Protein 5LD5 (pdb70)

Foldseek 3Di:
DDAAEEEEEACDLLNLLLCVVQVPDPSHDDAEYEEQDFQVVSQVCSQDDPQQDGNCVPWPWAGDGQWIAINNRIHGYYRDPQLLPDQCQVSVHAEYEYERVPQQEPVSQCSNVNSHYQAYEYAEHRDLPAQADQPPQALVVDDLPHRYYYPYALVLLAPRLLVVLLCVVFNFQAKEKEKAFEDDPQADCAQADRPVRDNQSNHHQQPDFTKFADCNQQVNCSRVVSCHPRYGYTYTYYRDNWKMKMKMWTKTFDPDDDDLVVSLVSLCVSADDAAEAEDADPDDGSVQRQPQHSKYWYSPDKDWDDPDPRIITIMTMIMHGSRRNSSSRSSVSVVVSVVSD/DAAEEEEEACDLLNLLLCVVQVPDPNHDHAEYEDADFQVVSQVCSQDDPQQDGNVVPWDWAGDRAWIAINNRTHGYYHDPQLLPDQCQVSVHAEYEYERVPQQEPVSQCSNVNSPYQAYEYAEHRDLPAAADQPPQALVVDDLPGRYYYPHALVLNACQLLVVLLCVVFNFQAKEKEKAFEDDDQADCAQDQRPVRDNQSNHHQQPDFTKFADCSFQVNCSRVVVCHPRYGYTYTHYRDNWKMKMKMWTKTFDPDDDDLVVSLVSLCVSADDAEEAEDADPDDGSVCRQPRHSKYWHSPPKDWDDPDDRIITIMTMIMHGSRRNSSSRSSVSVVVNVVSD/DDAAEEEEEDCDLLNLLLCVVQVPDPNHDHAEYEDADAQVVSQVCSQDDPFQDGNVVPWPWAGDRQWIAINNRIHGYYRDPQLLPDQCQVSVHAEYEYERVPQQAPVSQCSPVNSHYQAYEYAEHRDLPFQADQPPQALVVDDLPHRYHYPYALVLLAVQLLVVLLCVVFNFQAKEKEKEFEDDDQADCAQAQRPVRDNQSNHHQQPDFTKFADCSFQSNCSRPVVCHPRYGYTYIYYRDNWKMKMKMWTKTFAPDDDDLVVSLVSLCVSADDAAEAEDADPDDRSVQRQPQHSKYWYSPPWDWDDPDPRIIIIMTMIMHGSRRNSSSRSSVSVVVNCVSPD/DAAEEEEEACDLQVLLLCVVVVPDPRHDDAEYEDADAQVVSQVCNQDDPQQDGNVVPWDWAGDRQWIAINNRTHGYYHDPQLLPDQCQVSVHAEYEYEHVPQQAPVSQCSNVNSPYQAYEYAEHRDLPAQADQPPQALVVDDLPHRYYYPYALVLLACRLLVVLLCVVFNFQAKEKEKAFEDDPQADCAQDQRPVRDNQSSHRQQPDFTKFADCNFQSNCSRVVVCHPRYGYTYIYYHDNWKMKMKMWTKTFDPDDDDLVVSLVSLCVSADDAAEAEDADPDDGSVCRQPQHSKYWYSPPWDWDDPPPRIIIIMTMIMHGSRRNSSSRSSVSVVVNVVSD

Secondary structure (DSSP, 8-state):
-PPEEEEEE--SHHHHHHHHHHTT-TTEEEEEEE-SS-HHHHHHHHH--TTT--GGGTS-EEE-SSEEEETTEEEEEE--SSGGGS-TTTTT--EEEE-SSS--SHHHHHHHHHTT-SEEEESS---SSS-B--TTTTGGG--TT--EEE---HHHHHHHHHHHHHHHHS-EEEEEEEEEEE--TTSBSSS---TT--TTTTSBGGG--EEEE--TTTTGGGT-GGGTTTEEEEEEEES-SS-EEEEEEEEEE-SS---HHHHHHHHHHT--SSSEEEE-S---GGGGTT---SEEEEGGG-EEEEEETTEEEEEEEEEE-TTHHHHHHHHHHHHHHGGG-/-PEEEEEE--SHHHHHHHHHHTT-TTEEEEEEE-SS-HHHHHHHHH--TTT--GGGT--EEE-SSEEEETTEEEEEE--SSGGGS-TTTTT--EEEE-SSS--SHHHHHHHHHTT-SEEEESS---SSS-B--TTTTGGG--TT--EEE---HHHHHHHHHHHHHHHHS-EEEEEEEEEEE--TTSBSSS---TT--TTTTSBSTT--EEEE--TTTTGGGT-GGGTTSEEEEEEEES-SS-EEEEEEEEEE-SS---HHHHHHHHHHH--SSSEEEE-S---GGGGTT---SEEEEGGG-EEEEEETTEEEEEEEEEE-TTHHHHHHHHHHHHHHGGG-/-PPEEEEEE--SHHHHHHHHHHTT-TTEEEEEEE-SS-HHHHHHHHH--TTT--GGGTS-EEE-SSEEEETTEEEEEE--SSGGGS-TTTTT--EEEE-SSS--SHHHHHHHHHHT-SEEEESS---SSS-B--TTTTGGG--TT--EEE---HHHHHHHHHHHHHHHHS-EEEEEEEEEEE--TTSBSSS---TT--TTTTSBGGG--EEEE--TTTTGGGT-GGGTTTEEEEEEEES-SS-EEEEEEEEEE-SS---HHHHHHHHHHT--SSSEEEE-S---GGGGTT---SEEEEGGG-EEEEEETTEEEEEEEEEE-TTHHHHHHHHHHHHHHGGGT-/-PEEEEEE--SHHHHHHHHHHTT-TTEEEEEEE-SS-HHHHHHHHH--TTT--GGGT--EEE-SSEEEETTEEEEEE--SSGGGS-TTTTT--EEEE-SSS--SHHHHHHHHHTT-SEEEESS---SSS-B--TTTTGGG--TT--EEE---HHHHHHHHHHHHHHHHS-EEEEEEEEEEE--TTS-SSS---TT--TTTTS-GGG--EEEE--TTTTGGGT-GGGTT-EEEEEEEES-SS-EEEEEEEEEE-SS---HHHHHHHHHHT--SSSEEEE-S---GGGGTT---SEEEEGGG-EEEEEETTEEEEEEEEEE-TTHHHHHHHHHHHHHHGGG-

Radius of gyration: 32.05 Å; Cα contacts (8 Å, |Δi|>4): 3424; chains: 4; bounding box: 93×94×86 Å

Organism: NCBI:txid525256

InterPro domains:
  IPR006424 Glyceraldehyde-3-phosphate dehydrogenase, type I [TIGR01534] (19-346)
  IPR020828 Glyceraldehyde 3-phosphate dehydrogenase, NAD(P) binding domain [PF00044] (18-120)
  IPR020828 Glyceraldehyde 3-phosphate dehydrogenase, NAD(P) binding domain [SM00846] (18-168)
  IPR020829 Glyceraldehyde 3-phosphate dehydrogenase, catalytic domain [PF02800] (173-334)
  IPR020830 Glyceraldehyde 3-phosphate dehydrogenase, active site [PS00071] (166-173)
  IPR020831 Glyceraldehyde/Erythrose phosphate dehydrogenase family [PIRSF000149] (16-352)
  IPR020831 Glyceraldehyde/Erythrose phosphate dehydrogenase family [PR00078] (126-139)
  IPR020831 Glyceraldehyde/Erythrose phosphate dehydrogenase family [PR00078] (162-180)
  IPR020831 Glyceraldehyde/Erythrose phosphate dehydrogenase family [PR00078] (189-205)
  IPR020831 Glyceraldehyde/Erythrose phosphate dehydrogenase family [PR00078] (247-264)
  IPR020831 Glyceraldehyde/Erythrose phosphate dehydrogenase family [PR00078] (286-301)
  IPR020831 Glyceraldehyde/Erythrose phosphate dehydrogenase family [PTHR43148] (17-352)
  IPR036291 NAD(P)-binding domain superfamily [SSF51735] (18-182)

Sequence (1363 aa):
SMAVKVAINGFGRIGRLAFRQMFGHEGSEIVAINDLTDDPKMLANLLKYDSSQGNYARNHSVVAGEDSITVDGKTIKIYKEADAHNLPWGELNVDVVLECTGFYTSKAKAQAHIDAGAKKVVISAPAGKDLPTIVYNVNHEILTKDDNIISAASCTTNCLAPMAKALNDFAPIQSGIMSTIHAFTGDQMVLDGPHRKGDLRRARAAAINIVPNSTGAAKAIGLVIPELNGKLIGSAQRVPVPTGSTTLLFAVVKSDKEITVDSINAAMKAASDPETFGYNEDPIVSSDIIGMTYGSLFDATQTTMVQQDLGNGLYQVEVVSWYDNENSYTSQMVRTIKYFEKFVMAVKVAINGFGRIGRLAFRRQMFGHEGSEIVAINDLTDPKMLANLLKYDSSQGNYARNHSVVAGEDSITVDGKTIKIYKEADAHNLPWGELNVDVVLECTGFYTSKAKAQAHIDAGAKKVVISAPAGKDLPTIVYNVNHEILTKDDNIISAASCTTNCLAPMAKALNDFAPIQSGIMSTIHAFTGDQMVLDGPHRKGDLRRARAAAINIVPNSTGAAKAIGLVIPELNGKLIGSAQRVPVPTGSTTLLFAVVKSDKEITVDSINAAMKAASDPETFGYNEDPIVSSDIIGMTYGSLFDATQTMVQQDLGNGLYQVEVVSWYDNENSYTSQMVRTIKYFEKFVSMAVKVAINGFGRIGRLAFRQMFGHEGSEIVAINDLTDPKMLANLLKYDSSSQGNYARNHSVVAGEDSITVDGKTIKIYKEADAHNLPWGELNVDVVLECTGFYTSKAKAQAHIDAGAKKVVISAPAGKDLPTIVYNVNHEILTKDDNIISAASCTTNCLAPMAKALNDFAPIQSGIMSTIHAFTGDQMVLDGPHRKGDLRRARAAAINIVPNSTGAAKAIGLVIPELNGKLIGSAQRVPVPTGSTTLLFAVVKSDKEITVDSINAAMKAASDPETFGYNEDPIVSSDIIGMTYGSLFDATQTMVQDLGNGLYQVEVVSWYDNENSYTSQMVRTIKYFEKFVAMAVKVAINGFGRIGRLAFRQMFGHEGSEIVAINDLTDPKMLANLLKYDSSSQGNYARNHSVVAGEDSITVDGKTIKIYKEEADAHNLPWGELNVDVVLECTGFYTSKAKAQAHIDAGAKKVVISAPAGKDLPTIVYNVNHEILTKDDNIISAASCTTNCLAPMMAKALNDFAPIQSGIMSTIHAFTGDQMVLDGPHRKGDLRRARAAAINIVPNSTGAAKAIGLVIPELNGKLIGSAQRVPVPTGSTTLLFAVVKSDKEITVDSINAAMKAASDPETFGYNEDPIVSSDIIGMTYGSLFDATQTMVQDLGNGLYQVEVVSWYDNENSYTSQMMVRTIKYFEKFV

Nearest PDB structures (foldseek):
  5ld5-assembly1_B  TM=1.003E+00  e=9.774E-78  Fannyhessea vaginae DSM 15829
  6fzi-assembly1_B  TM=9.816E-01  e=2.618E-58  Clostridium perfringens SM101
  5vmt-assembly2_G  TM=9.841E-01  e=1.509E-55  Neisseria gonorrhoeae NCCP11945
  7d1g-assembly1_A  TM=9.721E-01  e=1.601E-55  Clostridium beijerinckii NCIMB 8052
  8hmn-assembly1_C  TM=9.639E-01  e=4.325E-52  Lactiplantibacillus plantarum

Structure (mmCIF, N/CA/C/O backbone):
data_5LD5
#
_entry.id   5LD5
#
_cell.length_a   71.390
_cell.length_b   132.110
_cell.length_c   85.320
_cell.angle_alpha   90.00
_cell.angle_beta   104.88
_cell.angle_gamma   90.00
#
_symmetry.space_group_name_H-M   'P 1 21 1'
#
loop_
_entity.id
_entity.type
_entity.pdbx_description
1 polymer 'Glyceraldehyde-3-phosphate dehydrogenase'
2 non-polymer NICOTINAMIDE-ADENINE-DINUCLEOTIDE
3 non-polymer GLYCEROL
4 water water
#
loop_
_atom_site.group_PDB
_atom_site.id
_atom_site.type_symbol
_atom_site.label_atom_id
_atom_site.label_alt_id
_atom_site.label_comp_id
_atom_site.label_asym_id
_atom_site.label_entity_id
_atom_site.label_seq_id
_atom_site.pdbx_PDB_ins_code
_atom_site.Cartn_x
_atom_site.Cartn_y
_atom_site.Cartn_z
_atom_site.occupancy
_atom_site.B_iso_or_equiv
_atom_site.auth_seq_id
_atom_site.auth_comp_id
_atom_site.auth_asym_id
_atom_site.auth_atom_id
_atom_site.pdbx_PDB_model_num
ATOM 1 N N . SER A 1 17 ? 40.356 -29.631 7.779 1.00 74.39 15 SER A N 1
ATOM 2 C CA . SER A 1 17 ? 40.185 -29.363 6.356 1.00 68.60 15 SER A CA 1
ATOM 3 C C . SER A 1 17 ? 39.026 -28.401 6.119 1.00 63.19 15 SER A C 1
ATOM 4 O O . SER A 1 17 ? 38.520 -27.772 7.053 1.00 54.34 15 SER A O 1
ATOM 7 N N . MET A 1 18 ? 38.585 -28.320 4.868 1.00 61.37 16 MET A N 1
ATOM 8 C CA . MET A 1 18 ? 37.506 -27.409 4.485 1.00 63.40 16 MET A CA 1
ATOM 9 C C . MET A 1 18 ? 36.160 -27.789 5.129 1.00 59.61 16 MET A C 1
ATOM 10 O O . MET A 1 18 ? 35.814 -28.967 5.219 1.00 62.83 16 MET A O 1
ATOM 15 N N . ALA A 1 19 ? 35.400 -26.790 5.566 1.00 61.80 17 ALA A N 1
ATOM 16 C CA . ALA A 1 19 ? 34.097 -27.037 6.185 1.00 59.26 17 ALA A CA 1
ATOM 17 C C . ALA A 1 19 ? 33.108 -27.508 5.122 1.00 58.30 17 ALA A C 1
ATOM 18 O O . ALA A 1 19 ? 33.197 -27.091 3.971 1.00 54.29 17 ALA A O 1
ATOM 20 N N . VAL A 1 20 ? 32.159 -28.362 5.494 1.00 57.36 18 VAL A N 1
ATOM 21 C CA . VAL A 1 20 ? 31.215 -28.861 4.503 1.00 54.63 18 VAL A CA 1
ATOM 22 C C . VAL A 1 20 ? 30.309 -27.710 4.079 1.00 50.38 18 VAL A C 1
ATOM 23 O O . VAL A 1 20 ? 29.749 -27.002 4.922 1.00 47.91 18 VAL A O 1
ATOM 27 N N . LYS A 1 21 ? 30.203 -27.498 2.768 1.00 46.17 19 LYS A N 1
ATOM 28 C CA . LYS A 1 21 ? 29.420 -26.382 2.248 1.00 48.05 19 LYS A CA 1
ATOM 29 C C . LYS A 1 21 ? 27.950 -26.762 2.124 1.00 49.16 19 LYS A C 1
ATOM 30 O O . LYS A 1 21 ? 27.593 -27.693 1.402 1.00 49.92 19 LYS A O 1
ATOM 36 N N . VAL A 1 22 ? 27.102 -25.994 2.802 1.00 47.19 20 VAL A N 1
ATOM 37 C CA . VAL A 1 22 ? 25.698 -26.332 2.974 1.00 41.24 20 VAL A CA 1
ATOM 38 C C . VAL A 1 22 ? 24.826 -25.241 2.391 1.00 44.27 20 VAL A C 1
ATOM 39 O O . VAL A 1 22 ? 25.049 -24.056 2.634 1.00 46.21 20 VAL A O 1
ATOM 43 N N . ALA A 1 23 ? 23.825 -25.645 1.623 1.00 40.13 21 ALA A N 1
ATOM 44 C CA . ALA A 1 23 ? 22.849 -24.704 1.100 1.00 40.35 21 ALA A CA 1
ATOM 45 C C . ALA A 1 23 ? 21.467 -25.055 1.646 1.00 40.91 21 ALA A C 1
ATOM 46 O O . ALA A 1 23 ? 21.153 -26.229 1.839 1.00 42.77 21 ALA A O 1
ATOM 48 N N . ILE A 1 24 ? 20.646 -24.047 1.915 1.00 39.71 22 ILE A N 1
ATOM 49 C CA . ILE A 1 24 ? 19.287 -24.285 2.381 1.00 34.26 22 ILE A CA 1
ATOM 50 C C . ILE A 1 24 ? 18.284 -23.876 1.329 1.00 36.05 22 ILE A C 1
ATOM 51 O O . ILE A 1 24 ? 18.221 -22.716 0.950 1.00 38.42 22 ILE A O 1
ATOM 56 N N . ASN A 1 25 ? 17.470 -24.818 0.873 1.00 35.24 23 ASN A N 1
ATOM 57 C CA . ASN A 1 25 ? 16.427 -24.488 -0.085 1.00 34.34 23 ASN A CA 1
ATOM 58 C C . ASN A 1 25 ? 15.071 -24.424 0.635 1.00 38.10 23 ASN A C 1
ATOM 59 O O . ASN A 1 25 ? 14.528 -25.446 1.073 1.00 36.75 23 ASN A O 1
ATOM 64 N N . GLY A 1 26 ? 14.529 -23.217 0.766 1.00 36.62 24 GLY A N 1
ATOM 65 C CA . GLY A 1 26 ? 13.311 -23.024 1.527 1.00 38.93 24 GLY A CA 1
ATOM 66 C C . GLY A 1 26 ? 13.625 -22.564 2.941 1.00 43.73 24 GLY A C 1
ATOM 67 O O . GLY A 1 26 ? 13.967 -23.358 3.820 1.00 41.23 24 GLY A O 1
ATOM 68 N N . PHE A 1 27 ? 13.492 -21.265 3.162 1.00 45.89 25 PHE A N 1
ATOM 69 C CA . PHE A 1 27 ? 13.826 -20.673 4.444 1.00 40.05 25 PHE A CA 1
ATOM 70 C C . PHE A 1 27 ? 12.569 -20.554 5.299 1.00 38.19 25 PHE A C 1
ATOM 71 O O . PHE A 1 27 ? 12.223 -19.453 5.752 1.00 37.82 25 PHE A O 1
ATOM 79 N N . GLY A 1 28 ? 11.894 -21.692 5.506 1.00 30.70 26 GLY A N 1
ATOM 80 C CA . GLY A 1 28 ? 10.645 -21.746 6.243 1.00 28.81 26 GLY A CA 1
ATOM 81 C C . GLY A 1 28 ? 10.850 -22.062 7.714 1.00 36.66 26 GLY A C 1
ATOM 82 O O . GLY A 1 28 ? 11.935 -21.839 8.254 1.00 34.75 26 GLY A O 1
ATOM 83 N N . ARG A 1 29 ? 9.813 -22.579 8.370 1.00 33.33 27 ARG A N 1
ATOM 84 C CA . ARG A 1 29 ? 9.938 -22.956 9.783 1.00 39.95 27 ARG A CA 1
ATOM 85 C C . ARG A 1 29 ? 11.139 -23.888 9.955 1.00 38.15 27 ARG A C 1
ATOM 86 O O . ARG A 1 29 ? 12.030 -23.618 10.768 1.00 35.36 27 ARG A O 1
ATOM 94 N N . ILE A 1 30 ? 11.183 -24.970 9.171 1.00 33.63 28 ILE A N 1
ATOM 95 C CA . ILE A 1 30 ? 12.259 -25.937 9.321 1.00 31.97 28 ILE A CA 1
ATOM 96 C C . ILE A 1 30 ? 13.610 -25.387 8.847 1.00 39.62 28 ILE A C 1
ATOM 97 O O . ILE A 1 30 ? 14.617 -25.555 9.538 1.00 42.85 28 ILE A O 1
ATOM 102 N N . GLY A 1 31 ? 13.651 -24.751 7.676 1.00 34.19 29 GLY A N 1
ATOM 103 C CA . GLY A 1 31 ? 14.890 -24.163 7.193 1.00 30.08 29 GLY A CA 1
ATOM 104 C C . GLY A 1 31 ? 15.516 -23.142 8.155 1.00 38.33 29 GLY A C 1
ATOM 105 O O . GLY A 1 31 ? 16.732 -23.111 8.358 1.00 42.36 29 GLY A O 1
ATOM 106 N N . ARG A 1 32 ? 14.696 -22.286 8.747 1.00 34.84 30 ARG A N 1
ATOM 107 C CA . ARG A 1 32 ? 15.235 -21.281 9.667 1.00 39.40 30 ARG A CA 1
ATOM 108 C C . ARG A 1 32 ? 15.678 -21.929 10.981 1.00 37.23 30 ARG A C 1
ATOM 109 O O . ARG A 1 32 ? 16.720 -21.570 11.526 1.00 36.80 30 ARG A O 1
ATOM 117 N N . LEU A 1 33 ? 14.916 -22.902 11.473 1.00 28.15 31 LEU A N 1
ATOM 118 C CA . LEU A 1 33 ? 15.321 -23.591 12.698 1.00 36.67 31 LEU A CA 1
ATOM 119 C C . LEU A 1 33 ? 16.590 -24.389 12.486 1.00 33.40 31 LEU A C 1
ATOM 120 O O . LEU A 1 33 ? 17.437 -24.447 13.377 1.00 35.22 31 LEU A O 1
ATOM 125 N N . ALA A 1 34 ? 16.726 -24.986 11.299 1.00 31.65 32 ALA A N 1
ATOM 126 C CA . ALA A 1 34 ? 17.927 -25.725 10.939 1.00 29.16 32 ALA A CA 1
ATOM 127 C C . ALA A 1 34 ? 19.125 -24.774 10.821 1.00 38.97 32 ALA A C 1
ATOM 128 O O . ALA A 1 34 ? 20.225 -25.101 11.274 1.00 41.41 32 ALA A O 1
ATOM 130 N N . PHE A 1 35 ? 18.910 -23.605 10.214 1.00 37.25 33 PHE A N 1
ATOM 131 C CA . PHE A 1 35 ? 19.953 -22.576 10.157 1.00 40.42 33 PHE A CA 1
ATOM 132 C C . PHE A 1 35 ? 20.518 -22.250 11.542 1.00 40.31 33 PHE A C 1
ATOM 133 O O . PHE A 1 35 ? 21.731 -22.178 11.715 1.00 45.13 33 PHE A O 1
ATOM 141 N N . ARG A 1 36 ? 19.655 -22.053 12.509 1.00 34.11 34 ARG A N 1
ATOM 142 C CA . ARG A 1 36 ? 20.088 -21.748 13.847 1.00 39.46 34 ARG A CA 1
ATOM 143 C C . ARG A 1 36 ? 21.034 -22.789 14.408 1.00 38.46 34 ARG A C 1
ATOM 144 O O . ARG A 1 36 ? 21.957 -22.468 15.093 1.00 39.97 34 ARG A O 1
ATOM 152 N N . GLN A 1 37 ? 20.780 -24.048 14.112 1.00 41.37 35 GLN A N 1
ATOM 153 C CA . GLN A 1 37 ? 21.616 -25.132 14.590 1.00 42.13 35 GLN A CA 1
ATOM 154 C C . GLN A 1 37 ? 22.865 -25.354 13.752 1.00 42.71 35 GLN A C 1
ATOM 155 O O . GLN A 1 37 ? 23.914 -25.602 14.285 1.00 49.13 35 GLN A O 1
ATOM 161 N N . MET A 1 38 ? 22.743 -25.250 12.447 1.00 36.87 36 MET A N 1
ATOM 162 C CA . MET A 1 38 ? 23.854 -25.439 11.557 1.00 43.65 36 MET A CA 1
ATOM 163 C C . MET A 1 38 ? 24.826 -24.283 11.627 1.00 46.25 36 MET A C 1
ATOM 164 O O . MET A 1 38 ? 26.009 -24.471 11.588 1.00 49.72 36 MET A O 1
ATOM 169 N N . PHE A 1 39 ? 24.310 -23.081 11.715 1.00 48.17 37 PHE A N 1
ATOM 170 C CA . PHE A 1 39 ? 25.144 -21.900 11.733 1.00 52.46 37 PHE A CA 1
ATOM 171 C C . PHE A 1 39 ? 26.224 -21.906 12.790 1.00 58.06 37 PHE A C 1
ATOM 172 O O . PHE A 1 39 ? 27.211 -21.247 12.666 1.00 58.99 37 PHE A O 1
ATOM 180 N N . GLY A 1 40 ? 26.027 -22.674 13.830 1.00 63.50 38 GLY A N 1
ATOM 181 C CA . GLY A 1 40 ? 27.005 -22.764 14.880 1.00 65.89 38 GLY A CA 1
ATOM 182 C C . GLY A 1 40 ? 27.902 -23.958 14.724 1.00 66.51 38 GLY A C 1
ATOM 183 O O . GLY A 1 40 ? 28.877 -24.079 15.418 1.00 69.32 38 GLY A O 1
ATOM 184 N N . HIS A 1 41 ? 27.584 -24.846 13.806 1.00 67.51 39 HIS A N 1
ATOM 185 C CA . HIS A 1 41 ? 28.426 -26.034 13.624 1.00 64.24 39 HIS A CA 1
ATOM 186 C C . HIS A 1 41 ? 29.705 -25.684 12.858 1.00 62.06 39 HIS A C 1
ATOM 187 O O . HIS A 1 41 ? 29.674 -25.441 11.650 1.00 58.41 39 HIS A O 1
ATOM 194 N N . GLU A 1 42 ? 30.829 -25.714 13.564 1.00 65.08 40 GLU A N 1
ATOM 195 C CA . GLU A 1 42 ? 32.141 -25.386 13.003 1.00 70.95 40 GLU A CA 1
ATOM 196 C C . GLU A 1 42 ? 32.499 -26.287 11.809 1.00 70.39 40 GLU A C 1
ATOM 197 O O . GLU A 1 42 ? 33.222 -25.876 10.898 1.00 70.85 40 GLU A O 1
ATOM 203 N N . GLY A 1 43 ? 31.998 -27.518 11.822 1.00 68.44 41 GLY A N 1
ATOM 204 C CA . GLY A 1 43 ? 32.307 -28.473 10.776 1.00 62.94 41 GLY A CA 1
ATOM 205 C C . GLY A 1 43 ? 31.481 -28.207 9.536 1.00 59.11 41 GLY A C 1
ATOM 206 O O . GLY A 1 43 ? 31.524 -28.976 8.583 1.00 59.39 41 GLY A O 1
ATOM 207 N N . SER A 1 44 ? 30.721 -27.114 9.557 1.00 55.81 42 SER A N 1
ATOM 208 C CA . SER A 1 44 ? 29.863 -26.734 8.436 1.00 57.70 42 SER A CA 1
ATOM 209 C C . SER A 1 44 ? 29.962 -25.242 8.119 1.00 57.38 42 SER A C 1
ATOM 210 O O . SER A 1 44 ? 30.370 -24.430 8.959 1.00 57.84 42 SER A O 1
ATOM 213 N N . GLU A 1 45 ? 29.555 -24.894 6.904 1.00 48.38 43 GLU A N 1
ATOM 214 C CA . GLU A 1 45 ? 29.509 -23.515 6.455 1.00 46.38 43 GLU A CA 1
ATOM 215 C C . GLU A 1 45 ? 28.257 -23.327 5.618 1.00 46.97 43 GLU A C 1
ATOM 216 O O . GLU A 1 45 ? 28.105 -23.965 4.571 1.00 46.08 43 GLU A O 1
ATOM 222 N N . ILE A 1 46 ? 27.352 -22.474 6.081 1.00 41.59 44 ILE A N 1
ATOM 223 C CA . ILE A 1 46 ? 26.156 -22.176 5.309 1.00 45.46 44 ILE A CA 1
ATOM 224 C C . ILE A 1 46 ? 26.494 -21.139 4.247 1.00 47.56 44 ILE A C 1
ATOM 225 O O . ILE A 1 46 ? 26.748 -19.986 4.557 1.00 51.66 44 ILE A O 1
ATOM 230 N N . VAL A 1 47 ? 26.505 -21.569 2.993 1.00 46.47 45 VAL A N 1
ATOM 231 C CA . VAL A 1 47 ? 26.982 -20.751 1.885 1.00 44.01 45 VAL A CA 1
ATOM 232 C C . VAL A 1 47 ? 25.875 -19.981 1.174 1.00 49.39 45 VAL A C 1
ATOM 233 O O . VAL A 1 47 ? 26.108 -18.891 0.646 1.00 57.66 45 VAL A O 1
ATOM 237 N N . ALA A 1 48 ? 24.693 -20.583 1.087 1.00 45.60 46 ALA A N 1
ATOM 238 C CA . ALA A 1 48 ? 23.593 -19.998 0.334 1.00 38.37 46 ALA A CA 1
ATOM 239 C C . ALA A 1 48 ? 22.247 -20.343 0.936 1.00 43.06 46 ALA A C 1
ATOM 240 O O . ALA A 1 48 ? 22.097 -21.383 1.577 1.00 41.51 46 ALA A O 1
ATOM 242 N N . ILE A 1 49 ? 21.271 -19.474 0.693 1.00 37.65 47 ILE A N 1
ATOM 243 C CA . ILE A 1 49 ? 19.885 -19.732 1.038 1.00 34.59 47 ILE A CA 1
ATOM 244 C C . ILE A 1 49 ? 19.039 -19.390 -0.175 1.00 37.78 47 ILE A C 1
ATOM 245 O O . ILE A 1 49 ? 19.249 -18.355 -0.786 1.00 43.51 47 ILE A O 1
ATOM 250 N N . ASN A 1 50 ? 18.099 -20.245 -0.546 1.00 37.39 48 ASN A N 1
ATOM 251 C CA . ASN A 1 50 ? 17.203 -19.927 -1.656 1.00 38.55 48 ASN A CA 1
ATOM 252 C C . ASN A 1 50 ? 15.758 -19.927 -1.188 1.00 41.54 48 ASN A C 1
ATOM 253 O O . ASN A 1 50 ? 15.336 -20.811 -0.442 1.00 46.11 48 ASN A O 1
ATOM 258 N N . ASP A 1 51 ? 14.999 -18.933 -1.615 1.00 35.56 49 ASP A N 1
ATOM 259 C CA . ASP A 1 51 ? 13.574 -18.884 -1.299 1.00 40.47 49 ASP A CA 1
ATOM 260 C C . ASP A 1 51 ? 12.819 -18.150 -2.405 1.00 43.50 49 ASP A C 1
ATOM 261 O O . ASP A 1 51 ? 13.293 -18.051 -3.538 1.00 44.68 49 ASP A O 1
ATOM 266 N N . LEU A 1 52 ? 11.647 -17.635 -2.078 1.00 38.83 50 LEU A N 1
ATOM 267 C CA . LEU A 1 52 ? 10.853 -16.945 -3.070 1.00 44.09 50 LEU A CA 1
ATOM 268 C C . LEU A 1 52 ? 10.693 -15.477 -2.689 1.00 43.86 50 LEU A C 1
ATOM 269 O O . LEU A 1 52 ? 9.765 -14.810 -3.151 1.00 43.94 50 LEU A O 1
ATOM 274 N N . THR A 1 53 ? 11.615 -14.968 -1.871 1.00 43.86 51 THR A N 1
ATOM 275 C CA . THR A 1 53 ? 11.502 -13.599 -1.367 1.00 47.56 51 THR A CA 1
ATOM 276 C C . THR A 1 53 ? 12.852 -12.859 -1.318 1.00 51.56 51 THR A C 1
ATOM 277 O O . THR A 1 53 ? 13.897 -13.429 -1.628 1.00 62.82 51 THR A O 1
ATOM 281 N N A ASP A 1 54 ? 12.795 -11.584 -0.935 0.50 50.87 52 ASP A N 1
ATOM 282 N N B ASP A 1 54 ? 12.810 -11.587 -0.940 0.50 50.87 52 ASP A N 1
ATOM 283 C CA A ASP A 1 54 ? 13.948 -10.675 -0.885 0.50 52.03 52 ASP A CA 1
ATOM 284 C CA B ASP A 1 54 ? 14.003 -10.745 -0.914 0.50 51.97 52 ASP A CA 1
ATOM 285 C C A ASP A 1 54 ? 14.717 -10.835 0.433 0.50 49.36 52 ASP A C 1
ATOM 286 C C B ASP A 1 54 ? 14.711 -10.811 0.435 0.50 49.39 52 ASP A C 1
ATOM 287 O O A ASP A 1 54 ? 14.172 -11.344 1.412 0.50 46.07 52 ASP A O 1
ATOM 288 O O B ASP A 1 54 ? 14.121 -11.235 1.428 0.50 45.87 52 ASP A O 1
ATOM 297 N N . PRO A 1 55 ? 15.981 -10.385 0.472 1.00 47.29 53 PRO A N 1
ATOM 298 C CA . PRO A 1 55 ? 16.773 -10.451 1.703 1.00 45.51 53 PRO A CA 1
ATOM 299 C C . PRO A 1 55 ? 16.102 -9.779 2.907 1.00 45.80 53 PRO A C 1
ATOM 300 O O . PRO A 1 55 ? 16.202 -10.313 4.010 1.00 50.53 53 PRO A O 1
ATOM 304 N N . LYS A 1 56 ? 15.400 -8.669 2.698 1.00 39.64 54 LYS A N 1
ATOM 305 C CA . LYS A 1 56 ? 14.790 -7.950 3.808 1.00 47.88 54 LYS A CA 1
ATOM 306 C C . LYS A 1 56 ? 13.735 -8.808 4.511 1.00 47.19 54 LYS A C 1
ATOM 307 O O . LYS A 1 56 ? 13.699 -8.858 5.740 1.00 38.89 54 LYS A O 1
ATOM 313 N N . MET A 1 57 ? 12.908 -9.510 3.739 1.00 46.36 55 MET A N 1
ATOM 314 C CA . MET A 1 57 ? 11.896 -10.390 4.312 1.00 42.94 55 MET A CA 1
ATOM 315 C C . MET A 1 57 ? 12.548 -11.561 5.074 1.00 43.37 55 MET A C 1
ATOM 316 O O . MET A 1 57 ? 12.085 -11.945 6.157 1.00 34.26 55 MET A O 1
ATOM 321 N N . LEU A 1 58 ? 13.599 -12.138 4.495 1.00 41.79 56 LEU A N 1
ATOM 322 C CA . LEU A 1 58 ? 14.268 -13.293 5.095 1.00 41.56 56 LEU A CA 1
ATOM 323 C C . LEU A 1 58 ? 14.980 -12.950 6.401 1.00 40.53 56 LEU A C 1
ATOM 324 O O . LEU A 1 58 ? 14.936 -13.720 7.381 1.00 36.86 56 LEU A O 1
ATOM 329 N N . ALA A 1 59 ? 15.633 -11.794 6.405 1.00 35.91 57 ALA A N 1
ATOM 330 C CA . ALA A 1 59 ? 16.365 -11.319 7.579 1.00 37.39 57 ALA A CA 1
ATOM 331 C C . ALA A 1 59 ? 15.446 -11.071 8.769 1.00 40.99 57 ALA A C 1
ATOM 332 O O . ALA A 1 59 ? 15.815 -11.364 9.902 1.00 40.55 57 ALA A O 1
ATOM 334 N N . ASN A 1 60 ? 14.266 -10.508 8.514 1.00 36.30 58 ASN A N 1
ATOM 335 C CA . ASN A 1 60 ? 13.313 -10.277 9.588 1.00 38.54 58 ASN A CA 1
ATOM 336 C C . ASN A 1 60 ? 12.758 -11.593 10.164 1.00 39.37 58 ASN A C 1
ATOM 337 O O . ASN A 1 60 ? 12.617 -11.724 11.377 1.00 40.59 58 ASN A O 1
ATOM 342 N N . LEU A 1 61 ? 12.460 -12.563 9.300 1.00 34.32 59 LEU A N 1
ATOM 343 C CA . LEU A 1 61 ? 11.950 -13.861 9.745 1.00 30.05 59 LEU A CA 1
ATOM 344 C C . LEU A 1 61 ? 12.993 -14.616 10.563 1.00 34.47 59 LEU A C 1
ATOM 345 O O . LEU A 1 61 ? 12.644 -15.320 11.497 1.00 42.50 59 LEU A O 1
ATOM 350 N N . LEU A 1 62 ? 14.271 -14.468 10.226 1.00 36.02 60 LEU A N 1
ATOM 351 C CA . LEU A 1 62 ? 15.336 -15.068 11.029 1.00 34.86 60 LEU A CA 1
ATOM 352 C C . LEU A 1 62 ? 15.499 -14.342 12.379 1.00 34.96 60 LEU A C 1
ATOM 353 O O . LEU A 1 62 ? 15.765 -14.968 13.401 1.00 35.76 60 LEU A O 1
ATOM 358 N N . LYS A 1 63 ? 15.356 -13.024 12.391 1.00 30.67 61 LYS A N 1
ATOM 359 C CA . LYS A 1 63 ? 15.506 -12.292 13.649 1.00 30.95 61 LYS A CA 1
ATOM 360 C C . LYS A 1 63 ? 14.427 -12.607 14.680 1.00 40.43 61 LYS A C 1
ATOM 361 O O . LYS A 1 63 ? 14.731 -12.800 15.859 1.00 30.92 61 LYS A O 1
ATOM 367 N N . TYR A 1 64 ? 13.170 -12.621 14.240 1.00 35.59 62 TYR A N 1
ATOM 368 C CA . TYR A 1 64 ? 12.040 -12.706 15.152 1.00 34.10 62 TYR A CA 1
ATOM 369 C C . TYR A 1 64 ? 11.176 -13.920 14.870 1.00 40.01 62 TYR A C 1
ATOM 370 O O . TYR A 1 64 ? 10.784 -14.155 13.729 1.00 45.62 62 TYR A O 1
ATOM 379 N N . ASP A 1 65 ? 10.859 -14.672 15.919 1.00 35.64 63 ASP A N 1
ATOM 380 C CA . ASP A 1 65 ? 10.048 -15.863 15.775 1.00 34.18 63 ASP A CA 1
ATOM 381 C C . ASP A 1 65 ? 8.944 -15.856 16.831 1.00 34.65 63 ASP A C 1
ATOM 382 O O . ASP A 1 65 ? 9.214 -15.688 18.025 1.00 35.04 63 ASP A O 1
ATOM 387 N N . SER A 1 66 ? 7.698 -15.996 16.394 1.00 35.41 64 SER A N 1
ATOM 388 C CA . SER A 1 66 ? 6.573 -15.959 17.321 1.00 39.91 64 SER A CA 1
ATOM 389 C C . SER A 1 66 ? 6.562 -17.130 18.320 1.00 39.88 64 SER A C 1
ATOM 390 O O . SER A 1 66 ? 6.038 -16.989 19.412 1.00 36.92 64 SER A O 1
ATOM 393 N N . SER A 1 67 ? 7.132 -18.285 17.981 1.00 37.41 65 SER A N 1
ATOM 394 C CA . SER A 1 67 ? 7.049 -19.392 18.947 1.00 37.54 65 SER A CA 1
ATOM 395 C C . SER A 1 67 ? 8.404 -19.918 19.440 1.00 37.09 65 SER A C 1
ATOM 396 O O . SER A 1 67 ? 8.480 -20.525 20.501 1.00 45.34 65 SER A O 1
ATOM 399 N N . GLN A 1 68 ? 9.475 -19.659 18.706 1.00 36.37 66 GLN A N 1
ATOM 400 C CA . GLN A 1 68 ? 10.772 -20.249 19.032 1.00 34.54 66 GLN A CA 1
ATOM 401 C C . GLN A 1 68 ? 11.797 -19.283 19.608 1.00 37.46 66 GLN A C 1
ATOM 402 O O . GLN A 1 68 ? 12.974 -19.618 19.719 1.00 48.02 66 GLN A O 1
ATOM 408 N N . GLY A 1 69 ? 11.372 -18.074 19.944 1.00 40.05 67 GLY A N 1
ATOM 409 C CA . GLY A 1 69 ? 12.249 -17.148 20.631 1.00 38.44 67 GLY A CA 1
ATOM 410 C C . GLY A 1 69 ? 12.831 -16.066 19.737 1.00 38.33 67 GLY A C 1
ATOM 411 O O . GLY A 1 69 ? 12.845 -16.179 18.512 1.00 34.06 67 GLY A O 1
ATOM 412 N N . ASN A 1 70 ? 13.302 -15.007 20.381 1.00 38.13 68 ASN A N 1
ATOM 413 C CA . ASN A 1 70 ? 13.854 -13.824 19.723 1.00 36.89 68 ASN A CA 1
ATOM 414 C C . ASN A 1 70 ? 15.341 -14.005 19.415 1.00 36.22 68 ASN A C 1
ATOM 415 O O . ASN A 1 70 ? 16.192 -13.835 20.276 1.00 41.91 68 ASN A O 1
ATOM 420 N N . TYR A 1 71 ? 15.642 -14.334 18.171 1.00 33.74 69 TYR A N 1
ATOM 421 C CA . TYR A 1 71 ? 16.995 -14.700 17.757 1.00 37.16 69 TYR A CA 1
ATOM 422 C C . TYR A 1 71 ? 17.919 -13.486 17.721 1.00 37.67 69 TYR A C 1
ATOM 423 O O . TYR A 1 71 ? 19.087 -13.584 18.064 1.00 41.86 69 TYR A O 1
ATOM 432 N N . ALA A 1 72 ? 17.377 -12.333 17.352 1.00 40.96 70 ALA A N 1
ATOM 433 C CA . ALA A 1 72 ? 18.163 -11.100 17.308 1.00 40.53 70 ALA A CA 1
ATOM 434 C C . ALA A 1 72 ? 18.677 -10.648 18.677 1.00 44.53 70 ALA A C 1
ATOM 435 O O . ALA A 1 72 ? 19.564 -9.810 18.747 1.00 43.68 70 ALA A O 1
ATOM 437 N N . ARG A 1 73 ? 18.162 -11.201 19.772 1.00 44.03 71 ARG A N 1
ATOM 438 C CA . ARG A 1 73 ? 18.651 -10.733 21.065 1.00 41.93 71 ARG A CA 1
ATOM 439 C C . ARG A 1 73 ? 20.084 -11.232 21.276 1.00 45.95 71 ARG A C 1
ATOM 440 O O . ARG A 1 73 ? 20.819 -10.668 22.071 1.00 49.19 71 ARG A O 1
ATOM 448 N N . ASN A 1 74 ? 20.481 -12.275 20.546 1.00 46.03 72 ASN A N 1
ATOM 449 C CA . ASN A 1 74 ? 21.807 -12.875 20.707 1.00 49.48 72 ASN A CA 1
ATOM 450 C C . ASN A 1 74 ? 22.682 -12.854 19.455 1.00 50.35 72 ASN A C 1
ATOM 451 O O . ASN A 1 74 ? 23.831 -13.287 19.508 1.00 52.40 72 ASN A O 1
ATOM 456 N N . HIS A 1 75 ? 22.139 -12.397 18.329 1.00 46.85 73 HIS A N 1
ATOM 457 C CA . HIS A 1 75 ? 22.888 -12.376 17.074 1.00 43.49 73 HIS A CA 1
ATOM 458 C C . HIS A 1 75 ? 22.583 -11.101 16.305 1.00 47.86 73 HIS A C 1
ATOM 459 O O . HIS A 1 75 ? 21.499 -10.536 16.440 1.00 51.90 73 HIS A O 1
ATOM 466 N N . SER A 1 76 ? 23.528 -10.654 15.487 1.00 46.54 74 SER A N 1
ATOM 467 C CA . SER A 1 76 ? 23.294 -9.496 14.639 1.00 41.00 74 SER A CA 1
ATOM 468 C C . SER A 1 76 ? 22.922 -9.997 13.261 1.00 47.40 74 SER A C 1
ATOM 469 O O . SER A 1 76 ? 23.666 -10.748 12.645 1.00 55.74 74 SER A O 1
ATOM 472 N N . VAL A 1 77 ? 21.758 -9.606 12.777 1.00 47.33 75 VAL A N 1
ATOM 473 C CA . VAL A 1 77 ? 21.323 -10.063 11.472 1.00 44.07 75 VAL A CA 1
ATOM 474 C C . VAL A 1 77 ? 21.084 -8.843 10.614 1.00 46.12 75 VAL A C 1
ATOM 475 O O . VAL A 1 77 ? 20.301 -7.986 10.985 1.00 50.90 75 VAL A O 1
ATOM 479 N N . VAL A 1 78 ? 21.754 -8.768 9.467 1.00 45.84 76 VAL A N 1
ATOM 480 C CA . VAL A 1 78 ? 21.656 -7.588 8.616 1.00 48.45 76 VAL A CA 1
ATOM 481 C C . VAL A 1 78 ? 21.473 -7.955 7.152 1.00 51.05 76 VAL A C 1
ATOM 482 O O . VAL A 1 78 ? 22.221 -8.762 6.600 1.00 52.70 76 VAL A O 1
ATOM 486 N N . ALA A 1 79 ? 20.482 -7.335 6.526 1.00 47.24 77 ALA A N 1
ATOM 487 C CA . ALA A 1 79 ? 20.159 -7.611 5.139 1.00 50.08 77 ALA A CA 1
ATOM 488 C C . ALA A 1 79 ? 20.879 -6.669 4.163 1.00 53.97 77 ALA A C 1
ATOM 489 O O . ALA A 1 79 ? 20.955 -5.454 4.382 1.00 53.10 77 ALA A O 1
ATOM 491 N N . GLY A 1 80 ? 21.405 -7.256 3.089 1.00 49.87 78 GLY A N 1
ATOM 492 C CA . GLY A 1 80 ? 22.013 -6.522 1.997 1.00 47.05 78 GLY A CA 1
ATOM 493 C C . GLY A 1 80 ? 21.116 -6.647 0.778 1.00 55.36 78 GLY A C 1
ATOM 494 O O . GLY A 1 80 ? 19.950 -7.026 0.900 1.00 57.43 78 GLY A O 1
ATOM 495 N N . GLU A 1 81 ? 21.648 -6.334 -0.399 1.00 56.84 79 GLU A N 1
ATOM 496 C CA . GLU A 1 81 ? 20.834 -6.352 -1.607 1.00 66.10 79 GLU A CA 1
ATOM 497 C C . GLU A 1 81 ? 20.597 -7.779 -2.112 1.00 65.95 79 GLU A C 1
ATOM 498 O O . GLU A 1 81 ? 19.548 -8.087 -2.686 1.00 65.10 79 GLU A O 1
ATOM 504 N N . ASP A 1 82 ? 21.586 -8.638 -1.909 1.00 60.23 80 ASP A N 1
ATOM 505 C CA . ASP A 1 82 ? 21.561 -10.006 -2.428 1.00 62.31 80 ASP A CA 1
ATOM 506 C C . ASP A 1 82 ? 22.077 -10.994 -1.397 1.00 46.25 80 ASP A C 1
ATOM 507 O O . ASP A 1 82 ? 22.462 -12.107 -1.737 1.00 48.59 80 ASP A O 1
ATOM 512 N N . SER A 1 83 ? 22.120 -10.561 -0.144 1.00 45.28 81 SER A N 1
ATOM 513 C CA . SER A 1 83 ? 22.715 -11.347 0.925 1.00 46.14 81 SER A CA 1
ATOM 514 C C . SER A 1 83 ? 22.174 -10.966 2.290 1.00 43.39 81 SER A C 1
ATOM 515 O O . SER A 1 83 ? 21.476 -9.962 2.445 1.00 42.48 81 SER A O 1
ATOM 518 N N . ILE A 1 84 ? 22.502 -11.790 3.275 1.00 43.48 82 ILE A N 1
ATOM 519 C CA . ILE A 1 84 ? 22.339 -11.426 4.671 1.00 43.96 82 ILE A CA 1
ATOM 520 C C . ILE A 1 84 ? 23.675 -11.619 5.351 1.00 43.86 82 ILE A C 1
ATOM 521 O O . ILE A 1 84 ? 24.523 -12.367 4.881 1.00 48.98 82 ILE A O 1
ATOM 526 N N . THR A 1 85 ? 23.868 -10.909 6.446 1.00 42.21 83 THR A N 1
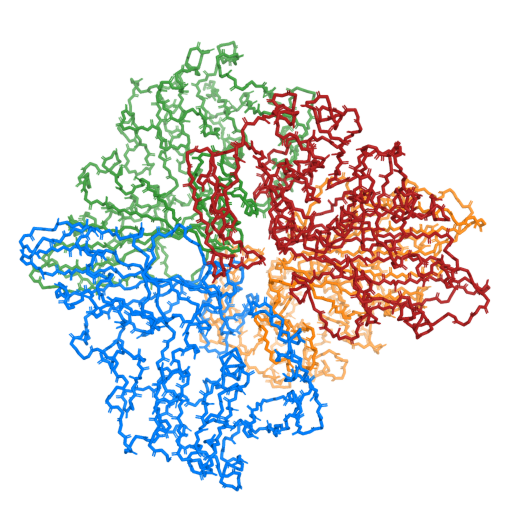ATOM 527 C CA . THR A 1 85 ? 25.070 -11.049 7.235 1.00 47.95 83 THR A CA 1
ATOM 528 C C . THR A 1 85 ? 24.660 -11.422 8.643 1.00 47.11 83 THR A C 1
ATOM 529 O O . THR A 1 85 ? 23.933 -10.666 9.293 1.00 51.62 83 THR A O 1
ATOM 533 N N . VAL A 1 86 ? 25.083 -12.597 9.103 1.00 46.08 84 VAL A N 1
ATOM 534 C CA . VAL A 1 86 ? 24.779 -13.023 10.470 1.00 45.27 84 VAL A CA 1
ATOM 535 C C . VAL A 1 86 ? 26.072 -13.136 11.275 1.00 48.67 84 VAL A C 1
ATOM 536 O O . VAL A 1 86 ? 26.936 -13.943 10.938 1.00 51.86 84 VAL A O 1
ATOM 540 N N . ASP A 1 87 ? 26.202 -12.320 12.322 1.00 46.92 85 ASP A N 1
ATOM 541 C CA . ASP A 1 87 ? 27.428 -12.249 13.135 1.00 52.21 85 ASP A CA 1
ATOM 542 C C . ASP A 1 87 ? 28.687 -12.024 12.290 1.00 54.52 85 ASP A C 1
ATOM 543 O O . ASP A 1 87 ? 29.729 -12.642 12.530 1.00 56.51 85 ASP A O 1
ATOM 548 N N . GLY A 1 88 ? 28.593 -11.140 11.304 1.00 52.92 86 GLY A N 1
ATOM 549 C CA . GLY A 1 88 ? 29.737 -10.853 10.458 1.00 55.94 86 GLY A CA 1
ATOM 550 C C . GLY A 1 88 ? 29.903 -11.727 9.217 1.00 55.49 86 GLY A C 1
ATOM 551 O O . GLY A 1 88 ? 30.587 -11.328 8.267 1.00 59.08 86 GLY A O 1
ATOM 552 N N . LYS A 1 89 ? 29.322 -12.926 9.229 1.00 48.90 87 LYS A N 1
ATOM 553 C CA . LYS A 1 89 ? 29.464 -13.854 8.105 1.00 51.59 87 LYS A CA 1
ATOM 554 C C . LYS A 1 89 ? 28.418 -13.602 7.023 1.00 53.20 87 LYS A C 1
ATOM 555 O O . LYS A 1 89 ? 27.220 -13.608 7.299 1.00 54.73 87 LYS A O 1
ATOM 561 N N . THR A 1 90 ? 28.862 -13.413 5.785 1.00 53.05 88 THR A N 1
ATOM 562 C CA . THR A 1 90 ? 27.932 -13.101 4.698 1.00 51.50 88 THR A CA 1
ATOM 563 C C . THR A 1 90 ? 27.419 -14.336 3.967 1.00 52.35 88 THR A C 1
ATOM 564 O O . THR A 1 90 ? 28.191 -15.201 3.562 1.00 60.21 88 THR A O 1
ATOM 568 N N . ILE A 1 91 ? 26.100 -14.407 3.800 1.00 47.61 89 ILE A N 1
ATOM 569 C CA . ILE A 1 91 ? 25.458 -15.542 3.152 1.00 52.06 89 ILE A CA 1
ATOM 570 C C . ILE A 1 91 ? 24.664 -15.078 1.931 1.00 51.71 89 ILE A C 1
ATOM 571 O O . ILE A 1 91 ? 23.850 -14.159 2.032 1.00 46.38 89 ILE A O 1
ATOM 576 N N . LYS A 1 92 ? 24.900 -15.711 0.785 1.00 47.42 90 LYS A N 1
ATOM 577 C CA . LYS A 1 92 ? 24.222 -15.321 -0.451 1.00 49.05 90 LYS A CA 1
ATOM 578 C C . LYS A 1 92 ? 22.776 -15.779 -0.489 1.00 50.55 90 LYS A C 1
ATOM 579 O O . LYS A 1 92 ? 22.437 -16.841 0.024 1.00 47.15 90 LYS A O 1
ATOM 585 N N . ILE A 1 93 ? 21.927 -14.958 -1.099 1.00 49.23 91 ILE A N 1
ATOM 586 C CA . ILE A 1 93 ? 20.509 -15.266 -1.178 1.00 49.07 91 ILE A CA 1
ATOM 587 C C . ILE A 1 93 ? 20.040 -15.356 -2.617 1.00 48.20 91 ILE A C 1
ATOM 588 O O . ILE A 1 93 ? 20.328 -14.475 -3.415 1.00 48.39 91 ILE A O 1
ATOM 593 N N . TYR A 1 94 ? 19.307 -16.421 -2.933 1.00 43.84 92 TYR A N 1
ATOM 594 C CA . TYR A 1 94 ? 18.766 -16.624 -4.269 1.00 43.30 92 TYR A CA 1
ATOM 595 C C . TYR A 1 94 ? 17.248 -16.641 -4.247 1.00 44.78 92 TYR A C 1
ATOM 596 O O . TYR A 1 94 ? 16.624 -16.944 -3.229 1.00 42.86 92 TYR A O 1
ATOM 605 N N . LYS A 1 95 ? 16.656 -16.335 -5.389 1.00 46.88 93 LYS A N 1
ATOM 606 C CA . LYS A 1 95 ? 15.213 -16.343 -5.527 1.00 42.94 93 LYS A CA 1
ATOM 607 C C . LYS A 1 95 ? 14.897 -17.140 -6.788 1.00 51.18 93 LYS A C 1
ATOM 608 O O . LYS A 1 95 ? 14.522 -16.568 -7.809 1.00 61.90 93 LYS A O 1
ATOM 614 N N . GLU A 1 96 ? 15.064 -18.461 -6.720 1.00 49.43 94 GLU A N 1
ATOM 615 C CA . GLU A 1 96 ? 14.870 -19.299 -7.898 1.00 49.97 94 GLU A CA 1
ATOM 616 C C . GLU A 1 96 ? 13.863 -20.400 -7.595 1.00 45.49 94 GLU A C 1
ATOM 617 O O . GLU A 1 96 ? 14.177 -21.343 -6.870 1.00 42.49 94 GLU A O 1
ATOM 623 N N . ALA A 1 97 ? 12.666 -20.294 -8.162 1.00 46.13 95 ALA A N 1
ATOM 624 C CA . ALA A 1 97 ? 11.613 -21.280 -7.910 1.00 48.37 95 ALA A CA 1
ATOM 625 C C . ALA A 1 97 ? 11.965 -22.658 -8.485 1.00 54.39 95 ALA A C 1
ATOM 626 O O . ALA A 1 97 ? 11.480 -23.684 -7.998 1.00 62.06 95 ALA A O 1
ATOM 628 N N . ASP A 1 98 ? 12.811 -22.684 -9.512 1.00 54.91 96 ASP A N 1
ATOM 629 C CA . ASP A 1 98 ? 13.265 -23.946 -10.114 1.00 53.44 96 ASP A CA 1
ATOM 630 C C . ASP A 1 98 ? 14.721 -24.222 -9.757 1.00 54.24 96 ASP A C 1
ATOM 631 O O . ASP A 1 98 ? 15.612 -23.454 -10.120 1.00 59.79 96 ASP A O 1
ATOM 636 N N . ALA A 1 99 ? 14.960 -25.344 -9.090 1.00 47.84 97 ALA A N 1
ATOM 637 C CA . ALA A 1 99 ? 16.283 -25.662 -8.565 1.00 47.56 97 ALA A CA 1
ATOM 638 C C . ALA A 1 99 ? 17.351 -25.773 -9.644 1.00 50.94 97 ALA A C 1
ATOM 639 O O . ALA A 1 99 ? 18.535 -25.608 -9.354 1.00 56.40 97 ALA A O 1
ATOM 641 N N . HIS A 1 100 ? 16.940 -26.039 -10.882 1.00 49.19 98 HIS A N 1
ATOM 642 C CA . HIS A 1 100 ? 17.890 -26.212 -11.979 1.00 51.71 98 HIS A CA 1
ATOM 643 C C . HIS A 1 100 ? 18.690 -24.952 -12.240 1.00 57.11 98 HIS A C 1
ATOM 644 O O . HIS A 1 100 ? 19.809 -25.016 -12.739 1.00 59.70 98 HIS A O 1
ATOM 651 N N . ASN A 1 101 ? 18.102 -23.809 -11.901 1.00 58.97 99 ASN A N 1
ATOM 652 C CA . ASN A 1 101 ? 18.741 -22.509 -12.107 1.00 61.08 99 ASN A CA 1
ATOM 653 C C . ASN A 1 101 ? 19.691 -22.062 -11.002 1.00 52.32 99 ASN A C 1
ATOM 654 O O . ASN A 1 101 ? 20.293 -21.004 -11.098 1.00 50.21 99 ASN A O 1
ATOM 659 N N . LEU A 1 102 ? 19.833 -22.862 -9.955 1.00 54.45 100 LEU A N 1
ATOM 660 C CA . LEU A 1 102 ? 20.700 -22.471 -8.849 1.00 54.51 100 LEU A CA 1
ATOM 661 C C . LEU A 1 102 ? 22.143 -22.838 -9.145 1.00 54.05 100 LEU A C 1
ATOM 662 O O . LEU A 1 102 ? 22.414 -23.911 -9.667 1.00 57.95 100 LEU A O 1
ATOM 667 N N . PRO A 1 103 ? 23.077 -21.953 -8.780 1.00 58.16 101 PRO A N 1
ATOM 668 C CA . PRO A 1 103 ? 24.505 -22.133 -9.048 1.00 59.11 101 PRO A CA 1
ATOM 669 C C . PRO A 1 103 ? 25.202 -22.978 -7.987 1.00 56.94 101 PRO A C 1
ATOM 670 O O . PRO A 1 103 ? 26.229 -22.552 -7.457 1.00 54.38 101 PRO A O 1
ATOM 674 N N . TRP A 1 104 ? 24.651 -24.151 -7.680 1.00 59.97 102 TRP A N 1
ATOM 675 C CA . TRP A 1 104 ? 25.200 -24.995 -6.624 1.00 52.89 102 TRP A CA 1
ATOM 676 C C . TRP A 1 104 ? 26.610 -25.430 -6.970 1.00 52.50 102 TRP A C 1
ATOM 677 O O . TRP A 1 104 ? 27.482 -25.486 -6.102 1.00 52.28 102 TRP A O 1
ATOM 688 N N . GLY A 1 105 ? 26.822 -25.735 -8.250 1.00 51.93 103 GLY A N 1
ATOM 689 C CA . GLY A 1 105 ? 28.101 -26.216 -8.738 1.00 51.66 103 GLY A CA 1
ATOM 690 C C . GLY A 1 105 ? 29.250 -25.239 -8.589 1.00 60.57 103 GLY A C 1
ATOM 691 O O . GLY A 1 105 ? 30.306 -25.612 -8.075 1.00 61.87 103 GLY A O 1
ATOM 692 N N . GLU A 1 106 ? 29.061 -23.990 -9.025 1.00 64.50 104 GLU A N 1
ATOM 693 C CA . GLU A 1 106 ? 30.148 -23.018 -8.936 1.00 65.29 104 GLU A CA 1
ATOM 694 C C . GLU A 1 106 ? 30.425 -22.610 -7.482 1.00 66.62 104 GLU A C 1
ATOM 695 O O . GLU A 1 106 ? 31.526 -22.148 -7.168 1.00 68.30 104 GLU A O 1
ATOM 701 N N . LEU A 1 107 ? 29.426 -22.742 -6.606 1.00 69.98 105 LEU A N 1
ATOM 702 C CA . LEU A 1 107 ? 29.618 -22.464 -5.174 1.00 60.65 105 LEU A CA 1
ATOM 703 C C . LEU A 1 107 ? 30.160 -23.677 -4.420 1.00 56.87 105 LEU A C 1
ATOM 704 O O . LEU A 1 107 ? 30.408 -23.608 -3.216 1.00 59.08 105 LEU A O 1
ATOM 709 N N . ASN A 1 108 ? 30.331 -24.783 -5.135 1.00 52.33 106 ASN A N 1
ATOM 710 C CA . ASN A 1 108 ? 30.816 -26.039 -4.560 1.00 56.49 106 ASN A CA 1
ATOM 711 C C . ASN A 1 108 ? 29.998 -26.536 -3.373 1.00 52.24 106 ASN A C 1
ATOM 712 O O . ASN A 1 108 ? 30.558 -26.939 -2.352 1.00 54.57 106 ASN A O 1
ATOM 717 N N . VAL A 1 109 ? 28.677 -26.535 -3.517 1.00 49.70 107 VAL A N 1
ATOM 718 C CA . VAL A 1 109 ? 27.807 -26.969 -2.438 1.00 50.80 107 VAL A CA 1
ATOM 719 C C . VAL A 1 109 ? 27.879 -28.488 -2.266 1.00 58.11 107 VAL A C 1
ATOM 720 O O . VAL A 1 109 ? 27.749 -29.254 -3.225 1.00 58.12 107 VAL A O 1
ATOM 724 N N . ASP A 1 110 ? 28.097 -28.914 -1.026 1.00 52.04 108 ASP A N 1
ATOM 725 C CA . ASP A 1 110 ? 28.183 -30.331 -0.713 1.00 53.32 108 ASP A CA 1
ATOM 726 C C . ASP A 1 110 ? 26.800 -30.906 -0.430 1.00 48.81 108 ASP A C 1
ATOM 727 O O . ASP A 1 110 ? 26.375 -31.865 -1.075 1.00 57.47 108 ASP A O 1
ATOM 732 N N . VAL A 1 111 ? 26.103 -30.312 0.530 1.00 47.04 109 VAL A N 1
ATOM 733 C CA . VAL A 1 111 ? 24.781 -30.779 0.922 1.00 40.40 109 VAL A CA 1
ATOM 734 C C . VAL A 1 111 ? 23.712 -29.713 0.744 1.00 41.18 109 VAL A C 1
ATOM 735 O O . VAL A 1 111 ? 23.895 -28.570 1.140 1.00 47.31 109 VAL A O 1
ATOM 739 N N . VAL A 1 112 ? 22.600 -30.081 0.129 1.00 39.34 110 VAL A N 1
ATOM 740 C CA . VAL A 1 112 ? 21.453 -29.192 0.077 1.00 34.83 110 VAL A CA 1
ATOM 741 C C . VAL A 1 112 ? 20.427 -29.689 1.084 1.00 39.98 110 VAL A C 1
ATOM 742 O O . VAL A 1 112 ? 20.077 -30.878 1.093 1.00 43.51 110 VAL A O 1
ATOM 746 N N . LEU A 1 113 ? 20.015 -28.797 1.979 1.00 35.97 111 LEU A N 1
ATOM 747 C CA . LEU A 1 113 ? 18.895 -29.039 2.868 1.00 36.64 111 LEU A CA 1
ATOM 748 C C . LEU A 1 113 ? 17.625 -28.627 2.151 1.00 35.64 111 LEU A C 1
ATOM 749 O O . LEU A 1 113 ? 17.356 -27.439 1.978 1.00 38.51 111 LEU A O 1
ATOM 754 N N . GLU A 1 114 ? 16.841 -29.602 1.724 1.00 34.17 112 GLU A N 1
ATOM 755 C CA . GLU A 1 114 ? 15.657 -29.316 0.916 1.00 40.55 112 GLU A CA 1
ATOM 756 C C . GLU A 1 114 ? 14.405 -29.176 1.801 1.00 34.31 112 GLU A C 1
ATOM 757 O O . GLU A 1 114 ? 13.821 -30.173 2.245 1.00 34.17 112 GLU A O 1
ATOM 763 N N . CYS A 1 115 ? 14.004 -27.937 2.067 1.00 30.60 113 CYS A N 1
ATOM 764 C CA . CYS A 1 115 ? 12.941 -27.675 3.033 1.00 37.07 113 CYS A CA 1
ATOM 765 C C . CYS A 1 115 ? 11.786 -26.842 2.471 1.00 45.03 113 CYS A C 1
ATOM 766 O O . CYS A 1 115 ? 11.130 -26.114 3.219 1.00 42.76 113 CYS A O 1
ATOM 769 N N . THR A 1 116 ? 11.539 -26.934 1.169 1.00 45.26 114 THR A N 1
ATOM 770 C CA . THR A 1 116 ? 10.462 -26.164 0.549 1.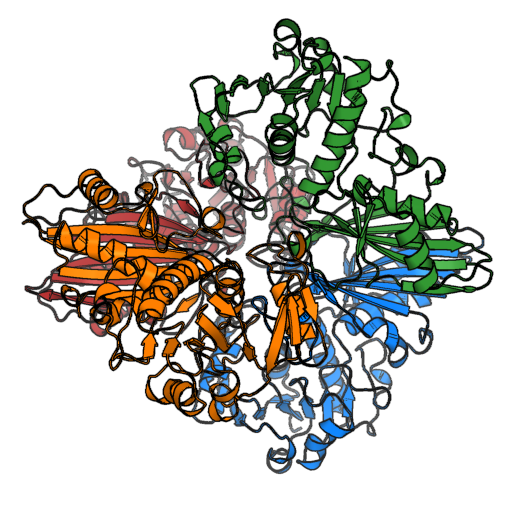00 37.55 114 THR A CA 1
ATOM 771 C C . THR A 1 116 ? 9.115 -26.861 0.616 1.00 38.84 114 THR A C 1
ATOM 772 O O . THR A 1 116 ? 8.072 -26.206 0.616 1.00 40.83 114 THR A O 1
ATOM 776 N N . GLY A 1 117 ? 9.152 -28.194 0.652 1.00 39.64 115 GLY A N 1
ATOM 777 C CA . GLY A 1 117 ? 7.961 -29.013 0.513 1.00 40.95 115 GLY A CA 1
ATOM 778 C C . GLY A 1 117 ? 7.553 -29.251 -0.940 1.00 45.59 115 GLY A C 1
ATOM 779 O O . GLY A 1 117 ? 6.491 -29.817 -1.202 1.00 42.26 115 GLY A O 1
ATOM 780 N N . PHE A 1 118 ? 8.392 -28.832 -1.888 1.00 42.12 116 PHE A N 1
ATOM 781 C CA . PHE A 1 118 ? 8.028 -28.919 -3.306 1.00 43.21 116 PHE A CA 1
ATOM 782 C C . PHE A 1 118 ? 8.951 -29.840 -4.086 1.00 39.45 116 PHE A C 1
ATOM 783 O O . PHE A 1 118 ? 8.806 -29.994 -5.289 1.00 43.74 116 PHE A O 1
ATOM 791 N N . TYR A 1 119 ? 9.889 -30.468 -3.391 1.00 41.07 117 TYR A N 1
ATOM 792 C CA . TYR A 1 119 ? 10.798 -31.401 -4.026 1.00 42.84 117 TYR A CA 1
ATOM 793 C C . TYR A 1 119 ? 10.784 -32.748 -3.315 1.00 44.55 117 TYR A C 1
ATOM 794 O O . TYR A 1 119 ? 11.823 -33.383 -3.182 1.00 46.76 117 TYR A O 1
ATOM 803 N N . THR A 1 120 ? 9.606 -33.192 -2.886 1.00 39.99 118 THR A N 1
ATOM 804 C CA . THR A 1 120 ? 9.513 -34.368 -2.030 1.00 40.72 118 THR A CA 1
ATOM 805 C C . THR A 1 120 ? 9.430 -35.663 -2.819 1.00 41.48 118 THR A C 1
ATOM 806 O O . THR A 1 120 ? 8.545 -36.489 -2.601 1.00 38.35 118 THR A O 1
ATOM 810 N N . SER A 1 121 ? 10.369 -35.839 -3.731 1.00 35.98 119 SER A N 1
ATOM 811 C CA . SER A 1 121 ? 10.544 -37.119 -4.377 1.00 43.43 119 SER A CA 1
ATOM 812 C C . SER A 1 121 ? 11.966 -37.170 -4.880 1.00 44.19 119 SER A C 1
ATOM 813 O O . SER A 1 121 ? 12.589 -36.135 -5.119 1.00 48.24 119 SER A O 1
ATOM 816 N N . LYS A 1 122 ? 12.470 -38.380 -5.031 1.00 37.06 120 LYS A N 1
ATOM 817 C CA . LYS A 1 122 ? 13.834 -38.600 -5.459 1.00 44.18 120 LYS A CA 1
ATOM 818 C C . LYS A 1 122 ? 14.056 -37.922 -6.789 1.00 45.70 120 LYS A C 1
ATOM 819 O O . LYS A 1 122 ? 15.119 -37.362 -7.035 1.00 51.82 120 LYS A O 1
ATOM 825 N N . ALA A 1 123 ? 13.033 -37.967 -7.636 1.00 48.80 121 ALA A N 1
ATOM 826 C CA . ALA A 1 123 ? 13.110 -37.395 -8.982 1.00 49.73 121 ALA A CA 1
ATOM 827 C C . ALA A 1 123 ? 13.115 -35.862 -8.967 1.00 46.42 121 ALA A C 1
ATOM 828 O O . ALA A 1 123 ? 13.849 -35.226 -9.716 1.00 49.22 121 ALA A O 1
ATOM 830 N N . LYS A 1 124 ? 12.287 -35.262 -8.125 1.00 50.45 122 LYS A N 1
ATOM 831 C CA . LYS A 1 124 ? 12.274 -33.804 -8.034 1.00 46.66 122 LYS A CA 1
ATOM 832 C C . LYS A 1 124 ? 13.568 -33.292 -7.397 1.00 49.20 122 LYS A C 1
ATOM 833 O O . LYS A 1 124 ? 14.133 -32.294 -7.847 1.00 56.98 122 LYS A O 1
ATOM 839 N N . ALA A 1 125 ? 14.040 -33.979 -6.359 1.00 47.51 123 ALA A N 1
ATOM 840 C CA . ALA A 1 125 ? 15.226 -33.540 -5.621 1.00 40.34 123 ALA A CA 1
ATOM 841 C C . ALA A 1 125 ? 16.496 -33.682 -6.444 1.00 41.97 123 ALA A C 1
ATOM 842 O O . ALA A 1 125 ? 17.493 -33.042 -6.155 1.00 43.63 123 ALA A O 1
ATOM 844 N N . GLN A 1 126 ? 16.452 -34.528 -7.467 1.00 38.33 124 GLN A N 1
ATOM 845 C CA . GLN A 1 126 ? 17.595 -34.753 -8.343 1.00 45.19 124 GLN A CA 1
ATOM 846 C C . GLN A 1 126 ? 18.027 -33.460 -9.038 1.00 49.02 124 GLN A C 1
ATOM 847 O O . GLN A 1 126 ? 19.184 -33.309 -9.437 1.00 53.71 124 GLN A O 1
ATOM 853 N N . ALA A 1 127 ? 17.098 -32.522 -9.165 1.00 49.95 125 ALA A N 1
ATOM 854 C CA . ALA A 1 127 ? 17.397 -31.229 -9.769 1.00 52.36 125 ALA A CA 1
ATOM 855 C C . ALA A 1 127 ? 18.577 -30.542 -9.067 1.00 52.96 125 ALA A C 1
ATOM 856 O O . ALA A 1 127 ? 19.416 -29.907 -9.719 1.00 48.14 125 ALA A O 1
ATOM 858 N N . HIS A 1 128 ? 18.649 -30.674 -7.742 1.00 49.29 126 HIS A N 1
ATOM 859 C CA . HIS A 1 128 ? 19.747 -30.072 -6.989 1.00 45.16 126 HIS A CA 1
ATOM 860 C C . HIS A 1 128 ? 21.079 -30.706 -7.365 1.00 47.35 126 HIS A C 1
ATOM 861 O O . HIS A 1 128 ? 22.100 -30.029 -7.441 1.00 46.38 126 HIS A O 1
ATOM 868 N N . ILE A 1 129 ? 21.064 -32.017 -7.593 1.00 52.55 127 ILE A N 1
ATOM 869 C CA . ILE A 1 129 ? 22.281 -32.734 -7.962 1.00 48.75 127 ILE A CA 1
ATOM 870 C C . ILE A 1 129 ? 22.750 -32.323 -9.345 1.00 51.08 127 ILE A C 1
ATOM 871 O O . ILE A 1 129 ? 23.936 -32.108 -9.565 1.00 56.61 127 ILE A O 1
ATOM 876 N N . ASP A 1 130 ? 21.797 -32.208 -10.263 1.00 53.07 128 ASP A N 1
ATOM 877 C CA . ASP A 1 130 ? 22.044 -31.731 -11.617 1.00 52.10 128 ASP A CA 1
ATOM 878 C C . ASP A 1 130 ? 22.644 -30.330 -11.589 1.00 61.70 128 ASP A C 1
ATOM 879 O O . ASP A 1 130 ? 23.448 -29.974 -12.454 1.00 63.58 128 ASP A O 1
ATOM 884 N N . ALA A 1 131 ? 22.230 -29.524 -10.608 1.00 58.52 129 ALA A N 1
ATOM 885 C CA . ALA A 1 131 ? 22.736 -28.159 -10.502 1.00 51.90 129 ALA A CA 1
ATOM 886 C C . ALA A 1 131 ? 24.168 -28.132 -9.972 1.00 53.40 129 ALA A C 1
ATOM 887 O O . ALA A 1 131 ? 24.828 -27.101 -10.032 1.00 62.90 129 ALA A O 1
ATOM 889 N N . GLY A 1 132 ? 24.650 -29.260 -9.459 1.00 54.91 130 GLY A N 1
ATOM 890 C CA . GLY A 1 132 ? 26.043 -29.374 -9.064 1.00 52.20 130 GLY A CA 1
ATOM 891 C C . GLY A 1 132 ? 26.277 -29.653 -7.595 1.00 49.72 130 GLY A C 1
ATOM 892 O O . GLY A 1 132 ? 27.416 -29.643 -7.132 1.00 53.07 130 GLY A O 1
ATOM 893 N N . ALA A 1 133 ? 25.201 -29.879 -6.852 1.00 51.95 131 ALA A N 1
ATOM 894 C CA . ALA A 1 133 ? 25.317 -30.233 -5.447 1.00 49.17 131 ALA A CA 1
ATOM 895 C C . ALA A 1 133 ? 25.662 -31.710 -5.365 1.00 50.66 131 ALA A C 1
ATOM 896 O O . ALA A 1 133 ? 25.343 -32.468 -6.277 1.00 55.44 131 ALA A O 1
ATOM 898 N N . LYS A 1 134 ? 26.296 -32.129 -4.278 1.00 48.77 132 LYS A N 1
ATOM 899 C CA . LYS A 1 134 ? 26.682 -33.535 -4.148 1.00 50.55 132 LYS A CA 1
ATOM 900 C C . LYS A 1 134 ? 25.645 -34.390 -3.404 1.00 48.80 132 LYS A C 1
ATOM 901 O O . LYS A 1 134 ? 25.432 -35.547 -3.747 1.00 56.77 132 LYS A O 1
ATOM 907 N N . LYS A 1 135 ? 24.988 -33.819 -2.397 1.00 48.90 133 LYS A N 1
ATOM 908 C CA . LYS A 1 135 ? 24.039 -34.579 -1.592 1.00 47.92 133 LYS A CA 1
ATOM 909 C C . LYS A 1 135 ? 22.820 -33.735 -1.243 1.00 49.65 133 LYS A C 1
ATOM 910 O O . LYS A 1 135 ? 22.916 -32.512 -1.134 1.00 45.87 133 LYS A O 1
ATOM 916 N N . VAL A 1 136 ? 21.679 -34.392 -1.054 1.00 46.04 134 VAL A N 1
ATOM 917 C CA . VAL A 1 136 ? 20.448 -33.710 -0.669 1.00 39.09 134 VAL A CA 1
ATOM 918 C C . VAL A 1 136 ? 19.743 -34.424 0.481 1.00 33.24 134 VAL A C 1
ATOM 919 O O . VAL A 1 136 ? 19.568 -35.645 0.448 1.00 32.42 134 VAL A O 1
ATOM 923 N N . VAL A 1 137 ? 19.322 -33.653 1.478 1.00 32.38 135 VAL A N 1
ATOM 924 C CA . VAL A 1 137 ? 18.529 -34.155 2.598 1.00 33.50 135 VAL A CA 1
ATOM 925 C C . VAL A 1 137 ? 17.151 -33.493 2.575 1.00 36.46 135 VAL A C 1
ATOM 926 O O . VAL A 1 137 ? 17.028 -32.291 2.827 1.00 40.12 135 VAL A O 1
ATOM 930 N N . ILE A 1 138 ? 16.114 -34.268 2.301 1.00 30.74 136 ILE A N 1
ATOM 931 C CA . ILE A 1 138 ? 14.762 -33.724 2.195 1.00 33.41 136 ILE A CA 1
ATOM 932 C C . ILE A 1 138 ? 14.061 -33.733 3.557 1.00 36.99 136 ILE A C 1
ATOM 933 O O . ILE A 1 138 ? 13.986 -34.772 4.211 1.00 42.66 136 ILE A O 1
ATOM 938 N N . SER A 1 139 ? 13.525 -32.585 3.965 1.00 34.43 137 SER A N 1
ATOM 939 C CA . SER A 1 139 ? 12.930 -32.442 5.293 1.00 37.79 137 SER A CA 1
ATOM 940 C C . SER A 1 139 ? 11.479 -32.931 5.332 1.00 40.48 137 SER A C 1
ATOM 941 O O . SER A 1 139 ? 10.621 -32.303 5.953 1.00 36.11 137 SER A O 1
ATOM 944 N N . ALA A 1 140 ? 11.219 -34.071 4.686 1.00 36.11 138 ALA A N 1
ATOM 945 C CA . ALA A 1 140 ? 9.882 -34.642 4.638 1.00 30.87 138 ALA A CA 1
ATOM 946 C C . ALA A 1 140 ? 9.939 -36.036 4.062 1.00 34.71 138 ALA A C 1
ATOM 947 O O . ALA A 1 140 ? 10.941 -36.416 3.481 1.00 40.00 138 ALA A O 1
ATOM 949 N N . PRO A 1 141 ? 8.846 -36.794 4.211 1.00 37.80 139 PRO A N 1
ATOM 950 C CA . PRO A 1 141 ? 8.734 -38.073 3.507 1.00 44.43 139 PRO A CA 1
ATOM 951 C C . PRO A 1 141 ? 8.821 -37.807 2.010 1.00 46.76 139 PRO A C 1
ATOM 952 O O . PRO A 1 141 ? 8.321 -36.780 1.540 1.00 44.18 139 PRO A O 1
ATOM 956 N N . ALA A 1 142 ? 9.473 -38.692 1.273 1.00 42.24 140 ALA A N 1
ATOM 957 C CA . ALA A 1 142 ? 9.684 -38.427 -0.136 1.00 40.48 140 ALA A CA 1
ATOM 958 C C . ALA A 1 142 ? 9.691 -39.705 -0.980 1.00 44.83 140 ALA A C 1
ATOM 959 O O . ALA A 1 142 ? 10.382 -39.778 -1.993 1.00 45.96 140 ALA A O 1
ATOM 961 N N . GLY A 1 143 ? 8.888 -40.690 -0.589 1.00 41.38 141 GLY A N 1
ATOM 962 C CA . GLY A 1 143 ? 8.755 -41.907 -1.385 1.00 45.47 141 GLY A CA 1
ATOM 963 C C . GLY A 1 143 ? 9.244 -43.170 -0.691 1.00 47.43 141 GLY A C 1
ATOM 964 O O . GLY A 1 143 ? 9.684 -43.105 0.463 1.00 40.12 141 GLY A O 1
ATOM 965 N N . LYS A 1 144 ? 9.170 -44.315 -1.385 1.00 40.30 142 LYS A N 1
ATOM 966 C CA . LYS A 1 144 ? 9.584 -45.598 -0.806 1.00 42.83 142 LYS A CA 1
ATOM 967 C C . LYS A 1 144 ? 10.933 -46.062 -1.328 1.00 53.12 142 LYS A C 1
ATOM 968 O O . LYS A 1 144 ? 11.460 -47.096 -0.889 1.00 55.13 142 LYS A O 1
ATOM 974 N N . ASP A 1 145 ? 11.471 -45.289 -2.269 1.00 51.61 143 ASP A N 1
ATOM 975 C CA . ASP A 1 145 ? 12.641 -45.654 -3.075 1.00 49.83 143 ASP A CA 1
ATOM 976 C C . ASP A 1 145 ? 13.941 -44.945 -2.681 1.00 44.44 143 ASP A C 1
ATOM 977 O O . ASP A 1 145 ? 14.938 -45.006 -3.413 1.00 37.77 143 ASP A O 1
ATOM 982 N N . LEU A 1 146 ? 13.912 -44.217 -1.568 1.00 41.78 144 LEU A N 1
ATOM 983 C CA . LEU A 1 146 ? 15.120 -43.583 -1.044 1.00 39.19 144 LEU A CA 1
ATOM 984 C C . LEU A 1 146 ? 15.208 -43.827 0.453 1.00 42.25 144 LEU A C 1
ATOM 985 O O . LEU A 1 146 ? 14.194 -44.064 1.102 1.00 52.58 144 LEU A O 1
ATOM 990 N N . PRO A 1 147 ? 16.422 -43.751 1.012 1.00 41.84 145 PRO A N 1
ATOM 991 C CA . PRO A 1 147 ? 16.637 -43.892 2.459 1.00 35.88 145 PRO A CA 1
ATOM 992 C C . PRO A 1 147 ? 15.848 -42.876 3.288 1.00 39.47 145 PRO A C 1
ATOM 993 O O . PRO A 1 147 ? 15.937 -41.670 3.057 1.00 39.12 145 PRO A O 1
ATOM 997 N N . THR A 1 148 ? 15.078 -43.377 4.246 1.00 30.67 146 THR A N 1
ATOM 998 C CA . THR A 1 148 ? 14.283 -42.551 5.134 1.00 34.15 146 THR A CA 1
ATOM 999 C C . THR A 1 148 ? 14.824 -42.722 6.539 1.00 38.88 146 THR A C 1
ATOM 1000 O O . THR A 1 148 ? 14.788 -43.819 7.098 1.00 45.48 146 THR A O 1
ATOM 1004 N N . ILE A 1 149 ? 15.356 -41.641 7.098 1.00 30.92 147 ILE A N 1
ATOM 1005 C CA . ILE A 1 149 ? 16.198 -41.731 8.283 1.00 28.33 147 ILE A CA 1
ATOM 1006 C C . ILE A 1 149 ? 15.613 -41.086 9.533 1.00 36.58 147 ILE A C 1
ATOM 1007 O O . ILE A 1 149 ? 15.235 -39.922 9.517 1.00 39.23 147 ILE A O 1
ATOM 1012 N N . VAL A 1 150 ? 15.528 -41.865 10.608 1.00 38.79 148 VAL A N 1
ATOM 1013 C CA . VAL A 1 150 ? 15.260 -41.325 11.928 1.00 38.82 148 VAL A CA 1
ATOM 1014 C C . VAL A 1 150 ? 16.517 -41.544 12.745 1.00 37.22 148 VAL A C 1
ATOM 1015 O O . VAL A 1 150 ? 16.896 -42.686 13.028 1.00 34.63 148 VAL A O 1
ATOM 1019 N N . TYR A 1 151 ? 17.171 -40.457 13.118 1.00 33.36 149 TYR A N 1
ATOM 1020 C CA . TYR A 1 151 ? 18.437 -40.562 13.822 1.00 34.21 149 TYR A CA 1
ATOM 1021 C C . TYR A 1 151 ? 18.321 -41.386 15.094 1.00 37.94 149 TYR A C 1
ATOM 1022 O O . TYR A 1 151 ? 17.353 -41.260 15.849 1.00 34.27 149 TYR A O 1
ATOM 1031 N N . ASN A 1 152 ? 19.331 -42.210 15.330 1.00 38.71 150 ASN A N 1
ATOM 1032 C CA . ASN A 1 152 ? 19.350 -43.137 16.457 1.00 39.72 150 ASN A CA 1
ATOM 1033 C C . ASN A 1 152 ? 18.235 -44.157 16.405 1.00 34.80 150 ASN A C 1
ATOM 1034 O O . ASN A 1 152 ? 17.834 -44.705 17.425 1.00 35.31 150 ASN A O 1
ATOM 1039 N N . VAL A 1 153 ? 17.732 -44.405 15.209 1.00 39.84 151 VAL A N 1
ATOM 1040 C CA . VAL A 1 153 ? 16.856 -45.544 15.003 1.00 40.45 151 VAL A CA 1
ATOM 1041 C C . VAL A 1 153 ? 17.358 -46.345 13.810 1.00 37.63 151 VAL A C 1
ATOM 1042 O O . VAL A 1 153 ? 17.437 -47.576 13.880 1.00 41.96 151 VAL A O 1
ATOM 1046 N N . ASN A 1 154 ? 17.706 -45.674 12.716 1.00 35.08 152 ASN A N 1
ATOM 1047 C CA . ASN A 1 154 ? 18.257 -46.402 11.566 1.00 39.28 152 ASN A CA 1
ATOM 1048 C C . ASN A 1 154 ? 19.258 -45.607 10.730 1.00 40.61 152 ASN A C 1
ATOM 1049 O O . ASN A 1 154 ? 19.461 -45.929 9.559 1.00 41.65 152 ASN A O 1
ATOM 1054 N N . HIS A 1 155 ? 19.881 -44.579 11.305 1.00 37.26 153 HIS A N 1
ATOM 1055 C CA . HIS A 1 155 ? 20.724 -43.702 10.496 1.00 37.34 153 HIS A CA 1
ATOM 1056 C C . HIS A 1 155 ? 21.979 -44.425 10.015 1.00 46.75 153 HIS A C 1
ATOM 1057 O O . HIS A 1 155 ? 22.642 -43.984 9.074 1.00 48.25 153 HIS A O 1
ATOM 1064 N N . GLU A 1 156 ? 22.286 -45.560 10.629 1.00 43.11 154 GLU A N 1
ATOM 1065 C CA . GLU A 1 156 ? 23.513 -46.255 10.283 1.00 50.47 154 GLU A CA 1
ATOM 1066 C C . GLU A 1 156 ? 23.423 -47.063 8.984 1.00 50.28 154 GLU A C 1
ATOM 1067 O O . GLU A 1 156 ? 24.422 -47.621 8.548 1.00 50.39 154 GLU A O 1
ATOM 1073 N N . ILE A 1 157 ? 22.242 -47.131 8.370 1.00 49.72 155 ILE A N 1
ATOM 1074 C CA . ILE A 1 157 ? 22.108 -47.770 7.057 1.00 48.32 155 ILE A CA 1
ATOM 1075 C C . ILE A 1 157 ? 22.636 -46.888 5.926 1.00 45.94 155 ILE A C 1
ATOM 1076 O O . ILE A 1 157 ? 22.768 -47.341 4.787 1.00 43.20 155 ILE A O 1
ATOM 1081 N N . LEU A 1 158 ? 22.924 -45.630 6.241 1.00 42.92 156 LEU A N 1
ATOM 1082 C CA . LEU A 1 158 ? 23.440 -44.687 5.249 1.00 49.69 156 LEU A CA 1
ATOM 1083 C C . LEU A 1 158 ? 24.798 -45.120 4.700 1.00 56.92 156 LEU A C 1
ATOM 1084 O O . LEU A 1 158 ? 25.682 -45.518 5.460 1.00 58.95 156 LEU A O 1
ATOM 1089 N N . THR A 1 159 ? 24.966 -45.018 3.384 1.00 58.51 157 THR A N 1
ATOM 1090 C CA . THR A 1 159 ? 26.244 -45.333 2.749 1.00 57.01 157 THR A CA 1
ATOM 1091 C C . THR A 1 159 ? 26.680 -44.199 1.826 1.00 61.63 157 THR A C 1
ATOM 1092 O O . THR A 1 159 ? 25.893 -43.294 1.530 1.00 55.92 157 THR A O 1
ATOM 1096 N N . LYS A 1 160 ? 27.928 -44.258 1.360 1.00 63.92 158 LYS A N 1
ATOM 1097 C CA . LYS A 1 160 ? 28.459 -43.238 0.465 1.00 58.56 158 LYS A CA 1
ATOM 1098 C C . LYS A 1 160 ? 27.684 -43.205 -0.842 1.00 62.82 158 LYS A C 1
ATOM 1099 O O . LYS A 1 160 ? 27.703 -42.204 -1.558 1.00 73.05 158 LYS A O 1
ATOM 1105 N N . ASP A 1 161 ? 27.016 -44.306 -1.160 1.00 53.42 159 ASP A N 1
ATOM 1106 C CA . ASP A 1 161 ? 26.270 -44.407 -2.407 1.00 61.11 159 ASP A CA 1
ATOM 1107 C C . ASP A 1 161 ? 24.881 -43.768 -2.334 1.00 63.17 159 ASP A C 1
ATOM 1108 O O . ASP A 1 161 ? 24.136 -43.783 -3.314 1.00 65.96 159 ASP A O 1
ATOM 1113 N N . ASP A 1 162 ? 24.550 -43.171 -1.190 1.00 60.31 160 ASP A N 1
ATOM 1114 C CA . ASP A 1 162 ? 23.259 -42.506 -1.017 1.00 51.19 160 ASP A CA 1
ATOM 1115 C C . ASP A 1 162 ? 23.433 -41.015 -1.245 1.00 49.64 160 ASP A C 1
ATOM 1116 O O . ASP A 1 162 ? 24.108 -40.341 -0.475 1.00 58.70 160 ASP A O 1
ATOM 1121 N N . ASN A 1 163 ? 22.849 -40.509 -2.325 1.00 55.14 161 ASN A N 1
ATOM 1122 C CA . ASN A 1 163 ? 22.995 -39.103 -2.693 1.00 54.80 161 ASN A CA 1
ATOM 1123 C C . ASN A 1 163 ? 21.800 -38.262 -2.277 1.00 46.96 161 ASN A C 1
ATOM 1124 O O . ASN A 1 163 ? 21.927 -37.064 -2.076 1.00 49.87 161 ASN A O 1
ATOM 1129 N N . ILE A 1 164 ? 20.637 -38.897 -2.187 1.00 40.84 162 ILE A N 1
ATOM 1130 C CA . ILE A 1 164 ? 19.414 -38.213 -1.819 1.00 37.08 162 ILE A CA 1
ATOM 1131 C C . ILE A 1 164 ? 18.697 -38.981 -0.725 1.00 39.41 162 ILE A C 1
ATOM 1132 O O . ILE A 1 164 ? 18.346 -40.148 -0.900 1.00 39.80 162 ILE A O 1
ATOM 1137 N N . ILE A 1 165 ? 18.492 -38.345 0.420 1.00 39.40 163 ILE A N 1
ATOM 1138 C CA . ILE A 1 165 ? 17.808 -39.029 1.507 1.00 39.09 163 ILE A CA 1
ATOM 1139 C C . ILE A 1 165 ? 16.675 -38.198 2.096 1.00 42.89 163 ILE A C 1
ATOM 1140 O O . ILE A 1 165 ? 16.631 -36.974 1.939 1.00 37.23 163 ILE A O 1
ATOM 1145 N N . SER A 1 166 ? 15.775 -38.890 2.784 1.00 37.57 164 SER A N 1
ATOM 1146 C CA . SER A 1 166 ? 14.666 -38.273 3.486 1.00 35.28 164 SER A CA 1
ATOM 1147 C C . SER A 1 166 ? 14.906 -38.349 4.994 1.00 34.94 164 SER A C 1
ATOM 1148 O O . SER A 1 166 ? 15.404 -39.354 5.490 1.00 36.76 164 SER A O 1
ATOM 1151 N N . ALA A 1 167 ? 14.585 -37.277 5.715 1.00 32.78 165 ALA A N 1
ATOM 1152 C CA . ALA A 1 167 ? 14.679 -37.272 7.173 1.00 26.74 165 ALA A CA 1
ATOM 1153 C C . ALA A 1 167 ? 13.313 -37.563 7.776 1.00 34.80 165 ALA A C 1
ATOM 1154 O O . ALA A 1 167 ? 13.068 -37.270 8.935 1.00 34.91 165 ALA A O 1
ATOM 1156 N N . ALA A 1 168 ? 12.421 -38.127 6.965 1.00 40.39 166 ALA A N 1
ATOM 1157 C CA . ALA A 1 168 ? 11.085 -38.553 7.397 1.00 40.25 166 ALA A CA 1
ATOM 1158 C C . ALA A 1 168 ? 10.236 -37.363 7.829 1.00 37.56 166 ALA A C 1
ATOM 1159 O O . ALA A 1 168 ? 10.461 -36.247 7.401 1.00 42.89 166 ALA A O 1
ATOM 1161 N N . SER A 1 169 ? 9.246 -37.616 8.667 1.00 30.66 167 SER A N 1
ATOM 1162 C CA . SER A 1 169 ? 8.361 -36.570 9.121 1.00 33.23 167 SER A CA 1
ATOM 1163 C C . SER A 1 169 ? 8.504 -36.401 10.631 1.00 41.69 167 SER A C 1
ATOM 1164 O O . SER A 1 169 ? 9.108 -37.251 11.293 1.00 42.49 167 SER A O 1
ATOM 1167 N N . CYS A 1 170 ? 7.972 -35.302 11.164 1.00 35.19 168 CYS A N 1
ATOM 1168 C CA . CYS A 1 170 ? 8.023 -35.053 12.596 1.00 31.61 168 CYS A CA 1
ATOM 1169 C C . CYS A 1 170 ? 7.336 -36.172 13.384 1.00 34.38 168 CYS A C 1
ATOM 1170 O O . CYS A 1 170 ? 7.851 -36.630 14.398 1.00 35.87 168 CYS A O 1
ATOM 1173 N N . THR A 1 171 ? 6.163 -36.594 12.929 1.00 31.58 169 THR A N 1
ATOM 1174 C CA . THR A 1 171 ? 5.432 -37.626 13.636 1.00 32.51 169 THR A CA 1
ATOM 1175 C C . THR A 1 171 ? 6.194 -38.956 13.619 1.00 37.74 169 THR A C 1
ATOM 1176 O O . THR A 1 171 ? 6.178 -39.691 14.599 1.00 38.58 169 THR A O 1
ATOM 1180 N N . THR A 1 172 ? 6.854 -39.260 12.509 1.00 36.01 170 THR A N 1
ATOM 1181 C CA . THR A 1 172 ? 7.679 -40.472 12.409 1.00 38.56 170 THR A CA 1
ATOM 1182 C C . THR A 1 172 ? 8.853 -40.479 13.384 1.00 39.00 170 THR A C 1
ATOM 1183 O O . THR A 1 172 ? 9.215 -41.523 13.928 1.00 39.63 170 THR A O 1
ATOM 1187 N N . ASN A 1 173 ? 9.450 -39.310 13.586 1.00 31.83 171 ASN A N 1
ATOM 1188 C CA . ASN A 1 173 ? 10.576 -39.170 14.495 1.00 39.75 171 ASN A CA 1
ATOM 1189 C C . ASN A 1 173 ? 10.134 -39.276 15.953 1.00 40.78 171 ASN A C 1
ATOM 1190 O O . ASN A 1 173 ? 10.951 -39.517 16.844 1.00 43.26 171 ASN A O 1
ATOM 1195 N N . CYS A 1 174 ? 8.842 -39.089 16.199 1.00 39.00 172 CYS A N 1
ATOM 1196 C CA . CYS A 1 174 ? 8.322 -39.255 17.551 1.00 43.16 172 CYS A CA 1
ATOM 1197 C C . CYS A 1 174 ? 7.874 -40.703 17.765 1.00 44.58 172 CYS A C 1
ATOM 1198 O O . CYS A 1 174 ? 8.176 -41.328 18.780 1.00 53.63 172 CYS A O 1
ATOM 1201 N N . LEU A 1 175 ? 7.177 -41.238 16.779 1.00 40.27 173 LEU A N 1
ATOM 1202 C CA . LEU A 1 175 ? 6.647 -42.587 16.850 1.00 37.62 173 LEU A CA 1
ATOM 1203 C C . LEU A 1 175 ? 7.716 -43.688 16.827 1.00 40.32 173 LEU A C 1
ATOM 1204 O O . LEU A 1 175 ? 7.645 -44.622 17.594 1.00 39.26 173 LEU A O 1
ATOM 1209 N N . ALA A 1 176 ? 8.706 -43.568 15.945 1.00 44.48 174 ALA A N 1
ATOM 1210 C CA . ALA A 1 176 ? 9.659 -44.643 15.697 1.00 41.48 174 ALA A CA 1
ATOM 1211 C C . ALA A 1 176 ? 10.413 -45.138 16.953 1.00 43.54 174 ALA A C 1
ATOM 1212 O O . ALA A 1 176 ? 10.470 -46.347 17.206 1.00 42.67 174 ALA A O 1
ATOM 1214 N N . PRO A 1 177 ? 11.033 -44.229 17.712 1.00 40.28 175 PRO A N 1
ATOM 1215 C CA . PRO A 1 177 ? 11.737 -44.681 18.923 1.00 41.38 175 PRO A CA 1
ATOM 1216 C C . PRO A 1 177 ? 10.811 -45.375 19.934 1.00 40.59 175 PRO A C 1
ATOM 1217 O O . PRO A 1 177 ? 11.176 -46.386 20.542 1.00 43.54 175 PRO A O 1
ATOM 1221 N N . MET A 1 178 ? 9.604 -44.846 20.086 1.00 36.24 176 MET A N 1
ATOM 1222 C CA . MET A 1 178 ? 8.666 -45.390 21.058 1.00 38.63 176 MET A CA 1
ATOM 1223 C C . MET A 1 178 ? 8.122 -46.765 20.631 1.00 41.83 176 MET A C 1
ATOM 1224 O O . MET A 1 178 ? 8.046 -47.685 21.441 1.00 45.28 176 MET A O 1
ATOM 1229 N N . ALA A 1 179 ? 7.745 -46.891 19.363 1.00 36.95 177 ALA A N 1
ATOM 1230 C CA . ALA A 1 179 ? 7.202 -48.138 18.822 1.00 45.87 177 ALA A CA 1
ATOM 1231 C C . ALA A 1 179 ? 8.250 -49.244 18.827 1.00 44.64 177 ALA A C 1
ATOM 1232 O O . ALA A 1 179 ? 7.953 -50.406 19.105 1.00 42.86 177 ALA A O 1
ATOM 1234 N N . LYS A 1 180 ? 9.481 -48.864 18.512 1.00 42.49 178 LYS A N 1
ATOM 1235 C CA . LYS A 1 180 ? 10.586 -49.795 18.502 1.00 37.76 178 LYS A CA 1
ATOM 1236 C C . LYS A 1 180 ? 10.838 -50.374 19.886 1.00 41.32 178 LYS A C 1
ATOM 1237 O O . LYS A 1 180 ? 10.996 -51.585 20.035 1.00 49.43 178 LYS A O 1
ATOM 1243 N N . ALA A 1 181 ? 10.871 -49.513 20.895 1.00 39.00 179 ALA A N 1
ATOM 1244 C CA . ALA A 1 181 ? 11.124 -49.954 22.262 1.00 37.13 179 ALA A CA 1
ATOM 1245 C C . ALA A 1 181 ? 9.987 -50.822 22.744 1.00 38.79 179 ALA A C 1
ATOM 1246 O O . ALA A 1 181 ? 10.207 -51.830 23.407 1.00 36.39 179 ALA A O 1
ATOM 1248 N N . LEU A 1 182 ? 8.762 -50.434 22.398 1.00 37.72 180 LEU A N 1
ATOM 1249 C CA . LEU A 1 182 ? 7.600 -51.227 22.769 1.00 37.40 180 LEU A CA 1
ATOM 1250 C C . LEU A 1 182 ? 7.672 -52.590 22.081 1.00 40.66 180 LEU A C 1
ATOM 1251 O O . LEU A 1 182 ? 7.493 -53.645 22.711 1.00 41.00 180 LEU A O 1
ATOM 1256 N N . ASN A 1 183 ? 7.941 -52.565 20.784 1.00 36.78 181 ASN A N 1
ATOM 1257 C CA . ASN A 1 183 ? 7.969 -53.799 20.034 1.00 40.08 181 ASN A CA 1
ATOM 1258 C C . ASN A 1 183 ? 9.106 -54.697 20.507 1.00 47.16 181 ASN A C 1
ATOM 1259 O O . ASN A 1 183 ? 8.930 -55.907 20.653 1.00 49.83 181 ASN A O 1
ATOM 1264 N N . ASP A 1 184 ? 10.267 -54.106 20.772 1.00 44.12 182 ASP A N 1
ATOM 1265 C CA . ASP A 1 184 ? 11.376 -54.896 21.295 1.00 45.49 182 ASP A CA 1
ATOM 1266 C C . ASP A 1 184 ? 11.031 -55.524 22.651 1.00 49.63 182 ASP A C 1
ATOM 1267 O O . ASP A 1 184 ? 11.487 -56.610 22.965 1.00 46.96 182 ASP A O 1
ATOM 1272 N N . PHE A 1 185 ? 10.200 -54.854 23.443 1.00 56.36 183 PHE A N 1
ATOM 1273 C CA . PHE A 1 185 ? 9.847 -55.367 24.763 1.00 49.38 183 PHE A CA 1
ATOM 1274 C C . PHE A 1 185 ? 8.725 -56.409 24.680 1.00 53.66 183 PHE A C 1
ATOM 1275 O O . PHE A 1 185 ? 8.810 -57.481 25.262 1.00 55.94 183 PHE A O 1
ATOM 1283 N N . ALA A 1 186 ? 7.676 -56.083 23.938 1.00 51.63 184 ALA A N 1
ATOM 1284 C CA . ALA A 1 186 ? 6.537 -56.969 23.763 1.00 51.34 184 ALA A CA 1
ATOM 1285 C C . ALA A 1 186 ? 5.995 -56.783 22.357 1.00 51.00 184 ALA A C 1
ATOM 1286 O O . ALA A 1 186 ? 5.353 -55.775 22.058 1.00 58.40 184 ALA A O 1
ATOM 1288 N N . PRO A 1 187 ? 6.267 -57.755 21.489 1.00 44.16 185 PRO A N 1
ATOM 1289 C CA . PRO A 1 187 ? 5.971 -57.697 20.057 1.00 43.89 185 PRO A CA 1
ATOM 1290 C C . PRO A 1 187 ? 4.574 -57.160 19.724 1.00 44.87 185 PRO A C 1
ATOM 1291 O O . PRO A 1 187 ? 3.587 -57.625 20.290 1.00 41.12 185 PRO A O 1
ATOM 1295 N N . ILE A 1 188 ? 4.514 -56.192 18.807 1.00 43.59 186 ILE A N 1
ATOM 1296 C CA . ILE A 1 188 ? 3.253 -55.604 18.360 1.00 39.26 186 ILE A CA 1
ATOM 1297 C C . ILE A 1 188 ? 2.517 -56.450 17.317 1.00 45.74 186 ILE A C 1
ATOM 1298 O O . ILE A 1 188 ? 3.082 -56.835 16.293 1.00 49.90 186 ILE A O 1
ATOM 1303 N N . GLN A 1 189 ? 1.244 -56.721 17.579 1.00 46.13 187 GLN A N 1
ATOM 1304 C CA . GLN A 1 189 ? 0.387 -57.436 16.629 1.00 48.60 187 GLN A CA 1
ATOM 1305 C C . GLN A 1 189 ? -0.227 -56.458 15.640 1.00 47.05 187 GLN A C 1
ATOM 1306 O O . GLN A 1 189 ? -0.261 -56.707 14.443 1.00 45.26 187 GLN A O 1
ATOM 1312 N N . SER A 1 190 ? -0.734 -55.348 16.173 1.00 46.56 188 SER A N 1
ATOM 1313 C CA . SER A 1 190 ? -1.211 -54.229 15.370 1.00 44.34 188 SER A CA 1
ATOM 1314 C C . SER A 1 190 ? -1.351 -53.000 16.251 1.00 38.88 188 SER A C 1
ATOM 1315 O O . SER A 1 190 ? -1.388 -53.097 17.477 1.00 41.63 188 SER A O 1
ATOM 1318 N N . GLY A 1 191 ? -1.457 -51.841 15.630 1.00 33.59 189 GLY A N 1
ATOM 1319 C CA . GLY A 1 191 ? -1.569 -50.626 16.400 1.00 36.12 189 GLY A CA 1
ATOM 1320 C C . GLY A 1 191 ? -2.270 -49.556 15.605 1.00 36.41 189 GLY A C 1
ATOM 1321 O O . GLY A 1 191 ? -2.220 -49.542 14.373 1.00 37.28 189 GLY A O 1
ATOM 1322 N N . ILE A 1 192 ? -2.958 -48.682 16.322 1.00 36.89 190 ILE A N 1
ATOM 1323 C CA . ILE A 1 192 ? -3.564 -47.509 15.724 1.00 35.12 190 ILE A CA 1
ATOM 1324 C C . ILE A 1 192 ? -3.039 -46.278 16.433 1.00 37.13 190 ILE A C 1
ATOM 1325 O O . ILE A 1 192 ? -3.058 -46.189 17.653 1.00 39.78 190 ILE A O 1
ATOM 1330 N N . MET A 1 193 ? -2.552 -45.333 15.645 1.00 34.66 191 MET A N 1
ATOM 1331 C CA . MET A 1 193 ? -1.924 -44.136 16.169 1.00 39.82 191 MET A CA 1
ATOM 1332 C C . MET A 1 193 ? -2.865 -42.940 16.028 1.00 39.00 191 MET A C 1
ATOM 1333 O O . MET A 1 193 ? -3.584 -42.826 15.038 1.00 39.35 191 MET A O 1
ATOM 1338 N N . SER A 1 194 ? -2.897 -42.083 17.042 1.00 32.34 192 SER A N 1
ATOM 1339 C CA . SER A 1 194 ? -3.566 -40.802 16.914 1.00 31.72 192 SER A CA 1
ATOM 1340 C C . SER A 1 194 ? -2.601 -39.728 17.359 1.00 32.88 192 SER A C 1
ATOM 1341 O O . SER A 1 194 ? -2.052 -39.809 18.455 1.00 41.84 192 SER A O 1
ATOM 1344 N N . THR A 1 195 ? -2.359 -38.733 16.517 1.00 32.15 193 THR A N 1
ATOM 1345 C CA . THR A 1 195 ? -1.503 -37.652 16.957 1.00 29.01 193 THR A CA 1
ATOM 1346 C C . THR A 1 195 ? -2.333 -36.371 17.112 1.00 31.20 193 THR A C 1
ATOM 1347 O O . THR A 1 195 ? -3.065 -35.979 16.207 1.00 38.27 193 THR A O 1
ATOM 1351 N N . ILE A 1 196 ? -2.242 -35.762 18.288 1.00 30.02 194 ILE A N 1
ATOM 1352 C CA . ILE A 1 196 ? -2.831 -34.459 18.550 1.00 29.79 194 ILE A CA 1
ATOM 1353 C C . ILE A 1 196 ? -1.755 -33.423 18.223 1.00 36.01 194 ILE A C 1
ATOM 1354 O O . ILE A 1 196 ? -0.721 -33.316 18.903 1.00 32.62 194 ILE A O 1
ATOM 1359 N N . HIS A 1 197 ? -1.993 -32.686 17.145 1.00 32.30 195 HIS A N 1
ATOM 1360 C CA . HIS A 1 197 ? -0.920 -32.012 16.434 1.00 32.83 195 HIS A CA 1
ATOM 1361 C C . HIS A 1 197 ? -1.159 -30.506 16.351 1.00 30.63 195 HIS A C 1
ATOM 1362 O O . HIS A 1 197 ? -2.291 -30.047 16.154 1.00 27.70 195 HIS A O 1
ATOM 1369 N N . ALA A 1 198 ? -0.088 -29.748 16.518 1.00 31.76 196 ALA A N 1
ATOM 1370 C CA . ALA A 1 198 ? -0.139 -28.299 16.365 1.00 38.08 196 ALA A CA 1
ATOM 1371 C C . ALA A 1 198 ? -0.557 -27.935 14.953 1.00 34.48 196 ALA A C 1
ATOM 1372 O O . ALA A 1 198 ? -0.191 -28.634 14.020 1.00 27.84 196 ALA A O 1
ATOM 1374 N N . PHE A 1 199 ? -1.248 -26.809 14.773 1.00 34.17 197 PHE A N 1
ATOM 1375 C CA . PHE A 1 199 ? -1.592 -26.408 13.410 1.00 32.23 197 PHE A CA 1
ATOM 1376 C C . PHE A 1 199 ? -0.313 -26.014 12.698 1.00 33.86 197 PHE A C 1
ATOM 1377 O O . PHE A 1 199 ? 0.677 -25.692 13.351 1.00 33.90 197 PHE A O 1
ATOM 1385 N N . THR A 1 200 ? -0.316 -26.104 11.368 1.00 34.27 198 THR A N 1
ATOM 1386 C CA . THR A 1 200 ? 0.863 -25.783 10.569 1.00 33.84 198 THR A CA 1
ATOM 1387 C C . THR A 1 200 ? 0.501 -24.896 9.371 1.00 37.42 198 THR A C 1
ATOM 1388 O O . THR A 1 200 ? -0.663 -24.531 9.176 1.00 37.88 198 THR A O 1
ATOM 1392 N N . GLY A 1 201 ? 1.501 -24.572 8.558 1.00 29.90 199 GLY A N 1
ATOM 1393 C CA . GLY A 1 201 ? 1.310 -23.613 7.488 1.00 35.44 199 GLY A CA 1
ATOM 1394 C C . GLY A 1 201 ? 0.437 -24.084 6.344 1.00 42.09 199 GLY A C 1
ATOM 1395 O O . GLY A 1 201 ? 0.030 -23.279 5.505 1.00 44.30 199 GLY A O 1
ATOM 1396 N N . ASP A 1 202 ? 0.137 -25.381 6.306 1.00 33.28 200 ASP A N 1
ATOM 1397 C CA . ASP A 1 202 ? -0.668 -25.934 5.220 1.00 38.32 200 ASP A CA 1
ATOM 1398 C C . ASP A 1 202 ? -2.168 -25.923 5.563 1.00 37.65 200 ASP A C 1
ATOM 1399 O O . ASP A 1 202 ? -2.984 -26.444 4.804 1.00 40.28 200 ASP A O 1
ATOM 1404 N N . GLN A 1 203 ? -2.524 -25.294 6.680 1.00 32.55 201 GLN A N 1
ATOM 1405 C CA . GLN A 1 203 ? -3.922 -24.988 6.992 1.00 36.82 201 GLN A CA 1
ATOM 1406 C C . GLN A 1 203 ? -4.151 -23.491 6.764 1.00 37.26 201 GLN A C 1
ATOM 1407 O O . GLN A 1 203 ? -3.199 -22.722 6.737 1.00 32.50 201 GLN A O 1
ATOM 1413 N N . MET A 1 204 ? -5.413 -23.095 6.617 1.00 40.71 202 MET A N 1
ATOM 1414 C CA . MET A 1 204 ? -5.800 -21.715 6.318 1.00 38.85 202 MET A CA 1
ATOM 1415 C C . MET A 1 204 ? -5.953 -20.897 7.592 1.00 34.83 202 MET A C 1
ATOM 1416 O O . MET A 1 204 ? -6.345 -21.425 8.612 1.00 32.35 202 MET A O 1
ATOM 1421 N N . VAL A 1 205 ? -5.684 -19.603 7.530 1.00 33.63 203 VAL A N 1
ATOM 1422 C CA . VAL A 1 205 ? -5.880 -18.762 8.702 1.00 34.07 203 VAL A CA 1
ATOM 1423 C C . VAL A 1 205 ? -7.384 -18.599 9.056 1.00 28.78 203 VAL A C 1
ATOM 1424 O O . VAL A 1 205 ? -7.759 -18.628 10.219 1.00 40.84 203 VAL A O 1
ATOM 1428 N N . LEU A 1 206 ? -8.233 -18.445 8.046 1.00 34.40 204 LEU A N 1
ATOM 1429 C CA . LEU A 1 206 ? -9.693 -18.417 8.202 1.00 31.87 204 LEU A CA 1
ATOM 1430 C C . LEU A 1 206 ? -10.294 -19.311 7.109 1.00 37.71 204 LEU A C 1
ATOM 1431 O O . LEU A 1 206 ? -9.626 -19.578 6.115 1.00 39.36 204 LEU A O 1
ATOM 1436 N N . ASP A 1 207 ? -11.543 -19.747 7.286 1.00 35.05 205 ASP A N 1
ATOM 1437 C CA . ASP A 1 207 ? -12.205 -20.641 6.330 1.00 30.36 205 ASP A CA 1
ATOM 1438 C C . ASP A 1 207 ? -12.029 -20.129 4.897 1.00 30.26 205 ASP A C 1
ATOM 1439 O O . ASP A 1 207 ? -12.421 -19.015 4.584 1.00 33.53 205 ASP A O 1
ATOM 1444 N N . GLY A 1 208 ? -11.440 -20.937 4.025 1.00 30.71 206 GLY A N 1
ATOM 1445 C CA . GLY A 1 208 ? -11.230 -20.506 2.650 1.00 36.99 206 GLY A CA 1
ATOM 1446 C C . GLY A 1 208 ? -10.761 -21.630 1.751 1.00 41.82 206 GLY A C 1
ATOM 1447 O O . GLY A 1 208 ? -10.440 -22.710 2.236 1.00 38.55 206 GLY A O 1
ATOM 1448 N N . PRO A 1 209 ? -10.741 -21.397 0.427 1.00 40.47 207 PRO A N 1
ATOM 1449 C CA . PRO A 1 209 ? -10.414 -22.505 -0.484 1.00 36.32 207 PRO A CA 1
ATOM 1450 C C . PRO A 1 209 ? -8.976 -22.989 -0.323 1.00 39.38 207 PRO A C 1
ATOM 1451 O O . PRO A 1 209 ? -8.047 -22.212 -0.480 1.00 50.28 207 PRO A O 1
ATOM 1455 N N . HIS A 1 210 ? -8.801 -24.265 -0.010 1.00 40.41 208 HIS A N 1
ATOM 1456 C CA . HIS A 1 210 ? -7.473 -24.847 0.141 1.00 41.15 208 HIS A CA 1
ATOM 1457 C C . HIS A 1 210 ? -6.971 -25.266 -1.242 1.00 42.71 208 HIS A C 1
ATOM 1458 O O . HIS A 1 210 ? -7.712 -25.893 -1.991 1.00 51.17 208 HIS A O 1
ATOM 1465 N N . ARG A 1 211 ? -5.728 -24.925 -1.580 1.00 46.72 209 ARG A N 1
ATOM 1466 C CA . ARG A 1 211 ? -5.202 -25.145 -2.940 1.00 52.53 209 ARG A CA 1
ATOM 1467 C C . ARG A 1 211 ? -5.168 -26.604 -3.370 1.00 52.50 209 ARG A C 1
ATOM 1468 O O . ARG A 1 211 ? -5.188 -26.928 -4.557 1.00 55.79 209 ARG A O 1
ATOM 1476 N N . LYS A 1 212 ? -5.076 -27.490 -2.395 1.00 57.38 210 LYS A N 1
ATOM 1477 C CA . LYS A 1 212 ? -4.975 -28.902 -2.679 1.00 50.28 210 LYS A CA 1
ATOM 1478 C C . LYS A 1 212 ? -6.314 -29.625 -2.548 1.00 51.14 210 LYS A C 1
ATOM 1479 O O . LYS A 1 212 ? -6.356 -30.843 -2.592 1.00 52.90 210 LYS A O 1
ATOM 1485 N N . GLY A 1 213 ? -7.403 -28.889 -2.340 1.00 46.61 211 GLY A N 1
ATOM 1486 C CA . GLY A 1 213 ? -8.718 -29.512 -2.276 1.00 47.01 211 GLY A CA 1
ATOM 1487 C C . GLY A 1 213 ? -9.076 -30.252 -0.986 1.00 45.26 211 GLY A C 1
ATOM 1488 O O . GLY A 1 213 ? -10.070 -30.966 -0.932 1.00 49.26 211 GLY A O 1
ATOM 1489 N N . ASP A 1 214 ? -8.266 -30.095 0.053 1.00 42.22 212 ASP A N 1
ATOM 1490 C CA . ASP A 1 214 ? -8.544 -30.707 1.345 1.00 40.46 212 ASP A CA 1
ATOM 1491 C C . ASP A 1 214 ? -9.605 -29.876 2.098 1.00 44.46 212 ASP A C 1
ATOM 1492 O O . ASP A 1 214 ? -9.345 -28.744 2.541 1.00 41.19 212 ASP A O 1
ATOM 1497 N N . LEU A 1 215 ? -10.800 -30.443 2.246 1.00 42.11 213 LEU A N 1
ATOM 1498 C CA . LEU A 1 215 ? -11.930 -29.686 2.769 1.00 39.52 213 LEU A CA 1
ATOM 1499 C C . LEU A 1 215 ? -11.764 -29.365 4.257 1.00 40.40 213 LEU A C 1
ATOM 1500 O O . LEU A 1 215 ? -12.442 -28.490 4.782 1.00 37.37 213 LEU A O 1
ATOM 1505 N N . ARG A 1 216 ? -10.856 -30.061 4.930 1.00 36.38 214 ARG A N 1
ATOM 1506 C CA . ARG A 1 216 ? -10.644 -29.826 6.350 1.00 39.46 214 ARG A CA 1
ATOM 1507 C C . ARG A 1 216 ? -9.475 -28.880 6.629 1.00 31.14 214 ARG A C 1
ATOM 1508 O O . ARG A 1 216 ? -9.552 -28.051 7.529 1.00 33.03 214 ARG A O 1
ATOM 1516 N N . ARG A 1 217 ? -8.417 -28.964 5.836 1.00 35.62 215 ARG A N 1
ATOM 1517 C CA . ARG A 1 217 ? -7.296 -28.028 5.973 1.00 39.08 215 ARG A CA 1
ATOM 1518 C C . ARG A 1 217 ? -7.712 -26.645 5.443 1.00 38.78 215 ARG A C 1
ATOM 1519 O O . ARG A 1 217 ? -6.970 -25.671 5.556 1.00 37.49 215 ARG A O 1
ATOM 1527 N N . ALA A 1 218 ? -8.904 -26.586 4.849 1.00 35.32 216 ALA A N 1
ATOM 1528 C CA . ALA A 1 218 ? -9.488 -25.341 4.357 1.00 35.95 216 ALA A CA 1
ATOM 1529 C C . ALA A 1 218 ? -10.103 -24.499 5.480 1.00 38.88 216 ALA A C 1
ATOM 1530 O O . ALA A 1 218 ? -10.416 -23.339 5.283 1.00 38.86 216 ALA A O 1
ATOM 1532 N N . ARG A 1 219 ? -10.266 -25.098 6.654 1.00 34.24 217 ARG A N 1
ATOM 1533 C CA . ARG A 1 219 ? -10.921 -24.447 7.778 1.00 32.50 217 ARG A CA 1
ATOM 1534 C C . ARG A 1 219 ? -9.932 -23.673 8.666 1.00 37.45 217 ARG A C 1
ATOM 1535 O O . ARG A 1 219 ? -8.737 -23.993 8.734 1.00 36.09 217 ARG A O 1
ATOM 1543 N N . ALA A 1 220 ? -10.438 -22.661 9.358 1.00 33.69 218 ALA A N 1
ATOM 1544 C CA . ALA A 1 220 ? -9.593 -21.800 10.172 1.00 29.56 218 ALA A CA 1
ATOM 1545 C C . ALA A 1 220 ? -8.800 -22.640 11.184 1.00 35.17 218 ALA A C 1
ATOM 1546 O O . ALA A 1 220 ? -9.371 -23.448 11.909 1.00 37.05 218 ALA A O 1
ATOM 1548 N N . ALA A 1 221 ? -7.479 -22.469 11.210 1.00 34.48 219 ALA A N 1
ATOM 1549 C CA . ALA A 1 221 ? -6.624 -23.351 11.998 1.00 32.93 219 ALA A CA 1
ATOM 1550 C C . ALA A 1 221 ? -6.726 -23.099 13.495 1.00 36.78 219 ALA A C 1
ATOM 1551 O O . ALA A 1 221 ? -6.754 -24.041 14.289 1.00 36.22 219 ALA A O 1
ATOM 1553 N N . ALA A 1 222 ? -6.812 -21.828 13.881 1.00 32.43 220 ALA A N 1
ATOM 1554 C CA . ALA A 1 222 ? -6.645 -21.451 15.280 1.00 33.66 220 ALA A CA 1
ATOM 1555 C C . ALA A 1 222 ? -7.917 -21.513 16.117 1.00 33.67 220 ALA A C 1
ATOM 1556 O O . ALA A 1 222 ? -7.867 -21.184 17.302 1.00 31.20 220 ALA A O 1
ATOM 1558 N N . ILE A 1 223 ? -9.052 -21.896 15.526 1.00 25.61 221 ILE A N 1
ATOM 1559 C CA . ILE A 1 223 ? -10.274 -21.993 16.311 1.00 25.91 221 ILE A CA 1
ATOM 1560 C C . ILE A 1 223 ? -11.015 -23.324 16.118 1.00 32.63 221 ILE A C 1
ATOM 1561 O O . ILE A 1 223 ? -12.211 -23.414 16.398 1.00 36.53 221 ILE A O 1
ATOM 1566 N N . ASN A 1 224 ? -10.298 -24.349 15.654 1.00 30.05 222 ASN A N 1
ATOM 1567 C CA . ASN A 1 224 ? -10.888 -25.665 15.367 1.00 30.29 222 ASN A CA 1
ATOM 1568 C C . ASN A 1 224 ? -10.024 -26.836 15.813 1.00 27.01 222 ASN A C 1
ATOM 1569 O O . ASN A 1 224 ? -8.799 -26.792 15.709 1.00 32.01 222 ASN A O 1
ATOM 1574 N N . ILE A 1 225 ? -10.680 -27.880 16.310 1.00 25.10 223 ILE A N 1
ATOM 1575 C CA . ILE A 1 225 ? -10.121 -29.227 16.282 1.00 21.35 223 ILE A CA 1
ATOM 1576 C C . ILE A 1 225 ? -10.380 -29.800 14.883 1.00 27.65 223 ILE A C 1
ATOM 1577 O O . ILE A 1 225 ? -11.536 -29.932 14.473 1.00 31.57 223 ILE A O 1
ATOM 1582 N N . VAL A 1 226 ? -9.316 -30.121 14.152 1.00 26.40 224 VAL A N 1
ATOM 1583 C CA . VAL A 1 226 ? -9.421 -30.512 12.743 1.00 23.91 224 VAL A CA 1
ATOM 1584 C C . VAL A 1 226 ? -8.835 -31.918 12.420 1.00 27.09 224 VAL A C 1
ATOM 1585 O O . VAL A 1 226 ? -7.612 -32.105 12.397 1.00 31.16 224 VAL A O 1
ATOM 1589 N N . PRO A 1 227 ? -9.699 -32.900 12.158 1.00 28.50 225 PRO A N 1
ATOM 1590 C CA . PRO A 1 227 ? -9.185 -34.225 11.766 1.00 31.75 225 PRO A CA 1
ATOM 1591 C C . PRO A 1 227 ? -8.373 -34.118 10.480 1.00 38.05 225 PRO A C 1
ATOM 1592 O O . PRO A 1 227 ? -8.727 -33.333 9.609 1.00 35.09 225 PRO A O 1
ATOM 1596 N N . ASN A 1 228 ? -7.283 -34.865 10.382 1.00 37.16 226 ASN A N 1
ATOM 1597 C CA . ASN A 1 228 ? -6.479 -34.890 9.160 1.00 36.27 226 ASN A CA 1
ATOM 1598 C C . ASN A 1 228 ? -5.807 -36.244 9.013 1.00 40.22 226 ASN A C 1
ATOM 1599 O O . ASN A 1 228 ? -5.588 -36.955 10.000 1.00 34.09 226 ASN A O 1
ATOM 1604 N N . SER A 1 229 ? -5.482 -36.613 7.785 1.00 42.22 227 SER A N 1
ATOM 1605 C CA . SER A 1 229 ? -4.817 -37.884 7.559 1.00 45.24 227 SER A CA 1
ATOM 1606 C C . SER A 1 229 ? -3.319 -37.684 7.773 1.00 49.27 227 SER A C 1
ATOM 1607 O O . SER A 1 229 ? -2.825 -36.555 7.742 1.00 43.60 227 SER A O 1
ATOM 1610 N N . THR A 1 230 ? -2.622 -38.779 8.056 1.00 50.20 228 THR A N 1
ATOM 1611 C CA . THR A 1 230 ? -1.166 -38.805 8.144 1.00 50.30 228 THR A CA 1
ATOM 1612 C C . THR A 1 230 ? -0.674 -40.175 7.681 1.00 56.97 228 THR A C 1
ATOM 1613 O O . THR A 1 230 ? -1.329 -41.194 7.925 1.00 56.13 228 THR A O 1
ATOM 1617 N N . GLY A 1 231 ? 0.472 -40.206 7.012 1.00 58.51 229 GLY A N 1
ATOM 1618 C CA . GLY A 1 231 ? 0.999 -41.460 6.512 1.00 54.82 229 GLY A CA 1
ATOM 1619 C C . GLY A 1 231 ? 2.092 -42.007 7.411 1.00 52.24 229 GLY A C 1
ATOM 1620 O O . GLY A 1 231 ? 2.692 -43.030 7.112 1.00 51.85 229 GLY A O 1
ATOM 1621 N N . ALA A 1 232 ? 2.342 -41.336 8.529 1.00 48.31 230 ALA A N 1
ATOM 1622 C CA . ALA A 1 232 ? 3.439 -41.741 9.401 1.00 49.71 230 ALA A CA 1
ATOM 1623 C C . ALA A 1 232 ? 3.338 -43.196 9.868 1.00 46.11 230 ALA A C 1
ATOM 1624 O O . ALA A 1 232 ? 4.310 -43.939 9.796 1.00 50.11 230 ALA A O 1
ATOM 1626 N N . ALA A 1 233 ? 2.158 -43.617 10.309 1.00 46.40 231 ALA A N 1
ATOM 1627 C CA . ALA A 1 233 ? 2.016 -44.958 10.886 1.00 40.42 231 ALA A CA 1
ATOM 1628 C C . ALA A 1 233 ? 2.088 -45.970 9.756 1.00 48.28 231 ALA A C 1
ATOM 1629 O O . ALA A 1 233 ? 2.789 -46.972 9.846 1.00 49.64 231 ALA A O 1
ATOM 1631 N N . LYS A 1 234 ? 1.395 -45.636 8.673 1.00 49.19 232 LYS A N 1
ATOM 1632 C CA . LYS A 1 234 ? 1.266 -46.450 7.474 1.00 52.73 232 LYS A CA 1
ATOM 1633 C C . LYS A 1 234 ? 2.621 -46.786 6.838 1.00 53.34 232 LYS A C 1
ATOM 1634 O O . LYS A 1 234 ? 2.789 -47.868 6.302 1.00 58.91 232 LYS A O 1
ATOM 1640 N N . ALA A 1 235 ? 3.581 -45.866 6.906 1.00 50.78 233 ALA A N 1
ATOM 1641 C CA . ALA A 1 235 ? 4.888 -46.048 6.257 1.00 49.00 233 ALA A CA 1
ATOM 1642 C C . ALA A 1 235 ? 6.055 -46.256 7.233 1.00 44.57 233 ALA A C 1
ATOM 1643 O O . ALA A 1 235 ? 7.213 -46.035 6.881 1.00 47.03 233 ALA A O 1
ATOM 1645 N N . ILE A 1 236 ? 5.760 -46.666 8.456 1.00 43.73 234 ILE A N 1
ATOM 1646 C CA . ILE A 1 236 ? 6.802 -46.829 9.463 1.00 46.11 234 ILE A CA 1
ATOM 1647 C C . ILE A 1 236 ? 7.792 -47.927 9.044 1.00 44.58 234 ILE A C 1
ATOM 1648 O O . ILE A 1 236 ? 8.920 -47.996 9.547 1.00 36.98 234 ILE A O 1
ATOM 1653 N N . GLY A 1 237 ? 7.354 -48.783 8.123 1.00 43.49 235 GLY A N 1
ATOM 1654 C CA . GLY A 1 237 ? 8.154 -49.891 7.631 1.00 40.66 235 GLY A CA 1
ATOM 1655 C C . GLY A 1 237 ? 9.470 -49.475 7.002 1.00 47.10 235 GLY A C 1
ATOM 1656 O O . GLY A 1 237 ? 10.416 -50.255 6.951 1.00 51.45 235 GLY A O 1
ATOM 1657 N N . LEU A 1 238 ? 9.522 -48.249 6.495 1.00 47.74 236 LEU A N 1
ATOM 1658 C CA . LEU A 1 238 ? 10.739 -47.717 5.889 1.00 46.63 236 LEU A CA 1
ATOM 1659 C C . LEU A 1 238 ? 11.850 -47.507 6.924 1.00 44.17 236 LEU A C 1
ATOM 1660 O O . LEU A 1 238 ? 13.033 -47.542 6.593 1.00 45.52 236 LEU A O 1
ATOM 1665 N N . VAL A 1 239 ? 11.450 -47.290 8.173 1.00 44.14 237 VAL A N 1
ATOM 1666 C CA . VAL A 1 239 ? 12.363 -46.975 9.263 1.00 39.57 237 VAL A CA 1
ATOM 1667 C C . VAL A 1 239 ? 12.549 -48.185 10.192 1.00 47.25 237 VAL A C 1
ATOM 1668 O O . VAL A 1 239 ? 13.657 -48.489 10.633 1.00 46.51 237 VAL A O 1
ATOM 1672 N N . ILE A 1 240 ? 11.447 -48.866 10.481 1.00 46.57 238 ILE A N 1
ATOM 1673 C CA . ILE A 1 240 ? 11.455 -50.058 11.309 1.00 46.65 238 ILE A CA 1
ATOM 1674 C C . ILE A 1 240 ? 10.860 -51.220 10.514 1.00 46.20 238 ILE A C 1
ATOM 1675 O O . ILE A 1 240 ? 9.678 -51.516 10.623 1.00 46.53 238 ILE A O 1
ATOM 1680 N N . PRO A 1 241 ? 11.683 -51.891 9.710 1.00 53.95 239 PRO A N 1
ATOM 1681 C CA . PRO A 1 241 ? 11.139 -52.913 8.803 1.00 54.23 239 PRO A CA 1
ATOM 1682 C C . PRO A 1 241 ? 10.282 -53.992 9.495 1.00 53.29 239 PRO A C 1
ATOM 1683 O O . PRO A 1 241 ? 9.295 -54.435 8.909 1.00 50.23 239 PRO A O 1
ATOM 1687 N N . GLU A 1 242 ? 10.603 -54.369 10.726 1.00 52.65 240 GLU A N 1
ATOM 1688 C CA . GLU A 1 242 ? 9.777 -55.350 11.430 1.00 53.40 240 GLU A CA 1
ATOM 1689 C C . GLU A 1 242 ? 8.349 -54.861 11.776 1.00 55.44 240 GLU A C 1
ATOM 1690 O O . GLU A 1 242 ? 7.491 -55.695 12.093 1.00 53.77 240 GLU A O 1
ATOM 1696 N N . LEU A 1 243 ? 8.077 -53.547 11.736 1.00 45.77 241 LEU A N 1
ATOM 1697 C CA . LEU A 1 243 ? 6.702 -53.073 11.982 1.00 38.87 241 LEU A CA 1
ATOM 1698 C C . LEU A 1 243 ? 5.903 -52.786 10.715 1.00 47.12 241 LEU A C 1
ATOM 1699 O O . LEU A 1 243 ? 4.751 -52.356 10.780 1.00 50.02 241 LEU A O 1
ATOM 1704 N N . ASN A 1 244 ? 6.520 -53.030 9.569 1.00 47.41 242 ASN A N 1
ATOM 1705 C CA . ASN A 1 244 ? 5.882 -52.826 8.280 1.00 50.71 242 ASN A CA 1
ATOM 1706 C C . ASN A 1 244 ? 4.484 -53.433 8.188 1.00 51.17 242 ASN A C 1
ATOM 1707 O O . ASN A 1 244 ? 4.301 -54.628 8.418 1.00 48.77 242 ASN A O 1
ATOM 1712 N N . GLY A 1 245 ? 3.493 -52.596 7.902 1.00 49.20 243 GLY A N 1
ATOM 1713 C CA . GLY A 1 245 ? 2.136 -53.070 7.694 1.00 48.51 243 GLY A CA 1
ATOM 1714 C C . GLY A 1 245 ? 1.328 -53.321 8.959 1.00 52.36 243 GLY A C 1
ATOM 1715 O O . GLY A 1 245 ? 0.189 -53.770 8.888 1.00 58.14 243 GLY A O 1
ATOM 1716 N N . LYS A 1 246 ? 1.895 -53.015 10.119 1.00 45.89 244 LYS A N 1
ATOM 1717 C CA . LYS A 1 246 ? 1.218 -53.317 11.366 1.00 43.14 244 LYS A CA 1
ATOM 1718 C C . LYS A 1 246 ? 0.494 -52.111 11.968 1.00 45.94 244 LYS A C 1
ATOM 1719 O O . LYS A 1 246 ? -0.377 -52.288 12.823 1.00 44.06 244 LYS A O 1
ATOM 1725 N N . LEU A 1 247 ? 0.839 -50.899 11.518 1.00 44.39 245 LEU A N 1
ATOM 1726 C CA . LEU A 1 247 ? 0.271 -49.676 12.086 1.00 37.53 245 LEU A CA 1
ATOM 1727 C C . LEU A 1 247 ? -0.538 -48.828 11.103 1.00 41.31 245 LEU A C 1
ATOM 1728 O O . LEU A 1 247 ? -0.153 -48.636 9.947 1.00 38.00 245 LEU A O 1
ATOM 1733 N N . ILE A 1 248 ? -1.655 -48.298 11.583 1.00 35.70 246 ILE A N 1
ATOM 1734 C CA . ILE A 1 248 ? -2.382 -47.273 10.857 1.00 37.25 246 ILE A CA 1
ATOM 1735 C C . ILE A 1 248 ? -2.652 -46.098 11.806 1.00 37.52 246 ILE A C 1
ATOM 1736 O O . ILE A 1 248 ? -2.414 -46.190 13.028 1.00 37.05 246 ILE A O 1
ATOM 1741 N N . GLY A 1 249 ? -3.138 -44.992 11.267 1.00 33.59 247 GLY A N 1
ATOM 1742 C CA . GLY A 1 249 ? -3.350 -43.830 12.118 1.00 36.73 247 GLY A CA 1
ATOM 1743 C C . GLY A 1 249 ? -3.816 -42.576 11.412 1.00 37.46 247 GLY A C 1
ATOM 1744 O O . GLY A 1 249 ? -3.973 -42.559 10.194 1.00 37.90 247 GLY A O 1
ATOM 1745 N N . SER A 1 250 ? -4.071 -41.537 12.200 1.00 32.73 248 SER A N 1
ATOM 1746 C CA . SER A 1 250 ? -4.506 -40.247 11.686 1.00 37.92 248 SER A CA 1
ATOM 1747 C C . SER A 1 250 ? -4.227 -39.184 12.735 1.00 37.33 248 SER A C 1
ATOM 1748 O O . SER A 1 250 ? -3.680 -39.479 13.794 1.00 38.53 248 SER A O 1
ATOM 1751 N N . ALA A 1 251 ? -4.611 -37.950 12.441 1.00 34.12 249 ALA A N 1
ATOM 1752 C CA . ALA A 1 251 ? -4.244 -36.823 13.295 1.00 34.01 249 ALA A CA 1
ATOM 1753 C C . ALA A 1 251 ? -5.438 -35.933 13.658 1.00 36.40 249 ALA A C 1
ATOM 1754 O O . ALA A 1 251 ? -6.481 -35.945 13.003 1.00 35.36 249 ALA A O 1
ATOM 1756 N N . GLN A 1 252 ? -5.286 -35.189 14.739 1.00 31.96 250 GLN A N 1
ATOM 1757 C CA . GLN A 1 252 ? -6.203 -34.095 15.015 1.00 33.16 250 GLN A CA 1
ATOM 1758 C C . GLN A 1 252 ? -5.342 -32.854 15.161 1.00 31.50 250 GLN A C 1
ATOM 1759 O O . GLN A 1 252 ? -4.503 -32.790 16.070 1.00 32.68 250 GLN A O 1
ATOM 1765 N N . ARG A 1 253 ? -5.524 -31.888 14.259 1.00 25.72 251 ARG A N 1
ATOM 1766 C CA . ARG A 1 253 ? -4.862 -30.590 14.364 1.00 28.37 251 ARG A CA 1
ATOM 1767 C C . ARG A 1 253 ? -5.628 -29.699 15.362 1.00 30.09 251 ARG A C 1
ATOM 1768 O O . ARG A 1 253 ? -6.856 -29.534 15.246 1.00 26.76 251 ARG A O 1
ATOM 1776 N N . VAL A 1 254 ? -4.920 -29.122 16.329 1.00 24.80 252 VAL A N 1
ATOM 1777 C CA . VAL A 1 254 ? -5.575 -28.273 17.335 1.00 24.67 252 VAL A CA 1
ATOM 1778 C C . VAL A 1 254 ? -4.876 -26.890 17.419 1.00 29.57 252 VAL A C 1
ATOM 1779 O O . VAL A 1 254 ? -3.763 -26.742 16.959 1.00 29.57 252 VAL A O 1
ATOM 1783 N N . PRO A 1 255 ? -5.526 -25.879 18.027 1.00 31.14 253 PRO A N 1
ATOM 1784 C CA . PRO A 1 255 ? -4.971 -24.514 18.018 1.00 31.94 253 PRO A CA 1
ATOM 1785 C C . PRO A 1 255 ? -3.814 -24.202 18.991 1.00 37.34 253 PRO A C 1
ATOM 1786 O O . PRO A 1 255 ? -3.985 -23.316 19.827 1.00 34.28 253 PRO A O 1
ATOM 1790 N N . VAL A 1 256 ? -2.685 -24.900 18.892 1.00 34.84 254 VAL A N 1
ATOM 1791 C CA . VAL A 1 256 ? -1.443 -24.443 19.517 1.00 27.67 254 VAL A CA 1
ATOM 1792 C C . VAL A 1 256 ? -0.474 -24.279 18.356 1.00 26.47 254 VAL A C 1
ATOM 1793 O O . VAL A 1 256 ? -0.544 -25.051 17.412 1.00 27.99 254 VAL A O 1
ATOM 1797 N N . PRO A 1 257 ? 0.384 -23.241 18.386 1.00 30.14 255 PRO A N 1
ATOM 1798 C CA . PRO A 1 257 ? 1.253 -22.941 17.231 1.00 33.50 255 PRO A CA 1
ATOM 1799 C C . PRO A 1 257 ? 2.388 -23.943 17.027 1.00 34.61 255 PRO A C 1
ATOM 1800 O O . PRO A 1 257 ? 2.951 -24.043 15.940 1.00 31.89 255 PRO A O 1
ATOM 1804 N N . THR A 1 258 ? 2.747 -24.654 18.079 1.00 29.86 256 THR A N 1
ATOM 1805 C CA . THR A 1 258 ? 3.780 -25.661 17.962 1.00 32.40 256 THR A CA 1
ATOM 1806 C C . THR A 1 258 ? 3.687 -26.526 19.204 1.00 28.86 256 THR A C 1
ATOM 1807 O O . THR A 1 258 ? 3.182 -26.076 20.229 1.00 31.74 256 THR A O 1
ATOM 1811 N N . GLY A 1 259 ? 4.122 -27.779 19.103 1.00 29.28 257 GLY A N 1
ATOM 1812 C CA . GLY A 1 259 ? 4.037 -28.713 20.220 1.00 28.60 257 GLY A CA 1
ATOM 1813 C C . GLY A 1 259 ? 2.956 -29.720 19.958 1.00 31.53 257 GLY A C 1
ATOM 1814 O O . GLY A 1 259 ? 1.800 -29.361 19.735 1.00 35.99 257 GLY A O 1
ATOM 1815 N N . SER A 1 260 ? 3.340 -30.991 19.964 1.00 32.25 258 SER A N 1
ATOM 1816 C CA . SER A 1 260 ? 2.450 -32.057 19.580 1.00 29.93 258 SER A CA 1
ATOM 1817 C C . SER A 1 260 ? 2.643 -33.321 20.426 1.00 30.55 258 SER A C 1
ATOM 1818 O O . SER A 1 260 ? 3.652 -33.492 21.090 1.00 25.05 258 SER A O 1
ATOM 1821 N N . THR A 1 261 ? 1.671 -34.218 20.373 1.00 29.16 259 THR A N 1
ATOM 1822 C CA . THR A 1 261 ? 1.775 -35.452 21.123 1.00 30.55 259 THR A CA 1
ATOM 1823 C C . THR A 1 261 ? 1.249 -36.638 20.304 1.00 30.94 259 THR A C 1
ATOM 1824 O O . THR A 1 261 ? 0.259 -36.513 19.578 1.00 32.96 259 THR A O 1
ATOM 1828 N N . THR A 1 262 ? 1.886 -37.777 20.424 1.00 28.20 260 THR A N 1
ATOM 1829 C CA . THR A 1 262 ? 1.481 -38.959 19.699 1.00 35.37 260 THR A CA 1
ATOM 1830 C C . THR A 1 262 ? 0.972 -40.061 20.603 1.00 34.77 260 THR A C 1
ATOM 1831 O O . THR A 1 262 ? 1.645 -40.472 21.478 1.00 34.71 260 THR A O 1
ATOM 1835 N N . LEU A 1 263 ? -0.217 -40.549 20.352 1.00 32.04 261 LEU A N 1
ATOM 1836 C CA . LEU A 1 263 ? -0.775 -41.610 21.127 1.00 30.01 261 LEU A CA 1
ATOM 1837 C C . LEU A 1 263 ? -0.839 -42.894 20.316 1.00 34.03 261 LEU A C 1
ATOM 1838 O O . LEU A 1 263 ? -1.457 -42.932 19.294 1.00 34.18 261 LEU A O 1
ATOM 1843 N N . LEU A 1 264 ? -0.190 -43.940 20.793 1.00 37.34 262 LEU A N 1
ATOM 1844 C CA . LEU A 1 264 ? -0.194 -45.234 20.109 1.00 37.18 262 LEU A CA 1
ATOM 1845 C C . LEU A 1 264 ? -1.010 -46.253 20.893 1.00 39.45 262 LEU A C 1
ATOM 1846 O O . LEU A 1 264 ? -0.695 -46.567 22.041 1.00 36.92 262 LEU A O 1
ATOM 1851 N N . PHE A 1 265 ? -2.055 -46.771 20.261 1.00 38.50 263 PHE A N 1
ATOM 1852 C CA . PHE A 1 265 ? -2.878 -47.808 20.852 1.00 30.73 263 PHE A CA 1
ATOM 1853 C C . PHE A 1 265 ? -2.536 -49.144 20.195 1.00 36.35 263 PHE A C 1
ATOM 1854 O O . PHE A 1 265 ? -2.946 -49.431 19.069 1.00 37.63 263 PHE A O 1
ATOM 1862 N N . ALA A 1 266 ? -1.744 -49.944 20.896 1.00 33.16 264 ALA A N 1
ATOM 1863 C CA . ALA A 1 266 ? -1.207 -51.146 20.306 1.00 38.35 264 ALA A CA 1
ATOM 1864 C C . ALA A 1 266 ? -1.721 -52.378 21.036 1.00 44.35 264 ALA A C 1
ATOM 1865 O O . ALA A 1 266 ? -1.908 -52.366 22.264 1.00 42.84 264 ALA A O 1
ATOM 1867 N N . VAL A 1 267 ? -1.970 -53.428 20.264 1.00 39.22 265 VAL A N 1
ATOM 1868 C CA . VAL A 1 267 ? -2.197 -54.751 20.817 1.00 36.32 265 VAL A CA 1
ATOM 1869 C C . VAL A 1 267 ? -0.872 -55.506 20.744 1.00 38.35 265 VAL A C 1
ATOM 1870 O O . VAL A 1 267 ? -0.300 -55.672 19.665 1.00 37.81 265 VAL A O 1
ATOM 1874 N N . VAL A 1 268 ? -0.368 -55.910 21.900 1.00 39.36 266 VAL A N 1
ATOM 1875 C CA . VAL A 1 268 ? 0.902 -56.616 21.986 1.00 38.62 266 VAL A CA 1
ATOM 1876 C C . VAL A 1 268 ? 0.670 -57.997 22.570 1.00 43.11 266 VAL A C 1
ATOM 1877 O O . VAL A 1 268 ? -0.276 -58.206 23.331 1.00 42.28 266 VAL A O 1
ATOM 1881 N N . LYS A 1 269 ? 1.546 -58.929 22.212 1.00 47.76 267 LYS A N 1
ATOM 1882 C CA . LYS A 1 269 ? 1.465 -60.315 22.657 1.00 42.98 267 LYS A CA 1
ATOM 1883 C C . LYS A 1 269 ? 2.730 -60.635 23.441 1.00 45.60 267 LYS A C 1
ATOM 1884 O O . LYS A 1 269 ? 3.831 -60.366 22.961 1.00 46.61 267 LYS A O 1
ATOM 1890 N N . SER A 1 270 ? 2.592 -61.157 24.660 1.00 50.64 268 SER A N 1
ATOM 1891 C CA . SER A 1 270 ? 3.776 -61.486 25.457 1.00 53.93 268 SER A CA 1
ATOM 1892 C C . SER A 1 270 ? 3.482 -62.457 26.594 1.00 56.87 268 SER A C 1
ATOM 1893 O O . SER A 1 270 ? 2.373 -62.514 27.110 1.00 62.02 268 SER A O 1
ATOM 1896 N N . ASP A 1 271 ? 4.490 -63.235 26.966 1.00 58.78 269 ASP A N 1
ATOM 1897 C CA . ASP A 1 271 ? 4.378 -64.159 28.092 1.00 65.62 269 ASP A CA 1
ATOM 1898 C C . ASP A 1 271 ? 4.882 -63.473 29.360 1.00 59.49 269 ASP A C 1
ATOM 1899 O O . ASP A 1 271 ? 4.682 -63.960 30.464 1.00 55.70 269 ASP A O 1
ATOM 1904 N N . LYS A 1 272 ? 5.544 -62.336 29.185 1.00 60.14 270 LYS A N 1
ATOM 1905 C CA . LYS A 1 272 ? 6.083 -61.589 30.310 1.00 63.66 270 LYS A CA 1
ATOM 1906 C C . LYS A 1 272 ? 4.984 -60.898 31.104 1.00 61.43 270 LYS A C 1
ATOM 1907 O O . LYS A 1 272 ? 3.811 -60.927 30.723 1.00 63.47 270 LYS A O 1
ATOM 1913 N N . GLU A 1 273 ? 5.371 -60.303 32.226 1.00 60.29 271 GLU A N 1
ATOM 1914 C CA . GLU A 1 273 ? 4.472 -59.447 32.983 1.00 61.45 271 GLU A CA 1
ATOM 1915 C C . GLU A 1 273 ? 4.359 -58.097 32.284 1.00 55.63 271 GLU A C 1
ATOM 1916 O O . GLU A 1 273 ? 5.317 -57.325 32.263 1.00 54.27 271 GLU A O 1
ATOM 1922 N N . ILE A 1 274 ? 3.210 -57.851 31.660 1.00 54.50 272 ILE A N 1
ATOM 1923 C CA . ILE A 1 274 ? 2.928 -56.574 31.010 1.00 53.88 272 ILE A CA 1
ATOM 1924 C C . ILE A 1 274 ? 2.044 -55.710 31.917 1.00 57.14 272 ILE A C 1
ATOM 1925 O O . ILE A 1 274 ? 0.850 -56.004 32.109 1.00 56.07 272 ILE A O 1
ATOM 1930 N N . THR A 1 275 ? 2.647 -54.677 32.498 1.00 42.69 273 THR A N 1
ATOM 1931 C CA . THR A 1 275 ? 1.955 -53.752 33.388 1.00 40.39 273 THR A CA 1
ATOM 1932 C C . THR A 1 275 ? 2.370 -52.311 33.043 1.00 40.79 273 THR A C 1
ATOM 1933 O O . THR A 1 275 ? 3.323 -52.102 32.291 1.00 42.04 273 THR A O 1
ATOM 1937 N N . VAL A 1 276 ? 1.659 -51.320 33.573 1.00 38.65 274 VAL A N 1
ATOM 1938 C CA . VAL A 1 276 ? 2.051 -49.929 33.347 1.00 42.52 274 VAL A CA 1
ATOM 1939 C C . VAL A 1 276 ? 3.503 -49.692 33.782 1.00 46.03 274 VAL A C 1
ATOM 1940 O O . VAL A 1 276 ? 4.252 -48.997 33.111 1.00 41.22 274 VAL A O 1
ATOM 1944 N N . ASP A 1 277 ? 3.895 -50.292 34.903 1.00 48.84 275 ASP A N 1
ATOM 1945 C CA . ASP A 1 277 ? 5.251 -50.145 35.429 1.00 44.53 275 ASP A CA 1
ATOM 1946 C C . ASP A 1 277 ? 6.306 -50.889 34.602 1.00 44.39 275 ASP A C 1
ATOM 1947 O O . ASP A 1 277 ? 7.410 -50.383 34.422 1.00 45.49 275 ASP A O 1
ATOM 1952 N N . SER A 1 278 ? 6.000 -52.104 34.142 1.00 44.98 276 SER A N 1
ATOM 1953 C CA . SER A 1 278 ? 6.980 -52.846 33.359 1.00 47.16 276 SER A CA 1
ATOM 1954 C C . SER A 1 278 ? 7.121 -52.190 32.004 1.00 37.74 276 SER A C 1
ATOM 1955 O O . SER A 1 278 ? 8.217 -52.108 31.494 1.00 43.11 276 SER A O 1
ATOM 1958 N N . ILE A 1 279 ? 6.025 -51.707 31.421 1.00 42.15 277 ILE A N 1
ATOM 1959 C CA . ILE A 1 279 ? 6.121 -50.895 30.196 1.00 39.83 277 ILE A CA 1
ATOM 1960 C C . ILE A 1 279 ? 6.963 -49.626 30.380 1.00 43.65 277 ILE A C 1
ATOM 1961 O O . ILE A 1 279 ? 7.815 -49.315 29.542 1.00 47.56 277 ILE A O 1
ATOM 1966 N N . ASN A 1 280 ? 6.707 -48.872 31.447 1.00 43.04 278 ASN A N 1
ATOM 1967 C CA . ASN A 1 280 ? 7.434 -47.624 31.640 1.00 43.18 278 ASN A CA 1
ATOM 1968 C C . ASN A 1 280 ? 8.915 -47.911 31.855 1.00 42.21 278 ASN A C 1
ATOM 1969 O O . ASN A 1 280 ? 9.766 -47.192 31.351 1.00 41.63 278 ASN A O 1
ATOM 1974 N N . ALA A 1 281 ? 9.218 -48.968 32.601 1.00 35.79 279 ALA A N 1
ATOM 1975 C CA . ALA A 1 281 ? 10.609 -49.318 32.892 1.00 42.57 279 ALA A CA 1
ATOM 1976 C C . ALA A 1 281 ? 11.366 -49.726 31.619 1.00 45.49 279 ALA A C 1
ATOM 1977 O O . ALA A 1 281 ? 12.561 -49.452 31.476 1.00 48.74 279 ALA A O 1
ATOM 1979 N N . ALA A 1 282 ? 10.681 -50.425 30.723 1.00 41.45 280 ALA A N 1
ATOM 1980 C CA . ALA A 1 282 ? 11.228 -50.745 29.406 1.00 40.90 280 ALA A CA 1
ATOM 1981 C C . ALA A 1 282 ? 11.508 -49.483 28.586 1.00 46.56 280 ALA A C 1
ATOM 1982 O O . ALA A 1 282 ? 12.537 -49.383 27.918 1.00 46.32 280 ALA A O 1
ATOM 1984 N N . MET A 1 283 ? 10.578 -48.530 28.617 1.00 45.87 281 MET A N 1
ATOM 1985 C CA . MET A 1 283 ? 10.770 -47.278 27.879 1.00 40.87 281 MET A CA 1
ATOM 1986 C C . MET A 1 283 ? 11.975 -46.517 28.405 1.00 34.18 281 MET A C 1
ATOM 1987 O O . MET A 1 283 ? 12.781 -46.018 27.627 1.00 37.21 281 MET A O 1
ATOM 1992 N N . LYS A 1 284 ? 12.112 -46.465 29.725 1.00 34.17 282 LYS A N 1
ATOM 1993 C CA . LYS A 1 284 ? 13.248 -45.805 30.364 1.00 40.14 282 LYS A CA 1
ATOM 1994 C C . LYS A 1 284 ? 14.576 -46.443 30.012 1.00 43.92 282 LYS A C 1
ATOM 1995 O O . LYS A 1 284 ? 15.570 -45.749 29.816 1.00 47.12 282 LYS A O 1
ATOM 2001 N N . ALA A 1 285 ? 14.590 -47.771 29.945 1.00 40.91 283 ALA A N 1
ATOM 2002 C CA . ALA A 1 285 ? 15.802 -48.507 29.580 1.00 46.98 283 ALA A CA 1
ATOM 2003 C C . ALA A 1 285 ? 16.226 -48.161 28.152 1.00 40.53 283 ALA A C 1
ATOM 2004 O O . ALA A 1 285 ? 17.414 -48.135 27.842 1.00 44.66 283 ALA A O 1
ATOM 2006 N N . ALA A 1 286 ? 15.256 -47.848 27.299 1.00 43.02 284 ALA A N 1
ATOM 2007 C CA . ALA A 1 286 ? 15.552 -47.518 25.907 1.00 41.26 284 ALA A CA 1
ATOM 2008 C C . ALA A 1 286 ? 15.874 -46.042 25.684 1.00 40.00 284 ALA A C 1
ATOM 2009 O O . ALA A 1 286 ? 16.195 -45.642 24.565 1.00 44.36 284 ALA A O 1
ATOM 2011 N N . SER A 1 287 ? 15.795 -45.221 26.722 1.00 39.22 285 SER A N 1
ATOM 2012 C CA . SER A 1 287 ? 15.997 -43.792 26.498 1.00 38.12 285 SER A CA 1
ATOM 2013 C C . SER A 1 287 ? 17.476 -43.495 26.266 1.00 45.75 285 SER A C 1
ATOM 2014 O O . SER A 1 287 ? 18.339 -44.303 26.569 1.00 49.22 285 SER A O 1
ATOM 2017 N N . ASP A 1 288 ? 17.763 -42.338 25.689 1.00 48.82 286 ASP A N 1
ATOM 2018 C CA . ASP A 1 288 ? 19.144 -41.941 25.481 1.00 51.44 286 ASP A CA 1
ATOM 2019 C C . ASP A 1 288 ? 19.228 -40.421 25.602 1.00 53.10 286 ASP A C 1
ATOM 2020 O O . ASP A 1 288 ? 18.213 -39.732 25.596 1.00 53.43 286 ASP A O 1
ATOM 2025 N N . PRO A 1 289 ? 20.439 -39.896 25.766 1.00 54.83 287 PRO A N 1
ATOM 2026 C CA . PRO A 1 289 ? 20.562 -38.465 26.051 1.00 53.70 287 PRO A CA 1
ATOM 2027 C C . PRO A 1 289 ? 20.199 -37.542 24.870 1.00 50.35 287 PRO A C 1
ATOM 2028 O O . PRO A 1 289 ? 19.937 -36.369 25.114 1.00 46.75 287 PRO A O 1
ATOM 2032 N N . GLU A 1 290 ? 20.140 -38.051 23.637 1.00 48.56 288 GLU A N 1
ATOM 2033 C CA . GLU A 1 290 ? 19.925 -37.184 22.475 1.00 42.96 288 GLU A CA 1
ATOM 2034 C C . GLU A 1 290 ? 18.523 -37.258 21.873 1.00 45.16 288 GLU A C 1
ATOM 2035 O O . GLU A 1 290 ? 17.880 -36.226 21.655 1.00 37.38 288 GLU A O 1
ATOM 2041 N N . THR A 1 291 ? 18.052 -38.474 21.604 1.00 38.96 289 THR A N 1
ATOM 2042 C CA . THR A 1 291 ? 16.863 -38.661 20.774 1.00 38.32 289 THR A CA 1
ATOM 2043 C C . THR A 1 291 ? 15.584 -38.984 21.544 1.00 36.69 289 THR A C 1
ATOM 2044 O O . THR A 1 291 ? 14.541 -38.367 21.330 1.00 36.54 289 THR A O 1
ATOM 2048 N N . PHE A 1 292 ? 15.673 -39.962 22.431 1.00 36.88 290 PHE A N 1
ATOM 2049 C CA . PHE A 1 292 ? 14.500 -40.520 23.082 1.00 35.34 290 PHE A CA 1
ATOM 2050 C C . PHE A 1 292 ? 14.599 -40.282 24.582 1.00 38.36 290 PHE A C 1
ATOM 2051 O O . PHE A 1 292 ? 15.375 -40.940 25.263 1.00 38.53 290 PHE A O 1
ATOM 2059 N N . GLY A 1 293 ? 13.848 -39.307 25.085 1.00 40.92 291 GLY A N 1
ATOM 2060 C CA . GLY A 1 293 ? 13.888 -38.982 26.501 1.00 34.41 291 GLY A CA 1
ATOM 2061 C C . GLY A 1 293 ? 12.718 -39.598 27.238 1.00 31.00 291 GLY A C 1
ATOM 2062 O O . GLY A 1 293 ? 11.725 -39.999 26.634 1.00 35.50 291 GLY A O 1
ATOM 2063 N N . TYR A 1 294 ? 12.831 -39.625 28.556 1.00 35.15 292 TYR A N 1
ATOM 2064 C CA . TYR A 1 294 ? 11.847 -40.235 29.436 1.00 37.11 292 TYR A CA 1
ATOM 2065 C C . TYR A 1 294 ? 11.345 -39.182 30.428 1.00 38.87 292 TYR A C 1
ATOM 2066 O O . TYR A 1 294 ? 12.163 -38.576 31.121 1.00 34.35 292 TYR A O 1
ATOM 2075 N N . ASN A 1 295 ? 10.023 -38.992 30.519 1.00 33.61 293 ASN A N 1
ATOM 2076 C CA . ASN A 1 295 ? 9.435 -37.998 31.430 1.00 33.43 293 ASN A CA 1
ATOM 2077 C C . ASN A 1 295 ? 8.469 -38.570 32.468 1.00 37.11 293 ASN A C 1
ATOM 2078 O O . ASN A 1 295 ? 7.658 -39.446 32.161 1.00 36.16 293 ASN A O 1
ATOM 2083 N N . GLU A 1 296 ? 8.543 -38.050 33.690 1.00 36.04 294 GLU A N 1
ATOM 2084 C CA . GLU A 1 296 ? 7.573 -38.390 34.723 1.00 36.24 294 GLU A CA 1
ATOM 2085 C C . GLU A 1 296 ? 6.965 -37.160 35.411 1.00 38.88 294 GLU A C 1
ATOM 2086 O O . GLU A 1 296 ? 6.278 -37.291 36.418 1.00 38.03 294 GLU A O 1
ATOM 2092 N N . ASP A 1 297 ? 7.224 -35.962 34.899 1.00 42.11 295 ASP A N 1
ATOM 2093 C CA . ASP A 1 297 ? 6.572 -34.769 35.453 1.00 40.43 295 ASP A CA 1
ATOM 2094 C C . ASP A 1 297 ? 5.253 -34.463 34.720 1.00 30.87 295 ASP A C 1
ATOM 2095 O O . ASP A 1 297 ? 5.053 -34.878 33.595 1.00 28.57 295 ASP A O 1
ATOM 2100 N N . PRO A 1 298 ? 4.342 -33.725 35.365 1.00 38.31 296 PRO A N 1
ATOM 2101 C CA . PRO A 1 298 ? 3.056 -33.401 34.726 1.00 32.17 296 PRO A CA 1
ATOM 2102 C C . PRO A 1 298 ? 3.151 -32.239 33.733 1.00 32.57 296 PRO A C 1
ATOM 2103 O O . PRO A 1 298 ? 2.536 -31.202 33.945 1.00 38.52 296 PRO A O 1
ATOM 2107 N N . ILE A 1 299 ? 3.903 -32.421 32.650 1.00 35.48 297 ILE A N 1
ATOM 2108 C CA . ILE A 1 299 ? 4.102 -31.356 31.688 1.00 37.76 297 ILE A CA 1
ATOM 2109 C C . ILE A 1 299 ? 2.901 -31.234 30.749 1.00 36.82 297 ILE A C 1
ATOM 2110 O O . ILE A 1 299 ? 2.046 -32.130 30.678 1.00 36.82 297 ILE A O 1
ATOM 2115 N N . VAL A 1 300 ? 2.849 -30.114 30.041 1.00 33.98 298 VAL A N 1
ATOM 2116 C CA . VAL A 1 300 ? 1.825 -29.862 29.041 1.00 29.66 298 VAL A CA 1
ATOM 2117 C C . VAL A 1 300 ? 2.590 -29.385 27.810 1.00 32.40 298 VAL A C 1
ATOM 2118 O O . VAL A 1 300 ? 3.821 -29.293 27.870 1.00 24.07 298 VAL A O 1
ATOM 2122 N N . SER A 1 301 ? 1.914 -29.098 26.699 1.00 22.59 299 SER A N 1
ATOM 2123 C CA . SER A 1 301 ? 2.642 -28.913 25.448 1.00 32.74 299 SER A CA 1
ATOM 2124 C C . SER A 1 301 ? 3.666 -27.760 25.447 1.00 32.54 299 SER A C 1
ATOM 2125 O O . SER A 1 301 ? 4.721 -27.900 24.835 1.00 29.83 299 SER A O 1
ATOM 2128 N N . SER A 1 302 ? 3.395 -26.642 26.131 1.00 30.61 300 SER A N 1
ATOM 2129 C CA . SER A 1 302 ? 4.318 -25.495 26.057 1.00 27.92 300 SER A CA 1
ATOM 2130 C C . SER A 1 302 ? 5.680 -25.792 26.687 1.00 29.28 300 SER A C 1
ATOM 2131 O O . SER A 1 302 ? 6.681 -25.164 26.361 1.00 30.36 300 SER A O 1
ATOM 2134 N N . ASP A 1 303 ? 5.723 -26.769 27.582 1.00 30.78 301 ASP A N 1
ATOM 2135 C CA . ASP A 1 303 ? 6.971 -27.155 28.233 1.00 30.66 301 ASP A CA 1
ATOM 2136 C C . ASP A 1 303 ? 7.985 -27.816 27.275 1.00 33.22 301 ASP A C 1
ATOM 2137 O O . ASP A 1 303 ? 9.187 -27.860 27.567 1.00 33.39 301 ASP A O 1
ATOM 2142 N N . ILE A 1 304 ? 7.524 -28.314 26.130 1.00 26.19 302 ILE A N 1
ATOM 2143 C CA . ILE A 1 304 ? 8.450 -29.026 25.254 1.00 31.11 302 ILE A CA 1
ATOM 2144 C C . ILE A 1 304 ? 8.828 -28.182 24.032 1.00 30.69 302 ILE A C 1
ATOM 2145 O O . ILE A 1 304 ? 9.575 -28.616 23.156 1.00 31.21 302 ILE A O 1
ATOM 2150 N N . ILE A 1 305 ? 8.351 -26.947 24.005 1.00 33.32 303 ILE A N 1
ATOM 2151 C CA . ILE A 1 305 ? 8.705 -26.045 22.926 1.00 31.70 303 ILE A CA 1
ATOM 2152 C C . ILE A 1 305 ? 10.209 -25.764 22.966 1.00 32.43 303 ILE A C 1
ATOM 2153 O O . ILE A 1 305 ? 10.771 -25.433 24.013 1.00 28.27 303 ILE A O 1
ATOM 2158 N N . GLY A 1 306 ? 10.873 -25.964 21.832 1.00 29.95 304 GLY A N 1
ATOM 2159 C CA . GLY A 1 306 ? 12.301 -25.698 21.752 1.00 33.22 304 GLY A CA 1
ATOM 2160 C C . GLY A 1 306 ? 13.209 -26.815 22.267 1.00 35.50 304 GLY A C 1
ATOM 2161 O O . GLY A 1 306 ? 14.433 -26.665 22.241 1.00 38.53 304 GLY A O 1
ATOM 2162 N N . MET A 1 307 ? 12.637 -27.933 22.719 1.00 28.06 305 MET A N 1
ATOM 2163 C CA . MET A 1 307 ? 13.462 -29.042 23.210 1.00 35.54 305 MET A CA 1
ATOM 2164 C C . MET A 1 307 ? 14.157 -29.737 22.029 1.00 37.66 305 MET A C 1
ATOM 2165 O O . MET A 1 307 ? 13.756 -29.555 20.872 1.00 33.89 305 MET A O 1
ATOM 2170 N N . THR A 1 308 ? 15.190 -30.528 22.318 1.00 32.27 306 THR A N 1
ATOM 2171 C CA . THR A 1 308 ? 16.002 -31.107 21.257 1.00 34.84 306 THR A CA 1
ATOM 2172 C C . THR A 1 308 ? 15.863 -32.630 21.147 1.00 37.73 306 THR A C 1
ATOM 2173 O O . THR A 1 308 ? 16.399 -33.226 20.222 1.00 37.46 306 THR A O 1
ATOM 2177 N N . TYR A 1 309 ? 15.162 -33.259 22.087 1.00 35.50 307 TYR A N 1
ATOM 2178 C CA . TYR A 1 309 ? 14.778 -34.657 21.919 1.00 34.71 307 TYR A CA 1
ATOM 2179 C C . TYR A 1 309 ? 13.910 -34.814 20.673 1.00 32.71 307 TYR A C 1
ATOM 2180 O O . TYR A 1 309 ? 13.087 -33.962 20.386 1.00 37.21 307 TYR A O 1
ATOM 2189 N N . GLY A 1 310 ? 14.041 -35.912 19.953 1.00 34.68 308 GLY A N 1
ATOM 2190 C CA . GLY A 1 310 ? 13.141 -36.139 18.848 1.00 26.80 308 GLY A CA 1
ATOM 2191 C C . GLY A 1 310 ? 11.816 -36.634 19.383 1.00 36.17 308 GLY A C 1
ATOM 2192 O O . GLY A 1 310 ? 10.780 -36.457 18.752 1.00 39.64 308 GLY A O 1
ATOM 2193 N N . SER A 1 311 ? 11.856 -37.230 20.575 1.00 38.01 309 SER A N 1
ATOM 2194 C CA . SER A 1 311 ? 10.713 -37.900 21.167 1.00 31.21 309 SER A CA 1
ATOM 2195 C C . SER A 1 311 ? 10.875 -37.930 22.695 1.00 34.11 309 SER A C 1
ATOM 2196 O O . SER A 1 311 ? 11.948 -38.229 23.200 1.00 36.86 309 SER A O 1
ATOM 2199 N N . LEU A 1 312 ? 9.810 -37.601 23.418 1.00 31.54 310 LEU A N 1
ATOM 2200 C CA . LEU A 1 312 ? 9.838 -37.523 24.876 1.00 27.77 310 LEU A CA 1
ATOM 2201 C C . LEU A 1 312 ? 8.694 -38.360 25.422 1.00 29.90 310 LEU A C 1
ATOM 2202 O O . LEU A 1 312 ? 7.537 -37.943 25.388 1.00 28.76 310 LEU A O 1
ATOM 2207 N N . PHE A 1 313 ? 9.013 -39.553 25.901 1.00 26.18 311 PHE A N 1
ATOM 2208 C CA . PHE A 1 313 ? 8.007 -40.470 26.399 1.00 25.23 311 PHE A CA 1
ATOM 2209 C C . PHE A 1 313 ? 7.357 -39.948 27.668 1.00 31.03 311 PHE A C 1
ATOM 2210 O O . PHE A 1 313 ? 8.046 -39.474 28.570 1.00 28.37 311 PHE A O 1
ATOM 2218 N N . ASP A 1 314 ? 6.030 -40.013 27.731 1.00 30.20 312 ASP A N 1
ATOM 2219 C CA . ASP A 1 314 ? 5.328 -39.543 28.928 1.00 31.44 312 ASP A CA 1
ATOM 2220 C C . ASP A 1 314 ? 4.806 -40.708 29.753 1.00 34.09 312 ASP A C 1
ATOM 2221 O O . ASP A 1 314 ? 3.699 -41.204 29.515 1.00 30.52 312 ASP A O 1
ATOM 2226 N N . ALA A 1 315 ? 5.589 -41.109 30.750 1.00 33.17 313 ALA A N 1
ATOM 2227 C CA . ALA A 1 315 ? 5.258 -42.258 31.590 1.00 39.30 313 ALA A CA 1
ATOM 2228 C C . ALA A 1 315 ? 3.982 -42.048 32.392 1.00 43.54 313 ALA A C 1
ATOM 2229 O O . ALA A 1 315 ? 3.358 -43.027 32.835 1.00 47.08 313 ALA A O 1
ATOM 2231 N N . THR A 1 316 ? 3.591 -40.785 32.582 1.00 35.29 314 THR A N 1
ATOM 2232 C CA . THR A 1 316 ? 2.396 -40.494 33.371 1.00 29.39 314 THR A CA 1
ATOM 2233 C C . THR A 1 316 ? 1.121 -40.891 32.635 1.00 33.29 314 THR A C 1
ATOM 2234 O O . THR A 1 316 ? 0.053 -40.909 33.240 1.00 38.61 314 THR A O 1
ATOM 2238 N N . GLN A 1 317 ? 1.210 -41.190 31.338 1.00 28.30 315 GLN A N 1
ATOM 2239 C CA . GLN A 1 317 ? 0.004 -41.488 30.567 1.00 32.18 315 GLN A CA 1
ATOM 2240 C C . GLN A 1 317 ? -0.155 -42.943 30.090 1.00 36.67 315 GLN A C 1
ATOM 2241 O O . GLN A 1 317 ? -1.107 -43.256 29.378 1.00 43.49 315 GLN A O 1
ATOM 2247 N N A THR A 1 318 ? 0.768 -43.812 30.479 0.50 35.32 316 THR A N 1
ATOM 2248 N N B THR A 1 318 ? 0.767 -43.822 30.465 0.50 35.35 316 THR A N 1
ATOM 2249 C CA A THR A 1 318 ? 0.741 -45.221 30.071 0.50 34.46 316 THR A CA 1
ATOM 2250 C CA B THR A 1 318 ? 0.702 -45.197 29.971 0.50 35.00 316 THR A CA 1
ATOM 2251 C C A THR A 1 318 ? -0.487 -45.978 30.588 0.50 37.32 316 THR A C 1
ATOM 2252 C C B THR A 1 318 ? -0.477 -45.963 30.563 0.50 37.20 316 THR A C 1
ATOM 2253 O O A THR A 1 318 ? -0.832 -45.881 31.766 0.50 37.48 316 THR A O 1
ATOM 2254 O O B THR A 1 318 ? -0.775 -45.863 31.753 0.50 37.42 316 THR A O 1
ATOM 2261 N N . MET A 1 319 ? -1.149 -46.723 29.703 1.00 39.05 317 MET A N 1
ATOM 2262 C CA . MET A 1 319 ? -2.297 -47.540 30.092 1.00 37.37 317 MET A CA 1
ATOM 2263 C C . MET A 1 319 ? -2.170 -48.954 29.522 1.00 43.16 317 MET A C 1
ATOM 2264 O O . MET A 1 319 ? -1.633 -49.148 28.438 1.00 42.06 317 MET A O 1
ATOM 2269 N N . VAL A 1 320 ? -2.675 -49.930 30.263 1.00 43.63 318 VAL A N 1
ATOM 2270 C CA . VAL A 1 320 ? -2.576 -51.321 29.890 1.00 45.91 318 VAL A CA 1
ATOM 2271 C C . VAL A 1 320 ? -3.869 -52.042 30.236 1.00 49.36 318 VAL A C 1
ATOM 2272 O O . VAL A 1 320 ? -4.385 -51.888 31.339 1.00 43.70 318 VAL A O 1
ATOM 2276 N N . GLN A 1 321 ? -4.390 -52.827 29.302 1.00 47.22 319 GLN A N 1
ATOM 2277 C CA A GLN A 1 321 ? -5.534 -53.699 29.556 0.50 46.03 319 GLN A CA 1
ATOM 2278 C CA B GLN A 1 321 ? -5.476 -53.725 29.660 0.50 45.33 319 GLN A CA 1
ATOM 2279 C C . GLN A 1 321 ? -5.185 -55.135 29.178 1.00 43.09 319 GLN A C 1
ATOM 2280 O O . GLN A 1 321 ? -4.702 -55.367 28.072 1.00 41.76 319 GLN A O 1
ATOM 2291 N N . ASP A 1 322 ? -5.431 -56.071 30.081 1.00 48.95 320 ASP A N 1
ATOM 2292 C CA . ASP A 1 322 ? -5.169 -57.500 29.874 1.00 48.60 320 ASP A CA 1
ATOM 2293 C C . ASP A 1 322 ? -6.332 -58.136 29.109 1.00 54.01 320 ASP A C 1
ATOM 2294 O O . ASP A 1 322 ? -7.472 -58.076 29.569 1.00 63.25 320 ASP A O 1
ATOM 2299 N N . LEU A 1 323 ? -6.053 -58.741 27.954 1.00 49.18 321 LEU A N 1
ATOM 2300 C CA . LEU A 1 323 ? -7.092 -59.379 27.139 1.00 48.32 321 LEU A CA 1
ATOM 2301 C C . LEU A 1 323 ? -7.136 -60.899 27.316 1.00 58.99 321 LEU A C 1
ATOM 2302 O O . LEU A 1 323 ? -8.037 -61.568 26.801 1.00 59.42 321 LEU A O 1
ATOM 2307 N N . GLY A 1 324 ? -6.172 -61.440 28.056 1.00 60.81 322 GLY A N 1
ATOM 2308 C CA . GLY A 1 324 ? -6.081 -62.876 28.269 1.00 60.67 322 GLY A CA 1
ATOM 2309 C C . GLY A 1 324 ? -5.303 -63.566 27.162 1.00 63.62 322 GLY A C 1
ATOM 2310 O O . GLY A 1 324 ? -5.268 -63.101 26.012 1.00 61.08 322 GLY A O 1
ATOM 2311 N N . ASN A 1 325 ? -4.646 -64.662 27.524 1.00 66.21 323 ASN A N 1
ATOM 2312 C CA . ASN A 1 325 ? -3.914 -65.490 26.567 1.00 64.41 323 ASN A CA 1
ATOM 2313 C C . ASN A 1 325 ? -2.696 -64.784 25.988 1.00 58.74 323 ASN A C 1
ATOM 2314 O O . ASN A 1 325 ? -2.349 -65.001 24.825 1.00 56.71 323 ASN A O 1
ATOM 2319 N N . GLY A 1 326 ? -2.049 -63.950 26.804 1.00 52.75 324 GLY A N 1
ATOM 2320 C CA . GLY A 1 326 ? -0.855 -63.234 26.387 1.00 53.41 324 GLY A CA 1
ATOM 2321 C C . GLY A 1 326 ? -1.100 -61.966 25.572 1.00 54.88 324 GLY A C 1
ATOM 2322 O O . GLY A 1 326 ? -0.155 -61.328 25.079 1.00 44.54 324 GLY A O 1
ATOM 2323 N N . LEU A 1 327 ? -2.367 -61.608 25.391 1.00 53.16 325 LEU A N 1
ATOM 2324 C CA . LEU A 1 327 ? -2.692 -60.395 24.652 1.00 50.85 325 LEU A CA 1
ATOM 2325 C C . LEU A 1 327 ? -3.000 -59.241 25.585 1.00 46.42 325 LEU A C 1
ATOM 2326 O O . LEU A 1 327 ? -3.650 -59.428 26.610 1.00 49.30 325 LEU A O 1
ATOM 2331 N N . TYR A 1 328 ? -2.509 -58.061 25.224 1.00 43.53 326 TYR A N 1
ATOM 2332 C CA . TYR A 1 328 ? -2.750 -56.820 25.962 1.00 43.83 326 TYR A CA 1
ATOM 2333 C C . TYR A 1 328 ? -3.008 -55.678 24.986 1.00 48.98 326 TYR A C 1
ATOM 2334 O O . TYR A 1 328 ? -2.354 -55.605 23.934 1.00 48.03 326 TYR A O 1
ATOM 2343 N N . GLN A 1 329 ? -3.944 -54.789 25.325 1.00 39.93 327 GLN A N 1
ATOM 2344 C CA . GLN A 1 329 ? -4.062 -53.527 24.601 1.00 36.84 327 GLN A CA 1
ATOM 2345 C C . GLN A 1 329 ? -3.433 -52.436 25.452 1.00 37.23 327 GLN A C 1
ATOM 2346 O O . GLN A 1 329 ? -3.756 -52.281 26.628 1.00 42.49 327 GLN A O 1
ATOM 2352 N N . VAL A 1 330 ? -2.537 -51.681 24.843 1.00 37.85 328 VAL A N 1
ATOM 2353 C CA . VAL A 1 330 ? -1.665 -50.775 25.559 1.00 32.33 328 VAL A CA 1
ATOM 2354 C C . VAL A 1 330 ? -1.728 -49.376 24.947 1.00 34.71 328 VAL A C 1
ATOM 2355 O O . VAL A 1 330 ? -1.872 -49.241 23.735 1.00 35.65 328 VAL A O 1
ATOM 2359 N N . GLU A 1 331 ? -1.679 -48.338 25.783 1.00 30.70 329 GLU A N 1
ATOM 2360 C CA . GLU A 1 331 ? -1.536 -46.973 25.287 1.00 36.40 329 GLU A CA 1
ATOM 2361 C C . GLU A 1 331 ? -0.209 -46.364 25.745 1.00 34.70 329 GLU A C 1
ATOM 2362 O O . GLU A 1 331 ? 0.079 -46.298 26.942 1.00 31.44 329 GLU A O 1
ATOM 2368 N N . VAL A 1 332 ? 0.609 -45.941 24.791 1.00 32.39 330 VAL A N 1
ATOM 2369 C CA . VAL A 1 332 ? 1.833 -45.221 25.131 1.00 32.17 330 VAL A CA 1
ATOM 2370 C C . VAL A 1 332 ? 1.858 -43.869 24.424 1.00 32.44 330 VAL A C 1
ATOM 2371 O O . VAL A 1 332 ? 1.423 -43.726 23.281 1.00 35.65 330 VAL A O 1
ATOM 2375 N N . VAL A 1 333 ? 2.388 -42.878 25.115 1.00 31.90 331 VAL A N 1
ATOM 2376 C CA . VAL A 1 333 ? 2.275 -41.518 24.657 1.00 32.49 331 VAL A CA 1
ATOM 2377 C C . VAL A 1 333 ? 3.639 -40.842 24.642 1.00 32.18 331 VAL A C 1
ATOM 2378 O O . VAL A 1 333 ? 4.420 -40.971 25.584 1.00 32.25 331 VAL A O 1
ATOM 2382 N N . SER A 1 334 ? 3.909 -40.092 23.584 1.00 27.18 332 SER A N 1
ATOM 2383 C CA . SER A 1 334 ? 5.111 -39.269 23.556 1.00 35.14 332 SER A CA 1
ATOM 2384 C C . SER A 1 334 ? 4.851 -37.861 23.041 1.00 33.93 332 SER A C 1
ATOM 2385 O O . SER A 1 334 ? 3.993 -37.643 22.183 1.00 33.81 332 SER A O 1
ATOM 2388 N N . TRP A 1 335 ? 5.629 -36.929 23.576 1.00 29.74 333 TRP A N 1
ATOM 2389 C CA . TRP A 1 335 ? 5.592 -35.519 23.195 1.00 29.76 333 TRP A CA 1
ATOM 2390 C C . TRP A 1 335 ? 6.684 -35.181 22.182 1.00 33.56 333 TRP A C 1
ATOM 2391 O O . TRP A 1 335 ? 7.754 -35.795 22.172 1.00 35.04 333 TRP A O 1
ATOM 2402 N N . TYR A 1 336 ? 6.441 -34.171 21.361 1.00 28.54 334 TYR A N 1
ATOM 2403 C CA . TYR A 1 336 ? 7.487 -33.701 20.475 1.00 28.44 334 TYR A CA 1
ATOM 2404 C C . TYR A 1 336 ? 7.177 -32.306 20.007 1.00 26.89 334 TYR A C 1
ATOM 2405 O O . TYR A 1 336 ? 6.024 -31.989 19.731 1.00 32.18 334 TYR A O 1
ATOM 2414 N N . ASP A 1 337 ? 8.199 -31.463 19.947 1.00 28.16 335 ASP A N 1
ATOM 2415 C CA . ASP A 1 337 ? 8.048 -30.159 19.298 1.00 28.81 335 ASP A CA 1
ATOM 2416 C C . ASP A 1 337 ? 8.136 -30.412 17.800 1.00 31.85 335 ASP A C 1
ATOM 2417 O O . ASP A 1 337 ? 9.237 -30.588 17.260 1.00 33.73 335 ASP A O 1
ATOM 2422 N N . ASN A 1 338 ? 6.992 -30.439 17.120 1.00 30.35 336 ASN A N 1
ATOM 2423 C CA . ASN A 1 338 ? 6.995 -30.822 15.702 1.00 31.88 336 ASN A CA 1
ATOM 2424 C C . ASN A 1 338 ? 7.969 -29.984 14.873 1.00 35.74 336 ASN A C 1
ATOM 2425 O O . ASN A 1 338 ? 8.444 -30.439 13.841 1.00 31.58 336 ASN A O 1
ATOM 2430 N N . GLU A 1 339 ? 8.271 -28.768 15.330 1.00 30.71 337 GLU A N 1
ATOM 2431 C CA . GLU A 1 339 ? 9.262 -27.937 14.656 1.00 29.68 337 GLU A CA 1
ATOM 2432 C C . GLU A 1 339 ? 10.679 -28.258 15.126 1.00 32.17 337 GLU A C 1
ATOM 2433 O O . GLU A 1 339 ? 11.494 -28.732 14.342 1.00 35.28 337 GLU A O 1
ATOM 2439 N N . ASN A 1 340 ? 10.989 -28.004 16.397 1.00 30.35 338 ASN A N 1
ATOM 2440 C CA . ASN A 1 340 ? 12.384 -28.111 16.833 1.00 29.20 338 ASN A CA 1
ATOM 2441 C C . ASN A 1 340 ? 12.846 -29.536 17.184 1.00 33.75 338 ASN A C 1
ATOM 2442 O O . ASN A 1 340 ? 14.051 -29.822 17.137 1.00 33.86 338 ASN A O 1
ATOM 2447 N N . SER A 1 341 ? 11.929 -30.414 17.582 1.00 24.70 339 SER A N 1
ATOM 2448 C CA . SER A 1 341 ? 12.316 -31.837 17.750 1.00 29.39 339 SER A CA 1
ATOM 2449 C C . SER A 1 341 ? 12.747 -32.441 16.415 1.00 28.33 339 SER A C 1
ATOM 2450 O O . SER A 1 341 ? 13.775 -33.099 16.325 1.00 32.05 339 SER A O 1
ATOM 2453 N N . TYR A 1 342 ? 11.937 -32.237 15.383 1.00 28.85 340 TYR A N 1
ATOM 2454 C CA . TYR A 1 342 ? 12.265 -32.731 14.042 1.00 30.94 340 TYR A CA 1
ATOM 2455 C C . TYR A 1 342 ? 13.557 -32.134 13.513 1.00 31.40 340 TYR A C 1
ATOM 2456 O O . TYR A 1 342 ? 14.353 -32.834 12.918 1.00 32.02 340 TYR A O 1
ATOM 2465 N N . THR A 1 343 ? 13.739 -30.825 13.703 1.00 27.71 341 THR A N 1
ATOM 2466 C CA . THR A 1 343 ? 14.918 -30.122 13.208 1.00 30.61 341 THR A CA 1
ATOM 2467 C C . THR A 1 343 ? 16.173 -30.676 13.867 1.00 35.42 341 THR A C 1
ATOM 2468 O O . THR A 1 343 ? 17.185 -30.893 13.208 1.00 42.96 341 THR A O 1
ATOM 2472 N N . SER A 1 344 ? 16.084 -30.921 15.170 1.00 33.14 342 SER A N 1
ATOM 2473 C CA . SER A 1 344 ? 17.211 -31.431 15.922 1.00 32.54 342 SER A CA 1
ATOM 2474 C C . SER A 1 344 ? 17.606 -32.819 15.429 1.00 33.04 342 SER A C 1
ATOM 2475 O O . SER A 1 344 ? 18.788 -33.116 15.312 1.00 34.13 342 SER A O 1
ATOM 2478 N N . GLN A 1 345 ? 16.614 -33.648 15.122 1.00 31.21 343 GLN A N 1
ATOM 2479 C CA . GLN A 1 345 ? 16.868 -34.971 14.555 1.00 32.18 343 GLN A CA 1
ATOM 2480 C C . GLN A 1 345 ? 17.465 -34.830 13.150 1.00 30.85 343 GLN A C 1
ATOM 2481 O O . GLN A 1 345 ? 18.479 -35.435 12.842 1.00 37.48 343 GLN A O 1
ATOM 2487 N N . MET A 1 346 ? 16.885 -33.965 12.326 1.00 30.32 344 MET A N 1
ATOM 2488 C CA . MET A 1 346 ? 17.372 -33.809 10.961 1.00 31.85 344 MET A CA 1
ATOM 2489 C C . MET A 1 346 ? 18.812 -33.280 10.950 1.00 33.38 344 MET A C 1
ATOM 2490 O O . MET A 1 346 ? 19.629 -33.704 10.140 1.00 37.64 344 MET A O 1
ATOM 2495 N N . VAL A 1 347 ? 19.138 -32.401 11.891 1.00 29.31 345 VAL A N 1
ATOM 2496 C CA . VAL A 1 347 ? 20.490 -31.851 11.964 1.00 29.48 345 VAL A CA 1
ATOM 2497 C C . VAL A 1 347 ? 21.519 -32.897 12.413 1.00 34.25 345 VAL A C 1
ATOM 2498 O O . VAL A 1 347 ? 22.642 -32.945 11.909 1.00 37.78 345 VAL A O 1
ATOM 2502 N N . ARG A 1 348 ? 21.146 -33.739 13.365 1.00 35.08 346 ARG A N 1
ATOM 2503 C CA . ARG A 1 348 ? 22.021 -34.838 13.737 1.00 34.69 346 ARG A CA 1
ATOM 2504 C C . ARG A 1 348 ? 22.266 -35.757 12.531 1.00 34.83 346 ARG A C 1
ATOM 2505 O O . ARG A 1 348 ? 23.371 -36.255 12.336 1.00 40.69 346 ARG A O 1
ATOM 2513 N N . THR A 1 349 ? 21.232 -35.994 11.731 1.00 39.45 347 THR A N 1
ATOM 2514 C CA . THR A 1 349 ? 21.370 -36.844 10.545 1.00 40.03 347 THR A CA 1
ATOM 2515 C C . THR A 1 349 ? 22.293 -36.196 9.517 1.00 38.50 347 THR A C 1
ATOM 2516 O O . THR A 1 349 ? 23.125 -36.877 8.917 1.00 44.70 347 THR A O 1
ATOM 2520 N N . ILE A 1 350 ? 22.133 -34.885 9.314 1.00 39.23 348 ILE A N 1
ATOM 2521 C CA . ILE A 1 350 ? 22.979 -34.131 8.381 1.00 36.80 348 ILE A CA 1
ATOM 2522 C C . ILE A 1 350 ? 24.451 -34.176 8.801 1.00 41.29 348 ILE A C 1
ATOM 2523 O O . ILE A 1 350 ? 25.331 -34.387 7.962 1.00 42.64 348 ILE A O 1
ATOM 2528 N N . LYS A 1 351 ? 24.709 -33.997 10.098 1.00 39.35 349 LYS A N 1
ATOM 2529 C CA . LYS A 1 351 ? 26.070 -34.033 10.631 1.00 38.75 349 LYS A CA 1
ATOM 2530 C C . LYS A 1 351 ? 26.686 -35.419 10.450 1.00 47.91 349 LYS A C 1
ATOM 2531 O O . LYS A 1 351 ? 27.876 -35.548 10.180 1.00 51.66 349 LYS A O 1
ATOM 2537 N N . TYR A 1 352 ? 25.873 -36.461 10.583 1.00 47.12 350 TYR A N 1
ATOM 2538 C CA . TYR A 1 352 ? 26.383 -37.813 10.379 1.00 49.18 350 TYR A CA 1
ATOM 2539 C C . TYR A 1 352 ? 26.644 -38.075 8.895 1.00 45.58 350 TYR A C 1
ATOM 2540 O O . TYR A 1 352 ? 27.666 -38.634 8.530 1.00 47.00 350 TYR A O 1
ATOM 2549 N N . PHE A 1 353 ? 25.731 -37.611 8.049 1.00 50.79 351 PHE A N 1
ATOM 2550 C CA . PHE A 1 353 ? 25.793 -37.807 6.594 1.00 45.84 351 PHE A CA 1
ATOM 2551 C C . PHE A 1 353 ? 27.054 -37.196 5.991 1.00 48.78 351 PHE A C 1
ATOM 2552 O O . PHE A 1 353 ? 27.514 -37.617 4.932 1.00 47.85 351 PHE A O 1
ATOM 2560 N N . GLU A 1 354 ? 27.588 -36.186 6.674 1.00 52.42 352 GLU A N 1
ATOM 2561 C CA . GLU A 1 354 ? 28.738 -35.419 6.203 1.00 52.54 352 GLU A CA 1
ATOM 2562 C C . GLU A 1 354 ? 30.021 -36.236 6.124 1.00 52.71 352 GLU A C 1
ATOM 2563 O O . GLU A 1 354 ? 30.947 -35.866 5.406 1.00 52.66 352 GLU A O 1
ATOM 2569 N N . LYS A 1 355 ? 30.082 -37.348 6.847 1.00 53.48 353 LYS A N 1
ATOM 2570 C CA . LYS A 1 355 ? 31.259 -38.208 6.783 1.00 61.07 353 LYS A CA 1
ATOM 2571 C C . LYS A 1 355 ? 31.527 -38.718 5.360 1.00 59.30 353 LYS A C 1
ATOM 2572 O O . LYS A 1 355 ? 32.667 -39.020 5.009 1.00 59.98 353 LYS A O 1
ATOM 2578 N N . PHE A 1 356 ? 30.469 -38.814 4.556 1.00 60.77 354 PHE A N 1
ATOM 2579 C CA . PHE A 1 356 ? 30.544 -39.362 3.195 1.00 65.19 354 PHE A CA 1
ATOM 2580 C C . PHE A 1 356 ? 30.911 -38.343 2.105 1.00 69.03 354 PHE A C 1
ATOM 2581 O O . PHE A 1 356 ? 30.948 -38.690 0.924 1.00 71.82 354 PHE A O 1
ATOM 2589 N N . VAL A 1 357 ? 31.165 -37.094 2.492 1.00 69.34 355 VAL A N 1
ATOM 2590 C CA . VAL A 1 357 ? 31.584 -36.065 1.534 1.00 71.24 355 VAL A CA 1
ATOM 2591 C C . VAL A 1 357 ? 33.085 -35.822 1.625 1.00 76.90 355 VAL A C 1
ATOM 2592 O O . VAL A 1 357 ? 33.563 -35.236 2.598 1.00 81.34 355 VAL A O 1
ATOM 2596 N N . MET B 1 18 ? -39.765 -7.985 -12.946 1.00 89.22 16 MET B N 1
ATOM 2597 C CA . MET B 1 18 ? -38.841 -9.116 -13.010 1.00 90.51 16 MET B CA 1
ATOM 2598 C C . MET B 1 18 ? -37.666 -8.958 -12.039 1.00 88.28 16 MET B C 1
ATOM 2599 O O . MET B 1 18 ? -37.165 -7.850 -11.824 1.00 85.40 16 MET B O 1
ATOM 2604 N N . ALA B 1 19 ? -37.236 -10.074 -11.453 1.00 87.26 17 ALA B N 1
ATOM 2605 C CA . ALA B 1 19 ? -36.151 -10.065 -10.471 1.00 85.88 17 ALA B CA 1
ATOM 2606 C C . ALA B 1 19 ? -34.787 -9.761 -11.094 1.00 87.13 17 ALA B C 1
ATOM 2607 O O . ALA B 1 19 ? -34.510 -10.129 -12.240 1.00 88.91 17 ALA B O 1
ATOM 2609 N N . VAL B 1 20 ? -33.954 -9.063 -10.326 1.00 80.99 18 VAL B N 1
ATOM 2610 C CA . VAL B 1 20 ? -32.612 -8.689 -10.752 1.00 76.27 18 VAL B CA 1
ATOM 2611 C C . VAL B 1 20 ? -31.641 -9.867 -10.734 1.00 73.72 18 VAL B C 1
ATOM 2612 O O . VAL B 1 20 ? -31.508 -10.545 -9.713 1.00 74.90 18 VAL B O 1
ATOM 2616 N N . LYS B 1 21 ? -30.943 -10.082 -11.849 1.00 70.69 19 LYS B N 1
ATOM 2617 C CA . LYS B 1 21 ? -29.991 -11.190 -11.970 1.00 71.23 19 LYS B CA 1
ATOM 2618 C C . LYS B 1 21 ? -28.627 -10.798 -11.389 1.00 63.36 19 LYS B C 1
ATOM 2619 O O . LYS B 1 21 ? -28.039 -9.793 -11.783 1.00 59.12 19 LYS B O 1
ATOM 2625 N N . VAL B 1 22 ? -28.139 -11.584 -10.435 1.00 58.03 20 VAL B N 1
ATOM 2626 C CA . VAL B 1 22 ? -26.933 -11.224 -9.696 1.00 58.07 20 VAL B CA 1
ATOM 2627 C C . VAL B 1 22 ? -25.853 -12.305 -9.785 1.00 59.89 20 VAL B C 1
ATOM 2628 O O . VAL B 1 22 ? -26.147 -13.503 -9.659 1.00 59.88 20 VAL B O 1
ATOM 2632 N N . ALA B 1 23 ? -24.611 -11.887 -10.030 1.00 56.38 21 ALA B N 1
ATOM 2633 C CA . ALA B 1 23 ? -23.477 -12.819 -9.999 1.00 54.90 21 ALA B CA 1
ATOM 2634 C C . ALA B 1 23 ? -22.460 -12.423 -8.921 1.00 51.70 21 ALA B C 1
ATOM 2635 O O . ALA B 1 23 ? -22.267 -11.236 -8.649 1.00 50.58 21 ALA B O 1
ATOM 2637 N N . ILE B 1 24 ? -21.822 -13.415 -8.305 1.00 49.03 22 ILE B N 1
ATOM 2638 C CA . ILE B 1 24 ? -20.774 -13.163 -7.321 1.00 47.62 22 ILE B CA 1
ATOM 2639 C C . ILE B 1 24 ? -19.394 -13.609 -7.813 1.00 47.38 22 ILE B C 1
ATOM 2640 O O . ILE B 1 24 ? -19.187 -14.777 -8.143 1.00 48.38 22 ILE B O 1
ATOM 2645 N N . ASN B 1 25 ? -18.449 -12.682 -7.862 1.00 47.48 23 ASN B N 1
ATOM 2646 C CA . ASN B 1 25 ? -17.069 -13.012 -8.187 1.00 47.33 23 ASN B CA 1
ATOM 2647 C C . ASN B 1 25 ? -16.204 -13.027 -6.923 1.00 50.69 23 ASN B C 1
ATOM 2648 O O . ASN B 1 25 ? -15.941 -11.982 -6.331 1.00 58.84 23 ASN B O 1
ATOM 2653 N N . GLY B 1 26 ? -15.753 -14.206 -6.519 1.00 45.01 24 GLY B N 1
ATOM 2654 C CA . GLY B 1 26 ? -14.993 -14.370 -5.295 1.00 43.74 24 GLY B CA 1
ATOM 2655 C C . GLY B 1 26 ? -15.892 -14.860 -4.183 1.00 48.91 24 GLY B C 1
ATOM 2656 O O . GLY B 1 26 ? -16.610 -14.085 -3.555 1.00 55.31 24 GLY B O 1
ATOM 2657 N N . PHE B 1 27 ? -15.848 -16.160 -3.928 1.00 46.24 25 PHE B N 1
ATOM 2658 C CA . PHE B 1 27 ? -16.730 -16.751 -2.937 1.00 43.26 25 PHE B CA 1
ATOM 2659 C C . PHE B 1 27 ? -16.037 -16.892 -1.579 1.00 43.71 25 PHE B C 1
ATOM 2660 O O . PHE B 1 27 ? -16.023 -17.972 -0.983 1.00 42.68 25 PHE B O 1
ATOM 2668 N N . GLY B 1 28 ? -15.487 -15.783 -1.092 1.00 39.87 26 GLY B N 1
ATOM 2669 C CA . GLY B 1 28 ? -14.723 -15.752 0.142 1.00 38.97 26 GLY B CA 1
ATOM 2670 C C . GLY B 1 28 ? -15.575 -15.399 1.345 1.00 38.37 26 GLY B C 1
ATOM 2671 O O . GLY B 1 28 ? -16.790 -15.607 1.324 1.00 40.08 26 GLY B O 1
ATOM 2672 N N . ARG B 1 29 ? -14.950 -14.869 2.392 1.00 37.90 27 ARG B N 1
ATOM 2673 C CA . ARG B 1 29 ? -15.704 -14.500 3.587 1.00 48.02 27 ARG B CA 1
ATOM 2674 C C . ARG B 1 29 ? -16.878 -13.591 3.221 1.00 48.15 27 ARG B C 1
ATOM 2675 O O . ARG B 1 29 ? -18.028 -13.881 3.576 1.00 38.10 27 ARG B O 1
ATOM 2683 N N . ILE B 1 30 ? -16.590 -12.504 2.500 1.00 44.40 28 ILE B N 1
ATOM 2684 C CA . ILE B 1 30 ? -17.622 -11.533 2.133 1.00 40.97 28 ILE B CA 1
ATOM 2685 C C . ILE B 1 30 ? -18.601 -12.105 1.094 1.00 42.20 28 ILE B C 1
ATOM 2686 O O . ILE B 1 30 ? -19.822 -11.984 1.251 1.00 40.86 28 ILE B O 1
ATOM 2691 N N . GLY B 1 31 ? -18.071 -12.738 0.047 1.00 40.71 29 GLY B N 1
ATOM 2692 C CA . GLY B 1 31 ? -18.909 -13.322 -0.991 1.00 41.41 29 GLY B CA 1
ATOM 2693 C C . GLY B 1 31 ? -19.937 -14.321 -0.465 1.00 44.61 29 GLY B C 1
ATOM 2694 O O . GLY B 1 31 ? -21.103 -14.306 -0.870 1.00 43.42 29 GLY B O 1
ATOM 2695 N N . ARG B 1 32 ? -19.515 -15.185 0.451 1.00 39.85 30 ARG B N 1
ATOM 2696 C CA . ARG B 1 32 ? -20.421 -16.166 1.017 1.00 39.45 30 ARG B CA 1
ATOM 2697 C C . ARG B 1 32 ? -21.414 -15.535 1.980 1.00 42.33 30 ARG B C 1
ATOM 2698 O O . ARG B 1 32 ? -22.598 -15.879 1.953 1.00 42.68 30 ARG B O 1
ATOM 2706 N N . LEU B 1 33 ? -20.958 -14.585 2.797 1.00 39.19 31 LEU B N 1
ATOM 2707 C CA . LEU B 1 33 ? -21.875 -13.892 3.695 1.00 39.43 31 LEU B CA 1
ATOM 2708 C C . LEU B 1 33 ? -22.896 -13.075 2.909 1.00 40.77 31 LEU B C 1
ATOM 2709 O O . LEU B 1 33 ? -24.043 -12.947 3.338 1.00 42.25 31 LEU B O 1
ATOM 2714 N N . ALA B 1 34 ? -22.495 -12.519 1.768 1.00 41.48 32 ALA B N 1
ATOM 2715 C CA . ALA B 1 34 ? -23.447 -11.774 0.937 1.00 46.61 32 ALA B CA 1
ATOM 2716 C C . ALA B 1 34 ? -24.475 -12.716 0.318 1.00 45.93 32 ALA B C 1
ATOM 2717 O O . ALA B 1 34 ? -25.670 -12.397 0.236 1.00 44.86 32 ALA B O 1
ATOM 2719 N N . PHE B 1 35 ? -23.997 -13.872 -0.129 1.00 45.61 33 PHE B N 1
ATOM 2720 C CA . PHE B 1 35 ? -24.880 -14.899 -0.652 1.00 43.78 33 PHE B CA 1
ATOM 2721 C C . PHE B 1 35 ? -25.991 -15.189 0.364 1.00 44.32 33 PHE B C 1
ATOM 2722 O O . PHE B 1 35 ? -27.170 -15.257 0.012 1.00 47.97 33 PHE B O 1
ATOM 2730 N N A ARG B 1 36 ? -25.598 -15.322 1.623 0.50 43.08 34 ARG B N 1
ATOM 2731 N N B ARG B 1 36 ? -25.612 -15.346 1.628 0.50 43.17 34 ARG B N 1
ATOM 2732 C CA A ARG B 1 36 ? -26.521 -15.649 2.701 0.50 46.39 34 ARG B CA 1
ATOM 2733 C CA B ARG B 1 36 ? -26.585 -15.651 2.672 0.50 46.35 34 ARG B CA 1
ATOM 2734 C C A ARG B 1 36 ? -27.664 -14.629 2.797 0.50 49.69 34 ARG B C 1
ATOM 2735 C C B ARG B 1 36 ? -27.714 -14.629 2.685 0.50 50.01 34 ARG B C 1
ATOM 2736 O O A ARG B 1 36 ? -28.805 -14.999 3.062 0.50 52.16 34 ARG B O 1
ATOM 2737 O O B ARG B 1 36 ? -28.886 -14.988 2.784 0.50 51.08 34 ARG B O 1
ATOM 2752 N N . GLN B 1 37 ? -27.363 -13.355 2.556 1.00 48.67 35 GLN B N 1
ATOM 2753 C CA . GLN B 1 37 ? -28.374 -12.297 2.605 1.00 46.61 35 GLN B CA 1
ATOM 2754 C C . GLN B 1 37 ? -29.119 -12.077 1.278 1.00 53.71 35 GLN B C 1
ATOM 2755 O O . GLN B 1 37 ? -30.301 -11.724 1.286 1.00 62.22 35 GLN B O 1
ATOM 2761 N N . MET B 1 38 ? -28.434 -12.238 0.147 1.00 52.13 36 MET B N 1
ATOM 2762 C CA . MET B 1 38 ? -29.075 -12.060 -1.164 1.00 52.95 36 MET B CA 1
ATOM 2763 C C . MET B 1 38 ? -29.995 -13.234 -1.545 1.00 49.21 36 MET B C 1
ATOM 2764 O O . MET B 1 38 ? -31.023 -13.037 -2.188 1.00 50.89 36 MET B O 1
ATOM 2769 N N . PHE B 1 39 ? -29.637 -14.450 -1.143 1.00 49.93 37 PHE B N 1
ATOM 2770 C CA . PHE B 1 39 ? -30.373 -15.629 -1.597 1.00 56.44 37 PHE B CA 1
ATOM 2771 C C . PHE B 1 39 ? -31.853 -15.625 -1.197 1.00 65.95 37 PHE B C 1
ATOM 2772 O O . PHE B 1 39 ? -32.687 -16.201 -1.896 1.00 62.44 37 PHE B O 1
ATOM 2780 N N . GLY B 1 40 ? -32.184 -14.960 -0.094 1.00 72.07 38 GLY B N 1
ATOM 2781 C CA . GLY B 1 40 ? -33.571 -14.861 0.342 1.00 76.95 38 GLY B CA 1
ATOM 2782 C C . GLY B 1 40 ? -34.348 -13.669 -0.201 1.00 78.09 38 GLY B C 1
ATOM 2783 O O . GLY B 1 40 ? -35.566 -13.580 -0.038 1.00 80.71 38 GLY B O 1
ATOM 2784 N N . HIS B 1 41 ? -33.649 -12.758 -0.866 1.00 76.93 39 HIS B N 1
ATOM 2785 C CA . HIS B 1 41 ? -34.271 -11.541 -1.378 1.00 77.96 39 HIS B CA 1
ATOM 2786 C C . HIS B 1 41 ? -35.138 -11.800 -2.604 1.00 80.56 39 HIS B C 1
ATOM 2787 O O . HIS B 1 41 ? -34.633 -12.179 -3.660 1.00 83.57 39 HIS B O 1
ATOM 2794 N N . GLU B 1 42 ? -36.444 -11.600 -2.446 1.00 81.69 40 GLU B N 1
ATOM 2795 C CA . GLU B 1 42 ? -37.413 -11.801 -3.524 1.00 87.84 40 GLU B CA 1
ATOM 2796 C C . GLU B 1 42 ? -37.119 -10.945 -4.759 1.00 86.69 40 GLU B C 1
ATOM 2797 O O . GLU B 1 42 ? -37.426 -11.337 -5.888 1.00 87.09 40 GLU B O 1
ATOM 2803 N N . GLY B 1 43 ? -36.548 -9.766 -4.544 1.00 84.72 41 GLY B N 1
ATOM 2804 C CA . GLY B 1 43 ? -36.260 -8.866 -5.644 1.00 81.37 41 GLY B CA 1
ATOM 2805 C C . GLY B 1 43 ? -34.971 -9.219 -6.362 1.00 80.93 41 GLY B C 1
ATOM 2806 O O . GLY B 1 43 ? -34.553 -8.503 -7.273 1.00 78.93 41 GLY B O 1
ATOM 2807 N N . SER B 1 44 ? -34.342 -10.324 -5.957 1.00 78.99 42 SER B N 1
ATOM 2808 C CA . SER B 1 44 ? -33.071 -10.744 -6.546 1.00 77.89 42 SER B CA 1
ATOM 2809 C C . SER B 1 44 ? -33.013 -12.230 -6.864 1.00 74.55 42 SER B C 1
ATOM 2810 O O . SER B 1 44 ? -33.750 -13.042 -6.307 1.00 78.05 42 SER B O 1
ATOM 2813 N N . GLU B 1 45 ? -32.107 -12.571 -7.767 1.00 68.66 43 GLU B N 1
ATOM 2814 C CA . GLU B 1 45 ? -31.854 -13.950 -8.118 1.00 67.03 43 GLU B CA 1
ATOM 2815 C C . GLU B 1 45 ? -30.367 -14.141 -8.366 1.00 61.03 43 GLU B C 1
ATOM 2816 O O . GLU B 1 45 ? -29.801 -13.560 -9.291 1.00 60.82 43 GLU B O 1
ATOM 2822 N N . ILE B 1 46 ? -29.734 -14.960 -7.542 1.00 55.17 44 ILE B N 1
ATOM 2823 C CA . ILE B 1 46 ? -28.328 -15.257 -7.734 1.00 56.55 44 ILE B CA 1
ATOM 2824 C C . ILE B 1 46 ? -28.155 -16.314 -8.829 1.00 62.08 44 ILE B C 1
ATOM 2825 O O . ILE B 1 46 ? -28.540 -17.474 -8.663 1.00 57.59 44 ILE B O 1
ATOM 2830 N N . VAL B 1 47 ? -27.592 -15.881 -9.956 1.00 60.44 45 VAL B N 1
ATOM 2831 C CA . VAL B 1 47 ? -27.485 -16.697 -11.159 1.00 55.86 45 VAL B CA 1
ATOM 2832 C C . VAL B 1 47 ? -26.168 -17.462 -11.267 1.00 58.08 45 VAL B C 1
ATOM 2833 O O . VAL B 1 47 ? -26.150 -18.595 -11.727 1.00 56.86 45 VAL B O 1
ATOM 2837 N N . ALA B 1 48 ? -25.064 -16.850 -10.848 1.00 59.12 46 ALA B N 1
ATOM 2838 C CA . ALA B 1 48 ? -23.757 -17.483 -11.015 1.00 54.95 46 ALA B CA 1
ATOM 2839 C C . ALA B 1 48 ? -22.792 -17.136 -9.894 1.00 52.28 46 ALA B C 1
ATOM 2840 O O . ALA B 1 48 ? -22.925 -16.093 -9.242 1.00 50.26 46 ALA B O 1
ATOM 2842 N N . ILE B 1 49 ? -21.823 -18.028 -9.688 1.00 49.21 47 ILE B N 1
ATOM 2843 C CA . ILE B 1 49 ? -20.705 -17.826 -8.775 1.00 47.71 47 ILE B CA 1
ATOM 2844 C C . ILE B 1 49 ? -19.396 -18.188 -9.473 1.00 47.92 47 ILE B C 1
ATOM 2845 O O . ILE B 1 49 ? -19.317 -19.230 -10.114 1.00 53.48 47 ILE B O 1
ATOM 2850 N N . ASN B 1 50 ? -18.381 -17.332 -9.366 1.00 53.07 48 ASN B N 1
ATOM 2851 C CA . ASN B 1 50 ? -17.059 -17.626 -9.919 1.00 48.67 48 ASN B CA 1
ATOM 2852 C C . ASN B 1 50 ? -15.965 -17.570 -8.859 1.00 49.73 48 ASN B C 1
ATOM 2853 O O . ASN B 1 50 ? -15.908 -16.615 -8.091 1.00 52.69 48 ASN B O 1
ATOM 2858 N N . ASP B 1 51 ? -15.068 -18.552 -8.836 1.00 47.45 49 ASP B N 1
ATOM 2859 C CA . ASP B 1 51 ? -13.927 -18.515 -7.907 1.00 47.40 49 ASP B CA 1
ATOM 2860 C C . ASP B 1 51 ? -12.750 -19.276 -8.529 1.00 54.78 49 ASP B C 1
ATOM 2861 O O . ASP B 1 51 ? -12.671 -19.390 -9.751 1.00 62.15 49 ASP B O 1
ATOM 2866 N N . LEU B 1 52 ? -11.832 -19.773 -7.704 1.00 51.04 50 LEU B N 1
ATOM 2867 C CA . LEU B 1 52 ? -10.662 -20.507 -8.195 1.00 53.56 50 LEU B CA 1
ATOM 2868 C C . LEU B 1 52 ? -10.641 -21.971 -7.753 1.00 55.75 50 LEU B C 1
ATOM 2869 O O . LEU B 1 52 ? -9.580 -22.594 -7.718 1.00 57.23 50 LEU B O 1
ATOM 2874 N N . THR B 1 53 ? -11.807 -22.523 -7.425 1.00 50.32 51 THR B N 1
ATOM 2875 C CA . THR B 1 53 ? -11.876 -23.880 -6.895 1.00 54.44 51 THR B CA 1
ATOM 2876 C C . THR B 1 53 ? -13.081 -24.634 -7.441 1.00 51.87 51 THR B C 1
ATOM 2877 O O . THR B 1 53 ? -13.886 -24.065 -8.175 1.00 59.97 51 THR B O 1
ATOM 2881 N N . ASP B 1 54 ? -13.203 -25.913 -7.090 1.00 49.33 52 ASP B N 1
ATOM 2882 C CA . ASP B 1 54 ? -14.283 -26.743 -7.624 1.00 48.42 52 ASP B CA 1
ATOM 2883 C C . ASP B 1 54 ? -15.569 -26.590 -6.815 1.00 47.26 52 ASP B C 1
ATOM 2884 O O . ASP B 1 54 ? -15.550 -26.093 -5.682 1.00 49.81 52 ASP B O 1
ATOM 2889 N N . PRO B 1 55 ? -16.692 -27.019 -7.393 1.00 45.00 53 PRO B N 1
ATOM 2890 C CA . PRO B 1 55 ? -17.993 -26.934 -6.727 1.00 47.87 53 PRO B CA 1
ATOM 2891 C C . PRO B 1 55 ? -18.050 -27.602 -5.337 1.00 51.67 53 PRO B C 1
ATOM 2892 O O . PRO B 1 55 ? -18.708 -27.055 -4.440 1.00 48.36 53 PRO B O 1
ATOM 2896 N N . LYS B 1 56 ? -17.380 -28.736 -5.142 1.00 49.36 54 LYS B N 1
ATOM 2897 C CA . LYS B 1 56 ? -17.449 -29.399 -3.840 1.00 45.31 54 LYS B CA 1
ATOM 2898 C C . LYS B 1 56 ? -16.793 -28.544 -2.758 1.00 48.92 54 LYS B C 1
ATOM 2899 O O . LYS B 1 56 ? -17.293 -28.460 -1.630 1.00 44.58 54 LYS B O 1
ATOM 2905 N N . MET B 1 57 ? -15.669 -27.923 -3.097 1.00 44.44 55 MET B N 1
ATOM 2906 C CA . MET B 1 57 ? -15.016 -27.032 -2.155 1.00 45.49 55 MET B CA 1
ATOM 2907 C C . MET B 1 57 ? -15.969 -25.873 -1.834 1.00 43.05 55 MET B C 1
ATOM 2908 O O . MET B 1 57 ? -16.168 -25.536 -0.670 1.00 46.76 55 MET B O 1
ATOM 2913 N N . LEU B 1 58 ? -16.599 -25.301 -2.854 1.00 42.71 56 LEU B N 1
ATOM 2914 C CA . LEU B 1 58 ? -17.459 -24.137 -2.637 1.00 40.40 56 LEU B CA 1
ATOM 2915 C C . LEU B 1 58 ? -18.678 -24.488 -1.789 1.00 45.10 56 LEU B C 1
ATOM 2916 O O . LEU B 1 58 ? -19.084 -23.705 -0.915 1.00 44.67 56 LEU B O 1
ATOM 2921 N N . ALA B 1 59 ? -19.255 -25.659 -2.052 1.00 40.13 57 ALA B N 1
ATOM 2922 C CA . ALA B 1 59 ? -20.416 -26.143 -1.312 1.00 44.12 57 ALA B CA 1
ATOM 2923 C C . ALA B 1 59 ? -20.099 -26.392 0.165 1.00 45.09 57 ALA B C 1
ATOM 2924 O O . ALA B 1 59 ? -20.914 -26.081 1.048 1.00 47.59 57 ALA B O 1
ATOM 2926 N N . ASN B 1 60 ? -18.925 -26.944 0.445 1.00 40.51 58 ASN B N 1
ATOM 2927 C CA . ASN B 1 60 ? -18.578 -27.204 1.832 1.00 41.43 58 ASN B CA 1
ATOM 2928 C C . ASN B 1 60 ? -18.399 -25.894 2.613 1.00 40.68 58 ASN B C 1
ATOM 2929 O O . ASN B 1 60 ? -18.862 -25.779 3.751 1.00 44.73 58 ASN B O 1
ATOM 2934 N N . LEU B 1 61 ? -17.776 -24.900 1.983 1.00 36.67 59 LEU B N 1
ATOM 2935 C CA . LEU B 1 61 ? -17.549 -23.600 2.622 1.00 36.22 59 LEU B CA 1
ATOM 2936 C C . LEU B 1 61 ? -18.859 -22.883 2.899 1.00 38.33 59 LEU B C 1
ATOM 2937 O O . LEU B 1 61 ? -18.996 -22.221 3.925 1.00 38.19 59 LEU B O 1
ATOM 2942 N N . LEU B 1 62 ? -19.838 -23.038 2.015 1.00 37.20 60 LEU B N 1
ATOM 2943 C CA . LEU B 1 62 ? -21.132 -22.403 2.236 1.00 37.58 60 LEU B CA 1
ATOM 2944 C C . LEU B 1 62 ? -21.873 -23.078 3.388 1.00 41.17 60 LEU B C 1
ATOM 2945 O O . LEU B 1 62 ? -22.550 -22.422 4.172 1.00 37.03 60 LEU B O 1
ATOM 2950 N N . LYS B 1 63 ? -21.741 -24.398 3.465 1.00 36.93 61 LYS B N 1
ATOM 2951 C CA . LYS B 1 63 ? -22.405 -25.196 4.468 1.00 36.62 61 LYS B CA 1
ATOM 2952 C C . LYS B 1 63 ? -21.903 -24.885 5.877 1.00 44.94 61 LYS B C 1
ATOM 2953 O O . LYS B 1 63 ? -22.710 -24.684 6.789 1.00 35.56 61 LYS B O 1
ATOM 2959 N N . TYR B 1 64 ? -20.578 -24.849 6.045 1.00 35.04 62 TYR B N 1
ATOM 2960 C CA . TYR B 1 64 ? -19.977 -24.734 7.367 1.00 34.23 62 TYR B CA 1
ATOM 2961 C C . TYR B 1 64 ? -19.055 -23.530 7.498 1.00 39.80 62 TYR B C 1
ATOM 2962 O O . TYR B 1 64 ? -18.152 -23.324 6.693 1.00 42.05 62 TYR B O 1
ATOM 2971 N N . ASP B 1 65 ? -19.276 -22.752 8.547 1.00 43.39 63 ASP B N 1
ATOM 2972 C CA . ASP B 1 65 ? -18.496 -21.553 8.795 1.00 39.33 63 ASP B CA 1
ATOM 2973 C C . ASP B 1 65 ? -18.028 -21.497 10.243 1.00 39.87 63 ASP B C 1
ATOM 2974 O O . ASP B 1 65 ? -18.833 -21.619 11.174 1.00 45.33 63 ASP B O 1
ATOM 2979 N N . SER B 1 66 ? -16.725 -21.325 10.436 1.00 36.59 64 SER B N 1
ATOM 2980 C CA . SER B 1 66 ? -16.141 -21.378 11.772 1.00 36.56 64 SER B CA 1
ATOM 2981 C C . SER B 1 66 ? -16.599 -20.275 12.724 1.00 43.76 64 SER B C 1
ATOM 2982 O O . SER B 1 66 ? -16.587 -20.459 13.942 1.00 44.50 64 SER B O 1
ATOM 2985 N N . SER B 1 67 ? -16.981 -19.120 12.192 1.00 38.51 65 SER B N 1
ATOM 2986 C CA . SER B 1 67 ? -17.338 -18.012 13.072 1.00 40.60 65 SER B CA 1
ATOM 2987 C C . SER B 1 67 ? -18.764 -17.487 12.864 1.00 40.36 65 SER B C 1
ATOM 2988 O O . SER B 1 67 ? -19.326 -16.848 13.752 1.00 42.70 65 SER B O 1
ATOM 2991 N N . GLN B 1 68 ? -19.352 -17.749 11.701 1.00 40.72 66 GLN B N 1
ATOM 2992 C CA . GLN B 1 68 ? -20.654 -17.161 11.368 1.00 41.70 66 GLN B CA 1
ATOM 2993 C C . GLN B 1 68 ? -21.802 -18.163 11.393 1.00 43.78 66 GLN B C 1
ATOM 2994 O O . GLN B 1 68 ? -22.913 -17.840 10.997 1.00 56.56 66 GLN B O 1
ATOM 3000 N N . GLY B 1 69 ? -21.541 -19.377 11.860 1.00 40.69 67 GLY B N 1
ATOM 3001 C CA . GLY B 1 69 ? -22.604 -20.340 12.065 1.00 41.94 67 GLY B CA 1
ATOM 3002 C C . GLY B 1 69 ? -22.751 -21.441 11.032 1.00 41.59 67 GLY B C 1
ATOM 3003 O O . GLY B 1 69 ? -22.284 -21.316 9.899 1.00 39.71 67 GLY B O 1
ATOM 3004 N N . ASN B 1 70 ? -23.443 -22.506 11.445 1.00 38.53 68 ASN B N 1
ATOM 3005 C CA . ASN B 1 70 ? -23.672 -23.702 10.637 1.00 38.72 68 ASN B CA 1
ATOM 3006 C C . ASN B 1 70 ? -24.876 -23.500 9.721 1.00 43.80 68 ASN B C 1
ATOM 3007 O O . ASN B 1 70 ? -26.032 -23.639 10.139 1.00 42.51 68 ASN B O 1
ATOM 3012 N N . TYR B 1 71 ? -24.580 -23.188 8.469 1.00 35.98 69 TYR B N 1
ATOM 3013 C CA . TYR B 1 71 ? -25.584 -22.832 7.486 1.00 37.69 69 TYR B CA 1
ATOM 3014 C C . TYR B 1 71 ? -26.354 -24.082 7.080 1.00 37.64 69 TYR B C 1
ATOM 3015 O O . TYR B 1 71 ? -27.552 -24.028 6.819 1.00 39.10 69 TYR B O 1
ATOM 3024 N N . ALA B 1 72 ? -25.678 -25.222 7.075 1.00 42.31 70 ALA B N 1
ATOM 3025 C CA . ALA B 1 72 ? -26.327 -26.482 6.716 1.00 41.16 70 ALA B CA 1
ATOM 3026 C C . ALA B 1 72 ? -27.446 -26.890 7.681 1.00 44.45 70 ALA B C 1
ATOM 3027 O O . ALA B 1 72 ? -28.218 -27.796 7.379 1.00 43.74 70 ALA B O 1
ATOM 3029 N N . ARG B 1 73 ? -27.542 -26.255 8.844 1.00 37.64 71 ARG B N 1
ATOM 3030 C CA . ARG B 1 73 ? -28.601 -26.652 9.779 1.00 46.67 71 ARG B CA 1
ATOM 3031 C C . ARG B 1 73 ? -29.985 -26.216 9.305 1.00 46.89 71 ARG B C 1
ATOM 3032 O O . ARG B 1 73 ? -30.987 -26.804 9.701 1.00 47.55 71 ARG B O 1
ATOM 3040 N N . ASN B 1 74 ? -30.030 -25.197 8.451 1.00 46.50 72 ASN B N 1
ATOM 3041 C CA . ASN B 1 74 ? -31.296 -24.641 7.981 1.00 48.24 72 ASN B CA 1
ATOM 3042 C C . ASN B 1 74 ? -31.438 -24.673 6.462 1.00 44.62 72 ASN B C 1
ATOM 3043 O O . ASN B 1 74 ? -32.463 -24.264 5.926 1.00 44.61 72 ASN B O 1
ATOM 3048 N N . HIS B 1 75 ? -30.411 -25.149 5.768 1.00 46.16 73 HIS B N 1
ATOM 3049 C CA . HIS B 1 75 ? -30.438 -25.175 4.309 1.00 44.96 73 HIS B CA 1
ATOM 3050 C C . HIS B 1 75 ? -29.856 -26.452 3.706 1.00 43.70 73 HIS B C 1
ATOM 3051 O O . HIS B 1 75 ? -29.038 -27.136 4.316 1.00 42.61 73 HIS B O 1
ATOM 3058 N N . SER B 1 76 ? -30.322 -26.773 2.508 1.00 43.55 74 SER B N 1
ATOM 3059 C CA . SER B 1 76 ? -29.791 -27.885 1.733 1.00 52.35 74 SER B CA 1
ATOM 3060 C C . SER B 1 76 ? -28.851 -27.383 0.645 1.00 55.73 74 SER B C 1
ATOM 3061 O O . SER B 1 76 ? -29.238 -26.596 -0.218 1.00 61.95 74 SER B O 1
ATOM 3064 N N . VAL B 1 77 ? -27.607 -27.825 0.710 1.00 54.34 75 VAL B N 1
ATOM 3065 C CA . VAL B 1 77 ? -26.599 -27.446 -0.264 1.00 48.73 75 VAL B CA 1
ATOM 3066 C C . VAL B 1 77 ? -25.996 -28.698 -0.887 1.00 47.58 75 VAL B C 1
ATOM 3067 O O . VAL B 1 77 ? -25.556 -29.599 -0.177 1.00 46.76 75 VAL B O 1
ATOM 3071 N N . VAL B 1 78 ? -26.007 -28.777 -2.208 1.00 47.16 76 VAL B N 1
ATOM 3072 C CA . VAL B 1 78 ? -25.471 -29.947 -2.897 1.00 50.64 76 VAL B CA 1
ATOM 3073 C C . VAL B 1 78 ? -24.597 -29.507 -4.064 1.00 51.19 76 VAL B C 1
ATOM 3074 O O . VAL B 1 78 ? -24.962 -28.599 -4.807 1.00 57.10 76 VAL B O 1
ATOM 3078 N N . ALA B 1 79 ? -23.417 -30.105 -4.181 1.00 45.34 77 ALA B N 1
ATOM 3079 C CA . ALA B 1 79 ? -22.500 -29.776 -5.260 1.00 45.09 77 ALA B CA 1
ATOM 3080 C C . ALA B 1 79 ? -22.725 -30.710 -6.434 1.00 52.55 77 ALA B C 1
ATOM 3081 O O . ALA B 1 79 ? -22.877 -31.924 -6.254 1.00 51.41 77 ALA B O 1
ATOM 3083 N N . GLY B 1 80 ? -22.760 -30.138 -7.633 1.00 55.20 78 GLY B N 1
ATOM 3084 C CA . GLY B 1 80 ? -22.821 -30.914 -8.861 1.00 54.26 78 GLY B CA 1
ATOM 3085 C C . GLY B 1 80 ? -21.494 -30.750 -9.574 1.00 60.10 78 GLY B C 1
ATOM 3086 O O . GLY B 1 80 ? -20.525 -30.253 -8.985 1.00 58.82 78 GLY B O 1
ATOM 3087 N N . GLU B 1 81 ? -21.461 -31.113 -10.851 1.00 62.26 79 GLU B N 1
ATOM 3088 C CA . GLU B 1 81 ? -20.234 -31.065 -11.641 1.00 70.02 79 GLU B CA 1
ATOM 3089 C C . GLU B 1 81 ? -19.824 -29.643 -12.000 1.00 70.15 79 GLU B C 1
ATOM 3090 O O . GLU B 1 81 ? -18.639 -29.332 -12.092 1.00 73.35 79 GLU B O 1
ATOM 3096 N N . ASP B 1 82 ? -20.812 -28.789 -12.220 1.00 69.13 80 ASP B N 1
ATOM 3097 C CA . ASP B 1 82 ? -20.567 -27.434 -12.690 1.00 66.91 80 ASP B CA 1
ATOM 3098 C C . ASP B 1 82 ? -21.457 -26.430 -11.971 1.00 59.77 80 ASP B C 1
ATOM 3099 O O . ASP B 1 82 ? -21.654 -25.316 -12.445 1.00 52.32 80 ASP B O 1
ATOM 3104 N N . SER B 1 83 ? -22.037 -26.846 -10.854 1.00 56.20 81 SER B N 1
ATOM 3105 C CA . SER B 1 83 ? -23.021 -26.025 -10.165 1.00 54.35 81 SER B CA 1
ATOM 3106 C C . SER B 1 83 ? -23.164 -26.420 -8.707 1.00 55.72 81 SER B C 1
ATOM 3107 O O . SER B 1 83 ? -22.640 -27.444 -8.280 1.00 58.64 81 SER B O 1
ATOM 3110 N N . ILE B 1 84 ? -23.887 -25.612 -7.946 1.00 48.73 82 ILE B N 1
ATOM 3111 C CA . ILE B 1 84 ? -24.346 -26.048 -6.641 1.00 48.13 82 ILE B CA 1
ATOM 3112 C C . ILE B 1 84 ? -25.855 -25.861 -6.629 1.00 50.57 82 ILE B C 1
ATOM 3113 O O . ILE B 1 84 ? -26.393 -25.061 -7.387 1.00 49.02 82 ILE B O 1
ATOM 3118 N N . THR B 1 85 ? -26.544 -26.616 -5.790 1.00 47.55 83 THR B N 1
ATOM 3119 C CA . THR B 1 85 ? -27.980 -26.456 -5.664 1.00 50.46 83 THR B CA 1
ATOM 3120 C C . THR B 1 85 ? -28.309 -26.096 -4.216 1.00 50.63 83 THR B C 1
ATOM 3121 O O . THR B 1 85 ? -27.989 -26.838 -3.285 1.00 48.55 83 THR B O 1
ATOM 3125 N N . VAL B 1 86 ? -28.900 -24.924 -4.022 1.00 49.11 84 VAL B N 1
ATOM 3126 C CA . VAL B 1 86 ? -29.265 -24.486 -2.681 1.00 48.40 84 VAL B CA 1
ATOM 3127 C C . VAL B 1 86 ? -30.780 -24.394 -2.543 1.00 52.42 84 VAL B C 1
ATOM 3128 O O . VAL B 1 86 ? -31.436 -23.642 -3.266 1.00 53.54 84 VAL B O 1
ATOM 3132 N N . ASP B 1 87 ? -31.331 -25.196 -1.633 1.00 54.21 85 ASP B N 1
ATOM 3133 C CA . ASP B 1 87 ? -32.778 -25.257 -1.412 1.00 57.07 85 ASP B CA 1
ATOM 3134 C C . ASP B 1 87 ? -33.552 -25.487 -2.722 1.00 57.31 85 ASP B C 1
ATOM 3135 O O . ASP B 1 87 ? -34.566 -24.822 -2.971 1.00 55.54 85 ASP B O 1
ATOM 3140 N N . GLY B 1 88 ? -33.065 -26.395 -3.571 1.00 53.37 86 GLY B N 1
ATOM 3141 C CA . GLY B 1 88 ? -33.738 -26.675 -4.827 1.00 53.56 86 GLY B CA 1
ATOM 3142 C C . GLY B 1 88 ? -33.311 -25.797 -5.999 1.00 57.82 86 GLY B C 1
ATOM 3143 O O . GLY B 1 88 ? -33.508 -26.175 -7.156 1.00 57.79 86 GLY B O 1
ATOM 3144 N N . LYS B 1 89 ? -32.770 -24.611 -5.712 1.00 53.48 87 LYS B N 1
ATOM 3145 C CA . LYS B 1 89 ? -32.324 -23.686 -6.761 1.00 53.99 87 LYS B CA 1
ATOM 3146 C C . LYS B 1 89 ? -30.899 -23.972 -7.266 1.00 52.89 87 LYS B C 1
ATOM 3147 O O . LYS B 1 89 ? -29.944 -24.031 -6.490 1.00 51.08 87 LYS B O 1
ATOM 3153 N N . THR B 1 90 ? -30.762 -24.115 -8.583 1.00 54.26 88 THR B N 1
ATOM 3154 C CA . THR B 1 90 ? -29.470 -24.430 -9.186 1.00 53.68 88 THR B CA 1
ATOM 3155 C C . THR B 1 90 ? -28.698 -23.188 -9.573 1.00 54.26 88 THR B C 1
ATOM 3156 O O . THR B 1 90 ? -29.223 -22.289 -10.228 1.00 60.50 88 THR B O 1
ATOM 3160 N N . ILE B 1 91 ? -27.444 -23.151 -9.148 1.00 51.82 89 ILE B N 1
ATOM 3161 C CA . ILE B 1 91 ? -26.565 -22.023 -9.408 1.00 55.76 89 ILE B CA 1
ATOM 3162 C C . ILE B 1 91 ? -25.323 -22.486 -10.152 1.00 56.23 89 ILE B C 1
ATOM 3163 O O . ILE B 1 91 ? -24.642 -23.419 -9.713 1.00 50.41 89 ILE B O 1
ATOM 3168 N N . LYS B 1 92 ? -25.023 -21.820 -11.264 1.00 52.57 90 LYS B N 1
ATOM 3169 C CA . LYS B 1 92 ? -23.896 -22.196 -12.108 1.00 52.90 90 LYS B CA 1
ATOM 3170 C C . LYS B 1 92 ? -22.584 -21.778 -11.446 1.00 51.31 90 LYS B C 1
ATOM 3171 O O . LYS B 1 92 ? -22.527 -20.732 -10.803 1.00 50.54 90 LYS B O 1
ATOM 3177 N N . ILE B 1 93 ? -21.538 -22.589 -11.596 1.00 53.08 91 ILE B N 1
ATOM 3178 C CA . ILE B 1 93 ? -20.228 -22.269 -11.020 1.00 54.82 91 ILE B CA 1
ATOM 3179 C C . ILE B 1 93 ? -19.120 -22.216 -12.081 1.00 52.23 91 ILE B C 1
ATOM 3180 O O . ILE B 1 93 ? -19.000 -23.103 -12.916 1.00 52.10 91 ILE B O 1
ATOM 3185 N N . TYR B 1 94 ? -18.322 -21.158 -12.043 1.00 50.36 92 TYR B N 1
ATOM 3186 C CA . TYR B 1 94 ? -17.217 -20.974 -12.982 1.00 51.96 92 TYR B CA 1
ATOM 3187 C C . TYR B 1 94 ? -15.879 -20.900 -12.274 1.00 50.63 92 TYR B C 1
ATOM 3188 O O . TYR B 1 94 ? -15.811 -20.533 -11.095 1.00 49.61 92 TYR B O 1
ATOM 3197 N N . LYS B 1 95 ? -14.814 -21.207 -13.004 1.00 51.02 93 LYS B N 1
ATOM 3198 C CA . LYS B 1 95 ? -13.466 -21.157 -12.453 1.00 51.71 93 LYS B CA 1
ATOM 3199 C C . LYS B 1 95 ? -12.569 -20.385 -13.404 1.00 58.05 93 LYS B C 1
ATOM 3200 O O . LYS B 1 95 ? -11.771 -20.972 -14.131 1.00 64.98 93 LYS B O 1
ATOM 3206 N N . GLU B 1 96 ? -12.726 -19.067 -13.424 1.00 58.12 94 GLU B N 1
ATOM 3207 C CA . GLU B 1 96 ? -11.982 -18.235 -14.359 1.00 62.90 94 GLU B CA 1
ATOM 3208 C C . GLU B 1 96 ? -11.228 -17.126 -13.642 1.00 58.66 94 GLU B C 1
ATOM 3209 O O . GLU B 1 96 ? -11.836 -16.211 -13.079 1.00 55.00 94 GLU B O 1
ATOM 3215 N N . ALA B 1 97 ? -9.903 -17.218 -13.653 1.00 57.41 95 ALA B N 1
ATOM 3216 C CA . ALA B 1 97 ? -9.072 -16.224 -12.988 1.00 57.78 95 ALA B CA 1
ATOM 3217 C C . ALA B 1 97 ? -9.199 -14.839 -13.641 1.00 59.98 95 ALA B C 1
ATOM 3218 O O . ALA B 1 97 ? -8.983 -13.816 -12.980 1.00 60.30 95 ALA B O 1
ATOM 3220 N N . ASP B 1 98 ? -9.556 -14.814 -14.927 1.00 59.61 96 ASP B N 1
ATOM 3221 C CA . ASP B 1 98 ? -9.744 -13.558 -15.676 1.00 64.82 96 ASP B CA 1
ATOM 3222 C C . ASP B 1 98 ? -11.223 -13.268 -15.982 1.00 65.30 96 ASP B C 1
ATOM 3223 O O . ASP B 1 98 ? -11.907 -14.072 -16.630 1.00 56.89 96 ASP B O 1
ATOM 3228 N N . ALA B 1 99 ? -11.701 -12.110 -15.526 1.00 61.88 97 ALA B N 1
ATOM 3229 C CA . ALA B 1 99 ? -13.118 -11.753 -15.630 1.00 61.01 97 ALA B CA 1
ATOM 3230 C C . ALA B 1 99 ? -13.624 -11.667 -17.070 1.00 64.44 97 ALA B C 1
ATOM 3231 O O . ALA B 1 99 ? -14.829 -11.754 -17.305 1.00 63.73 97 ALA B O 1
ATOM 3233 N N . HIS B 1 100 ? -12.721 -11.463 -18.026 1.00 66.64 98 HIS B N 1
ATOM 3234 C CA . HIS B 1 100 ? -13.112 -11.368 -19.435 1.00 69.80 98 HIS B CA 1
ATOM 3235 C C . HIS B 1 100 ? -13.666 -12.680 -19.976 1.00 67.77 98 HIS B C 1
ATOM 3236 O O . HIS B 1 100 ? -14.465 -12.685 -20.914 1.00 66.62 98 HIS B O 1
ATOM 3243 N N . ASN B 1 101 ? -13.233 -13.788 -19.384 1.00 65.64 99 ASN B N 1
ATOM 3244 C CA . ASN B 1 101 ? -13.648 -15.113 -19.833 1.00 67.75 99 ASN B CA 1
ATOM 3245 C C . ASN B 1 101 ? -14.992 -15.583 -19.274 1.00 68.36 99 ASN B C 1
ATOM 3246 O O . ASN B 1 101 ? -15.435 -16.697 -19.564 1.00 69.15 99 ASN B O 1
ATOM 3251 N N . LEU B 1 102 ? -15.632 -14.747 -18.464 1.00 64.88 100 LEU B N 1
ATOM 3252 C CA . LEU B 1 102 ? -16.926 -15.094 -17.876 1.00 67.46 100 LEU B CA 1
ATOM 3253 C C . LEU B 1 102 ? -18.076 -14.780 -18.846 1.00 72.12 100 LEU B C 1
ATOM 3254 O O . LEU B 1 102 ? -18.020 -13.791 -19.584 1.00 72.82 100 LEU B O 1
ATOM 3259 N N . PRO B 1 103 ? -19.105 -15.650 -18.877 1.00 74.48 101 PRO B N 1
ATOM 3260 C CA . PRO B 1 103 ? -20.258 -15.492 -19.776 1.00 72.40 101 PRO B CA 1
ATOM 3261 C C . PRO B 1 103 ? -21.347 -14.607 -19.174 1.00 71.40 101 PRO B C 1
ATOM 3262 O O . PRO B 1 103 ? -22.518 -15.002 -19.193 1.00 69.00 101 PRO B O 1
ATOM 3266 N N . TRP B 1 104 ? -20.974 -13.431 -18.667 1.00 67.66 102 TRP B N 1
ATOM 3267 C CA . TRP B 1 104 ? -21.917 -12.557 -17.977 1.00 66.87 102 TRP B CA 1
ATOM 3268 C C . TRP B 1 104 ? -23.042 -12.081 -18.890 1.00 72.26 102 TRP B C 1
ATOM 3269 O O . TRP B 1 104 ? -24.203 -12.002 -18.477 1.00 70.11 102 TRP B O 1
ATOM 3280 N N . GLY B 1 105 ? -22.690 -11.770 -20.134 1.00 75.91 103 GLY B N 1
ATOM 3281 C CA . GLY B 1 105 ? -23.647 -11.239 -21.081 1.00 76.10 103 GLY B CA 1
ATOM 3282 C C . GLY B 1 105 ? -24.769 -12.198 -21.405 1.00 77.99 103 GLY B C 1
ATOM 3283 O O . GLY B 1 105 ? -25.944 -11.834 -21.350 1.00 78.31 103 GLY B O 1
ATOM 3284 N N . GLU B 1 106 ? -24.408 -13.431 -21.743 1.00 77.93 104 GLU B N 1
ATOM 3285 C CA . GLU B 1 106 ? -25.399 -14.432 -22.115 1.00 83.44 104 GLU B CA 1
ATOM 3286 C C . GLU B 1 106 ? -26.267 -14.923 -20.948 1.00 82.60 104 GLU B C 1
ATOM 3287 O O . GLU B 1 106 ? -27.403 -15.346 -21.163 1.00 84.22 104 GLU B O 1
ATOM 3293 N N . LEU B 1 107 ? -25.753 -14.851 -19.720 1.00 79.78 105 LEU B N 1
ATOM 3294 C CA . LEU B 1 107 ? -26.554 -15.216 -18.550 1.00 76.22 105 LEU B CA 1
ATOM 3295 C C . LEU B 1 107 ? -27.405 -14.018 -18.136 1.00 71.22 105 LEU B C 1
ATOM 3296 O O . LEU B 1 107 ? -28.184 -14.082 -17.184 1.00 64.59 105 LEU B O 1
ATOM 3301 N N . ASN B 1 108 ? -27.238 -12.923 -18.872 1.00 74.84 106 ASN B N 1
ATOM 3302 C CA . ASN B 1 108 ? -27.982 -11.688 -18.645 1.00 77.81 106 ASN B CA 1
ATOM 3303 C C . ASN B 1 108 ? -27.862 -11.197 -17.207 1.00 78.39 106 ASN B C 1
ATOM 3304 O O . ASN B 1 108 ? -28.844 -10.790 -16.582 1.00 76.89 106 ASN B O 1
ATOM 3309 N N . VAL B 1 109 ? -26.638 -11.213 -16.700 1.00 74.80 107 VAL B N 1
ATOM 3310 C CA . VAL B 1 109 ? -26.388 -10.769 -15.350 1.00 70.87 107 VAL B CA 1
ATOM 3311 C C . VAL B 1 109 ? -26.517 -9.265 -15.305 1.00 73.35 107 VAL B C 1
ATOM 3312 O O . VAL B 1 109 ? -25.939 -8.556 -16.132 1.00 77.68 107 VAL B O 1
ATOM 3316 N N . ASP B 1 110 ? -27.292 -8.781 -14.344 1.00 67.84 108 ASP B N 1
ATOM 3317 C CA . ASP B 1 110 ? -27.481 -7.349 -14.189 1.00 70.93 108 ASP B CA 1
ATOM 3318 C C . ASP B 1 110 ? -26.384 -6.744 -13.312 1.00 69.80 108 ASP B C 1
ATOM 3319 O O . ASP B 1 110 ? -25.656 -5.857 -13.755 1.00 70.75 108 ASP B O 1
ATOM 3324 N N . VAL B 1 111 ? -26.239 -7.251 -12.091 1.00 66.03 109 VAL B N 1
ATOM 3325 C CA . VAL B 1 111 ? -25.245 -6.720 -11.163 1.00 62.55 109 VAL B CA 1
ATOM 3326 C C . VAL B 1 111 ? -24.212 -7.755 -10.737 1.00 58.61 109 VAL B C 1
ATOM 3327 O O . VAL B 1 111 ? -24.555 -8.863 -10.324 1.00 60.67 109 VAL B O 1
ATOM 3331 N N . VAL B 1 112 ? -22.942 -7.370 -10.814 1.00 59.33 110 VAL B N 1
ATOM 3332 C CA . VAL B 1 112 ? -21.862 -8.213 -10.332 1.00 55.98 110 VAL B CA 1
ATOM 3333 C C . VAL B 1 112 ? -21.329 -7.725 -8.977 1.00 59.12 110 VAL B C 1
ATOM 3334 O O . VAL B 1 112 ? -20.916 -6.561 -8.815 1.00 55.84 110 VAL B O 1
ATOM 3338 N N . LEU B 1 113 ? -21.368 -8.636 -8.009 1.00 50.83 111 LEU B N 1
ATOM 3339 C CA . LEU B 1 113 ? -20.759 -8.454 -6.701 1.00 49.37 111 LEU B CA 1
ATOM 3340 C C . LEU B 1 113 ? -19.299 -8.870 -6.765 1.00 48.57 111 LEU B C 1
ATOM 3341 O O . LEU B 1 113 ? -18.988 -10.050 -6.824 1.00 47.87 111 LEU B O 1
ATOM 3346 N N . GLU B 1 114 ? -18.402 -7.896 -6.765 1.00 48.84 112 GLU B N 1
ATOM 3347 C CA . GLU B 1 114 ? -16.980 -8.165 -6.930 1.00 48.45 112 GLU B CA 1
ATOM 3348 C C . GLU B 1 114 ? -16.276 -8.290 -5.571 1.00 47.00 112 GLU B C 1
ATOM 3349 O O . GLU B 1 114 ? -15.977 -7.292 -4.909 1.00 47.12 112 GLU B O 1
ATOM 3355 N N . CYS B 1 115 ? -16.017 -9.519 -5.142 1.00 46.13 113 CYS B N 1
ATOM 3356 C CA . CYS B 1 115 ? -15.502 -9.743 -3.794 1.00 44.56 113 CYS B CA 1
ATOM 3357 C C . CYS B 1 115 ? -14.206 -10.533 -3.757 1.00 45.74 113 CYS B C 1
ATOM 3358 O O . CYS B 1 115 ? -13.940 -11.230 -2.782 1.00 49.71 113 CYS B O 1
ATOM 3361 N N . THR B 1 116 ? -13.402 -10.445 -4.807 1.00 46.87 114 THR B N 1
ATOM 3362 C CA . THR B 1 116 ? -12.174 -11.237 -4.858 1.00 48.05 114 THR B CA 1
ATOM 3363 C C . THR B 1 116 ? -11.005 -10.540 -4.197 1.00 52.45 114 THR B C 1
ATOM 3364 O O . THR B 1 116 ? -10.081 -11.198 -3.724 1.00 52.27 114 THR B O 1
ATOM 3368 N N . GLY B 1 117 ? -11.041 -9.206 -4.194 1.00 49.42 115 GLY B N 1
ATOM 3369 C CA . GLY B 1 117 ? -9.910 -8.403 -3.757 1.00 53.36 115 GLY B CA 1
ATOM 3370 C C . GLY B 1 117 ? -8.850 -8.172 -4.832 1.00 58.79 115 GLY B C 1
ATOM 3371 O O . GLY B 1 117 ? -7.779 -7.641 -4.549 1.00 54.57 115 GLY B O 1
ATOM 3372 N N . PHE B 1 118 ? -9.135 -8.580 -6.068 1.00 60.13 116 PHE B N 1
ATOM 3373 C CA . PHE B 1 118 ? -8.143 -8.482 -7.140 1.00 61.63 116 PHE B CA 1
ATOM 3374 C C . PHE B 1 118 ? -8.608 -7.592 -8.287 1.00 57.95 116 PHE B C 1
ATOM 3375 O O . PHE B 1 118 ? -7.931 -7.464 -9.311 1.00 53.83 116 PHE B O 1
ATOM 3383 N N . TYR B 1 119 ? -9.770 -6.978 -8.097 1.00 59.79 117 TYR B N 1
ATOM 3384 C CA . TYR B 1 119 ? -10.351 -6.057 -9.070 1.00 54.84 117 TYR B CA 1
ATOM 3385 C C . TYR B 1 119 ? -10.628 -4.725 -8.404 1.00 54.11 117 TYR B C 1
ATOM 3386 O O . TYR B 1 119 ? -11.655 -4.093 -8.656 1.00 58.40 117 TYR B O 1
ATOM 3395 N N . THR B 1 120 ? -9.701 -4.293 -7.558 1.00 52.95 118 THR B N 1
ATOM 3396 C CA . THR B 1 120 ? -9.940 -3.122 -6.728 1.00 56.26 118 THR B CA 1
ATOM 3397 C C . THR B 1 120 ? -9.575 -1.804 -7.437 1.00 59.76 118 THR B C 1
ATOM 3398 O O . THR B 1 120 ? -8.856 -0.968 -6.886 1.00 61.35 118 THR B O 1
ATOM 3402 N N . SER B 1 121 ? -10.082 -1.632 -8.657 1.00 57.60 119 SER B N 1
ATOM 3403 C CA . SER B 1 121 ? -10.031 -0.346 -9.360 1.00 63.39 119 SER B CA 1
ATOM 3404 C C . SER B 1 121 ? -11.092 -0.316 -10.467 1.00 66.18 119 SER B C 1
ATOM 3405 O O . SER B 1 121 ? -11.554 -1.362 -10.918 1.00 65.19 119 SER B O 1
ATOM 3408 N N . LYS B 1 122 ? -11.496 0.879 -10.882 1.00 67.03 120 LYS B N 1
ATOM 3409 C CA . LYS B 1 122 ? -12.502 1.010 -11.932 1.00 71.43 120 LYS B CA 1
ATOM 3410 C C . LYS B 1 122 ? -12.035 0.350 -13.216 1.00 71.17 120 LYS B C 1
ATOM 3411 O O . LYS B 1 122 ? -12.836 -0.230 -13.945 1.00 70.05 120 LYS B O 1
ATOM 3417 N N . ALA B 1 123 ? -10.736 0.444 -13.481 1.00 71.53 121 ALA B N 1
ATOM 3418 C CA . ALA B 1 123 ? -10.165 -0.088 -14.708 1.00 73.97 121 ALA B CA 1
ATOM 3419 C C . ALA B 1 123 ? -10.193 -1.615 -14.719 1.00 72.38 121 ALA B C 1
ATOM 3420 O O . ALA B 1 123 ? -10.530 -2.231 -15.731 1.00 67.05 121 ALA B O 1
ATOM 3422 N N . LYS B 1 124 ? -9.851 -2.224 -13.588 1.00 74.09 122 LYS B N 1
ATOM 3423 C CA . LYS B 1 124 ? -9.890 -3.675 -13.486 1.00 66.52 122 LYS B CA 1
ATOM 3424 C C . LYS B 1 124 ? -11.326 -4.189 -13.469 1.00 65.50 122 LYS B C 1
ATOM 3425 O O . LYS B 1 124 ? -11.644 -5.181 -14.127 1.00 63.79 122 LYS B O 1
ATOM 3431 N N . ALA B 1 125 ? -12.193 -3.499 -12.729 1.00 62.63 123 ALA B N 1
ATOM 3432 C CA . ALA B 1 125 ? -13.582 -3.934 -12.558 1.00 66.97 123 ALA B CA 1
ATOM 3433 C C . ALA B 1 125 ? -14.377 -3.783 -13.849 1.00 69.11 123 ALA B C 1
ATOM 3434 O O . ALA B 1 125 ? -15.452 -4.365 -13.994 1.00 66.41 123 ALA B O 1
ATOM 3436 N N . GLN B 1 126 ? -13.860 -2.964 -14.760 1.00 68.45 124 GLN B N 1
ATOM 3437 C CA . GLN B 1 126 ? -14.470 -2.748 -16.070 1.00 70.12 124 GLN B CA 1
ATOM 3438 C C . GLN B 1 126 ? -14.558 -4.041 -16.884 1.00 64.87 124 GLN B C 1
ATOM 3439 O O . GLN B 1 126 ? -15.397 -4.172 -17.774 1.00 63.20 124 GLN B O 1
ATOM 3445 N N . ALA B 1 127 ? -13.685 -4.992 -16.579 1.00 64.73 125 ALA B N 1
ATOM 3446 C CA . ALA B 1 127 ? -13.696 -6.265 -17.285 1.00 63.78 125 ALA B CA 1
ATOM 3447 C C . ALA B 1 127 ? -15.069 -6.929 -17.201 1.00 66.00 125 ALA B C 1
ATOM 3448 O O . ALA B 1 127 ? -15.547 -7.481 -18.190 1.00 68.92 125 ALA B O 1
ATOM 3450 N N . HIS B 1 128 ? -15.720 -6.824 -16.039 1.00 61.75 126 HIS B N 1
ATOM 3451 C CA . HIS B 1 128 ? -17.030 -7.439 -15.833 1.00 60.03 126 HIS B CA 1
ATOM 3452 C C . HIS B 1 128 ? -18.086 -6.844 -16.752 1.00 61.95 126 HIS B C 1
ATOM 3453 O O . HIS B 1 128 ? -18.985 -7.546 -17.213 1.00 61.38 126 HIS B O 1
ATOM 3460 N N . ILE B 1 129 ? -17.998 -5.542 -16.990 1.00 68.31 127 ILE B N 1
ATOM 3461 C CA . ILE B 1 129 ? -18.923 -4.874 -17.896 1.00 67.39 127 ILE B CA 1
ATOM 3462 C C . ILE B 1 129 ? -18.647 -5.349 -19.316 1.00 69.14 127 ILE B C 1
ATOM 3463 O O . ILE B 1 129 ? -19.576 -5.571 -20.088 1.00 73.97 127 ILE B O 1
ATOM 3468 N N . ASP B 1 130 ? -17.366 -5.484 -19.662 1.00 71.42 128 ASP B N 1
ATOM 3469 C CA . ASP B 1 130 ? -16.968 -5.996 -20.981 1.00 73.66 128 ASP B CA 1
ATOM 3470 C C . ASP B 1 130 ? -17.510 -7.392 -21.223 1.00 73.13 128 ASP B C 1
ATOM 3471 O O . ASP B 1 130 ? -17.929 -7.719 -22.331 1.00 76.39 128 ASP B O 1
ATOM 3476 N N . ALA B 1 131 ? -17.523 -8.202 -20.172 1.00 64.84 129 ALA B N 1
ATOM 3477 C CA . ALA B 1 131 ? -18.001 -9.574 -20.278 1.00 65.24 129 ALA B CA 1
ATOM 3478 C C . ALA B 1 131 ? -19.518 -9.577 -20.385 1.00 67.85 129 ALA B C 1
ATOM 3479 O O . ALA B 1 131 ? -20.130 -10.629 -20.602 1.00 65.41 129 ALA B O 1
ATOM 3481 N N . GLY B 1 132 ? -20.118 -8.405 -20.161 1.00 65.72 130 GLY B N 1
ATOM 3482 C CA . GLY B 1 132 ? -21.541 -8.210 -20.386 1.00 66.89 130 GLY B CA 1
ATOM 3483 C C . GLY B 1 132 ? -22.461 -7.867 -19.218 1.00 67.99 130 GLY B C 1
ATOM 3484 O O . GLY B 1 132 ? -23.670 -7.775 -19.419 1.00 68.79 130 GLY B O 1
ATOM 3485 N N . ALA B 1 133 ? -21.930 -7.669 -18.012 1.00 67.77 131 ALA B N 1
ATOM 3486 C CA . ALA B 1 133 ? -22.784 -7.271 -16.888 1.00 66.71 131 ALA B CA 1
ATOM 3487 C C . ALA B 1 133 ? -23.088 -5.771 -16.972 1.00 69.81 131 ALA B C 1
ATOM 3488 O O . ALA B 1 133 ? -22.331 -5.013 -17.578 1.00 67.83 131 ALA B O 1
ATOM 3490 N N . LYS B 1 134 ? -24.185 -5.344 -16.359 1.00 69.86 132 LYS B N 1
ATOM 3491 C CA . LYS B 1 134 ? -24.595 -3.940 -16.424 1.00 73.09 132 LYS B CA 1
ATOM 3492 C C . LYS B 1 134 ? -24.044 -3.102 -15.269 1.00 73.29 132 LYS B C 1
ATOM 3493 O O . LYS B 1 134 ? -23.783 -1.913 -15.428 1.00 69.75 132 LYS B O 1
ATOM 3499 N N . LYS B 1 135 ? -23.883 -3.712 -14.101 1.00 74.69 133 LYS B N 1
ATOM 3500 C CA . LYS B 1 135 ? -23.408 -2.967 -12.940 1.00 73.80 133 LYS B CA 1
ATOM 3501 C C . LYS B 1 135 ? -22.419 -3.804 -12.104 1.00 67.68 133 LYS B C 1
ATOM 3502 O O . LYS B 1 135 ? -22.512 -5.047 -12.040 1.00 58.91 133 LYS B O 1
ATOM 3508 N N . VAL B 1 136 ? -21.487 -3.109 -11.452 1.00 61.32 134 VAL B N 1
ATOM 3509 C CA . VAL B 1 136 ? -20.499 -3.754 -10.597 1.00 56.37 134 VAL B CA 1
ATOM 3510 C C . VAL B 1 136 ? -20.402 -3.035 -9.248 1.00 55.48 134 VAL B C 1
ATOM 3511 O O . VAL B 1 136 ? -20.346 -1.801 -9.186 1.00 56.41 134 VAL B O 1
ATOM 3515 N N . VAL B 1 137 ? -20.440 -3.820 -8.176 1.00 53.82 135 VAL B N 1
ATOM 3516 C CA . VAL B 1 137 ? -20.234 -3.334 -6.817 1.00 52.84 135 VAL B CA 1
ATOM 3517 C C . VAL B 1 137 ? -19.000 -4.005 -6.229 1.00 51.27 135 VAL B C 1
ATOM 3518 O O . VAL B 1 137 ? -18.987 -5.231 -6.052 1.00 50.19 135 VAL B O 1
ATOM 3522 N N . ILE B 1 138 ? -17.959 -3.223 -5.951 1.00 51.30 136 ILE B N 1
ATOM 3523 C CA . ILE B 1 138 ? -16.715 -3.784 -5.419 1.00 50.77 136 ILE B CA 1
ATOM 3524 C C . ILE B 1 138 ? -16.701 -3.803 -3.880 1.00 52.77 136 ILE B C 1
ATOM 3525 O O . ILE B 1 138 ? -17.034 -2.800 -3.240 1.00 52.41 136 ILE B O 1
ATOM 3530 N N . SER B 1 139 ? -16.345 -4.946 -3.288 1.00 47.54 137 SER B N 1
ATOM 3531 C CA . SER B 1 139 ? -16.396 -5.092 -1.840 1.00 45.63 137 SER B CA 1
ATOM 3532 C C . SER B 1 139 ? -15.135 -4.581 -1.130 1.00 51.16 137 SER B C 1
ATOM 3533 O O . SER B 1 139 ? -14.654 -5.200 -0.167 1.00 42.17 137 SER B O 1
ATOM 3536 N N . ALA B 1 140 ? -14.629 -3.433 -1.580 1.00 46.97 138 ALA B N 1
ATOM 3537 C CA . ALA B 1 140 ? -13.428 -2.827 -1.009 1.00 42.59 138 ALA B CA 1
ATOM 3538 C C . ALA B 1 140 ? -13.255 -1.417 -1.545 1.00 48.72 138 ALA B C 1
ATOM 3539 O O . ALA B 1 140 ? -13.887 -1.054 -2.535 1.00 47.76 138 ALA B O 1
ATOM 3541 N N . PRO B 1 141 ? -12.371 -0.632 -0.908 1.00 50.76 139 PRO B N 1
ATOM 3542 C CA . PRO B 1 141 ? -11.969 0.656 -1.504 1.00 53.21 139 PRO B CA 1
ATOM 3543 C C . PRO B 1 141 ? -11.365 0.359 -2.863 1.00 55.28 139 PRO B C 1
ATOM 3544 O O . PRO B 1 141 ? -10.707 -0.686 -3.011 1.00 57.89 139 PRO B O 1
ATOM 3548 N N . ALA B 1 142 ? -11.642 1.189 -3.855 1.00 45.55 140 ALA B N 1
ATOM 3549 C CA . ALA B 1 142 ? -11.189 0.884 -5.207 1.00 52.99 140 ALA B CA 1
ATOM 3550 C C . ALA B 1 142 ? -10.900 2.127 -6.042 1.00 61.39 140 ALA B C 1
ATOM 3551 O O . ALA B 1 142 ? -11.115 2.130 -7.252 1.00 66.91 140 ALA B O 1
ATOM 3553 N N . GLY B 1 143 ? -10.413 3.178 -5.402 1.00 60.90 141 GLY B N 1
ATOM 3554 C CA . GLY B 1 143 ? -10.008 4.360 -6.130 1.00 65.28 141 GLY B CA 1
ATOM 3555 C C . GLY B 1 143 ? -10.814 5.614 -5.844 1.00 70.45 141 GLY B C 1
ATOM 3556 O O . GLY B 1 143 ? -11.756 5.621 -5.057 1.00 71.90 141 GLY B O 1
ATOM 3557 N N . LYS B 1 144 ? -10.436 6.694 -6.511 1.00 76.36 142 LYS B N 1
ATOM 3558 C CA . LYS B 1 144 ? -11.089 7.981 -6.320 1.00 75.20 142 LYS B CA 1
ATOM 3559 C C . LYS B 1 144 ? -11.968 8.311 -7.512 1.00 78.58 142 LYS B C 1
ATOM 3560 O O . LYS B 1 144 ? -12.661 9.330 -7.535 1.00 80.26 142 LYS B O 1
ATOM 3566 N N . ASP B 1 145 ? -11.965 7.421 -8.495 1.00 78.03 143 ASP B N 1
ATOM 3567 C CA . ASP B 1 145 ? -12.601 7.727 -9.770 1.00 82.77 143 ASP B CA 1
ATOM 3568 C C . ASP B 1 145 ? -13.988 7.091 -9.870 1.00 82.32 143 ASP B C 1
ATOM 3569 O O . ASP B 1 145 ? -14.630 7.140 -10.923 1.00 88.69 143 ASP B O 1
ATOM 3574 N N . LEU B 1 146 ? -14.438 6.468 -8.785 1.00 76.32 144 LEU B N 1
ATOM 3575 C CA . LEU B 1 146 ? -15.803 5.963 -8.708 1.00 73.66 144 LEU B CA 1
ATOM 3576 C C . LEU B 1 146 ? -16.359 6.264 -7.316 1.00 64.58 144 LEU B C 1
ATOM 3577 O O . LEU B 1 146 ? -15.600 6.528 -6.389 1.00 61.99 144 LEU B O 1
ATOM 3582 N N . PRO B 1 147 ? -17.695 6.284 -7.192 1.00 62.65 145 PRO B N 1
ATOM 3583 C CA . PRO B 1 147 ? -18.464 6.469 -5.948 1.00 64.28 145 PRO B CA 1
ATOM 3584 C C . PRO B 1 147 ? -18.144 5.451 -4.842 1.00 58.79 145 PRO B C 1
ATOM 3585 O O . PRO B 1 147 ? -18.181 4.260 -5.087 1.00 52.71 145 PRO B O 1
ATOM 3589 N N . THR B 1 148 ? -17.849 5.937 -3.642 1.00 51.32 146 THR B N 1
ATOM 3590 C CA . THR B 1 148 ? -17.537 5.084 -2.512 1.00 49.45 146 THR B CA 1
ATOM 3591 C C . THR B 1 148 ? -18.668 5.237 -1.498 1.00 58.06 146 THR B C 1
ATOM 3592 O O . THR B 1 148 ? -18.893 6.322 -0.957 1.00 62.31 146 THR B O 1
ATOM 3596 N N . ILE B 1 149 ? -19.396 4.149 -1.259 1.00 50.88 147 ILE B N 1
ATOM 3597 C CA . ILE B 1 149 ? -20.689 4.249 -0.592 1.00 51.86 147 ILE B CA 1
ATOM 3598 C C . ILE B 1 149 ? -20.753 3.598 0.788 1.00 52.52 147 ILE B C 1
ATOM 3599 O O . ILE B 1 149 ? -20.427 2.430 0.940 1.00 52.10 147 ILE B O 1
ATOM 3604 N N . VAL B 1 150 ? -21.175 4.370 1.787 1.00 47.78 148 VAL B N 1
ATOM 3605 C CA . VAL B 1 150 ? -21.529 3.819 3.085 1.00 49.54 148 VAL B CA 1
ATOM 3606 C C . VAL B 1 150 ? -23.027 3.998 3.247 1.00 48.72 148 VAL B C 1
ATOM 3607 O O . VAL B 1 150 ? -23.503 5.131 3.367 1.00 48.75 148 VAL B O 1
ATOM 3611 N N . TYR B 1 151 ? -23.777 2.900 3.249 1.00 48.46 149 TYR B N 1
ATOM 3612 C CA . TYR B 1 151 ? -25.234 3.013 3.259 1.00 50.03 149 TYR B CA 1
ATOM 3613 C C . TYR B 1 151 ? -25.712 3.837 4.455 1.00 49.65 149 TYR B C 1
ATOM 3614 O O . TYR B 1 151 ? -25.203 3.686 5.568 1.00 51.20 149 TYR B O 1
ATOM 3623 N N . ASN B 1 152 ? -26.698 4.696 4.211 1.00 52.60 150 ASN B N 1
ATOM 3624 C CA . ASN B 1 152 ? -27.170 5.663 5.197 1.00 52.49 150 ASN B CA 1
ATOM 3625 C C . ASN B 1 152 ? -26.132 6.704 5.625 1.00 54.96 150 ASN B C 1
ATOM 3626 O O . ASN B 1 152 ? -26.236 7.283 6.706 1.00 53.06 150 ASN B O 1
ATOM 3631 N N . VAL B 1 153 ? -25.151 6.965 4.768 1.00 55.20 151 VAL B N 1
ATOM 3632 C CA . VAL B 1 153 ? -24.276 8.110 4.979 1.00 55.39 151 VAL B CA 1
ATOM 3633 C C . VAL B 1 153 ? -24.192 8.923 3.695 1.00 62.06 151 VAL B C 1
ATOM 3634 O O . VAL B 1 153 ? -24.348 10.150 3.718 1.00 68.75 151 VAL B O 1
ATOM 3638 N N . ASN B 1 154 ? -23.985 8.249 2.568 1.00 65.96 152 ASN B N 1
ATOM 3639 C CA . ASN B 1 154 ? -23.949 8.956 1.283 1.00 65.06 152 ASN B CA 1
ATOM 3640 C C . ASN B 1 154 ? -24.463 8.130 0.100 1.00 66.68 152 ASN B C 1
ATOM 3641 O O . ASN B 1 154 ? -24.112 8.414 -1.045 1.00 67.99 152 ASN B O 1
ATOM 3646 N N . HIS B 1 155 ? -25.283 7.114 0.356 1.00 63.47 153 HIS B N 1
ATOM 3647 C CA . HIS B 1 155 ? -25.684 6.226 -0.735 1.00 64.26 153 HIS B CA 1
ATOM 3648 C C . HIS B 1 155 ? -26.605 6.933 -1.726 1.00 69.67 153 HIS B C 1
ATOM 3649 O O . HIS B 1 155 ? -26.794 6.470 -2.848 1.00 72.16 153 HIS B O 1
ATOM 3656 N N . GLU B 1 156 ? -27.161 8.068 -1.320 1.00 72.10 154 GLU B N 1
ATOM 3657 C CA . GLU B 1 156 ? -28.116 8.784 -2.162 1.00 72.57 154 GLU B CA 1
ATOM 3658 C C . GLU B 1 156 ? -27.475 9.617 -3.280 1.00 69.06 154 GLU B C 1
ATOM 3659 O O . GLU B 1 156 ? -28.187 10.203 -4.092 1.00 71.18 154 GLU B O 1
ATOM 3665 N N . ILE B 1 157 ? -26.146 9.673 -3.329 1.00 69.39 155 ILE B N 1
ATOM 3666 C CA . ILE B 1 157 ? -25.459 10.351 -4.431 1.00 71.47 155 ILE B CA 1
ATOM 3667 C C . ILE B 1 157 ? -25.504 9.505 -5.702 1.00 77.18 155 ILE B C 1
ATOM 3668 O O . ILE B 1 157 ? -25.133 9.963 -6.781 1.00 79.78 155 ILE B O 1
ATOM 3673 N N . LEU B 1 158 ? -25.958 8.264 -5.559 1.00 80.84 156 LEU B N 1
ATOM 3674 C CA . LEU B 1 158 ? -26.024 7.317 -6.669 1.00 78.13 156 LEU B CA 1
ATOM 3675 C C . LEU B 1 158 ? -26.946 7.766 -7.799 1.00 79.97 156 LEU B C 1
ATOM 3676 O O . LEU B 1 158 ? -28.035 8.281 -7.551 1.00 81.45 156 LEU B O 1
ATOM 3681 N N . THR B 1 159 ? -26.499 7.574 -9.038 1.00 83.58 157 THR B N 1
ATOM 3682 C CA . THR B 1 159 ? -27.326 7.856 -10.212 1.00 87.36 157 THR B CA 1
ATOM 3683 C C . THR B 1 159 ? -27.313 6.654 -11.155 1.00 85.30 157 THR B C 1
ATOM 3684 O O . THR B 1 159 ? -26.509 5.741 -10.979 1.00 78.92 157 THR B O 1
ATOM 3688 N N . LYS B 1 160 ? -28.209 6.644 -12.141 1.00 87.36 158 LYS B N 1
ATOM 3689 C CA . LYS B 1 160 ? -28.249 5.562 -13.128 1.00 90.73 158 LYS B CA 1
ATOM 3690 C C . LYS B 1 160 ? -27.009 5.514 -14.029 1.00 93.11 158 LYS B C 1
ATOM 3691 O O . LYS B 1 160 ? -26.708 4.473 -14.618 1.00 96.56 158 LYS B O 1
ATOM 3697 N N . ASP B 1 161 ? -26.320 6.644 -14.176 1.00 91.94 159 ASP B N 1
ATOM 3698 C CA . ASP B 1 161 ? -25.143 6.707 -15.045 1.00 92.38 159 ASP B CA 1
ATOM 3699 C C . ASP B 1 161 ? -23.833 6.249 -14.380 1.00 88.99 159 ASP B C 1
ATOM 3700 O O . ASP B 1 161 ? -22.763 6.345 -14.981 1.00 85.65 159 ASP B O 1
ATOM 3705 N N . ASP B 1 162 ? -23.931 5.748 -13.147 1.00 87.07 160 ASP B N 1
ATOM 3706 C CA . ASP B 1 162 ? -22.794 5.159 -12.430 1.00 87.28 160 ASP B CA 1
ATOM 3707 C C . ASP B 1 162 ? -22.832 3.632 -12.585 1.00 80.09 160 ASP B C 1
ATOM 3708 O O . ASP B 1 162 ? -23.753 2.979 -12.096 1.00 75.66 160 ASP B O 1
ATOM 3713 N N . ASN B 1 163 ? -21.840 3.072 -13.273 1.00 77.55 161 ASN B N 1
ATOM 3714 C CA . ASN B 1 163 ? -21.819 1.638 -13.558 1.00 77.13 161 ASN B CA 1
ATOM 3715 C C . ASN B 1 163 ? -20.970 0.831 -12.592 1.00 73.00 161 ASN B C 1
ATOM 3716 O O . ASN B 1 163 ? -21.176 -0.368 -12.443 1.00 70.50 161 ASN B O 1
ATOM 3721 N N . ILE B 1 164 ? -19.990 1.487 -11.980 1.00 69.24 162 ILE B N 1
ATOM 3722 C CA . ILE B 1 164 ? -19.091 0.827 -11.054 1.00 65.54 162 ILE B CA 1
ATOM 3723 C C . ILE B 1 164 ? -18.979 1.612 -9.755 1.00 68.91 162 ILE B C 1
ATOM 3724 O O . ILE B 1 164 ? -18.605 2.784 -9.756 1.00 71.08 162 ILE B O 1
ATOM 3729 N N . ILE B 1 165 ? -19.321 0.977 -8.644 1.00 58.94 163 ILE B N 1
ATOM 3730 C CA . ILE B 1 165 ? -19.230 1.665 -7.372 1.00 55.68 163 ILE B CA 1
ATOM 3731 C C . ILE B 1 165 ? -18.473 0.819 -6.370 1.00 59.11 163 ILE B C 1
ATOM 3732 O O . ILE B 1 165 ? -18.373 -0.404 -6.514 1.00 61.69 163 ILE B O 1
ATOM 3737 N N . SER B 1 166 ? -17.952 1.473 -5.341 1.00 58.50 164 SER B N 1
ATOM 3738 C CA . SER B 1 166 ? -17.259 0.782 -4.271 1.00 55.21 164 SER B CA 1
ATOM 3739 C C . SER B 1 166 ? -18.089 0.843 -2.990 1.00 56.37 164 SER B C 1
ATOM 3740 O O . SER B 1 166 ? -18.720 1.866 -2.705 1.00 50.66 164 SER B O 1
ATOM 3743 N N . ALA B 1 167 ? -18.098 -0.243 -2.221 1.00 47.98 165 ALA B N 1
ATOM 3744 C CA . ALA B 1 167 ? -18.805 -0.240 -0.944 1.00 47.19 165 ALA B CA 1
ATOM 3745 C C . ALA B 1 167 ? -17.865 0.084 0.219 1.00 50.55 165 ALA B C 1
ATOM 3746 O O . ALA B 1 167 ? -18.198 -0.170 1.376 1.00 52.15 165 ALA B O 1
ATOM 3748 N N . ALA B 1 168 ? -16.707 0.662 -0.100 1.00 48.82 166 ALA B N 1
ATOM 3749 C CA . ALA B 1 168 ? -15.726 1.106 0.892 1.00 48.11 166 ALA B CA 1
ATOM 3750 C C . ALA B 1 168 ? -15.135 -0.068 1.671 1.00 49.70 166 ALA B C 1
ATOM 3751 O O . ALA B 1 168 ? -15.101 -1.189 1.168 1.00 52.00 166 ALA B O 1
ATOM 3753 N N . SER B 1 169 ? -14.648 0.190 2.883 1.00 40.27 167 SER B N 1
ATOM 3754 C CA . SER B 1 169 ? -14.051 -0.858 3.691 1.00 39.91 167 SER B CA 1
ATOM 3755 C C . SER B 1 169 ? -14.854 -1.097 4.966 1.00 43.45 167 SER B C 1
ATOM 3756 O O . SER B 1 169 ? -15.732 -0.296 5.330 1.00 41.67 167 SER B O 1
ATOM 3759 N N . CYS B 1 170 ? -14.558 -2.207 5.639 1.00 37.29 168 CYS B N 1
ATOM 3760 C CA . CYS B 1 170 ? -15.221 -2.523 6.895 1.00 38.78 168 CYS B CA 1
ATOM 3761 C C . CYS B 1 170 ? -14.991 -1.385 7.887 1.00 43.33 168 CYS B C 1
ATOM 3762 O O . CYS B 1 170 ? -15.913 -0.957 8.579 1.00 47.58 168 CYS B O 1
ATOM 3765 N N . THR B 1 171 ? -13.753 -0.908 7.964 1.00 38.37 169 THR B N 1
ATOM 3766 C CA . THR B 1 171 ? -13.423 0.165 8.891 1.00 38.77 169 THR B CA 1
ATOM 3767 C C . THR B 1 171 ? -14.125 1.488 8.555 1.00 41.95 169 THR B C 1
ATOM 3768 O O . THR B 1 171 ? -14.607 2.176 9.445 1.00 42.59 169 THR B O 1
ATOM 3772 N N . THR B 1 172 ? -14.213 1.814 7.271 1.00 44.81 170 THR B N 1
ATOM 3773 C CA . THR B 1 172 ? -14.893 3.025 6.822 1.00 43.01 170 THR B CA 1
ATOM 3774 C C . THR B 1 172 ? -16.376 3.005 7.172 1.00 47.63 170 THR B C 1
ATOM 3775 O O . THR B 1 172 ? -16.956 4.033 7.549 1.00 46.95 170 THR B O 1
ATOM 3779 N N . ASN B 1 173 ? -16.981 1.829 7.060 1.00 39.72 171 ASN B N 1
ATOM 3780 C CA . ASN B 1 173 ? -18.390 1.663 7.388 1.00 44.56 171 ASN B CA 1
ATOM 3781 C C . ASN B 1 173 ? -18.625 1.747 8.888 1.00 45.96 171 ASN B C 1
ATOM 3782 O O . ASN B 1 173 ? -19.747 1.973 9.334 1.00 53.85 171 ASN B O 1
ATOM 3787 N N . CYS B 1 174 ? -17.572 1.574 9.674 1.00 38.52 172 CYS B N 1
ATOM 3788 C CA . CYS B 1 174 ? -17.722 1.764 11.107 1.00 45.25 172 CYS B CA 1
ATOM 3789 C C . CYS B 1 174 ? -17.442 3.225 11.488 1.00 50.23 172 CYS B C 1
ATOM 3790 O O . CYS B 1 174 ? -18.187 3.836 12.255 1.00 54.85 172 CYS B O 1
ATOM 3793 N N . LEU B 1 175 ? -16.382 3.778 10.914 1.00 44.20 173 LEU B N 1
ATOM 3794 C CA . LEU B 1 175 ? -15.931 5.124 11.224 1.00 51.47 173 LEU B CA 1
ATOM 3795 C C . LEU B 1 175 ? -16.895 6.227 10.758 1.00 51.19 173 LEU B C 1
ATOM 3796 O O . LEU B 1 175 ? -17.207 7.142 11.521 1.00 50.33 173 LEU B O 1
ATOM 3801 N N . ALA B 1 176 ? -17.392 6.114 9.527 1.00 46.51 174 ALA B N 1
ATOM 3802 C CA . ALA B 1 176 ? -18.137 7.200 8.880 1.00 45.94 174 ALA B CA 1
ATOM 3803 C C . ALA B 1 176 ? -19.355 7.704 9.657 1.00 51.59 174 ALA B C 1
ATOM 3804 O O . ALA B 1 176 ? -19.470 8.904 9.921 1.00 47.87 174 ALA B O 1
ATOM 3806 N N . PRO B 1 177 ? -20.272 6.797 10.023 1.00 50.07 175 PRO B N 1
ATOM 3807 C CA . PRO B 1 177 ? -21.474 7.233 10.747 1.00 47.55 175 PRO B CA 1
ATOM 3808 C C . PRO B 1 177 ? -21.122 7.925 12.056 1.00 48.37 175 PRO B C 1
ATOM 3809 O O . PRO B 1 177 ? -21.757 8.906 12.457 1.00 43.44 175 PRO B O 1
ATOM 3813 N N . MET B 1 178 ? -20.104 7.400 12.722 1.00 50.56 176 MET B N 1
ATOM 3814 C CA . MET B 1 178 ? -19.688 7.932 14.003 1.00 48.86 176 MET B CA 1
ATOM 3815 C C . MET B 1 178 ? -18.998 9.287 13.816 1.00 44.25 176 MET B C 1
ATOM 3816 O O . MET B 1 178 ? -19.274 10.235 14.549 1.00 45.93 176 MET B O 1
ATOM 3821 N N . ALA B 1 179 ? -18.103 9.376 12.840 1.00 44.37 177 ALA B N 1
ATOM 3822 C CA . ALA B 1 179 ? -17.384 10.628 12.594 1.00 46.01 177 ALA B CA 1
ATOM 3823 C C . ALA B 1 179 ? -18.339 11.723 12.126 1.00 48.16 177 ALA B C 1
ATOM 3824 O O . ALA B 1 179 ? -18.225 12.882 12.527 1.00 51.35 177 ALA B O 1
ATOM 3826 N N . LYS B 1 180 ? -19.295 11.341 11.292 1.00 49.01 178 LYS B N 1
ATOM 3827 C CA . LYS B 1 180 ? -20.280 12.279 10.786 1.00 50.01 178 LYS B CA 1
ATOM 3828 C C . LYS B 1 180 ? -21.122 12.833 11.940 1.00 55.92 178 LYS B C 1
ATOM 3829 O O . LYS B 1 180 ? -21.362 14.045 12.023 1.00 53.24 178 LYS B O 1
ATOM 3835 N N . ALA B 1 181 ? -21.564 11.949 12.831 1.00 51.46 179 ALA B N 1
ATOM 3836 C CA . ALA B 1 181 ? -22.385 12.361 13.964 1.00 49.46 179 ALA B CA 1
ATOM 3837 C C . ALA B 1 181 ? -21.611 13.263 14.922 1.00 48.24 179 ALA B C 1
ATOM 3838 O O . ALA B 1 181 ? -22.168 14.225 15.454 1.00 46.83 179 ALA B O 1
ATOM 3840 N N . LEU B 1 182 ? -20.337 12.947 15.153 1.00 46.86 180 LEU B N 1
ATOM 3841 C CA . LEU B 1 182 ? -19.501 13.780 16.014 1.00 43.17 180 LEU B CA 1
ATOM 3842 C C . LEU B 1 182 ? -19.302 15.145 15.378 1.00 50.47 180 LEU B C 1
ATOM 3843 O O . LEU B 1 182 ? -19.484 16.197 16.003 1.00 50.85 180 LEU B O 1
ATOM 3848 N N . ASN B 1 183 ? -18.957 15.123 14.104 1.00 50.49 181 ASN B N 1
ATOM 3849 C CA . ASN B 1 183 ? -18.658 16.348 13.424 1.00 49.15 181 ASN B CA 1
ATOM 3850 C C . ASN B 1 183 ? -19.869 17.270 13.333 1.00 50.06 181 ASN B C 1
ATOM 3851 O O . ASN B 1 183 ? -19.744 18.479 13.521 1.00 51.71 181 ASN B O 1
ATOM 3856 N N . ASP B 1 184 ? -21.036 16.701 13.062 1.00 45.74 182 ASP B N 1
ATOM 3857 C CA . ASP B 1 184 ? -22.263 17.488 13.009 1.00 51.01 182 ASP B CA 1
ATOM 3858 C C . ASP B 1 184 ? -22.565 18.121 14.358 1.00 57.40 182 ASP B C 1
ATOM 3859 O O . ASP B 1 184 ? -23.201 19.168 14.438 1.00 53.87 182 ASP B O 1
ATOM 3864 N N . PHE B 1 185 ? -22.138 17.463 15.426 1.00 61.42 183 PHE B N 1
ATOM 3865 C CA . PHE B 1 185 ? -22.408 17.965 16.761 1.00 58.59 183 PHE B CA 1
ATOM 3866 C C . PHE B 1 185 ? -21.370 19.007 17.183 1.00 57.99 183 PHE B C 1
ATOM 3867 O O . PHE B 1 185 ? -21.711 20.078 17.672 1.00 60.18 183 PHE B O 1
ATOM 3875 N N . ALA B 1 186 ? -20.098 18.685 16.991 1.00 59.68 184 ALA B N 1
ATOM 3876 C CA . ALA B 1 186 ? -19.016 19.604 17.312 1.00 55.81 184 ALA B CA 1
ATOM 3877 C C . ALA B 1 186 ? -17.881 19.384 16.323 1.00 53.74 184 ALA B C 1
ATOM 3878 O O . ALA B 1 186 ? -17.167 18.396 16.414 1.00 51.63 184 ALA B O 1
ATOM 3880 N N . PRO B 1 187 ? -17.717 20.312 15.373 1.00 53.59 185 PRO B N 1
ATOM 3881 C CA . PRO B 1 187 ? -16.773 20.197 14.255 1.00 49.02 185 PRO B CA 1
ATOM 3882 C C . PRO B 1 187 ? -15.392 19.677 14.640 1.00 46.17 185 PRO B C 1
ATOM 3883 O O . PRO B 1 187 ? -14.797 20.133 15.614 1.00 48.86 185 PRO B O 1
ATOM 3887 N N . ILE B 1 188 ? -14.906 18.707 13.873 1.00 43.75 186 ILE B N 1
ATOM 3888 C CA . ILE B 1 188 ? -13.590 18.122 14.092 1.00 41.19 186 ILE B CA 1
ATOM 3889 C C . ILE B 1 188 ? -12.475 19.001 13.520 1.00 45.29 186 ILE B C 1
ATOM 3890 O O . ILE B 1 188 ? -12.532 19.421 12.370 1.00 46.15 186 ILE B O 1
ATOM 3895 N N . GLN B 1 189 ? -11.471 19.298 14.339 1.00 46.42 187 GLN B N 1
ATOM 3896 C CA . GLN B 1 189 ? -10.289 20.006 13.864 1.00 44.65 187 GLN B CA 1
ATOM 3897 C C . GLN B 1 189 ? -9.309 19.025 13.269 1.00 47.93 187 GLN B C 1
ATOM 3898 O O . GLN B 1 189 ? -8.781 19.241 12.177 1.00 49.46 187 GLN B O 1
ATOM 3904 N N . SER B 1 190 ? -9.080 17.939 14.007 1.00 45.22 188 SER B N 1
ATOM 3905 C CA . SER B 1 190 ? -8.255 16.840 13.548 1.00 47.97 188 SER B CA 1
ATOM 3906 C C . SER B 1 190 ? -8.503 15.598 14.415 1.00 42.48 188 SER B C 1
ATOM 3907 O O . SER B 1 190 ? -9.050 15.678 15.509 1.00 43.03 188 SER B O 1
ATOM 3910 N N . GLY B 1 191 ? -8.097 14.445 13.918 1.00 38.85 189 GLY B N 1
ATOM 3911 C CA . GLY B 1 191 ? -8.347 13.226 14.647 1.00 35.78 189 GLY B CA 1
ATOM 3912 C C . GLY B 1 191 ? -7.366 12.158 14.265 1.00 41.38 189 GLY B C 1
ATOM 3913 O O . GLY B 1 191 ? -6.842 12.151 13.141 1.00 40.27 189 GLY B O 1
ATOM 3914 N N . ILE B 1 192 ? -7.099 11.276 15.221 1.00 41.89 190 ILE B N 1
ATOM 3915 C CA . ILE B 1 192 ? -6.310 10.095 14.971 1.00 38.72 190 ILE B CA 1
ATOM 3916 C C . ILE B 1 192 ? -7.132 8.880 15.390 1.00 41.76 190 ILE B C 1
ATOM 3917 O O . ILE B 1 192 ? -7.665 8.812 16.499 1.00 39.63 190 ILE B O 1
ATOM 3922 N N . MET B 1 193 ? -7.230 7.934 14.469 1.00 39.41 191 MET B N 1
ATOM 3923 C CA . MET B 1 193 ? -8.035 6.752 14.616 1.00 38.85 191 MET B CA 1
ATOM 3924 C C . MET B 1 193 ? -7.134 5.543 14.879 1.00 34.71 191 MET B C 1
ATOM 3925 O O . MET B 1 193 ? -6.069 5.409 14.274 1.00 33.61 191 MET B O 1
ATOM 3930 N N . SER B 1 194 ? -7.552 4.684 15.799 1.00 32.70 192 SER B N 1
ATOM 3931 C CA . SER B 1 194 ? -6.907 3.384 15.982 1.00 38.72 192 SER B CA 1
ATOM 3932 C C . SER B 1 194 ? -7.979 2.306 15.948 1.00 34.82 192 SER B C 1
ATOM 3933 O O . SER B 1 194 ? -8.981 2.398 16.652 1.00 38.36 192 SER B O 1
ATOM 3936 N N . THR B 1 195 ? -7.791 1.303 15.104 1.00 35.64 193 THR B N 1
ATOM 3937 C CA . THR B 1 195 ? -8.754 0.224 15.053 1.00 37.36 193 THR B CA 1
ATOM 3938 C C . THR B 1 195 ? -8.121 -1.056 15.595 1.00 35.88 193 THR B C 1
ATOM 3939 O O . THR B 1 195 ? -7.022 -1.438 15.191 1.00 37.60 193 THR B O 1
ATOM 3943 N N . ILE B 1 196 ? -8.788 -1.662 16.575 1.00 31.67 194 ILE B N 1
ATOM 3944 C CA . ILE B 1 196 ? -8.402 -2.973 17.081 1.00 33.44 194 ILE B CA 1
ATOM 3945 C C . ILE B 1 196 ? -9.198 -4.017 16.305 1.00 33.64 194 ILE B C 1
ATOM 3946 O O . ILE B 1 196 ? -10.414 -4.136 16.454 1.00 35.83 194 ILE B O 1
ATOM 3951 N N . HIS B 1 197 ? -8.497 -4.756 15.460 1.00 34.70 195 HIS B N 1
ATOM 3952 C CA . HIS B 1 197 ? -9.121 -5.469 14.363 1.00 35.61 195 HIS B CA 1
ATOM 3953 C C . HIS B 1 197 ? -8.825 -6.964 14.439 1.00 31.40 195 HIS B C 1
ATOM 3954 O O . HIS B 1 197 ? -7.707 -7.367 14.758 1.00 30.82 195 HIS B O 1
ATOM 3961 N N . ALA B 1 198 ? -9.830 -7.772 14.140 1.00 28.36 196 ALA B N 1
ATOM 3962 C CA . ALA B 1 198 ? -9.667 -9.222 14.040 1.00 36.05 196 ALA B CA 1
ATOM 3963 C C . ALA B 1 198 ? -8.640 -9.574 12.962 1.00 34.02 196 ALA B C 1
ATOM 3964 O O . ALA B 1 198 ? -8.482 -8.827 12.002 1.00 31.22 196 ALA B O 1
ATOM 3966 N N . PHE B 1 199 ? -7.944 -10.703 13.102 1.00 31.87 197 PHE B N 1
ATOM 3967 C CA . PHE B 1 199 ? -7.009 -11.105 12.042 1.00 29.73 197 PHE B CA 1
ATOM 3968 C C . PHE B 1 199 ? -7.809 -11.504 10.816 1.00 37.69 197 PHE B C 1
ATOM 3969 O O . PHE B 1 199 ? -8.993 -11.828 10.927 1.00 37.73 197 PHE B O 1
ATOM 3977 N N . THR B 1 200 ? -7.195 -11.396 9.638 1.00 35.41 198 THR B N 1
ATOM 3978 C CA . THR B 1 200 ? -7.890 -11.754 8.411 1.00 37.96 198 THR B CA 1
ATOM 3979 C C . THR B 1 200 ? -6.993 -12.575 7.489 1.00 42.50 198 THR B C 1
ATOM 3980 O O . THR B 1 200 ? -5.835 -12.846 7.803 1.00 38.95 198 THR B O 1
ATOM 3984 N N . GLY B 1 201 ? -7.527 -12.916 6.322 1.00 41.67 199 GLY B N 1
ATOM 3985 C CA . GLY B 1 201 ? -6.869 -13.834 5.411 1.00 42.39 199 GLY B CA 1
ATOM 3986 C C . GLY B 1 201 ? -5.585 -13.324 4.789 1.00 40.62 199 GLY B C 1
ATOM 3987 O O . GLY B 1 201 ? -4.869 -14.072 4.133 1.00 41.72 199 GLY B O 1
ATOM 3988 N N . ASP B 1 202 ? -5.291 -12.045 4.965 1.00 34.37 200 ASP B N 1
ATOM 3989 C CA . ASP B 1 202 ? -4.059 -11.501 4.404 1.00 39.78 200 ASP B CA 1
ATOM 3990 C C . ASP B 1 202 ? -2.901 -11.573 5.405 1.00 36.83 200 ASP B C 1
ATOM 3991 O O . ASP B 1 202 ? -1.819 -11.056 5.145 1.00 42.61 200 ASP B O 1
ATOM 3996 N N . GLN B 1 203 ? -3.122 -12.228 6.538 1.00 36.52 201 GLN B N 1
ATOM 3997 C CA . GLN B 1 203 ? -2.034 -12.539 7.456 1.00 29.56 201 GLN B CA 1
ATOM 3998 C C . GLN B 1 203 ? -1.685 -14.009 7.333 1.00 36.41 201 GLN B C 1
ATOM 3999 O O . GLN B 1 203 ? -2.455 -14.793 6.799 1.00 40.52 201 GLN B O 1
ATOM 4005 N N . MET B 1 204 ? -0.503 -14.370 7.806 1.00 39.84 202 MET B N 1
ATOM 4006 C CA . MET B 1 204 ? -0.026 -15.731 7.714 1.00 35.58 202 MET B CA 1
ATOM 4007 C C . MET B 1 204 ? -0.507 -16.550 8.907 1.00 37.41 202 MET B C 1
ATOM 4008 O O . MET B 1 204 ? -0.721 -16.025 10.000 1.00 34.04 202 MET B O 1
ATOM 4013 N N . VAL B 1 205 ? -0.709 -17.840 8.701 1.00 34.70 203 VAL B N 1
ATOM 4014 C CA . VAL B 1 205 ? -1.110 -18.697 9.816 1.00 29.38 203 VAL B CA 1
ATOM 4015 C C . VAL B 1 205 ? 0.054 -18.874 10.829 1.00 32.94 203 VAL B C 1
ATOM 4016 O O . VAL B 1 205 ? -0.156 -18.861 12.042 1.00 33.91 203 VAL B O 1
ATOM 4020 N N . LEU B 1 206 ? 1.273 -19.024 10.323 1.00 27.94 204 LEU B N 1
ATOM 4021 C CA . LEU B 1 206 ? 2.492 -19.056 11.137 1.00 29.31 204 LEU B CA 1
ATOM 4022 C C . LEU B 1 206 ? 3.512 -18.176 10.426 1.00 32.74 204 LEU B C 1
ATOM 4023 O O . LEU B 1 206 ? 3.386 -17.997 9.224 1.00 32.99 204 LEU B O 1
ATOM 4028 N N . ASP B 1 207 ? 4.536 -17.685 11.136 1.00 33.75 205 ASP B N 1
ATOM 4029 C CA . ASP B 1 207 ? 5.557 -16.801 10.546 1.00 33.38 205 ASP B CA 1
ATOM 4030 C C . ASP B 1 207 ? 6.060 -17.340 9.209 1.00 28.41 205 ASP B C 1
ATOM 4031 O O . ASP B 1 207 ? 6.528 -18.461 9.147 1.00 30.83 205 ASP B O 1
ATOM 4036 N N . GLY B 1 208 ? 5.959 -16.550 8.143 1.00 29.52 206 GLY B N 1
ATOM 4037 C CA . GLY B 1 208 ? 6.393 -16.987 6.816 1.00 29.84 206 GLY B CA 1
ATOM 4038 C C . GLY B 1 208 ? 6.422 -15.840 5.824 1.00 44.29 206 GLY B C 1
ATOM 4039 O O . GLY B 1 208 ? 5.920 -14.750 6.119 1.00 42.67 206 GLY B O 1
ATOM 4040 N N . PRO B 1 209 ? 7.033 -16.054 4.645 1.00 41.70 207 PRO B N 1
ATOM 4041 C CA . PRO B 1 209 ? 7.193 -14.929 3.715 1.00 35.90 207 PRO B CA 1
ATOM 4042 C C . PRO B 1 209 ? 5.858 -14.436 3.200 1.00 44.06 207 PRO B C 1
ATOM 4043 O O . PRO B 1 209 ? 5.098 -15.201 2.615 1.00 51.72 207 PRO B O 1
ATOM 4047 N N . HIS B 1 210 ? 5.573 -13.165 3.425 1.00 40.32 208 HIS B N 1
ATOM 4048 C CA . HIS B 1 210 ? 4.332 -12.578 2.950 1.00 43.87 208 HIS B CA 1
ATOM 4049 C C . HIS B 1 210 ? 4.540 -12.142 1.502 1.00 45.63 208 HIS B C 1
ATOM 4050 O O . HIS B 1 210 ? 5.484 -11.423 1.197 1.00 53.56 208 HIS B O 1
ATOM 4057 N N . ARG B 1 211 ? 3.652 -12.564 0.615 1.00 46.49 209 ARG B N 1
ATOM 4058 C CA . ARG B 1 211 ? 3.854 -12.351 -0.813 1.00 54.21 209 ARG B CA 1
ATOM 4059 C C . ARG B 1 211 ? 3.849 -10.870 -1.221 1.00 58.13 209 ARG B C 1
ATOM 4060 O O . ARG B 1 211 ? 4.410 -10.500 -2.240 1.00 63.45 209 ARG B O 1
ATOM 4068 N N . LYS B 1 212 ? 3.217 -10.027 -0.422 1.00 60.37 210 LYS B N 1
ATOM 4069 C CA . LYS B 1 212 ? 3.134 -8.616 -0.735 1.00 53.24 210 LYS B CA 1
ATOM 4070 C C . LYS B 1 212 ? 4.234 -7.838 -0.012 1.00 46.63 210 LYS B C 1
ATOM 4071 O O . LYS B 1 212 ? 4.283 -6.622 -0.094 1.00 48.87 210 LYS B O 1
ATOM 4077 N N . GLY B 1 213 ? 5.123 -8.548 0.680 1.00 46.45 211 GLY B N 1
ATOM 4078 C CA . GLY B 1 213 ? 6.262 -7.931 1.344 1.00 45.42 211 GLY B CA 1
ATOM 4079 C C . GLY B 1 213 ? 6.020 -7.206 2.663 1.00 50.66 211 GLY B C 1
ATOM 4080 O O . GLY B 1 213 ? 6.901 -6.486 3.136 1.00 49.41 211 GLY B O 1
ATOM 4081 N N . ASP B 1 214 ? 4.835 -7.366 3.250 1.00 43.98 212 ASP B N 1
ATOM 4082 C CA . ASP B 1 214 ? 4.523 -6.744 4.541 1.00 42.94 212 ASP B CA 1
ATOM 4083 C C . ASP B 1 214 ? 5.131 -7.547 5.695 1.00 41.42 212 ASP B C 1
ATOM 4084 O O . ASP B 1 214 ? 4.707 -8.675 5.968 1.00 41.50 212 ASP B O 1
ATOM 4089 N N . LEU B 1 215 ? 6.113 -6.960 6.376 1.00 38.42 213 LEU B N 1
ATOM 4090 C CA . LEU B 1 215 ? 6.908 -7.689 7.368 1.00 35.36 213 LEU B CA 1
ATOM 4091 C C . LEU B 1 215 ? 6.118 -8.028 8.626 1.00 38.10 213 LEU B C 1
ATOM 4092 O O . LEU B 1 215 ? 6.498 -8.902 9.410 1.00 41.40 213 LEU B O 1
ATOM 4097 N N . ARG B 1 216 ? 5.006 -7.343 8.815 1.00 39.44 214 ARG B N 1
ATOM 4098 C CA . ARG B 1 216 ? 4.197 -7.571 9.991 1.00 37.05 214 ARG B CA 1
ATOM 4099 C C . ARG B 1 216 ? 3.067 -8.540 9.670 1.00 33.53 214 ARG B C 1
ATOM 4100 O O . ARG B 1 216 ? 2.706 -9.370 10.506 1.00 35.26 214 ARG B O 1
ATOM 4108 N N . ARG B 1 217 ? 2.528 -8.462 8.455 1.00 29.15 215 ARG B N 1
ATOM 4109 C CA . ARG B 1 217 ? 1.488 -9.409 8.049 1.00 33.04 215 ARG B CA 1
ATOM 4110 C C . ARG B 1 217 ? 2.108 -10.781 7.763 1.00 35.40 215 ARG B C 1
ATOM 4111 O O . ARG B 1 217 ? 1.391 -11.749 7.538 1.00 35.98 215 ARG B O 1
ATOM 4119 N N . ALA B 1 218 ? 3.439 -10.847 7.774 1.00 31.28 216 ALA B N 1
ATOM 4120 C CA . ALA B 1 218 ? 4.155 -12.103 7.607 1.00 29.04 216 ALA B CA 1
ATOM 4121 C C . ALA B 1 218 ? 4.154 -12.953 8.893 1.00 33.52 216 ALA B C 1
ATOM 4122 O O . ALA B 1 218 ? 4.456 -14.140 8.855 1.00 36.10 216 ALA B O 1
ATOM 4124 N N . ARG B 1 219 ? 3.774 -12.346 10.010 1.00 36.20 217 ARG B N 1
ATOM 4125 C CA . ARG B 1 219 ? 3.828 -12.995 11.337 1.00 35.40 217 ARG B CA 1
ATOM 4126 C C . ARG B 1 219 ? 2.547 -13.754 11.692 1.00 30.99 217 ARG B C 1
ATOM 4127 O O . ARG B 1 219 ? 1.463 -13.418 11.207 1.00 26.94 217 ARG B O 1
ATOM 4135 N N . ALA B 1 220 ? 2.668 -14.753 12.566 1.00 28.46 218 ALA B N 1
ATOM 4136 C CA . ALA B 1 220 ? 1.536 -15.584 12.937 1.00 28.32 218 ALA B CA 1
ATOM 4137 C C . ALA B 1 220 ? 0.369 -14.739 13.438 1.00 30.31 218 ALA B C 1
ATOM 4138 O O . ALA B 1 220 ? 0.522 -13.914 14.341 1.00 33.92 218 ALA B O 1
ATOM 4140 N N . ALA B 1 221 ? -0.800 -14.955 12.846 1.00 31.35 219 ALA B N 1
ATOM 4141 C CA . ALA B 1 221 ? -1.955 -14.101 13.101 1.00 36.56 219 ALA B CA 1
ATOM 4142 C C . ALA B 1 221 ? -2.556 -14.348 14.474 1.00 40.04 219 ALA B C 1
ATOM 4143 O O . ALA B 1 221 ? -2.933 -13.400 15.158 1.00 35.73 219 ALA B O 1
ATOM 4145 N N . ALA B 1 222 ? -2.610 -15.614 14.888 1.00 34.64 220 ALA B N 1
ATOM 4146 C CA . ALA B 1 222 ? -3.384 -15.992 16.067 1.00 33.65 220 ALA B CA 1
ATOM 4147 C C . ALA B 1 222 ? -2.654 -15.885 17.405 1.00 33.53 220 ALA B C 1
ATOM 4148 O O . ALA B 1 222 ? -3.264 -16.118 18.448 1.00 35.55 220 ALA B O 1
ATOM 4150 N N . ILE B 1 223 ? -1.380 -15.505 17.402 1.00 28.59 221 ILE B N 1
ATOM 4151 C CA . ILE B 1 223 ? -0.664 -15.356 18.664 1.00 31.06 221 ILE B CA 1
ATOM 4152 C C . ILE B 1 223 ? 0.040 -14.005 18.812 1.00 34.87 221 ILE B C 1
ATOM 4153 O O . ILE B 1 223 ? 0.912 -13.852 19.662 1.00 36.12 221 ILE B O 1
ATOM 4158 N N . ASN B 1 224 ? -0.373 -13.014 18.027 1.00 29.22 222 ASN B N 1
ATOM 4159 C CA . ASN B 1 224 ? 0.287 -11.714 18.061 1.00 26.53 222 ASN B CA 1
ATOM 4160 C C . ASN B 1 224 ? -0.679 -10.544 18.000 1.00 27.71 222 ASN B C 1
ATOM 4161 O O . ASN B 1 224 ? -1.718 -10.601 17.340 1.00 28.77 222 ASN B O 1
ATOM 4166 N N . ILE B 1 225 ? -0.323 -9.482 18.704 1.00 28.32 223 ILE B N 1
ATOM 4167 C CA . ILE B 1 225 ? -0.814 -8.154 18.387 1.00 24.30 223 ILE B CA 1
ATOM 4168 C C . ILE B 1 225 ? 0.067 -7.601 17.276 1.00 29.22 223 ILE B C 1
ATOM 4169 O O . ILE B 1 225 ? 1.275 -7.498 17.449 1.00 24.58 223 ILE B O 1
ATOM 4174 N N . VAL B 1 226 ? -0.535 -7.281 16.136 1.00 26.98 224 VAL B N 1
ATOM 4175 C CA . VAL B 1 226 ? 0.198 -6.907 14.931 1.00 27.21 224 VAL B CA 1
ATOM 4176 C C . VAL B 1 226 ? -0.198 -5.524 14.433 1.00 32.84 224 VAL B C 1
ATOM 4177 O O . VAL B 1 226 ? -1.325 -5.351 13.946 1.00 27.54 224 VAL B O 1
ATOM 4181 N N . PRO B 1 227 ? 0.695 -4.525 14.596 1.00 34.98 225 PRO B N 1
ATOM 4182 C CA . PRO B 1 227 ? 0.402 -3.204 14.030 1.00 34.35 225 PRO B CA 1
ATOM 4183 C C . PRO B 1 227 ? 0.317 -3.301 12.528 1.00 34.93 225 PRO B C 1
ATOM 4184 O O . PRO B 1 227 ? 1.100 -4.007 11.901 1.00 35.20 225 PRO B O 1
ATOM 4188 N N . ASN B 1 228 ? -0.632 -2.601 11.942 1.00 41.23 226 ASN B N 1
ATOM 4189 C CA . ASN B 1 228 ? -0.716 -2.577 10.494 1.00 44.57 226 ASN B CA 1
ATOM 4190 C C . ASN B 1 228 ? -1.310 -1.259 10.024 1.00 42.81 226 ASN B C 1
ATOM 4191 O O . ASN B 1 228 ? -1.995 -0.570 10.774 1.00 40.44 226 ASN B O 1
ATOM 4196 N N . SER B 1 229 ? -1.035 -0.905 8.782 1.00 44.31 227 SER B N 1
ATOM 4197 C CA . SER B 1 229 ? -1.521 0.355 8.265 1.00 50.29 227 SER B CA 1
ATOM 4198 C C . SER B 1 229 ? -2.963 0.195 7.810 1.00 54.59 227 SER B C 1
ATOM 4199 O O . SER B 1 229 ? -3.408 -0.916 7.514 1.00 56.73 227 SER B O 1
ATOM 4202 N N . THR B 1 230 ? -3.694 1.308 7.788 1.00 50.02 228 THR B N 1
ATOM 4203 C CA . THR B 1 230 ? -5.054 1.332 7.267 1.00 52.16 228 THR B CA 1
ATOM 4204 C C . THR B 1 230 ? -5.334 2.667 6.604 1.00 53.07 228 THR B C 1
ATOM 4205 O O . THR B 1 230 ? -4.858 3.702 7.064 1.00 49.62 228 THR B O 1
ATOM 4209 N N . GLY B 1 231 ? -6.104 2.637 5.522 1.00 51.99 229 GLY B N 1
ATOM 4210 C CA . GLY B 1 231 ? -6.403 3.844 4.782 1.00 48.76 229 GLY B CA 1
ATOM 4211 C C . GLY B 1 231 ? -7.778 4.407 5.081 1.00 51.09 229 GLY B C 1
ATOM 4212 O O . GLY B 1 231 ? -8.178 5.405 4.495 1.00 59.24 229 GLY B O 1
ATOM 4213 N N . ALA B 1 232 ? -8.499 3.793 6.011 1.00 46.48 230 ALA B N 1
ATOM 4214 C CA . ALA B 1 232 ? -9.851 4.247 6.303 1.00 45.68 230 ALA B CA 1
ATOM 4215 C C . ALA B 1 232 ? -9.878 5.732 6.692 1.00 47.83 230 ALA B C 1
ATOM 4216 O O . ALA B 1 232 ? -10.703 6.491 6.191 1.00 53.26 230 ALA B O 1
ATOM 4218 N N . ALA B 1 233 ? -8.960 6.162 7.549 1.00 42.97 231 ALA B N 1
ATOM 4219 C CA . ALA B 1 233 ? -9.009 7.544 8.028 1.00 41.07 231 ALA B CA 1
ATOM 4220 C C . ALA B 1 233 ? -8.576 8.505 6.925 1.00 46.99 231 ALA B C 1
ATOM 4221 O O . ALA B 1 233 ? -9.219 9.520 6.703 1.00 51.97 231 ALA B O 1
ATOM 4223 N N . LYS B 1 234 ? -7.503 8.153 6.222 1.00 52.48 232 LYS B N 1
ATOM 4224 C CA . LYS B 1 234 ? -6.924 8.993 5.179 1.00 57.89 232 LYS B CA 1
ATOM 4225 C C . LYS B 1 234 ? -7.906 9.292 4.056 1.00 55.53 232 LYS B C 1
ATOM 4226 O O . LYS B 1 234 ? -7.880 10.370 3.473 1.00 61.50 232 LYS B O 1
ATOM 4232 N N . ALA B 1 235 ? -8.773 8.331 3.767 1.00 53.27 233 ALA B N 1
ATOM 4233 C CA . ALA B 1 235 ? -9.688 8.434 2.639 1.00 52.67 233 ALA B CA 1
ATOM 4234 C C . ALA B 1 235 ? -11.131 8.719 3.058 1.00 53.52 233 ALA B C 1
ATOM 4235 O O . ALA B 1 235 ? -12.056 8.472 2.287 1.00 56.21 233 ALA B O 1
ATOM 4237 N N . ILE B 1 236 ? -11.336 9.225 4.270 1.00 48.40 234 ILE B N 1
ATOM 4238 C CA . ILE B 1 236 ? -12.691 9.481 4.741 1.00 49.03 234 ILE B CA 1
ATOM 4239 C C . ILE B 1 236 ? -13.319 10.576 3.880 1.00 50.13 234 ILE B C 1
ATOM 4240 O O . ILE B 1 236 ? -14.538 10.741 3.841 1.00 47.32 234 ILE B O 1
ATOM 4245 N N . GLY B 1 237 ? -12.468 11.332 3.200 1.00 52.81 235 GLY B N 1
ATOM 4246 C CA . GLY B 1 237 ? -12.935 12.405 2.350 1.00 55.20 235 GLY B CA 1
ATOM 4247 C C . GLY B 1 237 ? -13.850 11.923 1.246 1.00 54.31 235 GLY B C 1
ATOM 4248 O O . GLY B 1 237 ? -14.710 12.670 0.789 1.00 49.74 235 GLY B O 1
ATOM 4249 N N . LEU B 1 238 ? -13.684 10.672 0.817 1.00 49.70 236 LEU B N 1
ATOM 4250 C CA . LEU B 1 238 ? -14.519 10.150 -0.259 1.00 50.62 236 LEU B CA 1
ATOM 4251 C C . LEU B 1 238 ? -15.976 9.966 0.166 1.00 52.82 236 LEU B C 1
ATOM 4252 O O . LEU B 1 238 ? -16.879 10.006 -0.665 1.00 48.95 236 LEU B O 1
ATOM 4257 N N . VAL B 1 239 ? -16.203 9.765 1.461 1.00 46.13 237 VAL B N 1
ATOM 4258 C CA . VAL B 1 239 ? -17.548 9.504 1.959 1.00 46.52 237 VAL B CA 1
ATOM 4259 C C . VAL B 1 239 ? -18.124 10.745 2.633 1.00 54.93 237 VAL B C 1
ATOM 4260 O O . VAL B 1 239 ? -19.301 11.078 2.457 1.00 52.38 237 VAL B O 1
ATOM 4264 N N . ILE B 1 240 ? -17.273 11.431 3.390 1.00 55.58 238 ILE B N 1
ATOM 4265 C CA . ILE B 1 240 ? -17.629 12.662 4.075 1.00 52.78 238 ILE B CA 1
ATOM 4266 C C . ILE B 1 240 ? -16.708 13.791 3.621 1.00 47.29 238 ILE B C 1
ATOM 4267 O O . ILE B 1 240 ? -15.695 14.058 4.262 1.00 51.71 238 ILE B O 1
ATOM 4272 N N . PRO B 1 241 ? -17.045 14.454 2.509 1.00 48.52 239 PRO B N 1
ATOM 4273 C CA . PRO B 1 241 ? -16.106 15.454 1.989 1.00 56.89 239 PRO B CA 1
ATOM 4274 C C . PRO B 1 241 ? -15.693 16.537 3.010 1.00 56.24 239 PRO B C 1
ATOM 4275 O O . PRO B 1 241 ? -14.544 16.980 2.962 1.00 53.38 239 PRO B O 1
ATOM 4279 N N . GLU B 1 242 ? -16.573 16.926 3.931 1.00 49.46 240 GLU B N 1
ATOM 4280 C CA . GLU B 1 242 ? -16.201 17.956 4.911 1.00 53.21 240 GLU B CA 1
ATOM 4281 C C . GLU B 1 242 ? -15.092 17.507 5.886 1.00 52.45 240 GLU B C 1
ATOM 4282 O O . GLU B 1 242 ? -14.506 18.351 6.565 1.00 53.77 240 GLU B O 1
ATOM 4288 N N . LEU B 1 243 ? -14.812 16.204 5.982 1.00 45.72 241 LEU B N 1
ATOM 4289 C CA . LEU B 1 243 ? -13.728 15.734 6.853 1.00 42.81 241 LEU B CA 1
ATOM 4290 C C . LEU B 1 243 ? -12.444 15.431 6.087 1.00 51.61 241 LEU B C 1
ATOM 4291 O O . LEU B 1 243 ? -11.445 15.008 6.677 1.00 46.31 241 LEU B O 1
ATOM 4296 N N . ASN B 1 244 ? -12.473 15.647 4.779 1.00 51.01 242 ASN B N 1
ATOM 4297 C CA . ASN B 1 244 ? -11.321 15.373 3.922 1.00 52.39 242 ASN B CA 1
ATOM 4298 C C . ASN B 1 244 ? -10.025 15.957 4.462 1.00 53.10 242 ASN B C 1
ATOM 4299 O O . ASN B 1 244 ? -9.901 17.177 4.617 1.00 45.52 242 ASN B O 1
ATOM 4304 N N . GLY B 1 245 ? -9.057 15.089 4.726 1.00 41.94 243 GLY B N 1
ATOM 4305 C CA . GLY B 1 245 ? -7.736 15.533 5.137 1.00 47.64 243 GLY B CA 1
ATOM 4306 C C . GLY B 1 245 ? -7.569 15.818 6.614 1.00 48.16 243 GLY B C 1
ATOM 4307 O O . GLY B 1 245 ? -6.512 16.275 7.036 1.00 54.38 243 GLY B O 1
ATOM 4308 N N . LYS B 1 246 ? -8.600 15.542 7.403 1.00 43.67 244 LYS B N 1
ATOM 4309 C CA . LYS B 1 246 ? -8.562 15.861 8.822 1.00 46.40 244 LYS B CA 1
ATOM 4310 C C . LYS B 1 246 ? -8.222 14.671 9.714 1.00 47.76 244 LYS B C 1
ATOM 4311 O O . LYS B 1 246 ? -7.866 14.858 10.881 1.00 48.16 244 LYS B O 1
ATOM 4317 N N . LEU B 1 247 ? -8.342 13.454 9.180 1.00 41.48 245 LEU B N 1
ATOM 4318 C CA . LEU B 1 247 ? -8.108 12.251 9.980 1.00 37.92 245 LEU B CA 1
ATOM 4319 C C . LEU B 1 247 ? -6.961 11.390 9.475 1.00 41.29 245 LEU B C 1
ATOM 4320 O O . LEU B 1 247 ? -6.791 11.179 8.277 1.00 40.97 245 LEU B O 1
ATOM 4325 N N . ILE B 1 248 ? -6.190 10.858 10.410 1.00 44.13 246 ILE B N 1
ATOM 4326 C CA . ILE B 1 248 ? -5.226 9.829 10.079 1.00 38.28 246 ILE B CA 1
ATOM 4327 C C . ILE B 1 248 ? -5.472 8.662 11.022 1.00 39.62 246 ILE B C 1
ATOM 4328 O O . ILE B 1 248 ? -6.247 8.785 11.977 1.00 40.09 246 ILE B O 1
ATOM 4333 N N . GLY B 1 249 ? -4.823 7.533 10.773 1.00 37.92 247 GLY B N 1
ATOM 4334 C CA . GLY B 1 249 ? -5.057 6.365 11.601 1.00 40.91 247 GLY B CA 1
ATOM 4335 C C . GLY B 1 249 ? -4.267 5.132 11.214 1.00 44.13 247 GLY B C 1
ATOM 4336 O O . GLY B 1 249 ? -3.555 5.121 10.213 1.00 44.12 247 GLY B O 1
ATOM 4337 N N . SER B 1 250 ? -4.388 4.094 12.037 1.00 38.51 248 SER B N 1
ATOM 4338 C CA . SER B 1 250 ? -3.683 2.848 11.831 1.00 43.37 248 SER B CA 1
ATOM 4339 C C . SER B 1 250 ? -4.408 1.768 12.603 1.00 45.42 248 SER B C 1
ATOM 4340 O O . SER B 1 250 ? -5.417 2.030 13.267 1.00 48.84 248 SER B O 1
ATOM 4343 N N . ALA B 1 251 ? -3.885 0.554 12.530 1.00 35.62 249 ALA B N 1
ATOM 4344 C CA . ALA B 1 251 ? -4.613 -0.565 13.066 1.00 31.43 249 ALA B CA 1
ATOM 4345 C C . ALA B 1 251 ? -3.743 -1.471 13.936 1.00 35.04 249 ALA B C 1
ATOM 4346 O O . ALA B 1 251 ? -2.527 -1.527 13.794 1.00 38.26 249 ALA B O 1
ATOM 4348 N N . GLN B 1 252 ? -4.388 -2.200 14.828 1.00 35.85 250 GLN B N 1
ATOM 4349 C CA . GLN B 1 252 ? -3.729 -3.283 15.535 1.00 35.14 250 GLN B CA 1
ATOM 4350 C C . GLN B 1 252 ? -4.534 -4.550 15.294 1.00 30.58 250 GLN B C 1
ATOM 4351 O O . GLN B 1 252 ? -5.699 -4.630 15.686 1.00 32.71 250 GLN B O 1
ATOM 4357 N N . ARG B 1 253 ? -3.931 -5.523 14.620 1.00 27.50 251 ARG B N 1
ATOM 4358 C CA . ARG B 1 253 ? -4.595 -6.804 14.378 1.00 32.32 251 ARG B CA 1
ATOM 4359 C C . ARG B 1 253 ? -4.392 -7.682 15.606 1.00 34.10 251 ARG B C 1
ATOM 4360 O O . ARG B 1 253 ? -3.244 -7.864 16.037 1.00 27.85 251 ARG B O 1
ATOM 4368 N N . VAL B 1 254 ? -5.469 -8.242 16.157 1.00 25.86 252 VAL B N 1
ATOM 4369 C CA . VAL B 1 254 ? -5.354 -9.071 17.368 1.00 29.75 252 VAL B CA 1
ATOM 4370 C C . VAL B 1 254 ? -5.973 -10.454 17.116 1.00 32.76 252 VAL B C 1
ATOM 4371 O O . VAL B 1 254 ? -6.684 -10.625 16.137 1.00 31.67 252 VAL B O 1
ATOM 4375 N N . PRO B 1 255 ? -5.684 -11.449 17.989 1.00 32.15 253 PRO B N 1
ATOM 4376 C CA . PRO B 1 255 ? -6.109 -12.843 17.750 1.00 29.86 253 PRO B CA 1
ATOM 4377 C C . PRO B 1 255 ? -7.577 -13.163 18.033 1.00 33.14 253 PRO B C 1
ATOM 4378 O O . PRO B 1 255 ? -7.840 -14.017 18.871 1.00 37.85 253 PRO B O 1
ATOM 4382 N N . VAL B 1 256 ? -8.510 -12.487 17.377 1.00 34.99 254 VAL B N 1
ATOM 4383 C CA . VAL B 1 256 ? -9.900 -12.944 17.325 1.00 28.27 254 VAL B CA 1
ATOM 4384 C C . VAL B 1 256 ? -10.239 -13.132 15.857 1.00 30.40 254 VAL B C 1
ATOM 4385 O O . VAL B 1 256 ? -9.783 -12.363 15.022 1.00 32.34 254 VAL B O 1
ATOM 4389 N N . PRO B 1 257 ? -10.995 -14.188 15.525 1.00 35.16 255 PRO B N 1
ATOM 4390 C CA . PRO B 1 257 ? -11.264 -14.483 14.112 1.00 37.67 255 PRO B CA 1
ATOM 4391 C C . PRO B 1 257 ? -12.213 -13.494 13.458 1.00 36.79 255 PRO B C 1
ATOM 4392 O O . PRO B 1 257 ? -12.274 -13.408 12.247 1.00 32.87 255 PRO B O 1
ATOM 4396 N N . THR B 1 258 ? -12.997 -12.792 14.257 1.00 43.45 256 THR B N 1
ATOM 4397 C CA . THR B 1 258 ? -13.912 -11.806 13.702 1.00 36.37 256 THR B CA 1
ATOM 4398 C C . THR B 1 258 ? -14.427 -10.907 14.823 1.00 34.34 256 THR B C 1
ATOM 4399 O O . THR B 1 258 ? -14.462 -11.315 15.986 1.00 35.40 256 THR B O 1
ATOM 4403 N N . GLY B 1 259 ? -14.778 -9.665 14.485 1.00 39.14 257 GLY B N 1
ATOM 4404 C CA . GLY B 1 259 ? -15.218 -8.702 15.477 1.00 30.69 257 GLY B CA 1
ATOM 4405 C C . GLY B 1 259 ? -14.130 -7.688 15.741 1.00 38.64 257 GLY B C 1
ATOM 4406 O O . GLY B 1 259 ? -13.007 -8.061 16.084 1.00 36.74 257 GLY B O 1
ATOM 4407 N N . SER B 1 260 ? -14.458 -6.404 15.565 1.00 34.36 258 SER B N 1
ATOM 4408 C CA . SER B 1 260 ? -13.477 -5.336 15.643 1.00 32.48 258 SER B CA 1
ATOM 4409 C C . SER B 1 260 ? -14.027 -4.069 16.301 1.00 30.52 258 SER B C 1
ATOM 4410 O O . SER B 1 260 ? -15.222 -3.880 16.408 1.00 37.00 258 SER B O 1
ATOM 4413 N N . THR B 1 261 ? -13.139 -3.180 16.702 1.00 29.62 259 THR B N 1
ATOM 4414 C CA . THR B 1 261 ? -13.559 -1.939 17.337 1.00 32.79 259 THR B CA 1
ATOM 4415 C C . THR B 1 261 ? -12.720 -0.749 16.840 1.00 31.83 259 THR B C 1
ATOM 4416 O O . THR B 1 261 ? -11.514 -0.864 16.616 1.00 34.70 259 THR B O 1
ATOM 4420 N N . THR B 1 262 ? -13.375 0.387 16.650 1.00 30.17 260 THR B N 1
ATOM 4421 C CA . THR B 1 262 ? -12.705 1.604 16.169 1.00 35.01 260 THR B CA 1
ATOM 4422 C C . THR B 1 262 ? -12.643 2.664 17.259 1.00 35.28 260 THR B C 1
ATOM 4423 O O . THR B 1 262 ? -13.675 3.031 17.796 1.00 37.48 260 THR B O 1
ATOM 4427 N N . LEU B 1 263 ? -11.445 3.137 17.600 1.00 34.83 261 LEU B N 1
ATOM 4428 C CA . LEU B 1 263 ? -11.310 4.220 18.583 1.00 33.84 261 LEU B CA 1
ATOM 4429 C C . LEU B 1 263 ? -10.902 5.517 17.862 1.00 36.03 261 LEU B C 1
ATOM 4430 O O . LEU B 1 263 ? -9.889 5.545 17.163 1.00 32.07 261 LEU B O 1
ATOM 4435 N N . LEU B 1 264 ? -11.695 6.576 18.017 1.00 36.30 262 LEU B N 1
ATOM 4436 C CA . LEU B 1 264 ? -11.373 7.859 17.397 1.00 35.48 262 LEU B CA 1
ATOM 4437 C C . LEU B 1 264 ? -10.995 8.904 18.444 1.00 35.29 262 LEU B C 1
ATOM 4438 O O . LEU B 1 264 ? -11.773 9.233 19.337 1.00 33.25 262 LEU B O 1
ATOM 4443 N N . PHE B 1 265 ? -9.782 9.410 18.324 1.00 37.57 263 PHE B N 1
ATOM 4444 C CA . PHE B 1 265 ? -9.291 10.447 19.202 1.00 42.07 263 PHE B CA 1
ATOM 4445 C C . PHE B 1 265 ? -9.285 11.762 18.439 1.00 44.11 263 PHE B C 1
ATOM 4446 O O . PHE B 1 265 ? -8.384 12.030 17.652 1.00 43.93 263 PHE B O 1
ATOM 4454 N N . ALA B 1 266 ? -10.310 12.569 18.670 1.00 39.72 264 ALA B N 1
ATOM 4455 C CA . ALA B 1 266 ? -10.520 13.765 17.865 1.00 44.06 264 ALA B CA 1
ATOM 4456 C C . ALA B 1 266 ? -10.387 15.015 18.725 1.00 44.45 264 ALA B C 1
ATOM 4457 O O . ALA B 1 266 ? -10.747 15.004 19.906 1.00 45.44 264 ALA B O 1
ATOM 4459 N N . VAL B 1 267 ? -9.830 16.068 18.137 1.00 43.34 265 VAL B N 1
ATOM 4460 C CA . VAL B 1 267 ? -9.865 17.391 18.735 1.00 41.89 265 VAL B CA 1
ATOM 4461 C C . VAL B 1 267 ? -11.042 18.110 18.106 1.00 44.34 265 VAL B C 1
ATOM 4462 O O . VAL B 1 267 ? -11.107 18.222 16.883 1.00 43.99 265 VAL B O 1
ATOM 4466 N N . VAL B 1 268 ? -11.991 18.542 18.935 1.00 43.26 266 VAL B N 1
ATOM 4467 C CA . VAL B 1 268 ? -13.188 19.219 18.456 1.00 42.61 266 VAL B CA 1
ATOM 4468 C C . VAL B 1 268 ? -13.260 20.644 18.991 1.00 46.88 266 VAL B C 1
ATOM 4469 O O . VAL B 1 268 ? -12.717 20.955 20.054 1.00 46.89 266 VAL B O 1
ATOM 4473 N N . LYS B 1 269 ? -13.932 21.508 18.246 1.00 45.19 267 LYS B N 1
ATOM 4474 C CA . LYS B 1 269 ? -14.066 22.907 18.627 1.00 46.70 267 LYS B CA 1
ATOM 4475 C C . LYS B 1 269 ? -15.539 23.228 18.825 1.00 49.10 267 LYS B C 1
ATOM 4476 O O . LYS B 1 269 ? -16.353 22.983 17.943 1.00 54.94 267 LYS B O 1
ATOM 4482 N N . SER B 1 270 ? -15.898 23.760 19.984 1.00 47.68 268 SER B N 1
ATOM 4483 C CA . SER B 1 270 ? -17.305 24.062 20.224 1.00 55.21 268 SER B CA 1
ATOM 4484 C C . SER B 1 270 ? -17.564 25.076 21.339 1.00 57.86 268 SER B C 1
ATOM 4485 O O . SER B 1 270 ? -16.807 25.185 22.313 1.00 51.67 268 SER B O 1
ATOM 4488 N N . ASP B 1 271 ? -18.660 25.809 21.173 1.00 56.17 269 ASP B N 1
ATOM 4489 C CA . ASP B 1 271 ? -19.122 26.753 22.178 1.00 59.94 269 ASP B CA 1
ATOM 4490 C C . ASP B 1 271 ? -20.144 26.076 23.097 1.00 61.10 269 ASP B C 1
ATOM 4491 O O . ASP B 1 271 ? -20.468 26.592 24.167 1.00 61.27 269 ASP B O 1
ATOM 4496 N N . LYS B 1 272 ? -20.655 24.923 22.667 1.00 65.12 270 LYS B N 1
ATOM 4497 C CA . LYS B 1 272 ? -21.616 24.170 23.465 1.00 64.50 270 LYS B CA 1
ATOM 4498 C C . LYS B 1 272 ? -20.956 23.454 24.636 1.00 60.35 270 LYS B C 1
ATOM 4499 O O . LYS B 1 272 ? -19.726 23.440 24.770 1.00 61.16 270 LYS B O 1
ATOM 4505 N N . GLU B 1 273 ? -21.795 22.869 25.482 1.00 52.35 271 GLU B N 1
ATOM 4506 C CA . GLU B 1 273 ? -21.333 21.999 26.554 1.00 58.49 271 GLU B CA 1
ATOM 4507 C C . GLU B 1 273 ? -20.959 20.621 26.015 1.00 54.95 271 GLU B C 1
ATOM 4508 O O . GLU B 1 273 ? -21.829 19.824 25.664 1.00 54.41 271 GLU B O 1
ATOM 4514 N N . ILE B 1 274 ? -19.654 20.367 25.940 1.00 52.79 272 ILE B N 1
ATOM 4515 C CA . ILE B 1 274 ? -19.115 19.094 25.489 1.00 50.89 272 ILE B CA 1
ATOM 4516 C C . ILE B 1 274 ? -18.729 18.248 26.693 1.00 53.91 272 ILE B C 1
ATOM 4517 O O . ILE B 1 274 ? -17.731 18.535 27.366 1.00 53.36 272 ILE B O 1
ATOM 4522 N N . THR B 1 275 ? -19.535 17.221 26.958 1.00 49.28 273 THR B N 1
ATOM 4523 C CA . THR B 1 275 ? -19.324 16.285 28.060 1.00 41.45 273 THR B CA 1
ATOM 4524 C C . THR B 1 275 ? -19.540 14.878 27.536 1.00 42.27 273 THR B C 1
ATOM 4525 O O . THR B 1 275 ? -20.080 14.710 26.444 1.00 42.50 273 THR B O 1
ATOM 4529 N N . VAL B 1 276 ? -19.150 13.871 28.317 1.00 43.65 274 VAL B N 1
ATOM 4530 C CA . VAL B 1 276 ? -19.384 12.478 27.941 1.00 42.79 274 VAL B CA 1
ATOM 4531 C C . VAL B 1 276 ? -20.865 12.303 27.662 1.00 46.62 274 VAL B C 1
ATOM 4532 O O . VAL B 1 276 ? -21.250 11.683 26.678 1.00 50.73 274 VAL B O 1
ATOM 4536 N N . ASP B 1 277 ? -21.690 12.920 28.504 1.00 46.13 275 ASP B N 1
ATOM 4537 C CA . ASP B 1 277 ? -23.141 12.812 28.378 1.00 45.56 275 ASP B CA 1
ATOM 4538 C C . ASP B 1 277 ? -23.710 13.537 27.179 1.00 48.38 275 ASP B C 1
ATOM 4539 O O . ASP B 1 277 ? -24.613 13.005 26.539 1.00 53.36 275 ASP B O 1
ATOM 4544 N N . SER B 1 278 ? -23.237 14.755 26.889 1.00 44.29 276 SER B N 1
ATOM 4545 C CA . SER B 1 278 ? -23.773 15.460 25.734 1.00 44.22 276 SER B CA 1
ATOM 4546 C C . SER B 1 278 ? -23.292 14.762 24.462 1.00 43.87 276 SER B C 1
ATOM 4547 O O . SER B 1 278 ? -24.063 14.616 23.525 1.00 45.00 276 SER B O 1
ATOM 4550 N N . ILE B 1 279 ? -22.045 14.291 24.439 1.00 44.07 277 ILE B N 1
ATOM 4551 C CA . ILE B 1 279 ? -21.572 13.490 23.299 1.00 45.98 277 ILE B CA 1
ATOM 4552 C C . ILE B 1 279 ? -22.437 12.251 23.088 1.00 43.90 277 ILE B C 1
ATOM 4553 O O . ILE B 1 279 ? -22.870 11.976 21.970 1.00 46.93 277 ILE B O 1
ATOM 4558 N N . ASN B 1 280 ? -22.692 11.508 24.163 1.00 39.87 278 ASN B N 1
ATOM 4559 C CA . ASN B 1 280 ? -23.432 10.253 24.043 1.00 46.15 278 ASN B CA 1
ATOM 4560 C C . ASN B 1 280 ? -24.850 10.522 23.562 1.00 46.65 278 ASN B C 1
ATOM 4561 O O . ASN B 1 280 ? -25.396 9.793 22.731 1.00 45.53 278 ASN B O 1
ATOM 4566 N N . ALA B 1 281 ? -25.437 11.589 24.084 1.00 41.57 279 ALA B N 1
ATOM 4567 C CA . ALA B 1 281 ? -26.801 11.947 23.742 1.00 46.80 279 ALA B CA 1
ATOM 4568 C C . ALA B 1 281 ? -26.913 12.312 22.263 1.00 53.04 279 ALA B C 1
ATOM 4569 O O . ALA B 1 281 ? -27.894 11.965 21.601 1.00 60.81 279 ALA B O 1
ATOM 4571 N N . ALA B 1 282 ? -25.897 13.001 21.749 1.00 47.57 280 ALA B N 1
ATOM 4572 C CA . ALA B 1 282 ? -25.817 13.311 20.324 1.00 48.63 280 ALA B CA 1
ATOM 4573 C C . ALA B 1 282 ? -25.766 12.045 19.466 1.00 52.57 280 ALA B C 1
ATOM 4574 O O . ALA B 1 282 ? -26.459 11.955 18.452 1.00 55.38 280 ALA B O 1
ATOM 4576 N N . MET B 1 283 ? -24.953 11.071 19.886 1.00 49.95 281 MET B N 1
ATOM 4577 C CA . MET B 1 283 ? -24.803 9.805 19.152 1.00 44.55 281 MET B CA 1
ATOM 4578 C C . MET B 1 283 ? -26.122 9.069 19.110 1.00 44.05 281 MET B C 1
ATOM 4579 O O . MET B 1 283 ? -26.518 8.555 18.071 1.00 46.04 281 MET B O 1
ATOM 4584 N N . LYS B 1 284 ? -26.814 9.044 20.246 1.00 46.85 282 LYS B N 1
ATOM 4585 C CA . LYS B 1 284 ? -28.110 8.385 20.317 1.00 53.20 282 LYS B CA 1
ATOM 4586 C C . LYS B 1 284 ? -29.121 9.044 19.391 1.00 54.09 282 LYS B C 1
ATOM 4587 O O . LYS B 1 284 ? -29.941 8.355 18.774 1.00 54.27 282 LYS B O 1
ATOM 4593 N N . ALA B 1 285 ? -29.075 10.372 19.309 1.00 49.58 283 ALA B N 1
ATOM 4594 C CA . ALA B 1 285 ? -29.980 11.105 18.425 1.00 54.16 283 ALA B CA 1
ATOM 4595 C C . ALA B 1 285 ? -29.737 10.769 16.947 1.00 49.72 283 ALA B C 1
ATOM 4596 O O . ALA B 1 285 ? -30.675 10.768 16.150 1.00 49.33 283 ALA B O 1
ATOM 4598 N N . ALA B 1 286 ? -28.491 10.474 16.586 1.00 49.38 284 ALA B N 1
ATOM 4599 C CA . ALA B 1 286 ? -28.160 10.130 15.197 1.00 49.55 284 ALA B CA 1
ATOM 4600 C C . ALA B 1 286 ? -28.300 8.627 14.890 1.00 52.03 284 ALA B C 1
ATOM 4601 O O . ALA B 1 286 ? -28.121 8.190 13.745 1.00 53.86 284 ALA B O 1
ATOM 4603 N N . SER B 1 287 ? -28.629 7.825 15.896 1.00 47.59 285 SER B N 1
ATOM 4604 C CA . SER B 1 287 ? -28.696 6.391 15.670 1.00 47.35 285 SER B CA 1
ATOM 4605 C C . SER B 1 287 ? -29.952 6.086 14.877 1.00 52.60 285 SER B C 1
ATOM 4606 O O . SER B 1 287 ? -30.857 6.909 14.798 1.00 55.81 285 SER B O 1
ATOM 4609 N N . ASP B 1 288 ? -29.988 4.910 14.263 1.00 49.83 286 ASP B N 1
ATOM 4610 C CA . ASP B 1 288 ? -31.137 4.493 13.470 1.00 57.86 286 ASP B CA 1
ATOM 4611 C C . ASP B 1 288 ? -31.281 2.964 13.516 1.00 53.96 286 ASP B C 1
ATOM 4612 O O . ASP B 1 288 ? -30.350 2.265 13.894 1.00 56.31 286 ASP B O 1
ATOM 4617 N N . PRO B 1 289 ? -32.447 2.443 13.126 1.00 53.49 287 PRO B N 1
ATOM 4618 C CA . PRO B 1 289 ? -32.674 1.006 13.321 1.00 59.19 287 PRO B CA 1
ATOM 4619 C C . PRO B 1 289 ? -31.821 0.068 12.451 1.00 61.36 287 PRO B C 1
ATOM 4620 O O . PRO B 1 289 ? -31.695 -1.101 12.815 1.00 63.74 287 PRO B O 1
ATOM 4624 N N . GLU B 1 290 ? -31.236 0.533 11.350 1.00 58.61 288 GLU B N 1
ATOM 4625 C CA . GLU B 1 290 ? -30.515 -0.417 10.501 1.00 57.05 288 GLU B CA 1
ATOM 4626 C C . GLU B 1 290 ? -28.990 -0.277 10.529 1.00 50.72 288 GLU B C 1
ATOM 4627 O O . GLU B 1 290 ? -28.300 -1.279 10.684 1.00 47.19 288 GLU B O 1
ATOM 4633 N N . THR B 1 291 ? -28.464 0.939 10.393 1.00 47.45 289 THR B N 1
ATOM 4634 C CA . THR B 1 291 ? -27.024 1.139 10.169 1.00 48.50 289 THR B CA 1
ATOM 4635 C C . THR B 1 291 ? -26.209 1.551 11.415 1.00 51.69 289 THR B C 1
ATOM 4636 O O . THR B 1 291 ? -25.171 0.965 11.706 1.00 54.85 289 THR B O 1
ATOM 4640 N N . PHE B 1 292 ? -26.672 2.556 12.147 1.00 53.33 290 PHE B N 1
ATOM 4641 C CA . PHE B 1 292 ? -25.880 3.106 13.243 1.00 50.64 290 PHE B CA 1
ATOM 4642 C C . PHE B 1 292 ? -26.626 2.904 14.560 1.00 49.33 290 PHE B C 1
ATOM 4643 O O . PHE B 1 292 ? -27.598 3.608 14.850 1.00 49.17 290 PHE B O 1
ATOM 4651 N N . GLY B 1 293 ? -26.183 1.920 15.339 1.00 44.18 291 GLY B N 1
ATOM 4652 C CA . GLY B 1 293 ? -26.835 1.594 16.593 1.00 41.50 291 GLY B CA 1
ATOM 4653 C C . GLY B 1 293 ? -26.139 2.176 17.806 1.00 42.89 291 GLY B C 1
ATOM 4654 O O . GLY B 1 293 ? -24.972 2.559 17.753 1.00 39.20 291 GLY B O 1
ATOM 4655 N N . TYR B 1 294 ? -26.852 2.180 18.922 1.00 46.82 292 TYR B N 1
ATOM 4656 C CA . TYR B 1 294 ? -26.381 2.789 20.157 1.00 46.65 292 TYR B CA 1
ATOM 4657 C C . TYR B 1 294 ? -26.386 1.752 21.297 1.00 48.68 292 TYR B C 1
ATOM 4658 O O . TYR B 1 294 ? -27.402 1.109 21.548 1.00 40.61 292 TYR B O 1
ATOM 4667 N N . ASN B 1 295 ? -25.251 1.596 21.980 1.00 45.39 293 ASN B N 1
ATOM 4668 C CA . ASN B 1 295 ? -25.133 0.615 23.052 1.00 41.78 293 ASN B CA 1
ATOM 4669 C C . ASN B 1 295 ? -24.742 1.192 24.403 1.00 46.61 293 ASN B C 1
ATOM 4670 O O . ASN B 1 295 ? -23.876 2.072 24.489 1.00 42.15 293 ASN B O 1
ATOM 4675 N N . GLU B 1 296 ? -25.372 0.675 25.458 1.00 42.44 294 GLU B N 1
ATOM 4676 C CA . GLU B 1 296 ? -24.992 1.036 26.821 1.00 49.79 294 GLU B CA 1
ATOM 4677 C C . GLU B 1 296 ? -24.796 -0.178 27.729 1.00 49.52 294 GLU B C 1
ATOM 4678 O O . GLU B 1 296 ? -24.718 -0.036 28.951 1.00 56.94 294 GLU B O 1
ATOM 4684 N N . ASP B 1 297 ? -24.766 -1.371 27.147 1.00 46.89 295 ASP B N 1
ATOM 4685 C CA . ASP B 1 297 ? -24.452 -2.577 27.917 1.00 37.38 295 ASP B CA 1
ATOM 4686 C C . ASP B 1 297 ? -22.953 -2.854 27.881 1.00 34.44 295 ASP B C 1
ATOM 4687 O O . ASP B 1 297 ? -22.259 -2.382 26.995 1.00 36.81 295 ASP B O 1
ATOM 4692 N N . PRO B 1 298 ? -22.445 -3.615 28.861 1.00 39.89 296 PRO B N 1
ATOM 4693 C CA . PRO B 1 298 ? -21.014 -3.942 28.907 1.00 33.98 296 PRO B CA 1
ATOM 4694 C C . PRO B 1 298 ? -20.623 -5.080 27.955 1.00 38.95 296 PRO B C 1
ATOM 4695 O O . PRO B 1 298 ? -20.208 -6.135 28.441 1.00 45.91 296 PRO B O 1
ATOM 4699 N N . ILE B 1 299 ? -20.747 -4.884 26.641 1.00 41.17 297 ILE B N 1
ATOM 4700 C CA . ILE B 1 299 ? -20.429 -5.948 25.683 1.00 38.32 297 ILE B CA 1
ATOM 4701 C C . ILE B 1 299 ? -18.933 -6.089 25.418 1.00 37.87 297 ILE B C 1
ATOM 4702 O O . ILE B 1 299 ? -18.133 -5.234 25.806 1.00 35.25 297 ILE B O 1
ATOM 4707 N N . VAL B 1 300 ? -18.582 -7.210 24.789 1.00 36.33 298 VAL B N 1
ATOM 4708 C CA . VAL B 1 300 ? -17.227 -7.547 24.356 1.00 34.16 298 VAL B CA 1
ATOM 4709 C C . VAL B 1 300 ? -17.345 -8.014 22.907 1.00 34.63 298 VAL B C 1
ATOM 4710 O O . VAL B 1 300 ? -18.460 -8.094 22.391 1.00 31.96 298 VAL B O 1
ATOM 4714 N N . SER B 1 301 ? -16.238 -8.332 22.234 1.00 32.81 299 SER B N 1
ATOM 4715 C CA . SER B 1 301 ? -16.320 -8.512 20.777 1.00 29.41 299 SER B CA 1
ATOM 4716 C C . SER B 1 301 ? -17.215 -9.668 20.312 1.00 36.56 299 SER B C 1
ATOM 4717 O O . SER B 1 301 ? -17.855 -9.543 19.271 1.00 33.81 299 SER B O 1
ATOM 4720 N N . SER B 1 302 ? -17.275 -10.787 21.051 1.00 30.04 300 SER B N 1
ATOM 4721 C CA . SER B 1 302 ? -18.060 -11.916 20.559 1.00 30.95 300 SER B CA 1
ATOM 4722 C C . SER B 1 302 ? -19.560 -11.597 20.514 1.00 38.62 300 SER B C 1
ATOM 4723 O O . SER B 1 302 ? -20.327 -12.262 19.801 1.00 38.04 300 SER B O 1
ATOM 4726 N N . ASP B 1 303 ? -19.985 -10.592 21.277 1.00 37.12 301 ASP B N 1
ATOM 4727 C CA . ASP B 1 303 ? -21.396 -10.216 21.292 1.00 36.81 301 ASP B CA 1
ATOM 4728 C C . ASP B 1 303 ? -21.889 -9.567 20.003 1.00 36.75 301 ASP B C 1
ATOM 4729 O O . ASP B 1 303 ? -23.091 -9.552 19.741 1.00 37.82 301 ASP B O 1
ATOM 4734 N N . ILE B 1 304 ? -20.978 -9.051 19.188 1.00 34.52 302 ILE B N 1
ATOM 4735 C CA . ILE B 1 304 ? -21.398 -8.322 17.994 1.00 35.49 302 ILE B CA 1
ATOM 4736 C C . ILE B 1 304 ? -21.208 -9.178 16.732 1.00 43.40 302 ILE B C 1
ATOM 4737 O O . ILE B 1 304 ? -21.443 -8.716 15.620 1.00 38.75 302 ILE B O 1
ATOM 4742 N N . ILE B 1 305 ? -20.806 -10.436 16.913 1.00 41.42 303 ILE B N 1
ATOM 4743 C CA . ILE B 1 305 ? -20.664 -11.349 15.788 1.00 35.80 303 ILE B CA 1
ATOM 4744 C C . ILE B 1 305 ? -22.020 -11.610 15.169 1.00 40.39 303 ILE B C 1
ATOM 4745 O O . ILE B 1 305 ? -22.967 -11.979 15.865 1.00 40.60 303 ILE B O 1
ATOM 4750 N N . GLY B 1 306 ? -22.126 -11.419 13.859 1.00 37.18 304 GLY B N 1
ATOM 4751 C CA . GLY B 1 306 ? -23.379 -11.692 13.185 1.00 38.82 304 GLY B CA 1
ATOM 4752 C C . GLY B 1 306 ? -24.387 -10.555 13.246 1.00 40.48 304 GLY B C 1
ATOM 4753 O O . GLY B 1 306 ? -25.521 -10.711 12.780 1.00 43.88 304 GLY B O 1
ATOM 4754 N N . MET B 1 307 ? -24.013 -9.425 13.839 1.00 39.01 305 MET B N 1
ATOM 4755 C CA . MET B 1 307 ? -24.947 -8.293 13.897 1.00 44.29 305 MET B CA 1
ATOM 4756 C C . MET B 1 307 ? -25.080 -7.622 12.534 1.00 45.84 305 MET B C 1
ATOM 4757 O O . MET B 1 307 ? -24.218 -7.781 11.672 1.00 46.98 305 MET B O 1
ATOM 4762 N N . THR B 1 308 ? -26.143 -6.846 12.350 1.00 44.57 306 THR B N 1
ATOM 4763 C CA . THR B 1 308 ? -26.436 -6.289 11.039 1.00 44.21 306 THR B CA 1
ATOM 4764 C C . THR B 1 308 ? -26.244 -4.767 10.985 1.00 49.33 306 THR B C 1
ATOM 4765 O O . THR B 1 308 ? -26.348 -4.162 9.921 1.00 51.59 306 THR B O 1
ATOM 4769 N N . TYR B 1 309 ? -25.989 -4.141 12.130 1.00 50.18 307 TYR B N 1
ATOM 4770 C CA . TYR B 1 309 ? -25.546 -2.738 12.142 1.00 43.94 307 TYR B CA 1
ATOM 4771 C C . TYR B 1 309 ? -24.220 -2.599 11.399 1.00 45.02 307 TYR B C 1
ATOM 4772 O O . TYR B 1 309 ? -23.388 -3.505 11.443 1.00 40.13 307 TYR B O 1
ATOM 4781 N N . GLY B 1 310 ? -24.001 -1.472 10.729 1.00 43.76 308 GLY B N 1
ATOM 4782 C CA . GLY B 1 310 ? -22.690 -1.216 10.164 1.00 41.25 308 GLY B CA 1
ATOM 4783 C C . GLY B 1 310 ? -21.755 -0.722 11.254 1.00 45.15 308 GLY B C 1
ATOM 4784 O O . GLY B 1 310 ? -20.534 -0.863 11.172 1.00 39.03 308 GLY B O 1
ATOM 4785 N N . SER B 1 311 ? -22.350 -0.155 12.301 1.00 47.40 309 SER B N 1
ATOM 4786 C CA . SER B 1 311 ? -21.602 0.510 13.365 1.00 41.93 309 SER B CA 1
ATOM 4787 C C . SER B 1 311 ? -22.424 0.509 14.651 1.00 46.90 309 SER B C 1
ATOM 4788 O O . SER B 1 311 ? -23.617 0.790 14.628 1.00 57.63 309 SER B O 1
ATOM 4791 N N . LEU B 1 312 ? -21.800 0.171 15.772 1.00 44.88 310 LEU B N 1
ATOM 4792 C CA . LEU B 1 312 ? -22.508 0.108 17.044 1.00 36.65 310 LEU B CA 1
ATOM 4793 C C . LEU B 1 312 ? -21.738 0.941 18.064 1.00 39.02 310 LEU B C 1
ATOM 4794 O O . LEU B 1 312 ? -20.721 0.492 18.615 1.00 36.69 310 LEU B O 1
ATOM 4799 N N . PHE B 1 313 ? -22.223 2.149 18.314 1.00 36.24 311 PHE B N 1
ATOM 4800 C CA . PHE B 1 313 ? -21.531 3.084 19.188 1.00 35.49 311 PHE B CA 1
ATOM 4801 C C . PHE B 1 313 ? -21.526 2.588 20.623 1.00 34.83 311 PHE B C 1
ATOM 4802 O O . PHE B 1 313 ? -22.561 2.214 21.151 1.00 35.45 311 PHE B O 1
ATOM 4810 N N . ASP B 1 314 ? -20.373 2.624 21.272 1.00 33.66 312 ASP B N 1
ATOM 4811 C CA . ASP B 1 314 ? -20.303 2.132 22.643 1.00 40.40 312 ASP B CA 1
ATOM 4812 C C . ASP B 1 314 ? -20.238 3.305 23.620 1.00 38.33 312 ASP B C 1
ATOM 4813 O O . ASP B 1 314 ? -19.161 3.810 23.920 1.00 37.67 312 ASP B O 1
ATOM 4818 N N . ALA B 1 315 ? -21.396 3.692 24.147 1.00 37.61 313 ALA B N 1
ATOM 4819 C CA . ALA B 1 315 ? -21.496 4.850 25.031 1.00 35.77 313 ALA B CA 1
ATOM 4820 C C . ALA B 1 315 ? -20.698 4.662 26.323 1.00 42.26 313 ALA B C 1
ATOM 4821 O O . ALA B 1 315 ? -20.298 5.655 26.940 1.00 45.31 313 ALA B O 1
ATOM 4823 N N . THR B 1 316 ? -20.412 3.408 26.693 1.00 32.61 314 THR B N 1
ATOM 4824 C CA . THR B 1 316 ? -19.691 3.119 27.932 1.00 31.85 314 THR B CA 1
ATOM 4825 C C . THR B 1 316 ? -18.215 3.501 27.870 1.00 39.50 314 THR B C 1
ATOM 4826 O O . THR B 1 316 ? -17.566 3.557 28.910 1.00 38.52 314 THR B O 1
ATOM 4830 N N . GLN B 1 317 ? -17.687 3.777 26.675 1.00 31.75 315 GLN B N 1
ATOM 4831 C CA . GLN B 1 317 ? -16.254 4.090 26.533 1.00 35.24 315 GLN B CA 1
ATOM 4832 C C . GLN B 1 317 ? -15.923 5.545 26.159 1.00 36.87 315 GLN B C 1
ATOM 4833 O O . GLN B 1 317 ? -14.762 5.874 25.958 1.00 43.78 315 GLN B O 1
ATOM 4839 N N . THR B 1 318 ? -16.930 6.398 26.055 1.00 33.24 316 THR B N 1
ATOM 4840 C CA . THR B 1 318 ? -16.708 7.807 25.674 1.00 39.66 316 THR B CA 1
ATOM 4841 C C . THR B 1 318 ? -15.858 8.555 26.696 1.00 35.33 316 THR B C 1
ATOM 4842 O O . THR B 1 318 ? -16.136 8.506 27.886 1.00 38.15 316 THR B O 1
ATOM 4846 N N . MET B 1 319 ? -14.826 9.251 26.227 1.00 35.94 317 MET B N 1
ATOM 4847 C CA . MET B 1 319 ? -14.014 10.095 27.109 1.00 40.32 317 MET B CA 1
ATOM 4848 C C . MET B 1 319 ? -13.804 11.500 26.541 1.00 44.98 317 MET B C 1
ATOM 4849 O O . MET B 1 319 ? -13.695 11.683 25.325 1.00 40.34 317 MET B O 1
ATOM 4854 N N . VAL B 1 320 ? -13.724 12.483 27.435 1.00 37.95 318 VAL B N 1
ATOM 4855 C CA . VAL B 1 320 ? -13.624 13.875 27.022 1.00 39.44 318 VAL B CA 1
ATOM 4856 C C . VAL B 1 320 ? -12.660 14.649 27.899 1.00 46.39 318 VAL B C 1
ATOM 4857 O O . VAL B 1 320 ? -12.703 14.526 29.121 1.00 49.91 318 VAL B O 1
ATOM 4861 N N . GLN B 1 321 ? -11.736 15.329 27.285 1.00 44.76 319 GLN B N 1
ATOM 4862 C CA A GLN B 1 321 ? -10.878 16.332 27.978 0.50 46.59 319 GLN B CA 1
ATOM 4863 C CA B GLN B 1 321 ? -11.135 16.401 28.073 0.50 46.61 319 GLN B CA 1
ATOM 4864 C C . GLN B 1 321 ? -10.855 17.858 27.449 1.00 47.28 319 GLN B C 1
ATOM 4865 O O . GLN B 1 321 ? -10.586 18.236 26.274 1.00 46.52 319 GLN B O 1
ATOM 4876 N N . ASP B 1 322 ? -11.169 18.738 28.401 1.00 46.27 320 ASP B N 1
ATOM 4877 C CA . ASP B 1 322 ? -11.242 20.154 28.039 1.00 42.79 320 ASP B CA 1
ATOM 4878 C C . ASP B 1 322 ? -9.851 20.745 27.911 1.00 46.95 320 ASP B C 1
ATOM 4879 O O . ASP B 1 322 ? -9.051 20.665 28.842 1.00 56.21 320 ASP B O 1
ATOM 4884 N N . LEU B 1 323 ? -9.566 21.332 26.753 1.00 42.17 321 LEU B N 1
ATOM 4885 C CA . LEU B 1 323 ? -8.270 21.940 26.493 1.00 43.82 321 LEU B CA 1
ATOM 4886 C C . LEU B 1 323 ? -8.344 23.447 26.722 1.00 51.28 321 LEU B C 1
ATOM 4887 O O . LEU B 1 323 ? -7.331 24.137 26.663 1.00 51.54 321 LEU B O 1
ATOM 4892 N N . GLY B 1 324 ? -9.554 23.939 26.978 1.00 52.19 322 GLY B N 1
ATOM 4893 C CA . GLY B 1 324 ? -9.799 25.356 27.168 1.00 53.44 322 GLY B CA 1
ATOM 4894 C C . GLY B 1 324 ? -10.020 26.069 25.848 1.00 56.84 322 GLY B C 1
ATOM 4895 O O . GLY B 1 324 ? -9.469 25.681 24.817 1.00 50.90 322 GLY B O 1
ATOM 4896 N N . ASN B 1 325 ? -10.823 27.127 25.889 1.00 64.93 323 ASN B N 1
ATOM 4897 C CA . ASN B 1 325 ? -11.070 27.959 24.714 1.00 67.88 323 ASN B CA 1
ATOM 4898 C C . ASN B 1 325 ? -11.891 27.258 23.630 1.00 63.27 323 ASN B C 1
ATOM 4899 O O . ASN B 1 325 ? -11.677 27.487 22.436 1.00 59.97 323 ASN B O 1
ATOM 4904 N N . GLY B 1 326 ? -12.825 26.409 24.052 1.00 63.35 324 GLY B N 1
ATOM 4905 C CA . GLY B 1 326 ? -13.719 25.736 23.123 1.00 59.34 324 GLY B CA 1
ATOM 4906 C C . GLY B 1 326 ? -13.102 24.530 22.451 1.00 49.78 324 GLY B C 1
ATOM 4907 O O . GLY B 1 326 ? -13.692 23.953 21.539 1.00 48.37 324 GLY B O 1
ATOM 4908 N N . LEU B 1 327 ? -11.886 24.187 22.858 1.00 47.40 325 LEU B N 1
ATOM 4909 C CA . LEU B 1 327 ? -11.208 23.014 22.335 1.00 48.05 325 LEU B CA 1
ATOM 4910 C C . LEU B 1 327 ? -11.359 21.837 23.300 1.00 46.87 325 LEU B C 1
ATOM 4911 O O . LEU B 1 327 ? -11.224 21.994 24.510 1.00 44.62 325 LEU B O 1
ATOM 4916 N N . TYR B 1 328 ? -11.629 20.662 22.749 1.00 41.03 326 TYR B N 1
ATOM 4917 C CA . TYR B 1 328 ? -11.740 19.433 23.527 1.00 42.05 326 TYR B CA 1
ATOM 4918 C C . TYR B 1 328 ? -11.053 18.283 22.795 1.00 42.90 326 TYR B C 1
ATOM 4919 O O . TYR B 1 328 ? -11.093 18.209 21.565 1.00 41.14 326 TYR B O 1
ATOM 4928 N N . GLN B 1 329 ? -10.401 17.405 23.552 1.00 39.51 327 GLN B N 1
ATOM 4929 C CA . GLN B 1 329 ? -9.941 16.140 23.004 1.00 41.63 327 GLN B CA 1
ATOM 4930 C C . GLN B 1 329 ? -10.921 15.073 23.447 1.00 44.20 327 GLN B C 1
ATOM 4931 O O . GLN B 1 329 ? -11.220 14.942 24.626 1.00 45.28 327 GLN B O 1
ATOM 4937 N N . VAL B 1 330 ? -11.417 14.315 22.486 1.00 41.76 328 VAL B N 1
ATOM 4938 C CA . VAL B 1 330 ? -12.532 13.429 22.711 1.00 32.41 328 VAL B CA 1
ATOM 4939 C C . VAL B 1 330 ? -12.215 12.027 22.224 1.00 34.32 328 VAL B C 1
ATOM 4940 O O . VAL B 1 330 ? -11.579 11.867 21.183 1.00 39.52 328 VAL B O 1
ATOM 4944 N N . GLU B 1 331 ? -12.643 11.011 22.967 1.00 32.75 329 GLU B N 1
ATOM 4945 C CA . GLU B 1 331 ? -12.525 9.643 22.478 1.00 39.99 329 GLU B CA 1
ATOM 4946 C C . GLU B 1 331 ? -13.895 9.035 22.301 1.00 37.37 329 GLU B C 1
ATOM 4947 O O . GLU B 1 331 ? -14.651 8.957 23.260 1.00 36.26 329 GLU B O 1
ATOM 4953 N N . VAL B 1 332 ? -14.206 8.590 21.088 1.00 32.84 330 VAL B N 1
ATOM 4954 C CA . VAL B 1 332 ? -15.445 7.874 20.844 1.00 32.00 330 VAL B CA 1
ATOM 4955 C C . VAL B 1 332 ? -15.137 6.511 20.229 1.00 38.49 330 VAL B C 1
ATOM 4956 O O . VAL B 1 332 ? -14.200 6.353 19.437 1.00 38.56 330 VAL B O 1
ATOM 4960 N N . VAL B 1 333 ? -15.922 5.515 20.611 1.00 39.49 331 VAL B N 1
ATOM 4961 C CA . VAL B 1 333 ? -15.605 4.155 20.252 1.00 31.09 331 VAL B CA 1
ATOM 4962 C C . VAL B 1 333 ? -16.827 3.505 19.660 1.00 36.38 331 VAL B C 1
ATOM 4963 O O . VAL B 1 333 ? -17.930 3.747 20.126 1.00 35.64 331 VAL B O 1
ATOM 4967 N N . SER B 1 334 ? -16.647 2.715 18.608 1.00 31.91 332 SER B N 1
ATOM 4968 C CA . SER B 1 334 ? -17.748 1.896 18.111 1.00 38.34 332 SER B CA 1
ATOM 4969 C C . SER B 1 334 ? -17.285 0.499 17.681 1.00 38.98 332 SER B C 1
ATOM 4970 O O . SER B 1 334 ? -16.121 0.294 17.305 1.00 35.29 332 SER B O 1
ATOM 4973 N N . TRP B 1 335 ? -18.207 -0.454 17.767 1.00 34.47 333 TRP B N 1
ATOM 4974 C CA . TRP B 1 335 ? -17.961 -1.843 17.381 1.00 35.95 333 TRP B CA 1
ATOM 4975 C C . TRP B 1 335 ? -18.453 -2.172 15.984 1.00 39.86 333 TRP B C 1
ATOM 4976 O O . TRP B 1 335 ? -19.414 -1.570 15.503 1.00 37.44 333 TRP B O 1
ATOM 4987 N N . TYR B 1 336 ? -17.837 -3.173 15.362 1.00 41.00 334 TYR B N 1
ATOM 4988 C CA . TYR B 1 336 ? -18.330 -3.698 14.093 1.00 38.19 334 TYR B CA 1
ATOM 4989 C C . TYR B 1 336 ? -17.818 -5.106 13.833 1.00 42.88 334 TYR B C 1
ATOM 4990 O O . TYR B 1 336 ? -16.640 -5.413 14.070 1.00 32.57 334 TYR B O 1
ATOM 4999 N N . ASP B 1 337 ? -18.713 -5.956 13.339 1.00 34.57 335 ASP B N 1
ATOM 5000 C CA . ASP B 1 337 ? -18.304 -7.263 12.837 1.00 38.88 335 ASP B CA 1
ATOM 5001 C C . ASP B 1 337 ? -17.735 -6.998 11.460 1.00 40.07 335 ASP B C 1
ATOM 5002 O O . ASP B 1 337 ? -18.497 -6.787 10.517 1.00 36.68 335 ASP B O 1
ATOM 5007 N N . ASN B 1 338 ? -16.410 -6.983 11.343 1.00 33.86 336 ASN B N 1
ATOM 5008 C CA . ASN B 1 338 ? -15.793 -6.614 10.069 1.00 35.50 336 ASN B CA 1
ATOM 5009 C C . ASN B 1 338 ? -16.294 -7.446 8.916 1.00 35.35 336 ASN B C 1
ATOM 5010 O O . ASN B 1 338 ? -16.298 -6.976 7.796 1.00 47.69 336 ASN B O 1
ATOM 5015 N N . GLU B 1 339 ? -16.759 -8.664 9.179 1.00 37.02 337 GLU B N 1
ATOM 5016 C CA . GLU B 1 339 ? -17.316 -9.497 8.113 1.00 36.64 337 GLU B CA 1
ATOM 5017 C C . GLU B 1 339 ? -18.792 -9.181 7.854 1.00 43.63 337 GLU B C 1
ATOM 5018 O O . GLU B 1 339 ? -19.162 -8.707 6.766 1.00 45.46 337 GLU B O 1
ATOM 5024 N N . ASN B 1 340 ? -19.642 -9.447 8.843 1.00 42.00 338 ASN B N 1
ATOM 5025 C CA . ASN B 1 340 ? -21.080 -9.350 8.618 1.00 39.52 338 ASN B CA 1
ATOM 5026 C C . ASN B 1 340 ? -21.667 -7.936 8.736 1.00 40.34 338 ASN B C 1
ATOM 5027 O O . ASN B 1 340 ? -22.647 -7.623 8.059 1.00 42.14 338 ASN B O 1
ATOM 5032 N N . SER B 1 341 ? -21.069 -7.083 9.565 1.00 38.89 339 SER B N 1
ATOM 5033 C CA . SER B 1 341 ? -21.490 -5.682 9.609 1.00 39.34 339 SER B CA 1
ATOM 5034 C C . SER B 1 341 ? -21.269 -5.055 8.258 1.00 40.18 339 SER B C 1
ATOM 5035 O O . SER B 1 341 ? -22.151 -4.401 7.725 1.00 41.50 339 SER B O 1
ATOM 5038 N N . TYR B 1 342 ? -20.084 -5.261 7.704 1.00 39.51 340 TYR B N 1
ATOM 5039 C CA . TYR B 1 342 ? -19.775 -4.747 6.384 1.00 41.05 340 TYR B CA 1
ATOM 5040 C C . TYR B 1 342 ? -20.740 -5.301 5.335 1.00 42.03 340 TYR B C 1
ATOM 5041 O O . TYR B 1 342 ? -21.252 -4.570 4.490 1.00 43.32 340 TYR B O 1
ATOM 5050 N N . THR B 1 343 ? -20.996 -6.597 5.409 1.00 42.09 341 THR B N 1
ATOM 5051 C CA . THR B 1 343 ? -21.821 -7.275 4.424 1.00 45.00 341 THR B CA 1
ATOM 5052 C C . THR B 1 343 ? -23.251 -6.733 4.438 1.00 45.49 341 THR B C 1
ATOM 5053 O O . THR B 1 343 ? -23.874 -6.563 3.391 1.00 46.79 341 THR B O 1
ATOM 5057 N N . SER B 1 344 ? -23.768 -6.492 5.637 1.00 44.66 342 SER B N 1
ATOM 5058 C CA . SER B 1 344 ? -25.128 -6.005 5.791 1.00 48.37 342 SER B CA 1
ATOM 5059 C C . SER B 1 344 ? -25.286 -4.626 5.167 1.00 47.33 342 SER B C 1
ATOM 5060 O O . SER B 1 344 ? -26.325 -4.320 4.583 1.00 48.60 342 SER B O 1
ATOM 5063 N N . GLN B 1 345 ? -24.253 -3.799 5.304 1.00 45.72 343 GLN B N 1
ATOM 5064 C CA . GLN B 1 345 ? -24.225 -2.481 4.687 1.00 46.42 343 GLN B CA 1
ATOM 5065 C C . GLN B 1 345 ? -24.161 -2.619 3.165 1.00 49.04 343 GLN B C 1
ATOM 5066 O O . GLN B 1 345 ? -24.882 -1.930 2.433 1.00 51.41 343 GLN B O 1
ATOM 5072 N N . MET B 1 346 ? -23.295 -3.508 2.693 1.00 47.16 344 MET B N 1
ATOM 5073 C CA . MET B 1 346 ? -23.108 -3.689 1.254 1.00 48.36 344 MET B CA 1
ATOM 5074 C C . MET B 1 346 ? -24.349 -4.263 0.580 1.00 50.30 344 MET B C 1
ATOM 5075 O O . MET B 1 346 ? -24.630 -3.965 -0.572 1.00 53.14 344 MET B O 1
ATOM 5080 N N . VAL B 1 347 ? -25.076 -5.118 1.291 1.00 51.87 345 VAL B N 1
ATOM 5081 C CA . VAL B 1 347 ? -26.305 -5.689 0.761 1.00 52.18 345 VAL B CA 1
ATOM 5082 C C . VAL B 1 347 ? -27.383 -4.603 0.703 1.00 53.63 345 VAL B C 1
ATOM 5083 O O . VAL B 1 347 ? -28.153 -4.536 -0.249 1.00 56.36 345 VAL B O 1
ATOM 5087 N N . ARG B 1 348 ? -27.430 -3.745 1.716 1.00 52.74 346 ARG B N 1
ATOM 5088 C CA . ARG B 1 348 ? -28.333 -2.598 1.684 1.00 54.03 346 ARG B CA 1
ATOM 5089 C C . ARG B 1 348 ? -28.025 -1.688 0.490 1.00 57.10 346 ARG B C 1
ATOM 5090 O O . ARG B 1 348 ? -28.938 -1.183 -0.186 1.00 57.01 346 ARG B O 1
ATOM 5098 N N . THR B 1 349 ? -26.740 -1.470 0.235 1.00 53.80 347 THR B N 1
ATOM 5099 C CA . THR B 1 349 ? -26.340 -0.631 -0.889 1.00 54.72 347 THR B CA 1
ATOM 5100 C C . THR B 1 349 ? -26.717 -1.256 -2.227 1.00 56.56 347 THR B C 1
ATOM 5101 O O . THR B 1 349 ? -27.214 -0.572 -3.109 1.00 64.28 347 THR B O 1
ATOM 5105 N N . ILE B 1 350 ? -26.488 -2.556 -2.369 1.00 56.22 348 ILE B N 1
ATOM 5106 C CA . ILE B 1 350 ? -26.815 -3.268 -3.600 1.00 57.95 348 ILE B CA 1
ATOM 5107 C C . ILE B 1 350 ? -28.306 -3.233 -3.907 1.00 63.46 348 ILE B C 1
ATOM 5108 O O . ILE B 1 350 ? -28.708 -3.029 -5.056 1.00 62.90 348 ILE B O 1
ATOM 5113 N N . LYS B 1 351 ? -29.122 -3.441 -2.878 1.00 62.14 349 LYS B N 1
ATOM 5114 C CA . LYS B 1 351 ? -30.572 -3.439 -3.042 1.00 67.43 349 LYS B CA 1
ATOM 5115 C C . LYS B 1 351 ? -31.086 -2.070 -3.482 1.00 68.71 349 LYS B C 1
ATOM 5116 O O . LYS B 1 351 ? -32.026 -1.978 -4.270 1.00 70.62 349 LYS B O 1
ATOM 5122 N N . TYR B 1 352 ? -30.455 -1.010 -2.993 1.00 66.53 350 TYR B N 1
ATOM 5123 C CA . TYR B 1 352 ? -30.820 0.341 -3.401 1.00 73.96 350 TYR B CA 1
ATOM 5124 C C . TYR B 1 352 ? -30.351 0.587 -4.830 1.00 78.53 350 TYR B C 1
ATOM 5125 O O . TYR B 1 352 ? -31.068 1.176 -5.645 1.00 79.20 350 TYR B O 1
ATOM 5134 N N . PHE B 1 353 ? -29.145 0.105 -5.120 1.00 77.49 351 PHE B N 1
ATOM 5135 C CA . PHE B 1 353 ? -28.509 0.262 -6.423 1.00 76.97 351 PHE B CA 1
ATOM 5136 C C . PHE B 1 353 ? -29.328 -0.372 -7.553 1.00 76.22 351 PHE B C 1
ATOM 5137 O O . PHE B 1 353 ? -29.287 0.092 -8.694 1.00 77.25 351 PHE B O 1
ATOM 5145 N N . GLU B 1 354 ? -30.092 -1.410 -7.213 1.00 76.50 352 GLU B N 1
ATOM 5146 C CA . GLU B 1 354 ? -30.864 -2.194 -8.184 1.00 75.43 352 GLU B CA 1
ATOM 5147 C C . GLU B 1 354 ? -31.974 -1.382 -8.850 1.00 76.39 352 GLU B C 1
ATOM 5148 O O . GLU B 1 354 ? -32.464 -1.750 -9.915 1.00 83.51 352 GLU B O 1
ATOM 5154 N N . LYS B 1 355 ? -32.373 -0.285 -8.217 1.00 75.19 353 LYS B N 1
ATOM 5155 C CA . LYS B 1 355 ? -33.401 0.597 -8.771 1.00 86.47 353 LYS B CA 1
ATOM 5156 C C . LYS B 1 355 ? -32.990 1.160 -10.137 1.00 89.87 353 LYS B C 1
ATOM 5157 O O . LYS B 1 355 ? -33.838 1.518 -10.958 1.00 92.09 353 LYS B O 1
ATOM 5163 N N . PHE B 1 356 ? -31.682 1.251 -10.357 1.00 88.02 354 PHE B N 1
ATOM 5164 C CA . PHE B 1 356 ? -31.129 1.798 -11.589 1.00 87.04 354 PHE B CA 1
ATOM 5165 C C . PHE B 1 356 ? -31.013 0.736 -12.684 1.00 90.85 354 PHE B C 1
ATOM 5166 O O . PHE B 1 356 ? -30.523 1.014 -13.779 1.00 97.30 354 PHE B O 1
ATOM 5174 N N . VAL B 1 357 ? -31.461 -0.480 -12.378 1.00 87.36 355 VAL B N 1
ATOM 5175 C CA . VAL B 1 357 ? -31.470 -1.574 -13.347 1.00 86.78 355 VAL B CA 1
ATOM 5176 C C . VAL B 1 357 ? -32.879 -1.797 -13.882 1.00 90.16 355 VAL B C 1
ATOM 5177 O O . VAL B 1 357 ? -33.240 -1.281 -14.940 1.00 96.14 355 VAL B O 1
ATOM 5181 N N . SER C 1 17 ? -52.685 -29.655 34.064 1.00 74.01 15 SER C N 1
ATOM 5182 C CA . SER C 1 17 ? -52.602 -29.268 35.468 1.00 67.69 15 SER C CA 1
ATOM 5183 C C . SER C 1 17 ? -51.429 -28.316 35.686 1.00 62.23 15 SER C C 1
ATOM 5184 O O . SER C 1 17 ? -50.890 -27.735 34.740 1.00 61.55 15 SER C O 1
ATOM 5187 N N . MET C 1 18 ? -51.033 -28.163 36.944 1.00 61.42 16 MET C N 1
ATOM 5188 C CA . MET C 1 18 ? -49.944 -27.267 37.313 1.00 58.98 16 MET C CA 1
ATOM 5189 C C . MET C 1 18 ? -48.595 -27.705 36.746 1.00 56.86 16 MET C C 1
ATOM 5190 O O . MET C 1 18 ? -48.296 -28.895 36.675 1.00 56.51 16 MET C O 1
ATOM 5195 N N . ALA C 1 19 ? -47.798 -26.730 36.318 1.00 55.60 17 ALA C N 1
ATOM 5196 C CA . ALA C 1 19 ? -46.476 -26.995 35.754 1.00 60.17 17 ALA C CA 1
ATOM 5197 C C . ALA C 1 19 ? -45.519 -27.432 36.856 1.00 66.57 17 ALA C C 1
ATOM 5198 O O . ALA C 1 19 ? -45.673 -27.023 38.008 1.00 69.20 17 ALA C O 1
ATOM 5200 N N . VAL C 1 20 ? -44.552 -28.279 36.518 1.00 66.80 18 VAL C N 1
ATOM 5201 C CA . VAL C 1 20 ? -43.595 -28.740 37.512 1.00 61.41 18 VAL C CA 1
ATOM 5202 C C . VAL C 1 20 ? -42.638 -27.608 37.893 1.00 55.38 18 VAL C C 1
ATOM 5203 O O . VAL C 1 20 ? -42.090 -26.909 37.026 1.00 49.93 18 VAL C O 1
ATOM 5207 N N . LYS C 1 21 ? -42.478 -27.417 39.203 1.00 52.51 19 LYS C N 1
ATOM 5208 C CA . LYS C 1 21 ? -41.634 -26.358 39.745 1.00 53.36 19 LYS C CA 1
ATOM 5209 C C . LYS C 1 21 ? -40.177 -26.760 39.820 1.00 46.50 19 LYS C C 1
ATOM 5210 O O . LYS C 1 21 ? -39.817 -27.745 40.461 1.00 44.69 19 LYS C O 1
ATOM 5216 N N . VAL C 1 22 ? -39.347 -25.958 39.167 1.00 46.76 20 VAL C N 1
ATOM 5217 C CA . VAL C 1 22 ? -37.930 -26.243 38.974 1.00 46.02 20 VAL C CA 1
ATOM 5218 C C . VAL C 1 22 ? -37.074 -25.120 39.534 1.00 48.08 20 VAL C C 1
ATOM 5219 O O . VAL C 1 22 ? -37.357 -23.949 39.312 1.00 48.68 20 VAL C O 1
ATOM 5223 N N . ALA C 1 23 ? -36.042 -25.482 40.286 1.00 44.99 21 ALA C N 1
ATOM 5224 C CA . ALA C 1 23 ? -35.071 -24.513 40.766 1.00 42.68 21 ALA C CA 1
ATOM 5225 C C . ALA C 1 23 ? -33.707 -24.895 40.217 1.00 46.04 21 ALA C C 1
ATOM 5226 O O . ALA C 1 23 ? -33.399 -26.075 40.092 1.00 47.84 21 ALA C O 1
ATOM 5228 N N . ILE C 1 24 ? -32.883 -23.902 39.899 1.00 46.51 22 ILE C N 1
ATOM 5229 C CA . ILE C 1 24 ? -31.544 -24.174 39.422 1.00 38.96 22 ILE C CA 1
ATOM 5230 C C . ILE C 1 24 ? -30.512 -23.760 40.464 1.00 48.89 22 ILE C C 1
ATOM 5231 O O . ILE C 1 24 ? -30.462 -22.595 40.874 1.00 49.63 22 ILE C O 1
ATOM 5236 N N . ASN C 1 25 ? -29.679 -24.704 40.891 1.00 45.36 23 ASN C N 1
ATOM 5237 C CA . ASN C 1 25 ? -28.596 -24.364 41.803 1.00 38.52 23 ASN C CA 1
ATOM 5238 C C . ASN C 1 25 ? -27.296 -24.263 41.017 1.00 39.64 23 ASN C C 1
ATOM 5239 O O . ASN C 1 25 ? -26.751 -25.262 40.538 1.00 38.88 23 ASN C O 1
ATOM 5244 N N . GLY C 1 26 ? -26.804 -23.043 40.867 1.00 40.17 24 GLY C N 1
ATOM 5245 C CA . GLY C 1 26 ? -25.634 -22.811 40.050 1.00 41.72 24 GLY C CA 1
ATOM 5246 C C . GLY C 1 26 ? -26.015 -22.359 38.653 1.00 44.89 24 GLY C C 1
ATOM 5247 O O . GLY C 1 26 ? -26.422 -23.172 37.822 1.00 42.12 24 GLY C O 1
ATOM 5248 N N . PHE C 1 27 ? -25.911 -21.055 38.403 1.00 45.59 25 PHE C N 1
ATOM 5249 C CA . PHE C 1 27 ? -26.269 -20.474 37.109 1.00 42.52 25 PHE C CA 1
ATOM 5250 C C . PHE C 1 27 ? -25.012 -20.329 36.256 1.00 41.70 25 PHE C C 1
ATOM 5251 O O . PHE C 1 27 ? -24.682 -19.232 35.820 1.00 44.84 25 PHE C O 1
ATOM 5259 N N . GLY C 1 28 ? -24.295 -21.432 36.060 1.00 40.30 26 GLY C N 1
ATOM 5260 C CA . GLY C 1 28 ? -23.060 -21.431 35.299 1.00 34.53 26 GLY C CA 1
ATOM 5261 C C . GLY C 1 28 ? -23.282 -21.771 33.835 1.00 35.04 26 GLY C C 1
ATOM 5262 O O . GLY C 1 28 ? -24.391 -21.608 33.308 1.00 35.84 26 GLY C O 1
ATOM 5263 N N . ARG C 1 29 ? -22.232 -22.253 33.172 1.00 32.26 27 ARG C N 1
ATOM 5264 C CA . ARG C 1 29 ? -22.340 -22.647 31.768 1.00 34.11 27 ARG C CA 1
ATOM 5265 C C . ARG C 1 29 ? -23.514 -23.602 31.578 1.00 36.65 27 ARG C C 1
ATOM 5266 O O . ARG C 1 29 ? -24.412 -23.324 30.786 1.00 38.34 27 ARG C O 1
ATOM 5274 N N . ILE C 1 30 ? -23.539 -24.701 32.341 1.00 36.56 28 ILE C N 1
ATOM 5275 C CA . ILE C 1 30 ? -24.611 -25.681 32.189 1.00 33.48 28 ILE C CA 1
ATOM 5276 C C . ILE C 1 30 ? -25.950 -25.130 32.656 1.00 34.85 28 ILE C C 1
ATOM 5277 O O . ILE C 1 30 ? -26.971 -25.260 31.971 1.00 36.66 28 ILE C O 1
ATOM 5282 N N . GLY C 1 31 ? -25.943 -24.513 33.832 1.00 34.90 29 GLY C N 1
ATOM 5283 C CA . GLY C 1 31 ? -27.157 -23.955 34.395 1.00 37.01 29 GLY C CA 1
ATOM 5284 C C . GLY C 1 31 ? -27.851 -22.959 33.479 1.00 36.92 29 GLY C C 1
ATOM 5285 O O . GLY C 1 31 ? -29.069 -22.992 33.348 1.00 35.06 29 GLY C O 1
ATOM 5286 N N . ARG C 1 32 ? -27.086 -22.076 32.840 1.00 38.78 30 ARG C N 1
ATOM 5287 C CA . ARG C 1 32 ? -27.681 -21.076 31.948 1.00 35.64 30 ARG C CA 1
ATOM 5288 C C . ARG C 1 32 ? -28.188 -21.713 30.655 1.00 35.51 30 ARG C C 1
ATOM 5289 O O . ARG C 1 32 ? -29.243 -21.332 30.150 1.00 34.07 30 ARG C O 1
ATOM 5297 N N . LEU C 1 33 ? -27.449 -22.690 30.126 1.00 36.80 31 LEU C N 1
ATOM 5298 C CA . LEU C 1 33 ? -27.901 -23.422 28.936 1.00 40.07 31 LEU C CA 1
ATOM 5299 C C . LEU C 1 33 ? -29.147 -24.276 29.220 1.00 40.90 31 LEU C C 1
ATOM 5300 O O . LEU C 1 33 ? -30.040 -24.395 28.375 1.00 38.53 31 LEU C O 1
ATOM 5305 N N . ALA C 1 34 ? -29.214 -24.863 30.412 1.00 43.45 32 ALA C N 1
ATOM 5306 C CA . ALA C 1 34 ? -30.408 -25.617 30.798 1.00 38.68 32 ALA C CA 1
ATOM 5307 C C . ALA C 1 34 ? -31.570 -24.633 30.928 1.00 38.82 32 ALA C C 1
ATOM 5308 O O . ALA C 1 34 ? -32.711 -24.950 30.560 1.00 39.41 32 ALA C O 1
ATOM 5310 N N . PHE C 1 35 ? -31.286 -23.453 31.483 1.00 35.32 33 PHE C N 1
ATOM 5311 C CA . PHE C 1 35 ? -32.294 -22.393 31.546 1.00 41.18 33 PHE C CA 1
ATOM 5312 C C . PHE C 1 35 ? -32.873 -22.059 30.163 1.00 44.93 33 PHE C C 1
ATOM 5313 O O . PHE C 1 35 ? -34.087 -21.895 30.030 1.00 41.43 33 PHE C O 1
ATOM 5321 N N . ARG C 1 36 ? -32.013 -21.918 29.151 1.00 43.27 34 ARG C N 1
ATOM 5322 C CA . ARG C 1 36 ? -32.502 -21.581 27.811 1.00 41.22 34 ARG C CA 1
ATOM 5323 C C . ARG C 1 36 ? -33.532 -22.599 27.337 1.00 42.05 34 ARG C C 1
ATOM 5324 O O . ARG C 1 36 ? -34.510 -22.245 26.681 1.00 51.53 34 ARG C O 1
ATOM 5332 N N . GLN C 1 37 ? -33.320 -23.866 27.679 1.00 38.84 35 GLN C N 1
ATOM 5333 C CA . GLN C 1 37 ? -34.224 -24.924 27.233 1.00 40.22 35 GLN C CA 1
ATOM 5334 C C . GLN C 1 37 ? -35.425 -25.155 28.167 1.00 41.16 35 GLN C C 1
ATOM 5335 O O . GLN C 1 37 ? -36.524 -25.466 27.716 1.00 47.79 35 GLN C O 1
ATOM 5341 N N . MET C 1 38 ? -35.220 -25.015 29.469 1.00 40.30 36 MET C N 1
ATOM 5342 C CA . MET C 1 38 ? -36.311 -25.218 30.419 1.00 50.70 36 MET C CA 1
ATOM 5343 C C . MET C 1 38 ? -37.305 -24.050 30.388 1.00 47.16 36 MET C C 1
ATOM 5344 O O . MET C 1 38 ? -38.504 -24.246 30.585 1.00 46.27 36 MET C O 1
ATOM 5349 N N . PHE C 1 39 ? -36.801 -22.838 30.169 1.00 43.71 37 PHE C N 1
ATOM 5350 C CA . PHE C 1 39 ? -37.648 -21.647 30.179 1.00 53.34 37 PHE C CA 1
ATOM 5351 C C . PHE C 1 39 ? -38.709 -21.688 29.083 1.00 60.21 37 PHE C C 1
ATOM 5352 O O . PHE C 1 39 ? -39.773 -21.088 29.224 1.00 63.21 37 PHE C O 1
ATOM 5360 N N . GLY C 1 40 ? -38.417 -22.400 27.995 1.00 64.38 38 GLY C N 1
ATOM 5361 C CA . GLY C 1 40 ? -39.364 -22.547 26.903 1.00 66.17 38 GLY C CA 1
ATOM 5362 C C . GLY C 1 40 ? -40.294 -23.737 27.086 1.00 66.60 38 GLY C C 1
ATOM 5363 O O . GLY C 1 40 ? -41.258 -23.908 26.340 1.00 68.78 38 GLY C O 1
ATOM 5364 N N . HIS C 1 41 ? -40.018 -24.558 28.094 1.00 69.58 39 HIS C N 1
ATOM 5365 C CA . HIS C 1 41 ? -40.813 -25.759 28.335 1.00 67.87 39 HIS C CA 1
ATOM 5366 C C . HIS C 1 41 ? -42.172 -25.455 28.951 1.00 67.25 39 HIS C C 1
ATOM 5367 O O . HIS C 1 41 ? -42.275 -25.018 30.094 1.00 67.10 39 HIS C O 1
ATOM 5374 N N . GLU C 1 42 ? -43.220 -25.692 28.178 1.00 66.81 40 GLU C N 1
ATOM 5375 C CA . GLU C 1 42 ? -44.588 -25.473 28.642 1.00 76.25 40 GLU C CA 1
ATOM 5376 C C . GLU C 1 42 ? -44.944 -26.305 29.880 1.00 73.11 40 GLU C C 1
ATOM 5377 O O . GLU C 1 42 ? -45.755 -25.884 30.708 1.00 74.16 40 GLU C O 1
ATOM 5383 N N . GLY C 1 43 ? -44.348 -27.487 30.000 1.00 72.51 41 GLY C N 1
ATOM 5384 C CA . GLY C 1 43 ? -44.638 -28.376 31.116 1.00 70.87 41 GLY C CA 1
ATOM 5385 C C . GLY C 1 43 ? -43.861 -28.065 32.382 1.00 69.48 41 GLY C C 1
ATOM 5386 O O . GLY C 1 43 ? -43.997 -28.762 33.388 1.00 73.94 41 GLY C O 1
ATOM 5387 N N . SER C 1 44 ? -43.064 -27.002 32.340 1.00 64.34 42 SER C N 1
ATOM 5388 C CA . SER C 1 44 ? -42.224 -26.630 33.474 1.00 63.56 42 SER C CA 1
ATOM 5389 C C . SER C 1 44 ? -42.273 -25.136 33.770 1.00 63.07 42 SER C C 1
ATOM 5390 O O . SER C 1 44 ? -42.629 -24.317 32.921 1.00 63.95 42 SER C O 1
ATOM 5393 N N . GLU C 1 45 ? -41.878 -24.793 34.985 1.00 58.18 43 GLU C N 1
ATOM 5394 C CA . GLU C 1 45 ? -41.802 -23.412 35.411 1.00 59.79 43 GLU C CA 1
ATOM 5395 C C . GLU C 1 45 ? -40.572 -23.222 36.282 1.00 56.78 43 GLU C C 1
ATOM 5396 O O . GLU C 1 45 ? -40.459 -23.845 37.334 1.00 58.99 43 GLU C O 1
ATOM 5402 N N . ILE C 1 46 ? -39.645 -22.379 35.850 1.00 54.27 44 ILE C N 1
ATOM 5403 C CA . ILE C 1 46 ? -38.464 -22.105 36.660 1.00 52.79 44 ILE C CA 1
ATOM 5404 C C . ILE C 1 46 ? -38.790 -21.076 37.743 1.00 50.76 44 ILE C C 1
ATOM 5405 O O . ILE C 1 46 ? -39.037 -19.910 37.461 1.00 52.16 44 ILE C O 1
ATOM 5410 N N . VAL C 1 47 ? -38.784 -21.520 38.990 1.00 47.28 45 VAL C N 1
ATOM 5411 C CA . VAL C 1 47 ? -39.257 -20.694 40.089 1.00 52.28 45 VAL C CA 1
ATOM 5412 C C . VAL C 1 47 ? -38.144 -19.878 40.728 1.00 51.73 45 VAL C C 1
ATOM 5413 O O . VAL C 1 47 ? -38.358 -18.734 41.143 1.00 53.49 45 VAL C O 1
ATOM 5417 N N . ALA C 1 48 ? -36.960 -20.467 40.826 1.00 46.80 46 ALA C N 1
ATOM 5418 C CA . ALA C 1 48 ? -35.867 -19.802 41.510 1.00 42.64 46 ALA C CA 1
ATOM 5419 C C . ALA C 1 48 ? -34.521 -20.189 40.935 1.00 43.52 46 ALA C C 1
ATOM 5420 O O . ALA C 1 48 ? -34.370 -21.254 40.340 1.00 45.13 46 ALA C O 1
ATOM 5422 N N . ILE C 1 49 ? -33.547 -19.306 41.122 1.00 45.05 47 ILE C N 1
ATOM 5423 C CA . ILE C 1 49 ? -32.162 -19.576 40.780 1.00 45.65 47 ILE C CA 1
ATOM 5424 C C . ILE C 1 49 ? -31.266 -19.180 41.945 1.00 46.37 47 ILE C C 1
ATOM 5425 O O . ILE C 1 49 ? -31.448 -18.100 42.528 1.00 40.38 47 ILE C O 1
ATOM 5430 N N . ASN C 1 50 ? -30.304 -20.039 42.283 1.00 44.02 48 ASN C N 1
ATOM 5431 C CA . ASN C 1 50 ? -29.347 -19.725 43.343 1.00 40.12 48 ASN C CA 1
ATOM 5432 C C . ASN C 1 50 ? -27.921 -19.703 42.809 1.00 39.12 48 ASN C C 1
ATOM 5433 O O . ASN C 1 50 ? -27.521 -20.569 42.044 1.00 42.99 48 ASN C O 1
ATOM 5438 N N . ASP C 1 51 ? -27.155 -18.696 43.202 1.00 35.02 49 ASP C N 1
ATOM 5439 C CA . ASP C 1 51 ? -25.737 -18.638 42.855 1.00 39.50 49 ASP C CA 1
ATOM 5440 C C . ASP C 1 51 ? -24.973 -17.886 43.938 1.00 46.06 49 ASP C C 1
ATOM 5441 O O . ASP C 1 51 ? -25.460 -17.727 45.055 1.00 49.64 49 ASP C O 1
ATOM 5446 N N . LEU C 1 52 ? -23.797 -17.381 43.593 1.00 43.79 50 LEU C N 1
ATOM 5447 C CA . LEU C 1 52 ? -22.981 -16.696 44.568 1.00 44.07 50 LEU C CA 1
ATOM 5448 C C . LEU C 1 52 ? -22.811 -15.216 44.200 1.00 50.55 50 LEU C C 1
ATOM 5449 O O . LEU C 1 52 ? -21.879 -14.568 44.662 1.00 49.38 50 LEU C O 1
ATOM 5454 N N . THR C 1 53 ? -23.719 -14.684 43.384 1.00 47.55 51 THR C N 1
ATOM 5455 C CA . THR C 1 53 ? -23.587 -13.305 42.919 1.00 54.04 51 THR C CA 1
ATOM 5456 C C . THR C 1 53 ? -24.938 -12.568 42.823 1.00 51.15 51 THR C C 1
ATOM 5457 O O . THR C 1 53 ? -25.996 -13.150 43.080 1.00 52.48 51 THR C O 1
ATOM 5461 N N . ASP C 1 54 ? -24.907 -11.281 42.483 1.00 49.33 52 ASP C N 1
ATOM 5462 C CA . ASP C 1 54 ? -26.147 -10.496 42.444 1.00 51.19 52 ASP C CA 1
ATOM 5463 C C . ASP C 1 54 ? -26.881 -10.620 41.103 1.00 46.49 52 ASP C C 1
ATOM 5464 O O . ASP C 1 54 ? -26.320 -11.116 40.134 1.00 47.16 52 ASP C O 1
ATOM 5469 N N . PRO C 1 55 ? -28.152 -10.192 41.066 1.00 46.07 53 PRO C N 1
ATOM 5470 C CA . PRO C 1 55 ? -29.003 -10.270 39.875 1.00 46.63 53 PRO C CA 1
ATOM 5471 C C . PRO C 1 55 ? -28.458 -9.604 38.611 1.00 44.97 53 PRO C C 1
ATOM 5472 O O . PRO C 1 55 ? -28.712 -10.154 37.552 1.00 52.53 53 PRO C O 1
ATOM 5476 N N . LYS C 1 56 ? -27.768 -8.467 38.690 1.00 38.45 54 LYS C N 1
ATOM 5477 C CA . LYS C 1 56 ? -27.292 -7.835 37.460 1.00 45.64 54 LYS C CA 1
ATOM 5478 C C . LYS C 1 56 ? -26.217 -8.706 36.789 1.00 46.61 54 LYS C C 1
ATOM 5479 O O . LYS C 1 56 ? -26.157 -8.788 35.563 1.00 44.73 54 LYS C O 1
ATOM 5485 N N . MET C 1 57 ? -25.355 -9.331 37.589 1.00 45.81 55 MET C N 1
ATOM 5486 C CA . MET C 1 57 ? -24.321 -10.218 37.049 1.00 42.74 55 MET C CA 1
ATOM 5487 C C . MET C 1 57 ? -24.954 -11.412 36.321 1.00 41.52 55 MET C C 1
ATOM 5488 O O . MET C 1 57 ? -24.584 -11.738 35.188 1.00 37.58 55 MET C O 1
ATOM 5493 N N . LEU C 1 58 ? -25.949 -12.025 36.952 1.00 44.08 56 LEU C N 1
ATOM 5494 C CA . LEU C 1 58 ? -26.615 -13.201 36.387 1.00 40.72 56 LEU C CA 1
ATOM 5495 C C . LEU C 1 58 ? -27.370 -12.851 35.116 1.00 38.42 56 LEU C C 1
ATOM 5496 O O . LEU C 1 58 ? -27.372 -13.617 34.158 1.00 35.36 56 LEU C O 1
ATOM 5501 N N . ALA C 1 59 ? -28.025 -11.694 35.122 1.00 38.51 57 ALA C N 1
ATOM 5502 C CA . ALA C 1 59 ? -28.751 -11.209 33.944 1.00 46.40 57 ALA C CA 1
ATOM 5503 C C . ALA C 1 59 ? -27.813 -10.914 32.775 1.00 44.25 57 ALA C C 1
ATOM 5504 O O . ALA C 1 59 ? -28.152 -11.181 31.627 1.00 39.68 57 ALA C O 1
ATOM 5506 N N . ASN C 1 60 ? -26.648 -10.335 33.053 1.00 41.65 58 ASN C N 1
ATOM 5507 C CA . ASN C 1 60 ? -25.695 -10.072 31.978 1.00 39.75 58 ASN C CA 1
ATOM 5508 C C . ASN C 1 60 ? -25.114 -11.359 31.389 1.00 40.93 58 ASN C C 1
ATOM 5509 O O . ASN C 1 60 ? -24.924 -11.450 30.180 1.00 43.53 58 ASN C O 1
ATOM 5514 N N . LEU C 1 61 ? -24.828 -12.351 32.234 1.00 45.38 59 LEU C N 1
ATOM 5515 C CA . LEU C 1 61 ? -24.305 -13.633 31.750 1.00 39.12 59 LEU C CA 1
ATOM 5516 C C . LEU C 1 61 ? -25.336 -14.357 30.891 1.00 39.87 59 LEU C C 1
ATOM 5517 O O . LEU C 1 61 ? -24.987 -14.952 29.887 1.00 40.33 59 LEU C O 1
ATOM 5522 N N . LEU C 1 62 ? -26.610 -14.240 31.256 1.00 42.39 60 LEU C N 1
ATOM 5523 C CA . LEU C 1 62 ? -27.700 -14.861 30.503 1.00 40.69 60 LEU C CA 1
ATOM 5524 C C . LEU C 1 62 ? -27.909 -14.186 29.151 1.00 37.53 60 LEU C C 1
ATOM 5525 O O . LEU C 1 62 ? -28.178 -14.835 28.141 1.00 35.08 60 LEU C O 1
ATOM 5530 N N . LYS C 1 63 ? -27.779 -12.868 29.157 1.00 34.46 61 LYS C N 1
ATOM 5531 C CA . LYS C 1 63 ? -27.959 -12.048 27.966 1.00 42.12 61 LYS C CA 1
ATOM 5532 C C . LYS C 1 63 ? -26.909 -12.317 26.893 1.00 36.88 61 LYS C C 1
ATOM 5533 O O . LYS C 1 63 ? -27.247 -12.532 25.735 1.00 34.79 61 LYS C O 1
ATOM 5539 N N . TYR C 1 64 ? -25.641 -12.336 27.291 1.00 35.55 62 TYR C N 1
ATOM 5540 C CA . TYR C 1 64 ? -24.534 -12.409 26.340 1.00 38.01 62 TYR C CA 1
ATOM 5541 C C . TYR C 1 64 ? -23.668 -13.643 26.553 1.00 42.44 62 TYR C C 1
ATOM 5542 O O . TYR C 1 64 ? -23.244 -13.925 27.673 1.00 46.44 62 TYR C O 1
ATOM 5551 N N . ASP C 1 65 ? -23.407 -14.387 25.486 1.00 33.07 63 ASP C N 1
ATOM 5552 C CA . ASP C 1 65 ? -22.576 -15.585 25.634 1.00 38.40 63 ASP C CA 1
ATOM 5553 C C . ASP C 1 65 ? -21.505 -15.660 24.541 1.00 41.67 63 ASP C C 1
ATOM 5554 O O . ASP C 1 65 ? -21.816 -15.640 23.350 1.00 33.20 63 ASP C O 1
ATOM 5559 N N . SER C 1 66 ? -20.251 -15.778 24.961 1.00 29.45 64 SER C N 1
ATOM 5560 C CA . SER C 1 66 ? -19.121 -15.777 24.038 1.00 43.71 64 SER C CA 1
ATOM 5561 C C . SER C 1 66 ? -19.097 -16.937 23.026 1.00 43.09 64 SER C C 1
ATOM 5562 O O . SER C 1 66 ? -18.563 -16.773 21.933 1.00 45.05 64 SER C O 1
ATOM 5565 N N . SER C 1 67 ? -19.666 -18.098 23.360 1.00 40.32 65 SER C N 1
ATOM 5566 C CA A SER C 1 67 ? -19.641 -19.229 22.433 0.50 37.06 65 SER C CA 1
ATOM 5567 C CA B SER C 1 67 ? -19.644 -19.227 22.430 0.50 37.08 65 SER C CA 1
ATOM 5568 C C . SER C 1 67 ? -21.030 -19.674 21.980 1.00 39.71 65 SER C C 1
ATOM 5569 O O . SER C 1 67 ? -21.194 -20.209 20.893 1.00 41.60 65 SER C O 1
ATOM 5574 N N . GLN C 1 68 ? -22.040 -19.445 22.802 1.00 39.04 66 GLN C N 1
ATOM 5575 C CA . GLN C 1 68 ? -23.337 -20.028 22.491 1.00 39.60 66 GLN C CA 1
ATOM 5576 C C . GLN C 1 68 ? -24.358 -19.026 21.973 1.00 40.43 66 GLN C C 1
ATOM 5577 O O . GLN C 1 68 ? -25.544 -19.335 21.891 1.00 48.86 66 GLN C O 1
ATOM 5583 N N . GLY C 1 69 ? -23.913 -17.814 21.659 1.00 43.17 67 GLY C N 1
ATOM 5584 C CA . GLY C 1 69 ? -24.783 -16.857 21.001 1.00 39.51 67 GLY C CA 1
ATOM 5585 C C . GLY C 1 69 ? -25.366 -15.768 21.880 1.00 44.13 67 GLY C C 1
ATOM 5586 O O . GLY C 1 69 ? -25.397 -15.870 23.109 1.00 41.05 67 GLY C O 1
ATOM 5587 N N . ASN C 1 70 ? -25.833 -14.717 21.218 1.00 45.44 68 ASN C N 1
ATOM 5588 C CA . ASN C 1 70 ? -26.389 -13.547 21.858 1.00 35.16 68 ASN C CA 1
ATOM 5589 C C . ASN C 1 70 ? -27.881 -13.737 22.162 1.00 40.10 68 ASN C C 1
ATOM 5590 O O . ASN C 1 70 ? -28.733 -13.571 21.292 1.00 40.48 68 ASN C O 1
ATOM 5595 N N . TYR C 1 71 ? -28.180 -14.075 23.414 1.00 40.05 69 TYR C N 1
ATOM 5596 C CA . TYR C 1 71 ? -29.530 -14.429 23.859 1.00 38.04 69 TYR C CA 1
ATOM 5597 C C . TYR C 1 71 ? -30.409 -13.182 23.928 1.00 40.13 69 TYR C C 1
ATOM 5598 O O . TYR C 1 71 ? -31.618 -13.245 23.714 1.00 42.97 69 TYR C O 1
ATOM 5607 N N . ALA C 1 72 ? -29.796 -12.047 24.242 1.00 43.93 70 ALA C N 1
ATOM 5608 C CA . ALA C 1 72 ? -30.527 -10.776 24.299 1.00 48.40 70 ALA C CA 1
ATOM 5609 C C . ALA C 1 72 ? -31.098 -10.336 22.943 1.00 49.52 70 ALA C C 1
ATOM 5610 O O . ALA C 1 72 ? -31.933 -9.439 22.910 1.00 51.56 70 ALA C O 1
ATOM 5612 N N . ARG C 1 73 ? -30.672 -10.952 21.834 1.00 46.50 71 ARG C N 1
ATOM 5613 C CA . ARG C 1 73 ? -31.209 -10.569 20.507 1.00 47.91 71 ARG C CA 1
ATOM 5614 C C . ARG C 1 73 ? -32.648 -11.036 20.319 1.00 47.95 71 ARG C C 1
ATOM 5615 O O . ARG C 1 73 ? -33.381 -10.488 19.511 1.00 51.59 71 ARG C O 1
ATOM 5623 N N . ASN C 1 74 ? -33.047 -12.065 21.052 1.00 55.36 72 ASN C N 1
ATOM 5624 C CA . ASN C 1 74 ? -34.389 -12.628 20.908 1.00 54.46 72 ASN C CA 1
ATOM 5625 C C . ASN C 1 74 ? -35.196 -12.635 22.196 1.00 47.46 72 ASN C C 1
ATOM 5626 O O . ASN C 1 74 ? -36.339 -13.074 22.205 1.00 53.68 72 ASN C O 1
ATOM 5631 N N . HIS C 1 75 ? -34.604 -12.167 23.278 1.00 44.31 73 HIS C N 1
ATOM 5632 C CA . HIS C 1 75 ? -35.273 -12.114 24.559 1.00 49.09 73 HIS C CA 1
ATOM 5633 C C . HIS C 1 75 ? -34.942 -10.874 25.351 1.00 47.40 73 HIS C C 1
ATOM 5634 O O . HIS C 1 75 ? -33.889 -10.325 25.241 1.00 47.78 73 HIS C O 1
ATOM 5641 N N . SER C 1 76 ? -35.865 -10.456 26.179 1.00 46.86 74 SER C N 1
ATOM 5642 C CA . SER C 1 76 ? -35.670 -9.306 26.992 1.00 44.57 74 SER C CA 1
ATOM 5643 C C . SER C 1 76 ? -35.280 -9.779 28.353 1.00 50.97 74 SER C C 1
ATOM 5644 O O . SER C 1 76 ? -36.003 -10.513 28.961 1.00 60.16 74 SER C O 1
ATOM 5647 N N . VAL C 1 77 ? -34.128 -9.361 28.829 1.00 49.39 75 VAL C N 1
ATOM 5648 C CA . VAL C 1 77 ? -33.688 -9.775 30.133 1.00 49.95 75 VAL C CA 1
ATOM 5649 C C . VAL C 1 77 ? -33.456 -8.562 30.995 1.00 54.44 75 VAL C C 1
ATOM 5650 O O . VAL C 1 77 ? -32.753 -7.661 30.602 1.00 60.05 75 VAL C O 1
ATOM 5654 N N . VAL C 1 78 ? -34.060 -8.546 32.165 1.00 49.25 76 VAL C N 1
ATOM 5655 C CA . VAL C 1 78 ? -33.958 -7.391 33.055 1.00 50.86 76 VAL C CA 1
ATOM 5656 C C . VAL C 1 78 ? -33.731 -7.770 34.518 1.00 54.12 76 VAL C C 1
ATOM 5657 O O . VAL C 1 78 ? -34.448 -8.592 35.072 1.00 55.82 76 VAL C O 1
ATOM 5661 N N . ALA C 1 79 ? -32.754 -7.136 35.151 1.00 56.23 77 ALA C N 1
ATOM 5662 C CA . ALA C 1 79 ? -32.427 -7.436 36.541 1.00 53.42 77 ALA C CA 1
ATOM 5663 C C . ALA C 1 79 ? -33.175 -6.550 37.529 1.00 54.20 77 ALA C C 1
ATOM 5664 O O . ALA C 1 79 ? -33.296 -5.345 37.337 1.00 63.25 77 ALA C O 1
ATOM 5666 N N . GLY C 1 80 ? -33.678 -7.164 38.590 1.00 51.57 78 GLY C N 1
ATOM 5667 C CA . GLY C 1 80 ? -34.302 -6.424 39.665 1.00 58.61 78 GLY C CA 1
ATOM 5668 C C . GLY C 1 80 ? -33.416 -6.461 40.894 1.00 64.72 78 GLY C C 1
ATOM 5669 O O . GLY C 1 80 ? -32.247 -6.833 40.815 1.00 58.09 78 GLY C O 1
ATOM 5670 N N . GLU C 1 81 ? -33.978 -6.096 42.039 1.00 70.80 79 GLU C N 1
ATOM 5671 C CA . GLU C 1 81 ? -33.206 -6.027 43.273 1.00 76.82 79 GLU C CA 1
ATOM 5672 C C . GLU C 1 81 ? -32.893 -7.417 43.822 1.00 72.77 79 GLU C C 1
ATOM 5673 O O . GLU C 1 81 ? -31.806 -7.667 44.353 1.00 72.06 79 GLU C O 1
ATOM 5679 N N . ASP C 1 82 ? -33.856 -8.318 43.663 1.00 69.93 80 ASP C N 1
ATOM 5680 C CA . ASP C 1 82 ? -33.799 -9.650 44.243 1.00 67.65 80 ASP C CA 1
ATOM 5681 C C . ASP C 1 82 ? -34.290 -10.691 43.242 1.00 55.33 80 ASP C C 1
ATOM 5682 O O . ASP C 1 82 ? -34.615 -11.815 43.608 1.00 50.58 80 ASP C O 1
ATOM 5687 N N . SER C 1 83 ? -34.355 -10.298 41.975 1.00 55.46 81 SER C N 1
ATOM 5688 C CA . SER C 1 83 ? -34.938 -11.147 40.947 1.00 51.03 81 SER C CA 1
ATOM 5689 C C . SER C 1 83 ? -34.423 -10.792 39.561 1.00 51.22 81 SER C C 1
ATOM 5690 O O . SER C 1 83 ? -33.739 -9.782 39.388 1.00 53.60 81 SER C O 1
ATOM 5693 N N . ILE C 1 84 ? -34.752 -11.627 38.579 1.00 47.13 82 ILE C N 1
ATOM 5694 C CA . ILE C 1 84 ? -34.603 -11.257 37.177 1.00 44.94 82 ILE C CA 1
ATOM 5695 C C . ILE C 1 84 ? -35.952 -11.435 36.499 1.00 46.51 82 ILE C C 1
ATOM 5696 O O . ILE C 1 84 ? -36.806 -12.172 36.977 1.00 47.80 82 ILE C O 1
ATOM 5701 N N . THR C 1 85 ? -36.165 -10.704 35.415 1.00 49.96 83 THR C N 1
ATOM 5702 C CA . THR C 1 85 ? -37.382 -10.834 34.634 1.00 49.17 83 THR C CA 1
ATOM 5703 C C . THR C 1 85 ? -37.008 -11.158 33.197 1.00 46.05 83 THR C C 1
ATOM 5704 O O . THR C 1 85 ? -36.341 -10.361 32.535 1.00 46.04 83 THR C O 1
ATOM 5708 N N . VAL C 1 86 ? -37.422 -12.325 32.720 1.00 45.58 84 VAL C N 1
ATOM 5709 C CA . VAL C 1 86 ? -37.157 -12.724 31.345 1.00 45.18 84 VAL C CA 1
ATOM 5710 C C . VAL C 1 86 ? -38.466 -12.832 30.581 1.00 49.85 84 VAL C C 1
ATOM 5711 O O . VAL C 1 86 ? -39.321 -13.638 30.945 1.00 53.15 84 VAL C O 1
ATOM 5715 N N . ASP C 1 87 ? -38.635 -12.011 29.544 1.00 49.32 85 ASP C N 1
ATOM 5716 C CA . ASP C 1 87 ? -39.876 -12.014 28.764 1.00 51.76 85 ASP C CA 1
ATOM 5717 C C . ASP C 1 87 ? -41.130 -11.887 29.625 1.00 49.92 85 ASP C C 1
ATOM 5718 O O . ASP C 1 87 ? -42.118 -12.586 29.395 1.00 51.11 85 ASP C O 1
ATOM 5723 N N . GLY C 1 88 ? -41.076 -11.005 30.619 1.00 50.10 86 GLY C N 1
ATOM 5724 C CA . GLY C 1 88 ? -42.210 -10.768 31.488 1.00 51.81 86 GLY C CA 1
ATOM 5725 C C . GLY C 1 88 ? -42.277 -11.675 32.705 1.00 58.90 86 GLY C C 1
ATOM 5726 O O . GLY C 1 88 ? -42.900 -11.315 33.708 1.00 65.60 86 GLY C O 1
ATOM 5727 N N . LYS C 1 89 ? -41.651 -12.849 32.625 1.00 53.90 87 LYS C N 1
ATOM 5728 C CA . LYS C 1 89 ? -41.694 -13.803 33.726 1.00 54.72 87 LYS C CA 1
ATOM 5729 C C . LYS C 1 89 ? -40.616 -13.497 34.764 1.00 53.01 87 LYS C C 1
ATOM 5730 O O . LYS C 1 89 ? -39.431 -13.488 34.450 1.00 46.51 87 LYS C O 1
ATOM 5736 N N . THR C 1 90 ? -41.030 -13.288 36.011 1.00 54.92 88 THR C N 1
ATOM 5737 C CA . THR C 1 90 ? -40.090 -12.944 37.077 1.00 55.37 88 THR C CA 1
ATOM 5738 C C . THR C 1 90 ? -39.587 -14.182 37.836 1.00 57.46 88 THR C C 1
ATOM 5739 O O . THR C 1 90 ? -40.368 -15.037 38.262 1.00 58.80 88 THR C O 1
ATOM 5743 N N . ILE C 1 91 ? -38.273 -14.275 37.991 1.00 52.79 89 ILE C N 1
ATOM 5744 C CA . ILE C 1 91 ? -37.673 -15.412 38.667 1.00 54.63 89 ILE C CA 1
ATOM 5745 C C . ILE C 1 91 ? -36.857 -14.939 39.853 1.00 54.79 89 ILE C C 1
ATOM 5746 O O . ILE C 1 91 ? -35.967 -14.105 39.691 1.00 55.21 89 ILE C O 1
ATOM 5751 N N . LYS C 1 92 ? -37.116 -15.483 41.037 1.00 50.30 90 LYS C N 1
ATOM 5752 C CA . LYS C 1 92 ? -36.391 -14.996 42.204 1.00 52.69 90 LYS C CA 1
ATOM 5753 C C . LYS C 1 92 ? -34.964 -15.536 42.240 1.00 47.00 90 LYS C C 1
ATOM 5754 O O . LYS C 1 92 ? -34.674 -16.634 41.768 1.00 48.68 90 LYS C O 1
ATOM 5760 N N . ILE C 1 93 ? -34.069 -14.721 42.776 1.00 43.25 91 ILE C N 1
ATOM 5761 C CA . ILE C 1 93 ? -32.661 -15.054 42.825 1.00 41.50 91 ILE C CA 1
ATOM 5762 C C . ILE C 1 93 ? -32.162 -15.121 44.250 1.00 41.82 91 ILE C C 1
ATOM 5763 O O . ILE C 1 93 ? -32.451 -14.243 45.057 1.00 47.24 91 ILE C O 1
ATOM 5768 N N . TYR C 1 94 ? -31.433 -16.187 44.555 1.00 46.21 92 TYR C N 1
ATOM 5769 C CA . TYR C 1 94 ? -30.877 -16.396 45.886 1.00 48.34 92 TYR C CA 1
ATOM 5770 C C . TYR C 1 94 ? -29.362 -16.442 45.854 1.00 42.97 92 TYR C C 1
ATOM 5771 O O . TYR C 1 94 ? -28.754 -16.734 44.820 1.00 39.60 92 TYR C O 1
ATOM 5780 N N . LYS C 1 95 ? -28.761 -16.151 47.001 1.00 43.45 93 LYS C N 1
ATOM 5781 C CA . LYS C 1 95 ? -27.310 -16.156 47.138 1.00 49.38 93 LYS C CA 1
ATOM 5782 C C . LYS C 1 95 ? -26.942 -16.934 48.393 1.00 54.21 93 LYS C C 1
ATOM 5783 O O . LYS C 1 95 ? -26.566 -16.341 49.410 1.00 61.76 93 LYS C O 1
ATOM 5789 N N . GLU C 1 96 ? -27.072 -18.257 48.330 1.00 47.26 94 GLU C N 1
ATOM 5790 C CA . GLU C 1 96 ? -26.837 -19.091 49.501 1.00 48.21 94 GLU C CA 1
ATOM 5791 C C . GLU C 1 96 ? -25.798 -20.161 49.187 1.00 47.89 94 GLU C C 1
ATOM 5792 O O . GLU C 1 96 ? -26.075 -21.089 48.425 1.00 57.39 94 GLU C O 1
ATOM 5798 N N . ALA C 1 97 ? -24.607 -20.037 49.764 1.00 44.66 95 ALA C N 1
ATOM 5799 C CA . ALA C 1 97 ? -23.530 -21.001 49.514 1.00 48.29 95 ALA C CA 1
ATOM 5800 C C . ALA C 1 97 ? -23.843 -22.404 50.065 1.00 52.29 95 ALA C C 1
ATOM 5801 O O . ALA C 1 97 ? -23.309 -23.402 49.584 1.00 52.39 95 ALA C O 1
ATOM 5803 N N . ASP C 1 98 ? -24.678 -22.473 51.099 1.00 58.01 96 ASP C N 1
ATOM 5804 C CA . ASP C 1 98 ? -25.107 -23.754 51.677 1.00 56.51 96 ASP C CA 1
ATOM 5805 C C . ASP C 1 98 ? -26.581 -24.038 51.387 1.00 51.29 96 ASP C C 1
ATOM 5806 O O . ASP C 1 98 ? -27.461 -23.294 51.823 1.00 49.12 96 ASP C O 1
ATOM 5811 N N . ALA C 1 99 ? -26.847 -25.146 50.704 1.00 50.02 97 ALA C N 1
ATOM 5812 C CA . ALA C 1 99 ? -28.195 -25.462 50.244 1.00 52.67 97 ALA C CA 1
ATOM 5813 C C . ALA C 1 99 ? -29.207 -25.598 51.378 1.00 55.62 97 ALA C C 1
ATOM 5814 O O . ALA C 1 99 ? -30.411 -25.446 51.155 1.00 60.99 97 ALA C O 1
ATOM 5816 N N . HIS C 1 100 ? -28.737 -25.869 52.593 1.00 55.26 98 HIS C N 1
ATOM 5817 C CA . HIS C 1 100 ? -29.664 -26.056 53.703 1.00 56.59 98 HIS C CA 1
ATOM 5818 C C . HIS C 1 100 ? -30.450 -24.785 53.956 1.00 49.46 98 HIS C C 1
ATOM 5819 O O . HIS C 1 100 ? -31.590 -24.843 54.406 1.00 48.56 98 HIS C O 1
ATOM 5826 N N . ASN C 1 101 ? -29.848 -23.647 53.615 1.00 56.09 99 ASN C N 1
ATOM 5827 C CA . ASN C 1 101 ? -30.453 -22.324 53.819 1.00 58.62 99 ASN C CA 1
ATOM 5828 C C . ASN C 1 101 ? -31.433 -21.887 52.734 1.00 53.59 99 ASN C C 1
ATOM 5829 O O . ASN C 1 101 ? -32.030 -20.817 52.823 1.00 52.36 99 ASN C O 1
ATOM 5834 N N . LEU C 1 102 ? -31.605 -22.716 51.716 1.00 48.97 100 LEU C N 1
ATOM 5835 C CA . LEU C 1 102 ? -32.510 -22.382 50.634 1.00 53.28 100 LEU C CA 1
ATOM 5836 C C . LEU C 1 102 ? -33.927 -22.768 51.008 1.00 57.36 100 LEU C C 1
ATOM 5837 O O . LEU C 1 102 ? -34.150 -23.811 51.617 1.00 65.35 100 LEU C O 1
ATOM 5842 N N . PRO C 1 103 ? -34.891 -21.916 50.647 1.00 57.37 101 PRO C N 1
ATOM 5843 C CA . PRO C 1 103 ? -36.308 -22.110 50.965 1.00 57.14 101 PRO C CA 1
ATOM 5844 C C . PRO C 1 103 ? -37.044 -22.960 49.934 1.00 58.63 101 PRO C C 1
ATOM 5845 O O . PRO C 1 103 ? -38.096 -22.530 49.467 1.00 61.45 101 PRO C O 1
ATOM 5849 N N . TRP C 1 104 ? -36.515 -24.132 49.583 1.00 59.55 102 TRP C N 1
ATOM 5850 C CA . TRP C 1 104 ? -37.134 -24.966 48.551 1.00 57.86 102 TRP C CA 1
ATOM 5851 C C . TRP C 1 104 ? -38.537 -25.370 48.990 1.00 58.89 102 TRP C C 1
ATOM 5852 O O . TRP C 1 104 ? -39.459 -25.436 48.172 1.00 62.11 102 TRP C O 1
ATOM 5863 N N . GLY C 1 105 ? -38.685 -25.627 50.290 1.00 57.39 103 GLY C N 1
ATOM 5864 C CA . GLY C 1 105 ? -39.942 -26.062 50.876 1.00 57.88 103 GLY C CA 1
ATOM 5865 C C . GLY C 1 105 ? -41.090 -25.077 50.730 1.00 61.31 103 GLY C C 1
ATOM 5866 O O . GLY C 1 105 ? -42.193 -25.490 50.354 1.00 56.84 103 GLY C O 1
ATOM 5867 N N . GLU C 1 106 ? -40.863 -23.796 51.047 1.00 61.34 104 GLU C N 1
ATOM 5868 C CA . GLU C 1 106 ? -41.927 -22.788 50.931 1.00 64.90 104 GLU C CA 1
ATOM 5869 C C . GLU C 1 106 ? -42.273 -22.475 49.469 1.00 63.58 104 GLU C C 1
ATOM 5870 O O . GLU C 1 106 ? -43.385 -22.045 49.170 1.00 69.78 104 GLU C O 1
ATOM 5876 N N . LEU C 1 107 ? -41.310 -22.673 48.572 1.00 66.48 105 LEU C N 1
ATOM 5877 C CA . LEU C 1 107 ? -41.512 -22.445 47.140 1.00 64.41 105 LEU C CA 1
ATOM 5878 C C . LEU C 1 107 ? -42.107 -23.656 46.432 1.00 63.42 105 LEU C C 1
ATOM 5879 O O . LEU C 1 107 ? -42.397 -23.608 45.238 1.00 66.00 105 LEU C O 1
ATOM 5884 N N . ASN C 1 108 ? -42.288 -24.736 47.180 1.00 61.91 106 ASN C N 1
ATOM 5885 C CA . ASN C 1 108 ? -42.832 -25.974 46.640 1.00 60.33 106 ASN C CA 1
ATOM 5886 C C . ASN C 1 108 ? -42.046 -26.441 45.424 1.00 57.06 106 ASN C C 1
ATOM 5887 O O . ASN C 1 108 ? -42.621 -26.803 44.398 1.00 53.47 106 ASN C O 1
ATOM 5892 N N . VAL C 1 109 ? -40.724 -26.436 45.555 1.00 55.47 107 VAL C N 1
ATOM 5893 C CA . VAL C 1 109 ? -39.854 -26.856 44.475 1.00 52.06 107 VAL C CA 1
ATOM 5894 C C . VAL C 1 109 ? -39.963 -28.368 44.294 1.00 57.19 107 VAL C C 1
ATOM 5895 O O . VAL C 1 109 ? -39.900 -29.135 45.258 1.00 54.47 107 VAL C O 1
ATOM 5899 N N . ASP C 1 110 ? -40.176 -28.775 43.048 1.00 54.28 108 ASP C N 1
ATOM 5900 C CA . ASP C 1 110 ? -40.294 -30.177 42.681 1.00 58.00 108 ASP C CA 1
ATOM 5901 C C . ASP C 1 110 ? -38.928 -30.783 42.359 1.00 57.71 108 ASP C C 1
ATOM 5902 O O . ASP C 1 110 ? -38.552 -31.811 42.927 1.00 58.49 108 ASP C O 1
ATOM 5907 N N . VAL C 1 111 ? -38.215 -30.171 41.413 1.00 53.47 109 VAL C N 1
ATOM 5908 C CA . VAL C 1 111 ? -36.893 -30.644 41.011 1.00 50.05 109 VAL C CA 1
ATOM 5909 C C . VAL C 1 111 ? -35.813 -29.580 41.170 1.00 47.09 109 VAL C C 1
ATOM 5910 O O . VAL C 1 111 ? -36.004 -28.430 40.786 1.00 48.58 109 VAL C O 1
ATOM 5914 N N . VAL C 1 112 ? -34.682 -29.962 41.748 1.00 48.17 110 VAL C N 1
ATOM 5915 C CA . VAL C 1 112 ? -33.515 -29.091 41.774 1.00 44.37 110 VAL C CA 1
ATOM 5916 C C . VAL C 1 112 ? -32.515 -29.578 40.730 1.00 47.56 110 VAL C C 1
ATOM 5917 O O . VAL C 1 112 ? -32.110 -30.753 40.727 1.00 47.92 110 VAL C O 1
ATOM 5921 N N . LEU C 1 113 ? -32.162 -28.677 39.819 1.00 43.97 111 LEU C N 1
ATOM 5922 C CA . LEU C 1 113 ? -31.066 -28.884 38.877 1.00 39.18 111 LEU C CA 1
ATOM 5923 C C . LEU C 1 113 ? -29.788 -28.420 39.555 1.00 43.13 111 LEU C C 1
ATOM 5924 O O . LEU C 1 113 ? -29.537 -27.223 39.693 1.00 44.54 111 LEU C O 1
ATOM 5929 N N . GLU C 1 114 ? -28.985 -29.369 39.992 1.00 43.83 112 GLU C N 1
ATOM 5930 C CA . GLU C 1 114 ? -27.796 -29.057 40.761 1.00 36.92 112 GLU C CA 1
ATOM 5931 C C . GLU C 1 114 ? -26.590 -28.949 39.830 1.00 38.86 112 GLU C C 1
ATOM 5932 O O . GLU C 1 114 ? -26.033 -29.960 39.395 1.00 41.06 112 GLU C O 1
ATOM 5938 N N . CYS C 1 115 ? -26.193 -27.718 39.517 1.00 35.24 113 CYS C N 1
ATOM 5939 C CA . CYS C 1 115 ? -25.154 -27.489 38.523 1.00 34.44 113 CYS C CA 1
ATOM 5940 C C . CYS C 1 115 ? -23.996 -26.662 39.076 1.00 42.21 113 CYS C C 1
ATOM 5941 O O . CYS C 1 115 ? -23.338 -25.955 38.324 1.00 39.34 113 CYS C O 1
ATOM 5944 N N . THR C 1 116 ? -23.745 -26.731 40.381 1.00 39.74 114 THR C N 1
ATOM 5945 C CA . THR C 1 116 ? -22.673 -25.922 40.965 1.00 39.87 114 THR C CA 1
ATOM 5946 C C . THR C 1 116 ? -21.303 -26.593 40.863 1.00 41.52 114 THR C C 1
ATOM 5947 O O . THR C 1 116 ? -20.275 -25.914 40.856 1.00 41.71 114 THR C O 1
ATOM 5951 N N . GLY C 1 117 ? -21.295 -27.926 40.809 1.00 44.67 115 GLY C N 1
ATOM 5952 C CA . GLY C 1 117 ? -20.066 -28.697 40.899 1.00 42.85 115 GLY C CA 1
ATOM 5953 C C . GLY C 1 117 ? -19.613 -28.920 42.341 1.00 48.42 115 GLY C C 1
ATOM 5954 O O . GLY C 1 117 ? -18.534 -29.460 42.578 1.00 45.52 115 GLY C O 1
ATOM 5955 N N . PHE C 1 118 ? -20.443 -28.518 43.305 1.00 43.80 116 PHE C N 1
ATOM 5956 C CA . PHE C 1 118 ? -20.086 -28.606 44.723 1.00 47.30 116 PHE C CA 1
ATOM 5957 C C . PHE C 1 118 ? -20.987 -29.540 45.533 1.00 45.00 116 PHE C C 1
ATOM 5958 O O . PHE C 1 118 ? -20.819 -29.655 46.749 1.00 42.87 116 PHE C O 1
ATOM 5966 N N . TYR C 1 119 ? -21.938 -30.193 44.872 1.00 38.93 117 TYR C N 1
ATOM 5967 C CA . TYR C 1 119 ? -22.829 -31.140 45.540 1.00 40.56 117 TYR C CA 1
ATOM 5968 C C . TYR C 1 119 ? -22.819 -32.497 44.841 1.00 40.38 117 TYR C C 1
ATOM 5969 O O . TYR C 1 119 ? -23.865 -33.118 44.676 1.00 44.94 117 TYR C O 1
ATOM 5978 N N . THR C 1 120 ? -21.644 -32.939 44.410 1.00 39.08 118 THR C N 1
ATOM 5979 C CA . THR C 1 120 ? -21.546 -34.136 43.579 1.00 43.45 118 THR C CA 1
ATOM 5980 C C . THR C 1 120 ? -21.410 -35.433 44.393 1.00 45.93 118 THR C C 1
ATOM 5981 O O . THR C 1 120 ? -20.483 -36.214 44.205 1.00 51.95 118 THR C O 1
ATOM 5985 N N . SER C 1 121 ? -22.331 -35.639 45.318 1.00 42.13 119 SER C N 1
ATOM 5986 C CA . SER C 1 121 ? -22.465 -36.929 45.971 1.00 48.12 119 SER C CA 1
ATOM 5987 C C . SER C 1 121 ? -23.875 -36.975 46.485 1.00 44.26 119 SER C C 1
ATOM 5988 O O . SER C 1 121 ? -24.485 -35.947 46.738 1.00 50.68 119 SER C O 1
ATOM 5991 N N . LYS C 1 122 ? -24.394 -38.172 46.638 1.00 44.75 120 LYS C N 1
ATOM 5992 C CA . LYS C 1 122 ? -25.758 -38.349 47.088 1.00 49.59 120 LYS C CA 1
ATOM 5993 C C . LYS C 1 122 ? -25.928 -37.717 48.469 1.00 53.96 120 LYS C C 1
ATOM 5994 O O . LYS C 1 122 ? -26.986 -37.167 48.779 1.00 58.61 120 LYS C O 1
ATOM 6000 N N . ALA C 1 123 ? -24.874 -37.770 49.282 1.00 51.57 121 ALA C N 1
ATOM 6001 C CA . ALA C 1 123 ? -24.901 -37.186 50.627 1.00 52.75 121 ALA C CA 1
ATOM 6002 C C . ALA C 1 123 ? -24.937 -35.647 50.606 1.00 53.32 121 ALA C C 1
ATOM 6003 O O . ALA C 1 123 ? -25.655 -35.014 51.386 1.00 50.13 121 ALA C O 1
ATOM 6005 N N . LYS C 1 124 ? -24.155 -35.043 49.721 1.00 54.07 122 LYS C N 1
ATOM 6006 C CA . LYS C 1 124 ? -24.138 -33.593 49.628 1.00 46.85 122 LYS C CA 1
ATOM 6007 C C . LYS C 1 124 ? -25.451 -33.063 49.057 1.00 48.22 122 LYS C C 1
ATOM 6008 O O . LYS C 1 124 ? -26.008 -32.093 49.576 1.00 50.99 122 LYS C O 1
ATOM 6014 N N . ALA C 1 125 ? -25.960 -33.725 48.017 1.00 45.93 123 ALA C N 1
ATOM 6015 C CA . ALA C 1 125 ? -27.159 -33.267 47.310 1.00 45.45 123 ALA C CA 1
ATOM 6016 C C . ALA C 1 125 ? -28.392 -33.413 48.184 1.00 53.79 123 ALA C C 1
ATOM 6017 O O . ALA C 1 125 ? -29.414 -32.760 47.956 1.00 56.05 123 ALA C O 1
ATOM 6019 N N . GLN C 1 126 ? -28.272 -34.261 49.202 1.00 48.50 124 GLN C N 1
ATOM 6020 C CA . GLN C 1 126 ? -29.347 -34.502 50.144 1.00 50.03 124 GLN C CA 1
ATOM 6021 C C . GLN C 1 126 ? -29.789 -33.213 50.838 1.00 51.54 124 GLN C C 1
ATOM 6022 O O . GLN C 1 126 ? -30.919 -33.114 51.328 1.00 57.93 124 GLN C O 1
ATOM 6028 N N . ALA C 1 127 ? -28.894 -32.234 50.888 1.00 51.80 125 ALA C N 1
ATOM 6029 C CA . ALA C 1 127 ? -29.202 -30.939 51.483 1.00 51.73 125 ALA C CA 1
ATOM 6030 C C . ALA C 1 127 ? -30.418 -30.307 50.811 1.00 50.97 125 ALA C C 1
ATOM 6031 O O . ALA C 1 127 ? -31.234 -29.665 51.470 1.00 52.19 125 ALA C O 1
ATOM 6033 N N . HIS C 1 128 ? -30.527 -30.478 49.496 1.00 47.87 126 HIS C N 1
ATOM 6034 C CA . HIS C 1 128 ? -31.648 -29.921 48.749 1.00 43.66 126 HIS C CA 1
ATOM 6035 C C . HIS C 1 128 ? -32.930 -30.594 49.177 1.00 45.05 126 HIS C C 1
ATOM 6036 O O . HIS C 1 128 ? -33.973 -29.954 49.297 1.00 47.66 126 HIS C O 1
ATOM 6043 N N . ILE C 1 129 ? -32.850 -31.897 49.420 1.00 46.40 127 ILE C N 1
ATOM 6044 C CA . ILE C 1 129 ? -34.013 -32.638 49.855 1.00 47.02 127 ILE C CA 1
ATOM 6045 C C . ILE C 1 129 ? -34.400 -32.195 51.267 1.00 48.55 127 ILE C C 1
ATOM 6046 O O . ILE C 1 129 ? -35.576 -31.987 51.556 1.00 49.79 127 ILE C O 1
ATOM 6051 N N . ASP C 1 130 ? -33.401 -32.024 52.131 1.00 48.52 128 ASP C N 1
ATOM 6052 C CA . ASP C 1 130 ? -33.625 -31.519 53.491 1.00 63.68 128 ASP C CA 1
ATOM 6053 C C . ASP C 1 130 ? -34.263 -30.125 53.498 1.00 63.47 128 ASP C C 1
ATOM 6054 O O . ASP C 1 130 ? -35.092 -29.817 54.353 1.00 61.30 128 ASP C O 1
ATOM 6059 N N . ALA C 1 131 ? -33.878 -29.285 52.541 1.00 60.29 129 ALA C N 1
ATOM 6060 C CA . ALA C 1 131 ? -34.407 -27.930 52.477 1.00 55.28 129 ALA C CA 1
ATOM 6061 C C . ALA C 1 131 ? -35.851 -27.919 51.978 1.00 53.46 129 ALA C C 1
ATOM 6062 O O . ALA C 1 131 ? -36.537 -26.904 52.080 1.00 51.21 129 ALA C O 1
ATOM 6064 N N . GLY C 1 132 ? -36.318 -29.056 51.465 1.00 54.51 130 GLY C N 1
ATOM 6065 C CA . GLY C 1 132 ? -37.701 -29.184 51.037 1.00 54.61 130 GLY C CA 1
ATOM 6066 C C . GLY C 1 132 ? -37.935 -29.518 49.568 1.00 52.29 130 GLY C C 1
ATOM 6067 O O . GLY C 1 132 ? -39.075 -29.505 49.108 1.00 57.46 130 GLY C O 1
ATOM 6068 N N . ALA C 1 133 ? -36.875 -29.816 48.822 1.00 50.13 131 ALA C N 1
ATOM 6069 C CA . ALA C 1 133 ? -37.037 -30.214 47.424 1.00 51.82 131 ALA C CA 1
ATOM 6070 C C . ALA C 1 133 ? -37.512 -31.666 47.369 1.00 56.03 131 ALA C C 1
ATOM 6071 O O . ALA C 1 133 ? -37.346 -32.398 48.342 1.00 54.14 131 ALA C O 1
ATOM 6073 N N . LYS C 1 134 ? -38.147 -32.060 46.264 1.00 55.93 132 LYS C N 1
ATOM 6074 C CA . LYS C 1 134 ? -38.638 -33.433 46.106 1.00 55.57 132 LYS C CA 1
ATOM 6075 C C . LYS C 1 134 ? -37.649 -34.325 45.344 1.00 52.90 132 LYS C C 1
ATOM 6076 O O . LYS C 1 134 ? -37.513 -35.506 45.636 1.00 61.65 132 LYS C O 1
ATOM 6082 N N . LYS C 1 135 ? -36.973 -33.750 44.357 1.00 46.97 133 LYS C N 1
ATOM 6083 C CA . LYS C 1 135 ? -36.040 -34.484 43.519 1.00 49.47 133 LYS C CA 1
ATOM 6084 C C . LYS C 1 135 ? -34.813 -33.629 43.181 1.00 52.04 133 LYS C C 1
ATOM 6085 O O . LYS C 1 135 ? -34.898 -32.397 43.103 1.00 47.18 133 LYS C O 1
ATOM 6091 N N . VAL C 1 136 ? -33.676 -34.282 42.968 1.00 44.81 134 VAL C N 1
ATOM 6092 C CA . VAL C 1 136 ? -32.470 -33.568 42.592 1.00 40.85 134 VAL C CA 1
ATOM 6093 C C . VAL C 1 136 ? -31.804 -34.276 41.415 1.00 47.37 134 VAL C C 1
ATOM 6094 O O . VAL C 1 136 ? -31.668 -35.502 41.422 1.00 45.23 134 VAL C O 1
ATOM 6098 N N . VAL C 1 137 ? -31.414 -33.496 40.407 1.00 42.48 135 VAL C N 1
ATOM 6099 C CA . VAL C 1 137 ? -30.636 -33.981 39.272 1.00 37.00 135 VAL C CA 1
ATOM 6100 C C . VAL C 1 137 ? -29.279 -33.301 39.273 1.00 36.13 135 VAL C C 1
ATOM 6101 O O . VAL C 1 137 ? -29.195 -32.078 39.127 1.00 36.80 135 VAL C O 1
ATOM 6105 N N . ILE C 1 138 ? -28.222 -34.076 39.474 1.00 36.46 136 ILE C N 1
ATOM 6106 C CA . ILE C 1 138 ? -26.871 -33.524 39.536 1.00 35.37 136 ILE C CA 1
ATOM 6107 C C . ILE C 1 138 ? -26.250 -33.524 38.141 1.00 35.96 136 ILE C C 1
ATOM 6108 O O . ILE C 1 138 ? -26.189 -34.563 37.489 1.00 36.68 136 ILE C O 1
ATOM 6113 N N . SER C 1 139 ? -25.755 -32.372 37.697 1.00 34.46 137 SER C N 1
ATOM 6114 C CA . SER C 1 139 ? -25.237 -32.238 36.339 1.00 36.10 137 SER C CA 1
ATOM 6115 C C . SER C 1 139 ? -23.785 -32.704 36.210 1.00 36.03 137 SER C C 1
ATOM 6116 O O . SER C 1 139 ? -22.987 -32.072 35.527 1.00 41.82 137 SER C O 1
ATOM 6119 N N . ALA C 1 140 ? -23.464 -33.827 36.846 1.00 37.10 138 ALA C N 1
ATOM 6120 C CA . ALA C 1 140 ? -22.121 -34.399 36.833 1.00 38.02 138 ALA C CA 1
ATOM 6121 C C . ALA C 1 140 ? -22.148 -35.802 37.418 1.00 43.78 138 ALA C C 1
ATOM 6122 O O . ALA C 1 140 ? -23.114 -36.179 38.075 1.00 44.14 138 ALA C O 1
ATOM 6124 N N . PRO C 1 141 ? -21.069 -36.569 37.200 1.00 42.98 139 PRO C N 1
ATOM 6125 C CA . PRO C 1 141 ? -20.937 -37.833 37.930 1.00 46.80 139 PRO C CA 1
ATOM 6126 C C . PRO C 1 141 ? -20.914 -37.513 39.426 1.00 47.25 139 PRO C C 1
ATOM 6127 O O . PRO C 1 141 ? -20.331 -36.505 39.821 1.00 49.51 139 PRO C O 1
ATOM 6131 N N . ALA C 1 142 ? -21.539 -38.346 40.239 1.00 40.01 140 ALA C N 1
ATOM 6132 C CA . ALA C 1 142 ? -21.680 -38.057 41.659 1.00 44.53 140 ALA C CA 1
ATOM 6133 C C . ALA C 1 142 ? -21.607 -39.347 42.489 1.00 56.35 140 ALA C C 1
ATOM 6134 O O . ALA C 1 142 ? -22.347 -39.522 43.471 1.00 54.88 140 ALA C O 1
ATOM 6136 N N . GLY C 1 143 ? -20.728 -40.258 42.073 1.00 53.57 141 GLY C N 1
ATOM 6137 C CA . GLY C 1 143 ? -20.485 -41.481 42.824 1.00 51.71 141 GLY C CA 1
ATOM 6138 C C . GLY C 1 143 ? -20.839 -42.757 42.084 1.00 55.16 141 GLY C C 1
ATOM 6139 O O . GLY C 1 143 ? -21.249 -42.718 40.926 1.00 51.30 141 GLY C O 1
ATOM 6140 N N . LYS C 1 144 ? -20.677 -43.900 42.750 1.00 60.00 142 LYS C N 1
ATOM 6141 C CA . LYS C 1 144 ? -20.962 -45.182 42.120 1.00 55.11 142 LYS C CA 1
ATOM 6142 C C . LYS C 1 144 ? -22.291 -45.723 42.608 1.00 56.05 142 LYS C C 1
ATOM 6143 O O . LYS C 1 144 ? -22.750 -46.764 42.131 1.00 55.15 142 LYS C O 1
ATOM 6149 N N . ASP C 1 145 ? -22.876 -45.011 43.578 1.00 58.35 143 ASP C N 1
ATOM 6150 C CA . ASP C 1 145 ? -24.047 -45.465 44.349 1.00 59.08 143 ASP C CA 1
ATOM 6151 C C . ASP C 1 145 ? -25.375 -44.762 44.028 1.00 53.74 143 ASP C C 1
ATOM 6152 O O . ASP C 1 145 ? -26.305 -44.796 44.837 1.00 51.21 143 ASP C O 1
ATOM 6157 N N . LEU C 1 146 ? -25.441 -44.037 42.919 1.00 51.92 144 LEU C N 1
ATOM 6158 C CA . LEU C 1 146 ? -26.721 -43.464 42.506 1.00 49.90 144 LEU C CA 1
ATOM 6159 C C . LEU C 1 146 ? -26.980 -43.712 41.028 1.00 46.47 144 LEU C C 1
ATOM 6160 O O . LEU C 1 146 ? -26.041 -43.951 40.267 1.00 50.63 144 LEU C O 1
ATOM 6165 N N . PRO C 1 147 ? -28.259 -43.654 40.619 1.00 44.54 145 PRO C N 1
ATOM 6166 C CA . PRO C 1 147 ? -28.673 -43.800 39.218 1.00 41.08 145 PRO C CA 1
ATOM 6167 C C . PRO C 1 147 ? -27.962 -42.787 38.325 1.00 43.26 145 PRO C C 1
ATOM 6168 O O . PRO C 1 147 ? -28.040 -41.594 38.592 1.00 46.81 145 PRO C O 1
ATOM 6172 N N . THR C 1 148 ? -27.272 -43.261 37.295 1.00 40.50 146 THR C N 1
ATOM 6173 C CA . THR C 1 148 ? -26.543 -42.395 36.380 1.00 40.69 146 THR C CA 1
ATOM 6174 C C . THR C 1 148 ? -27.142 -42.528 34.991 1.00 39.29 146 THR C C 1
ATOM 6175 O O . THR C 1 148 ? -27.126 -43.609 34.404 1.00 36.34 146 THR C O 1
ATOM 6179 N N . ILE C 1 149 ? -27.690 -41.434 34.480 1.00 36.29 147 ILE C N 1
ATOM 6180 C CA . ILE C 1 149 ? -28.578 -41.517 33.337 1.00 35.70 147 ILE C CA 1
ATOM 6181 C C . ILE C 1 149 ? -28.037 -40.836 32.097 1.00 41.92 147 ILE C C 1
ATOM 6182 O O . ILE C 1 149 ? -27.633 -39.671 32.129 1.00 46.68 147 ILE C O 1
ATOM 6187 N N . VAL C 1 150 ? -28.000 -41.596 31.008 1.00 46.72 148 VAL C N 1
ATOM 6188 C CA . VAL C 1 150 ? -27.771 -41.053 29.672 1.00 40.08 148 VAL C CA 1
ATOM 6189 C C . VAL C 1 150 ? -29.053 -41.248 28.884 1.00 35.65 148 VAL C C 1
ATOM 6190 O O . VAL C 1 150 ? -29.460 -42.383 28.629 1.00 43.08 148 VAL C O 1
ATOM 6194 N N . TYR C 1 151 ? -29.714 -40.158 28.529 1.00 33.48 149 TYR C N 1
ATOM 6195 C CA . TYR C 1 151 ? -30.997 -40.266 27.840 1.00 44.19 149 TYR C CA 1
ATOM 6196 C C . TYR C 1 151 ? -30.883 -41.103 26.572 1.00 42.81 149 TYR C C 1
ATOM 6197 O O . TYR C 1 151 ? -29.883 -41.040 25.862 1.00 43.17 149 TYR C O 1
ATOM 6206 N N . ASN C 1 152 ? -31.907 -41.917 26.336 1.00 43.43 150 ASN C N 1
ATOM 6207 C CA . ASN C 1 152 ? -31.950 -42.869 25.228 1.00 45.29 150 ASN C CA 1
ATOM 6208 C C . ASN C 1 152 ? -30.890 -43.948 25.287 1.00 47.05 150 ASN C C 1
ATOM 6209 O O . ASN C 1 152 ? -30.508 -44.522 24.263 1.00 47.67 150 ASN C O 1
ATOM 6214 N N . VAL C 1 153 ? -30.416 -44.227 26.494 1.00 47.85 151 VAL C N 1
ATOM 6215 C CA . VAL C 1 153 ? -29.594 -45.407 26.710 1.00 38.73 151 VAL C CA 1
ATOM 6216 C C . VAL C 1 153 ? -30.084 -46.181 27.939 1.00 42.71 151 VAL C C 1
ATOM 6217 O O . VAL C 1 153 ? -30.275 -47.390 27.873 1.00 44.10 151 VAL C O 1
ATOM 6221 N N . ASN C 1 154 ? -30.334 -45.490 29.052 1.00 39.84 152 ASN C N 1
ATOM 6222 C CA . ASN C 1 154 ? -30.808 -46.208 30.229 1.00 41.82 152 ASN C CA 1
ATOM 6223 C C . ASN C 1 154 ? -31.762 -45.412 31.109 1.00 48.19 152 ASN C C 1
ATOM 6224 O O . ASN C 1 154 ? -31.920 -45.728 32.289 1.00 48.00 152 ASN C O 1
ATOM 6229 N N . HIS C 1 155 ? -32.413 -44.398 30.543 1.00 45.52 153 HIS C N 1
ATOM 6230 C CA . HIS C 1 155 ? -33.234 -43.513 31.358 1.00 40.77 153 HIS C CA 1
ATOM 6231 C C . HIS C 1 155 ? -34.466 -44.236 31.881 1.00 46.31 153 HIS C C 1
ATOM 6232 O O . HIS C 1 155 ? -35.100 -43.793 32.841 1.00 46.16 153 HIS C O 1
ATOM 6239 N N . GLU C 1 156 ? -34.777 -45.381 31.292 1.00 47.50 154 GLU C N 1
ATOM 6240 C CA . GLU C 1 156 ? -35.966 -46.108 31.706 1.00 54.35 154 GLU C CA 1
ATOM 6241 C C . GLU C 1 156 ? -35.753 -46.895 32.999 1.00 49.43 154 GLU C C 1
ATOM 6242 O O . GLU C 1 156 ? -36.701 -47.462 33.520 1.00 50.51 154 GLU C O 1
ATOM 6248 N N . ILE C 1 157 ? -34.531 -46.916 33.532 1.00 45.11 155 ILE C N 1
ATOM 6249 C CA . ILE C 1 157 ? -34.322 -47.541 34.841 1.00 49.13 155 ILE C CA 1
ATOM 6250 C C . ILE C 1 157 ? -34.829 -46.668 35.985 1.00 55.15 155 ILE C C 1
ATOM 6251 O O . ILE C 1 157 ? -34.909 -47.135 37.121 1.00 52.21 155 ILE C O 1
ATOM 6256 N N . LEU C 1 158 ? -35.155 -45.404 35.698 1.00 56.14 156 LEU C N 1
ATOM 6257 C CA . LEU C 1 158 ? -35.625 -44.482 36.737 1.00 50.47 156 LEU C CA 1
ATOM 6258 C C . LEU C 1 158 ? -36.941 -44.953 37.341 1.00 50.42 156 LEU C C 1
ATOM 6259 O O . LEU C 1 158 ? -37.845 -45.361 36.611 1.00 51.44 156 LEU C O 1
ATOM 6264 N N . THR C 1 159 ? -37.049 -44.886 38.667 1.00 54.01 157 THR C N 1
ATOM 6265 C CA . THR C 1 159 ? -38.280 -45.263 39.368 1.00 57.54 157 THR C CA 1
ATOM 6266 C C . THR C 1 159 ? -38.702 -44.170 40.347 1.00 56.49 157 THR C C 1
ATOM 6267 O O . THR C 1 159 ? -37.959 -43.231 40.594 1.00 53.03 157 THR C O 1
ATOM 6271 N N . LYS C 1 160 ? -39.896 -44.305 40.911 1.00 62.03 158 LYS C N 1
ATOM 6272 C CA . LYS C 1 160 ? -40.378 -43.345 41.894 1.00 65.16 158 LYS C CA 1
ATOM 6273 C C . LYS C 1 160 ? -39.484 -43.293 43.141 1.00 71.63 158 LYS C C 1
ATOM 6274 O O . LYS C 1 160 ? -39.476 -42.291 43.859 1.00 75.11 158 LYS C O 1
ATOM 6280 N N . ASP C 1 161 ? -38.744 -44.367 43.408 1.00 71.38 159 ASP C N 1
ATOM 6281 C CA . ASP C 1 161 ? -37.886 -44.418 44.595 1.00 73.65 159 ASP C CA 1
ATOM 6282 C C . ASP C 1 161 ? -36.523 -43.746 44.412 1.00 74.91 159 ASP C C 1
ATOM 6283 O O . ASP C 1 161 ? -35.688 -43.790 45.314 1.00 80.19 159 ASP C O 1
ATOM 6288 N N . ASP C 1 162 ? -36.293 -43.127 43.258 1.00 72.93 160 ASP C N 1
ATOM 6289 C CA . ASP C 1 162 ? -35.043 -42.402 43.017 1.00 65.08 160 ASP C CA 1
ATOM 6290 C C . ASP C 1 162 ? -35.263 -40.909 43.218 1.00 63.01 160 ASP C C 1
ATOM 6291 O O . ASP C 1 162 ? -35.957 -40.273 42.417 1.00 64.99 160 ASP C O 1
ATOM 6296 N N . ASN C 1 163 ? -34.677 -40.357 44.281 1.00 60.99 161 ASN C N 1
ATOM 6297 C CA . ASN C 1 163 ? -34.855 -38.944 44.624 1.00 59.29 161 ASN C CA 1
ATOM 6298 C C . ASN C 1 163 ? -33.697 -38.068 44.169 1.00 49.15 161 ASN C C 1
ATOM 6299 O O . ASN C 1 163 ? -33.877 -36.884 43.880 1.00 43.28 161 ASN C O 1
ATOM 6304 N N . ILE C 1 164 ? -32.514 -38.667 44.096 1.00 47.22 162 ILE C N 1
ATOM 6305 C CA . ILE C 1 164 ? -31.299 -37.961 43.718 1.00 42.08 162 ILE C CA 1
ATOM 6306 C C . ILE C 1 164 ? -30.642 -38.755 42.605 1.00 44.70 162 ILE C C 1
ATOM 6307 O O . ILE C 1 164 ? -30.290 -39.927 42.788 1.00 41.72 162 ILE C O 1
ATOM 6312 N N . ILE C 1 165 ? -30.490 -38.137 41.443 1.00 39.50 163 ILE C N 1
ATOM 6313 C CA . ILE C 1 165 ? -29.897 -38.849 40.320 1.00 40.31 163 ILE C CA 1
ATOM 6314 C C . ILE C 1 165 ? -28.787 -38.049 39.669 1.00 41.73 163 ILE C C 1
ATOM 6315 O O . ILE C 1 165 ? -28.681 -36.829 39.862 1.00 41.52 163 ILE C O 1
ATOM 6320 N N . SER C 1 166 ? -27.946 -38.752 38.915 1.00 43.65 164 SER C N 1
ATOM 6321 C CA . SER C 1 166 ? -26.877 -38.123 38.151 1.00 43.38 164 SER C CA 1
ATOM 6322 C C . SER C 1 166 ? -27.194 -38.200 36.650 1.00 41.44 164 SER C C 1
ATOM 6323 O O . SER C 1 166 ? -27.707 -39.204 36.168 1.00 35.09 164 SER C O 1
ATOM 6326 N N . ALA C 1 167 ? -26.913 -37.122 35.927 1.00 39.15 165 ALA C N 1
ATOM 6327 C CA . ALA C 1 167 ? -27.076 -37.104 34.481 1.00 40.13 165 ALA C CA 1
ATOM 6328 C C . ALA C 1 167 ? -25.728 -37.382 33.817 1.00 37.11 165 ALA C C 1
ATOM 6329 O O . ALA C 1 167 ? -25.516 -37.071 32.654 1.00 37.50 165 ALA C O 1
ATOM 6331 N N . ALA C 1 168 ? -24.813 -37.958 34.592 1.00 43.29 166 ALA C N 1
ATOM 6332 C CA . ALA C 1 168 ? -23.504 -38.374 34.099 1.00 39.60 166 ALA C CA 1
ATOM 6333 C C . ALA C 1 168 ? -22.677 -37.181 33.661 1.00 42.07 166 ALA C C 1
ATOM 6334 O O . ALA C 1 168 ? -22.940 -36.065 34.087 1.00 50.81 166 ALA C O 1
ATOM 6336 N N . SER C 1 169 ? -21.697 -37.415 32.793 1.00 37.38 167 SER C N 1
ATOM 6337 C CA . SER C 1 169 ? -20.824 -36.349 32.311 1.00 39.57 167 SER C CA 1
ATOM 6338 C C . SER C 1 169 ? -20.991 -36.143 30.803 1.00 43.91 167 SER C C 1
ATOM 6339 O O . SER C 1 169 ? -21.587 -36.988 30.129 1.00 38.82 167 SER C O 1
ATOM 6342 N N . CYS C 1 170 ? -20.455 -35.036 30.278 1.00 36.44 168 CYS C N 1
ATOM 6343 C CA . CYS C 1 170 ? -20.513 -34.763 28.837 1.00 36.31 168 CYS C CA 1
ATOM 6344 C C . CYS C 1 170 ? -19.893 -35.910 28.006 1.00 37.97 168 CYS C C 1
ATOM 6345 O O . CYS C 1 170 ? -20.481 -36.372 27.033 1.00 39.53 168 CYS C O 1
ATOM 6348 N N . THR C 1 171 ? -18.723 -36.391 28.412 1.00 35.05 169 THR C N 1
ATOM 6349 C CA . THR C 1 171 ? -18.054 -37.479 27.706 1.00 43.36 169 THR C CA 1
ATOM 6350 C C . THR C 1 171 ? -18.846 -38.805 27.715 1.00 39.30 169 THR C C 1
ATOM 6351 O O . THR C 1 171 ? -18.882 -39.535 26.723 1.00 41.28 169 THR C O 1
ATOM 6355 N N . THR C 1 172 ? -19.472 -39.111 28.843 1.00 40.60 170 THR C N 1
ATOM 6356 C CA . THR C 1 172 ? -20.308 -40.311 28.979 1.00 37.03 170 THR C CA 1
ATOM 6357 C C . THR C 1 172 ? -21.533 -40.278 28.059 1.00 39.98 170 THR C C 1
ATOM 6358 O O . THR C 1 172 ? -21.970 -41.312 27.554 1.00 43.41 170 THR C O 1
ATOM 6362 N N . ASN C 1 173 ? -22.112 -39.095 27.878 1.00 37.85 171 ASN C N 1
ATOM 6363 C CA . ASN C 1 173 ? -23.252 -38.944 26.973 1.00 46.33 171 ASN C CA 1
ATOM 6364 C C . ASN C 1 173 ? -22.813 -39.050 25.505 1.00 46.55 171 ASN C C 1
ATOM 6365 O O . ASN C 1 173 ? -23.626 -39.337 24.626 1.00 52.65 171 ASN C O 1
ATOM 6370 N N . CYS C 1 174 ? -21.526 -38.849 25.246 1.00 38.61 172 CYS C N 1
ATOM 6371 C CA . CYS C 1 174 ? -21.013 -39.009 23.887 1.00 42.20 172 CYS C CA 1
ATOM 6372 C C . CYS C 1 174 ? -20.537 -40.444 23.641 1.00 46.19 172 CYS C C 1
ATOM 6373 O O . CYS C 1 174 ? -20.822 -41.034 22.603 1.00 50.06 172 CYS C O 1
ATOM 6376 N N . LEU C 1 175 ? -19.816 -41.004 24.604 1.00 46.94 173 LEU C N 1
ATOM 6377 C CA . LEU C 1 175 ? -19.279 -42.363 24.484 1.00 47.82 173 LEU C CA 1
ATOM 6378 C C . LEU C 1 175 ? -20.344 -43.458 24.483 1.00 41.67 173 LEU C C 1
ATOM 6379 O O . LEU C 1 175 ? -20.267 -44.410 23.709 1.00 47.88 173 LEU C O 1
ATOM 6384 N N . ALA C 1 176 ? -21.316 -43.332 25.383 1.00 44.32 174 ALA C N 1
ATOM 6385 C CA . ALA C 1 176 ? -22.290 -44.391 25.664 1.00 45.72 174 ALA C CA 1
ATOM 6386 C C . ALA C 1 176 ? -23.106 -44.863 24.462 1.00 47.38 174 ALA C C 1
ATOM 6387 O O . ALA C 1 176 ? -23.223 -46.068 24.237 1.00 50.44 174 ALA C O 1
ATOM 6389 N N . PRO C 1 177 ? -23.728 -43.929 23.728 1.00 44.80 175 PRO C N 1
ATOM 6390 C CA . PRO C 1 177 ? -24.535 -44.320 22.562 1.00 48.62 175 PRO C CA 1
ATOM 6391 C C . PRO C 1 177 ? -23.694 -45.057 21.537 1.00 45.06 175 PRO C C 1
ATOM 6392 O O . PRO C 1 177 ? -24.138 -46.037 20.945 1.00 46.80 175 PRO C O 1
ATOM 6396 N N . MET C 1 178 ? -22.471 -44.579 21.353 1.00 41.87 176 MET C N 1
ATOM 6397 C CA . MET C 1 178 ? -21.560 -45.142 20.368 1.00 44.53 176 MET C CA 1
ATOM 6398 C C . MET C 1 178 ? -21.044 -46.517 20.812 1.00 48.86 176 MET C C 1
ATOM 6399 O O . MET C 1 178 ? -21.008 -47.467 20.024 1.00 51.42 176 MET C O 1
ATOM 6404 N N . ALA C 1 179 ? -20.657 -46.623 22.079 1.00 47.03 177 ALA C N 1
ATOM 6405 C CA . ALA C 1 179 ? -20.138 -47.881 22.603 1.00 43.72 177 ALA C CA 1
ATOM 6406 C C . ALA C 1 179 ? -21.224 -48.946 22.589 1.00 43.83 177 ALA C C 1
ATOM 6407 O O . ALA C 1 179 ? -20.950 -50.114 22.308 1.00 42.12 177 ALA C O 1
ATOM 6409 N N . LYS C 1 180 ? -22.456 -48.539 22.892 1.00 43.76 178 LYS C N 1
ATOM 6410 C CA . LYS C 1 180 ? -23.581 -49.467 22.889 1.00 43.90 178 LYS C CA 1
ATOM 6411 C C . LYS C 1 180 ? -23.830 -50.035 21.494 1.00 46.85 178 LYS C C 1
ATOM 6412 O O . LYS C 1 180 ? -23.985 -51.244 21.335 1.00 47.43 178 LYS C O 1
ATOM 6418 N N . ALA C 1 181 ? -23.857 -49.166 20.489 1.00 48.36 179 ALA C N 1
ATOM 6419 C CA . ALA C 1 181 ? -24.129 -49.606 19.121 1.00 50.74 179 ALA C CA 1
ATOM 6420 C C . ALA C 1 181 ? -23.031 -50.517 18.604 1.00 44.92 179 ALA C C 1
ATOM 6421 O O . ALA C 1 181 ? -23.315 -51.501 17.937 1.00 44.71 179 ALA C O 1
ATOM 6423 N N . LEU C 1 182 ? -21.779 -50.201 18.922 1.00 39.57 180 LEU C N 1
ATOM 6424 C CA . LEU C 1 182 ? -20.675 -51.052 18.499 1.00 39.13 180 LEU C CA 1
ATOM 6425 C C . LEU C 1 182 ? -20.778 -52.421 19.178 1.00 46.16 180 LEU C C 1
ATOM 6426 O O . LEU C 1 182 ? -20.674 -53.466 18.539 1.00 51.13 180 LEU C O 1
ATOM 6431 N N . ASN C 1 183 ? -21.010 -52.404 20.485 1.00 45.99 181 ASN C N 1
ATOM 6432 C CA . ASN C 1 183 ? -21.047 -53.627 21.250 1.00 41.67 181 ASN C CA 1
ATOM 6433 C C . ASN C 1 183 ? -22.174 -54.524 20.768 1.00 43.59 181 ASN C C 1
ATOM 6434 O O . ASN C 1 183 ? -22.007 -55.731 20.663 1.00 48.94 181 ASN C O 1
ATOM 6439 N N . ASP C 1 184 ? -23.321 -53.929 20.468 1.00 44.07 182 ASP C N 1
ATOM 6440 C CA . ASP C 1 184 ? -24.438 -54.688 19.923 1.00 54.46 182 ASP C CA 1
ATOM 6441 C C . ASP C 1 184 ? -24.075 -55.309 18.578 1.00 56.08 182 ASP C C 1
ATOM 6442 O O . ASP C 1 184 ? -24.550 -56.378 18.237 1.00 55.63 182 ASP C O 1
ATOM 6447 N N . PHE C 1 185 ? -23.218 -54.641 17.819 1.00 62.82 183 PHE C N 1
ATOM 6448 C CA . PHE C 1 185 ? -22.852 -55.133 16.493 1.00 62.30 183 PHE C CA 1
ATOM 6449 C C . PHE C 1 185 ? -21.728 -56.177 16.508 1.00 60.68 183 PHE C C 1
ATOM 6450 O O . PHE C 1 185 ? -21.786 -57.169 15.790 1.00 61.45 183 PHE C O 1
ATOM 6458 N N . ALA C 1 186 ? -20.679 -55.910 17.274 1.00 59.08 184 ALA C N 1
ATOM 6459 C CA . ALA C 1 186 ? -19.555 -56.828 17.413 1.00 50.12 184 ALA C CA 1
ATOM 6460 C C . ALA C 1 186 ? -19.001 -56.686 18.814 1.00 45.16 184 ALA C C 1
ATOM 6461 O O . ALA C 1 186 ? -18.360 -55.688 19.130 1.00 55.49 184 ALA C O 1
ATOM 6463 N N . PRO C 1 187 ? -19.254 -57.674 19.664 1.00 42.01 185 PRO C N 1
ATOM 6464 C CA . PRO C 1 187 ? -18.922 -57.606 21.088 1.00 45.87 185 PRO C CA 1
ATOM 6465 C C . PRO C 1 187 ? -17.551 -57.021 21.404 1.00 42.03 185 PRO C C 1
ATOM 6466 O O . PRO C 1 187 ? -16.555 -57.459 20.823 1.00 44.52 185 PRO C O 1
ATOM 6470 N N . ILE C 1 188 ? -17.515 -56.042 22.313 1.00 39.54 186 ILE C N 1
ATOM 6471 C CA . ILE C 1 188 ? -16.265 -55.414 22.727 1.00 39.32 186 ILE C CA 1
ATOM 6472 C C . ILE C 1 188 ? -15.542 -56.282 23.757 1.00 43.69 186 ILE C C 1
ATOM 6473 O O . ILE C 1 188 ? -16.137 -56.724 24.734 1.00 46.70 186 ILE C O 1
ATOM 6478 N N . GLN C 1 189 ? -14.266 -56.557 23.505 1.00 47.50 187 GLN C N 1
ATOM 6479 C CA . GLN C 1 189 ? -13.411 -57.303 24.434 1.00 45.82 187 GLN C CA 1
ATOM 6480 C C . GLN C 1 189 ? -12.758 -56.377 25.441 1.00 46.58 187 GLN C C 1
ATOM 6481 O O . GLN C 1 189 ? -12.686 -56.671 26.634 1.00 46.06 187 GLN C O 1
ATOM 6487 N N . SER C 1 190 ? -12.236 -55.271 24.917 1.00 42.81 188 SER C N 1
ATOM 6488 C CA . SER C 1 190 ? -11.682 -54.207 25.723 1.00 44.01 188 SER C CA 1
ATOM 6489 C C . SER C 1 190 ? -11.566 -52.979 24.850 1.00 42.63 188 SER C C 1
ATOM 6490 O O . SER C 1 190 ? -11.602 -53.079 23.632 1.00 40.87 188 SER C O 1
ATOM 6493 N N . GLY C 1 191 ? -11.430 -51.813 25.467 1.00 37.39 189 GLY C N 1
ATOM 6494 C CA . GLY C 1 191 ? -11.343 -50.599 24.697 1.00 38.20 189 GLY C CA 1
ATOM 6495 C C . GLY C 1 191 ? -10.642 -49.540 25.506 1.00 40.26 189 GLY C C 1
ATOM 6496 O O . GLY C 1 191 ? -10.703 -49.544 26.742 1.00 43.01 189 GLY C O 1
ATOM 6497 N N . ILE C 1 192 ? -9.953 -48.653 24.800 1.00 36.52 190 ILE C N 1
ATOM 6498 C CA . ILE C 1 192 ? -9.341 -47.500 25.411 1.00 36.25 190 ILE C CA 1
ATOM 6499 C C . ILE C 1 192 ? -9.847 -46.243 24.705 1.00 39.39 190 ILE C C 1
ATOM 6500 O O . ILE C 1 192 ? -9.855 -46.160 23.478 1.00 37.20 190 ILE C O 1
ATOM 6505 N N . MET C 1 193 ? -10.312 -45.293 25.505 1.00 34.37 191 MET C N 1
ATOM 6506 C CA . MET C 1 193 ? -10.900 -44.061 25.020 1.00 34.00 191 MET C CA 1
ATOM 6507 C C . MET C 1 193 ? -9.956 -42.898 25.230 1.00 36.09 191 MET C C 1
ATOM 6508 O O . MET C 1 193 ? -9.325 -42.779 26.284 1.00 36.61 191 MET C O 1
ATOM 6513 N N . SER C 1 194 ? -9.872 -42.037 24.219 1.00 33.15 192 SER C N 1
ATOM 6514 C CA . SER C 1 194 ? -9.191 -40.769 24.343 1.00 37.40 192 SER C CA 1
ATOM 6515 C C . SER C 1 194 ? -10.164 -39.692 23.891 1.00 36.85 192 SER C C 1
ATOM 6516 O O . SER C 1 194 ? -10.731 -39.786 22.802 1.00 41.78 192 SER C O 1
ATOM 6519 N N . THR C 1 195 ? -10.381 -38.687 24.730 1.00 33.02 193 THR C N 1
ATOM 6520 C CA . THR C 1 195 ? -11.251 -37.589 24.352 1.00 30.50 193 THR C CA 1
ATOM 6521 C C . THR C 1 195 ? -10.411 -36.330 24.184 1.00 30.82 193 THR C C 1
ATOM 6522 O O . THR C 1 195 ? -9.606 -35.999 25.060 1.00 39.47 193 THR C O 1
ATOM 6526 N N . ILE C 1 196 ? -10.545 -35.691 23.023 1.00 29.64 194 ILE C N 1
ATOM 6527 C CA . ILE C 1 196 ? -9.939 -34.384 22.742 1.00 29.37 194 ILE C CA 1
ATOM 6528 C C . ILE C 1 196 ? -10.970 -33.316 23.055 1.00 32.72 194 ILE C C 1
ATOM 6529 O O . ILE C 1 196 ? -11.951 -33.144 22.324 1.00 35.39 194 ILE C O 1
ATOM 6534 N N . HIS C 1 197 ? -10.728 -32.577 24.126 1.00 33.88 195 HIS C N 1
ATOM 6535 C CA . HIS C 1 197 ? -11.795 -31.888 24.818 1.00 31.08 195 HIS C CA 1
ATOM 6536 C C . HIS C 1 197 ? -11.525 -30.389 24.888 1.00 32.57 195 HIS C C 1
ATOM 6537 O O . HIS C 1 197 ? -10.397 -29.985 25.128 1.00 28.71 195 HIS C O 1
ATOM 6544 N N . ALA C 1 198 ? -12.556 -29.571 24.700 1.00 30.10 196 ALA C N 1
ATOM 6545 C CA . ALA C 1 198 ? -12.430 -28.122 24.871 1.00 29.95 196 ALA C CA 1
ATOM 6546 C C . ALA C 1 198 ? -12.028 -27.802 26.300 1.00 30.23 196 ALA C C 1
ATOM 6547 O O . ALA C 1 198 ? -12.322 -28.580 27.217 1.00 29.91 196 ALA C O 1
ATOM 6549 N N . PHE C 1 199 ? -11.345 -26.675 26.508 1.00 30.69 197 PHE C N 1
ATOM 6550 C CA . PHE C 1 199 ? -11.026 -26.299 27.878 1.00 30.71 197 PHE C CA 1
ATOM 6551 C C . PHE C 1 199 ? -12.324 -25.892 28.570 1.00 36.73 197 PHE C C 1
ATOM 6552 O O . PHE C 1 199 ? -13.303 -25.567 27.892 1.00 38.02 197 PHE C O 1
ATOM 6560 N N . THR C 1 200 ? -12.352 -25.996 29.903 1.00 30.89 198 THR C N 1
ATOM 6561 C CA . THR C 1 200 ? -13.526 -25.655 30.704 1.00 30.94 198 THR C CA 1
ATOM 6562 C C . THR C 1 200 ? -13.138 -24.782 31.908 1.00 41.47 198 THR C C 1
ATOM 6563 O O . THR C 1 200 ? -11.970 -24.434 32.097 1.00 31.84 198 THR C O 1
ATOM 6567 N N . GLY C 1 201 ? -14.127 -24.463 32.735 1.00 42.45 199 GLY C N 1
ATOM 6568 C CA . GLY C 1 201 ? -13.936 -23.542 33.843 1.00 48.31 199 GLY C CA 1
ATOM 6569 C C . GLY C 1 201 ? -13.059 -24.031 34.989 1.00 42.02 199 GLY C C 1
ATOM 6570 O O . GLY C 1 201 ? -12.681 -23.254 35.860 1.00 39.65 199 GLY C O 1
ATOM 6571 N N . ASP C 1 202 ? -12.742 -25.317 35.007 1.00 33.48 200 ASP C N 1
ATOM 6572 C CA . ASP C 1 202 ? -11.893 -25.852 36.067 1.00 41.79 200 ASP C CA 1
ATOM 6573 C C . ASP C 1 202 ? -10.401 -25.844 35.698 1.00 38.69 200 ASP C C 1
ATOM 6574 O O . ASP C 1 202 ? -9.575 -26.422 36.419 1.00 35.32 200 ASP C O 1
ATOM 6579 N N . GLN C 1 203 ? -10.056 -25.199 34.581 1.00 33.11 201 GLN C N 1
ATOM 6580 C CA . GLN C 1 203 ? -8.659 -24.923 34.275 1.00 30.46 201 GLN C CA 1
ATOM 6581 C C . GLN C 1 203 ? -8.389 -23.441 34.521 1.00 32.02 201 GLN C C 1
ATOM 6582 O O . GLN C 1 203 ? -9.319 -22.645 34.629 1.00 28.82 201 GLN C O 1
ATOM 6588 N N . MET C 1 204 ? -7.115 -23.093 34.640 1.00 27.12 202 MET C N 1
ATOM 6589 C CA . MET C 1 204 ? -6.719 -21.736 34.955 1.00 29.31 202 MET C CA 1
ATOM 6590 C C . MET C 1 204 ? -6.568 -20.880 33.697 1.00 31.44 202 MET C C 1
ATOM 6591 O O . MET C 1 204 ? -6.179 -21.371 32.631 1.00 31.92 202 MET C O 1
ATOM 6596 N N . VAL C 1 205 ? -6.847 -19.591 33.818 1.00 28.59 203 VAL C N 1
ATOM 6597 C CA . VAL C 1 205 ? -6.668 -18.718 32.667 1.00 31.09 203 VAL C CA 1
ATOM 6598 C C . VAL C 1 205 ? -5.170 -18.569 32.314 1.00 26.18 203 VAL C C 1
ATOM 6599 O O . VAL C 1 205 ? -4.814 -18.569 31.150 1.00 29.64 203 VAL C O 1
ATOM 6603 N N . LEU C 1 206 ? -4.304 -18.459 33.318 1.00 33.20 204 LEU C N 1
ATOM 6604 C CA . LEU C 1 206 ? -2.838 -18.462 33.143 1.00 29.31 204 LEU C CA 1
ATOM 6605 C C . LEU C 1 206 ? -2.249 -19.368 34.237 1.00 27.93 204 LEU C C 1
ATOM 6606 O O . LEU C 1 206 ? -2.934 -19.650 35.196 1.00 36.42 204 LEU C O 1
ATOM 6611 N N . ASP C 1 207 ? -1.008 -19.816 34.091 1.00 27.23 205 ASP C N 1
ATOM 6612 C CA . ASP C 1 207 ? -0.373 -20.696 35.075 1.00 29.49 205 ASP C CA 1
ATOM 6613 C C . ASP C 1 207 ? -0.577 -20.177 36.506 1.00 35.62 205 ASP C C 1
ATOM 6614 O O . ASP C 1 207 ? -0.198 -19.039 36.814 1.00 40.94 205 ASP C O 1
ATOM 6619 N N . GLY C 1 208 ? -1.182 -20.992 37.370 1.00 27.12 206 GLY C N 1
ATOM 6620 C CA . GLY C 1 208 ? -1.439 -20.573 38.739 1.00 31.72 206 GLY C CA 1
ATOM 6621 C C . GLY C 1 208 ? -1.919 -21.691 39.647 1.00 35.79 206 GLY C C 1
ATOM 6622 O O . GLY C 1 208 ? -2.318 -22.754 39.188 1.00 31.99 206 GLY C O 1
ATOM 6623 N N . PRO C 1 209 ? -1.925 -21.441 40.959 1.00 39.08 207 PRO C N 1
ATOM 6624 C CA . PRO C 1 209 ? -2.218 -22.531 41.900 1.00 32.56 207 PRO C CA 1
ATOM 6625 C C . PRO C 1 209 ? -3.641 -23.039 41.734 1.00 39.15 207 PRO C C 1
ATOM 6626 O O . PRO C 1 209 ? -4.583 -22.269 41.893 1.00 46.88 207 PRO C O 1
ATOM 6630 N N . HIS C 1 210 ? -3.802 -24.320 41.433 1.00 38.61 208 HIS C N 1
ATOM 6631 C CA . HIS C 1 210 ? -5.135 -24.895 41.255 1.00 36.43 208 HIS C CA 1
ATOM 6632 C C . HIS C 1 210 ? -5.691 -25.322 42.622 1.00 36.50 208 HIS C C 1
ATOM 6633 O O . HIS C 1 210 ? -4.995 -25.978 43.387 1.00 46.11 208 HIS C O 1
ATOM 6640 N N . ARG C 1 211 ? -6.929 -24.949 42.934 1.00 39.20 209 ARG C N 1
ATOM 6641 C CA . ARG C 1 211 ? -7.489 -25.165 44.278 1.00 43.50 209 ARG C CA 1
ATOM 6642 C C . ARG C 1 211 ? -7.600 -26.635 44.653 1.00 46.84 209 ARG C C 1
ATOM 6643 O O . ARG C 1 211 ? -7.638 -26.979 45.828 1.00 51.36 209 ARG C O 1
ATOM 6651 N N . LYS C 1 212 ? -7.696 -27.508 43.659 1.00 52.47 210 LYS C N 1
ATOM 6652 C CA . LYS C 1 212 ? -7.795 -28.931 43.933 1.00 42.97 210 LYS C CA 1
ATOM 6653 C C . LYS C 1 212 ? -6.448 -29.640 43.818 1.00 43.88 210 LYS C C 1
ATOM 6654 O O . LYS C 1 212 ? -6.371 -30.852 43.932 1.00 49.41 210 LYS C O 1
ATOM 6660 N N . GLY C 1 213 ? -5.382 -28.889 43.596 1.00 40.43 211 GLY C N 1
ATOM 6661 C CA . GLY C 1 213 ? -4.058 -29.478 43.564 1.00 41.94 211 GLY C CA 1
ATOM 6662 C C . GLY C 1 213 ? -3.689 -30.239 42.302 1.00 46.20 211 GLY C C 1
ATOM 6663 O O . GLY C 1 213 ? -2.663 -30.911 42.273 1.00 43.74 211 GLY C O 1
ATOM 6664 N N . ASP C 1 214 ? -4.504 -30.132 41.254 1.00 47.79 212 ASP C N 1
ATOM 6665 C CA . ASP C 1 214 ? -4.194 -30.783 39.983 1.00 42.76 212 ASP C CA 1
ATOM 6666 C C . ASP C 1 214 ? -3.137 -29.968 39.235 1.00 35.99 212 ASP C C 1
ATOM 6667 O O . ASP C 1 214 ? -3.410 -28.856 38.757 1.00 33.56 212 ASP C O 1
ATOM 6672 N N . LEU C 1 215 ? -1.935 -30.533 39.114 1.00 32.68 213 LEU C N 1
ATOM 6673 C CA . LEU C 1 215 ? -0.788 -29.790 38.587 1.00 36.35 213 LEU C CA 1
ATOM 6674 C C . LEU C 1 215 ? -0.898 -29.487 37.087 1.00 37.69 213 LEU C C 1
ATOM 6675 O O . LEU C 1 215 ? -0.201 -28.614 36.569 1.00 34.32 213 LEU C O 1
ATOM 6680 N N . ARG C 1 216 ? -1.781 -30.190 36.393 1.00 33.05 214 ARG C N 1
ATOM 6681 C CA . ARG C 1 216 ? -1.948 -29.961 34.962 1.00 36.30 214 ARG C CA 1
ATOM 6682 C C . ARG C 1 216 ? -3.102 -28.992 34.673 1.00 33.59 214 ARG C C 1
ATOM 6683 O O . ARG C 1 216 ? -3.033 -28.196 33.743 1.00 39.14 214 ARG C O 1
ATOM 6691 N N . ARG C 1 217 ? -4.152 -29.045 35.482 1.00 35.20 215 ARG C N 1
ATOM 6692 C CA . ARG C 1 217 ? -5.262 -28.098 35.354 1.00 34.53 215 ARG C CA 1
ATOM 6693 C C . ARG C 1 217 ? -4.849 -26.713 35.893 1.00 36.76 215 ARG C C 1
ATOM 6694 O O . ARG C 1 217 ? -5.541 -25.720 35.706 1.00 34.05 215 ARG C O 1
ATOM 6702 N N . ALA C 1 218 ? -3.683 -26.660 36.527 1.00 35.39 216 ALA C N 1
ATOM 6703 C CA . ALA C 1 218 ? -3.124 -25.411 37.012 1.00 33.64 216 ALA C CA 1
ATOM 6704 C C . ALA C 1 218 ? -2.478 -24.591 35.881 1.00 34.08 216 ALA C C 1
ATOM 6705 O O . ALA C 1 218 ? -2.118 -23.444 36.086 1.00 34.47 216 ALA C O 1
ATOM 6707 N N . ARG C 1 219 ? -2.300 -25.199 34.710 1.00 31.07 217 ARG C N 1
ATOM 6708 C CA . ARG C 1 219 ? -1.605 -24.554 33.588 1.00 30.14 217 ARG C CA 1
ATOM 6709 C C . ARG C 1 219 ? -2.561 -23.770 32.699 1.00 29.44 217 ARG C C 1
ATOM 6710 O O . ARG C 1 219 ? -3.771 -24.050 32.682 1.00 30.98 217 ARG C O 1
ATOM 6718 N N . ALA C 1 220 ? -2.024 -22.776 31.981 1.00 26.98 218 ALA C N 1
ATOM 6719 C CA . ALA C 1 220 ? -2.840 -21.896 31.153 1.00 29.32 218 ALA C CA 1
ATOM 6720 C C . ALA C 1 220 ? -3.670 -22.705 30.147 1.00 30.46 218 ALA C C 1
ATOM 6721 O O . ALA C 1 220 ? -3.122 -23.463 29.364 1.00 28.59 218 ALA C O 1
ATOM 6723 N N . ALA C 1 221 ? -4.986 -22.509 30.154 1.00 30.48 219 ALA C N 1
ATOM 6724 C CA . ALA C 1 221 ? -5.890 -23.360 29.381 1.00 31.02 219 ALA C CA 1
ATOM 6725 C C . ALA C 1 221 ? -5.813 -23.104 27.876 1.00 35.90 219 ALA C C 1
ATOM 6726 O O . ALA C 1 221 ? -5.885 -24.041 27.082 1.00 31.83 219 ALA C O 1
ATOM 6728 N N . ALA C 1 222 ? -5.666 -21.840 27.479 1.00 32.25 220 ALA C N 1
ATOM 6729 C CA . ALA C 1 222 ? -5.822 -21.476 26.072 1.00 30.28 220 ALA C CA 1
ATOM 6730 C C . ALA C 1 222 ? -4.564 -21.585 25.203 1.00 31.68 220 ALA C C 1
ATOM 6731 O O . ALA C 1 222 ? -4.624 -21.271 24.023 1.00 33.56 220 ALA C O 1
ATOM 6733 N N . ILE C 1 223 ? -3.426 -21.984 25.76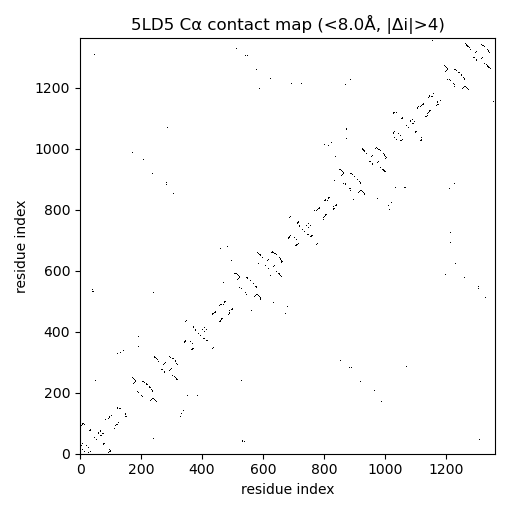8 1.00 24.04 221 ILE C N 1
ATOM 6734 C CA . ILE C 1 223 ? -2.215 -22.119 24.959 1.00 26.50 221 ILE C CA 1
ATOM 6735 C C . ILE C 1 223 ? -1.493 -23.454 25.162 1.00 33.34 221 ILE C C 1
ATOM 6736 O O . ILE C 1 223 ? -0.297 -23.565 24.876 1.00 37.34 221 ILE C O 1
ATOM 6741 N N . ASN C 1 224 ? -2.216 -24.460 25.658 1.00 27.38 222 ASN C N 1
ATOM 6742 C CA . ASN C 1 224 ? -1.618 -25.761 25.981 1.00 23.35 222 ASN C CA 1
ATOM 6743 C C . ASN C 1 224 ? -2.517 -26.892 25.583 1.00 23.93 222 ASN C C 1
ATOM 6744 O O . ASN C 1 224 ? -3.747 -26.801 25.706 1.00 24.68 222 ASN C O 1
ATOM 6749 N N . ILE C 1 225 ? -1.901 -27.974 25.127 1.00 30.29 223 ILE C N 1
ATOM 6750 C CA . ILE C 1 225 ? -2.524 -29.285 25.167 1.00 24.26 223 ILE C CA 1
ATOM 6751 C C . ILE C 1 225 ? -2.306 -29.862 26.564 1.00 30.72 223 ILE C C 1
ATOM 6752 O O . ILE C 1 225 ? -1.168 -29.986 27.013 1.00 23.77 223 ILE C O 1
ATOM 6757 N N . VAL C 1 226 ? -3.389 -30.177 27.268 1.00 25.13 224 VAL C N 1
ATOM 6758 C CA . VAL C 1 226 ? -3.292 -30.591 28.665 1.00 29.46 224 VAL C CA 1
ATOM 6759 C C . VAL C 1 226 ? -3.862 -31.991 28.921 1.00 27.85 224 VAL C C 1
ATOM 6760 O O . VAL C 1 226 ? -5.076 -32.164 28.934 1.00 26.13 224 VAL C O 1
ATOM 6764 N N . PRO C 1 227 ? -2.989 -32.977 29.150 1.00 25.32 225 PRO C N 1
ATOM 6765 C CA . PRO C 1 227 ? -3.474 -34.307 29.504 1.00 29.82 225 PRO C CA 1
ATOM 6766 C C . PRO C 1 227 ? -4.283 -34.209 30.774 1.00 31.16 225 PRO C C 1
ATOM 6767 O O . PRO C 1 227 ? -3.943 -33.435 31.680 1.00 34.73 225 PRO C O 1
ATOM 6771 N N . ASN C 1 228 ? -5.369 -34.952 30.834 1.00 33.59 226 ASN C N 1
ATOM 6772 C CA . ASN C 1 228 ? -6.169 -34.958 32.048 1.00 39.40 226 ASN C CA 1
ATOM 6773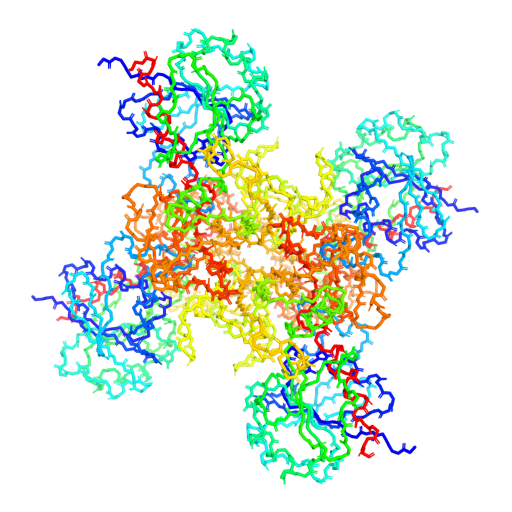 C C . ASN C 1 228 ? -6.855 -36.301 32.236 1.00 42.49 226 ASN C C 1
ATOM 6774 O O . ASN C 1 228 ? -7.086 -37.037 31.271 1.00 34.11 226 ASN C O 1
ATOM 6779 N N . SER C 1 229 ? -7.152 -36.643 33.481 1.00 38.46 227 SER C N 1
ATOM 6780 C CA . SER C 1 229 ? -7.801 -37.920 33.713 1.00 44.54 227 SER C CA 1
ATOM 6781 C C . SER C 1 229 ? -9.297 -37.741 33.550 1.00 44.25 227 SER C C 1
ATOM 6782 O O . SER C 1 229 ? -9.828 -36.651 33.755 1.00 46.63 227 SER C O 1
ATOM 6785 N N . THR C 1 230 ? -9.980 -38.815 33.190 1.00 41.44 228 THR C N 1
ATOM 6786 C CA . THR C 1 230 ? -11.435 -38.789 33.132 1.00 48.45 228 THR C CA 1
ATOM 6787 C C . THR C 1 230 ? -11.970 -40.149 33.525 1.00 50.24 228 THR C C 1
ATOM 6788 O O . THR C 1 230 ? -11.369 -41.185 33.210 1.00 46.51 228 THR C O 1
ATOM 6792 N N . GLY C 1 231 ? -13.103 -40.143 34.214 1.00 51.00 229 GLY C N 1
ATOM 6793 C CA . GLY C 1 231 ? -13.665 -41.372 34.731 1.00 44.53 229 GLY C CA 1
ATOM 6794 C C . GLY C 1 231 ? -14.772 -41.896 33.853 1.00 46.48 229 GLY C C 1
ATOM 6795 O O . GLY C 1 231 ? -15.399 -42.886 34.191 1.00 42.37 229 GLY C O 1
ATOM 6796 N N . ALA C 1 232 ? -15.006 -41.242 32.718 1.00 47.95 230 ALA C N 1
ATOM 6797 C CA . ALA C 1 232 ? -16.105 -41.636 31.837 1.00 47.21 230 ALA C CA 1
ATOM 6798 C C . ALA C 1 232 ? -16.025 -43.112 31.421 1.00 43.92 230 ALA C C 1
ATOM 6799 O O . ALA C 1 232 ? -17.027 -43.810 31.419 1.00 48.93 230 ALA C O 1
ATOM 6801 N N . ALA C 1 233 ? -14.849 -43.601 31.062 1.00 40.13 231 ALA C N 1
ATOM 6802 C CA . ALA C 1 233 ? -14.790 -44.970 30.559 1.00 46.26 231 ALA C CA 1
ATOM 6803 C C . ALA C 1 233 ? -14.932 -45.989 31.692 1.00 45.78 231 ALA C C 1
ATOM 6804 O O . ALA C 1 233 ? -15.686 -46.970 31.600 1.00 41.75 231 ALA C O 1
ATOM 6806 N N . LYS C 1 234 ? -14.206 -45.743 32.774 1.00 45.39 232 LYS C N 1
ATOM 6807 C CA . LYS C 1 234 ? -14.198 -46.669 33.904 1.00 47.17 232 LYS C CA 1
ATOM 6808 C C . LYS C 1 234 ? -15.574 -46.817 34.517 1.00 48.53 232 LYS C C 1
ATOM 6809 O O . LYS C 1 234 ? -15.900 -47.866 35.062 1.00 54.71 232 LYS C O 1
ATOM 6815 N N . ALA C 1 235 ? -16.397 -45.784 34.402 1.00 48.53 233 ALA C N 1
ATOM 6816 C CA . ALA C 1 235 ? -17.703 -45.827 35.029 1.00 48.05 233 ALA C CA 1
ATOM 6817 C C . ALA C 1 235 ? -18.818 -46.128 34.011 1.00 50.50 233 ALA C C 1
ATOM 6818 O O . ALA C 1 235 ? -19.998 -45.940 34.307 1.00 44.12 233 ALA C O 1
ATOM 6820 N N . ILE C 1 236 ? -18.458 -46.657 32.839 1.00 46.91 234 ILE C N 1
ATOM 6821 C CA . ILE C 1 236 ? -19.461 -46.904 31.805 1.00 47.32 234 ILE C CA 1
ATOM 6822 C C . ILE C 1 236 ? -20.451 -47.981 32.269 1.00 46.28 234 ILE C C 1
ATOM 6823 O O . ILE C 1 236 ? -21.593 -48.059 31.784 1.00 43.42 234 ILE C O 1
ATOM 6828 N N . GLY C 1 237 ? -20.016 -48.785 33.237 1.00 42.50 235 GLY C N 1
ATOM 6829 C CA . GLY C 1 237 ? -20.829 -49.861 33.776 1.00 42.48 235 GLY C CA 1
ATOM 6830 C C . GLY C 1 237 ? -22.135 -49.404 34.397 1.00 46.74 235 GLY C C 1
ATOM 6831 O O . GLY C 1 237 ? -23.096 -50.165 34.453 1.00 45.26 235 GLY C O 1
ATOM 6832 N N . LEU C 1 238 ? -22.168 -48.171 34.898 1.00 43.83 236 LEU C N 1
ATOM 6833 C CA . LEU C 1 238 ? -23.397 -47.628 35.480 1.00 47.72 236 LEU C CA 1
ATOM 6834 C C . LEU C 1 238 ? -24.487 -47.354 34.441 1.00 48.03 236 LEU C C 1
ATOM 6835 O O . LEU C 1 238 ? -25.666 -47.358 34.773 1.00 51.29 236 LEU C O 1
ATOM 6840 N N . VAL C 1 239 ? -24.088 -47.102 33.195 1.00 41.37 237 VAL C N 1
ATOM 6841 C CA . VAL C 1 239 ? -25.024 -46.725 32.142 1.00 41.75 237 VAL C CA 1
ATOM 6842 C C . VAL C 1 239 ? -25.262 -47.920 31.217 1.00 46.27 237 VAL C C 1
ATOM 6843 O O . VAL C 1 239 ? -26.398 -48.195 30.835 1.00 47.91 237 VAL C O 1
ATOM 6847 N N . ILE C 1 240 ? -24.186 -48.633 30.880 1.00 45.24 238 ILE C N 1
ATOM 6848 C CA . ILE C 1 240 ? -24.252 -49.844 30.062 1.00 44.20 238 ILE C CA 1
ATOM 6849 C C . ILE C 1 240 ? -23.647 -51.039 30.813 1.00 41.52 238 ILE C C 1
ATOM 6850 O O . ILE C 1 240 ? -22.449 -51.306 30.697 1.00 45.62 238 ILE C O 1
ATOM 6855 N N . PRO C 1 241 ? -24.455 -51.740 31.614 1.00 42.42 239 PRO C N 1
ATOM 6856 C CA . PRO C 1 241 ? -23.941 -52.843 32.441 1.00 42.56 239 PRO C CA 1
ATOM 6857 C C . PRO C 1 241 ? -23.162 -53.945 31.675 1.00 47.68 239 PRO C C 1
ATOM 6858 O O . PRO C 1 241 ? -22.1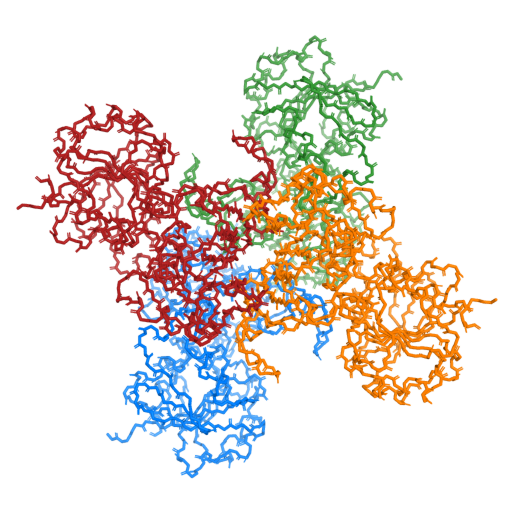97 -54.479 32.219 1.00 46.11 239 PRO C O 1
ATOM 6862 N N . GLU C 1 242 ? -23.524 -54.261 30.437 1.00 46.50 240 GLU C N 1
ATOM 6863 C CA . GLU C 1 242 ? -22.761 -55.269 29.697 1.00 42.03 240 GLU C CA 1
ATOM 6864 C C . GLU C 1 242 ? -21.321 -54.816 29.385 1.00 40.95 240 GLU C C 1
ATOM 6865 O O . GLU C 1 242 ? -20.484 -55.644 29.037 1.00 46.07 240 GLU C O 1
ATOM 6871 N N . LEU C 1 243 ? -21.025 -53.518 29.484 1.00 40.36 241 LEU C N 1
ATOM 6872 C CA . LEU C 1 243 ? -19.658 -53.034 29.256 1.00 39.36 241 LEU C CA 1
ATOM 6873 C C . LEU C 1 243 ? -18.887 -52.788 30.560 1.00 49.35 241 LEU C C 1
ATOM 6874 O O . LEU C 1 243 ? -17.725 -52.351 30.539 1.00 38.26 241 LEU C O 1
ATOM 6879 N N . ASN C 1 244 ? -19.534 -53.070 31.691 1.00 56.23 242 ASN C N 1
ATOM 6880 C CA . ASN C 1 244 ? -18.921 -52.872 33.003 1.00 50.27 242 ASN C CA 1
ATOM 6881 C C . ASN C 1 244 ? -17.531 -53.494 33.084 1.00 52.12 242 ASN C C 1
ATOM 6882 O O . ASN C 1 244 ? -17.365 -54.693 32.877 1.00 39.44 242 ASN C O 1
ATOM 6887 N N . GLY C 1 245 ? -16.538 -52.661 33.365 1.00 47.21 243 GLY C N 1
ATOM 6888 C CA . GLY C 1 245 ? -15.173 -53.119 33.545 1.00 48.72 243 GLY C CA 1
ATOM 6889 C C . GLY C 1 245 ? -14.368 -53.311 32.270 1.00 44.86 243 GLY C C 1
ATOM 6890 O O . GLY C 1 245 ? -13.234 -53.772 32.332 1.00 43.42 243 GLY C O 1
ATOM 6891 N N . LYS C 1 246 ? -14.926 -52.956 31.117 1.00 38.67 244 LYS C N 1
ATOM 6892 C CA . LYS C 1 246 ? -14.233 -53.230 29.859 1.00 41.19 244 LYS C CA 1
ATOM 6893 C C . LYS C 1 246 ? -13.467 -52.046 29.259 1.00 44.82 244 LYS C C 1
ATOM 6894 O O . LYS C 1 246 ? -12.561 -52.248 28.447 1.00 41.19 244 LYS C O 1
ATOM 6900 N N . LEU C 1 247 ? -13.787 -50.826 29.682 1.00 41.99 245 LEU C N 1
ATOM 6901 C CA . LEU C 1 247 ? -13.173 -49.637 29.089 1.00 38.56 245 LEU C CA 1
ATOM 6902 C C . LEU C 1 247 ? -12.356 -48.832 30.080 1.00 40.40 245 LEU C C 1
ATOM 6903 O O . LEU C 1 247 ? -12.735 -48.663 31.240 1.00 40.89 245 LEU C O 1
ATOM 6908 N N . ILE C 1 248 ? -11.227 -48.323 29.609 1.00 34.94 246 ILE C N 1
ATOM 6909 C CA . ILE C 1 248 ? -10.523 -47.303 30.353 1.00 35.86 246 ILE C CA 1
ATOM 6910 C C . ILE C 1 248 ? -10.285 -46.121 29.414 1.00 35.08 246 ILE C C 1
ATOM 6911 O O . ILE C 1 248 ? -10.558 -46.198 28.218 1.00 35.90 246 ILE C O 1
ATOM 6916 N N . GLY C 1 249 ? -9.806 -45.016 29.953 1.00 33.73 247 GLY C N 1
ATOM 6917 C CA . GLY C 1 249 ? -9.614 -43.846 29.125 1.00 40.59 247 GLY C CA 1
ATOM 6918 C C . GLY C 1 249 ? -9.090 -42.622 29.829 1.00 36.52 247 GLY C C 1
ATOM 6919 O O . GLY C 1 249 ? -8.941 -42.605 31.058 1.00 36.02 247 GLY C O 1
ATOM 6920 N N . SER C 1 250 ? -8.829 -41.592 29.026 1.00 31.40 248 SER C N 1
ATOM 6921 C CA . SER C 1 250 ? -8.281 -40.329 29.498 1.00 39.19 248 SER C CA 1
ATOM 6922 C C . SER C 1 250 ? -8.576 -39.226 28.498 1.00 39.84 248 SER C C 1
ATOM 6923 O O . SER C 1 250 ? -9.182 -39.472 27.459 1.00 39.98 248 SER C O 1
ATOM 6926 N N . ALA C 1 251 ? -8.115 -38.020 28.807 1.00 38.19 249 ALA C N 1
ATOM 6927 C CA . ALA C 1 251 ? -8.502 -36.832 28.050 1.00 33.88 249 ALA C CA 1
ATOM 6928 C C . ALA C 1 251 ? -7.302 -35.995 27.657 1.00 31.11 249 ALA C C 1
ATOM 6929 O O . ALA C 1 251 ? -6.235 -36.088 28.259 1.00 38.96 249 ALA C O 1
ATOM 6931 N N . GLN C 1 252 ? -7.474 -35.201 26.610 1.00 35.63 250 GLN C N 1
ATOM 6932 C CA . GLN C 1 252 ? -6.534 -34.135 26.284 1.00 31.49 250 GLN C CA 1
ATOM 6933 C C . GLN C 1 252 ? -7.357 -32.861 26.139 1.00 31.46 250 GLN C C 1
ATOM 6934 O O . GLN C 1 252 ? -8.202 -32.773 25.237 1.00 32.63 250 GLN C O 1
ATOM 6940 N N . ARG C 1 253 ? -7.138 -31.888 27.018 1.00 28.58 251 ARG C N 1
ATOM 6941 C CA . ARG C 1 253 ? -7.807 -30.592 26.913 1.00 31.37 251 ARG C CA 1
ATOM 6942 C C . ARG C 1 253 ? -7.034 -29.720 25.944 1.00 30.15 251 ARG C C 1
ATOM 6943 O O . ARG C 1 253 ? -5.817 -29.568 26.098 1.00 25.70 251 ARG C O 1
ATOM 6951 N N . VAL C 1 254 ? -7.713 -29.131 24.964 1.00 29.27 252 VAL C N 1
ATOM 6952 C CA . VAL C 1 254 ? -7.021 -28.287 23.960 1.00 30.34 252 VAL C CA 1
ATOM 6953 C C . VAL C 1 254 ? -7.641 -26.884 23.856 1.00 27.37 252 VAL C C 1
ATOM 6954 O O . VAL C 1 254 ? -8.724 -26.661 24.380 1.00 34.76 252 VAL C O 1
ATOM 6958 N N . PRO C 1 255 ? -6.954 -25.923 23.191 1.00 27.13 253 PRO C N 1
ATOM 6959 C CA . PRO C 1 255 ? -7.471 -24.547 23.177 1.00 27.16 253 PRO C CA 1
ATOM 6960 C C . PRO C 1 255 ? -8.679 -24.239 22.257 1.00 37.53 253 PRO C C 1
ATOM 6961 O O . PRO C 1 255 ? -8.532 -23.389 21.388 1.00 37.99 253 PRO C O 1
ATOM 6965 N N . VAL C 1 256 ? -9.822 -24.906 22.434 1.00 31.34 254 VAL C N 1
ATOM 6966 C CA . VAL C 1 256 ? -11.092 -24.427 21.878 1.00 32.61 254 VAL C CA 1
ATOM 6967 C C . VAL C 1 256 ? -12.073 -24.208 23.034 1.00 38.05 254 VAL C C 1
ATOM 6968 O O . VAL C 1 256 ? -12.089 -24.986 23.988 1.00 36.62 254 VAL C O 1
ATOM 6972 N N . PRO C 1 257 ? -12.887 -23.138 22.964 1.00 38.42 255 PRO C N 1
ATOM 6973 C CA . PRO C 1 257 ? -13.771 -22.818 24.093 1.00 40.18 255 PRO C CA 1
ATOM 6974 C C . PRO C 1 257 ? -14.926 -23.795 24.280 1.00 37.18 255 PRO C C 1
ATOM 6975 O O . PRO C 1 257 ? -15.461 -23.895 25.385 1.00 35.69 255 PRO C O 1
ATOM 6979 N N . THR C 1 258 ? -15.309 -24.498 23.223 1.00 33.15 256 THR C N 1
ATOM 6980 C CA . THR C 1 258 ? -16.366 -25.491 23.310 1.00 31.85 256 THR C CA 1
ATOM 6981 C C . THR C 1 258 ? -16.341 -26.388 22.071 1.00 29.55 256 THR C C 1
ATOM 6982 O O . THR C 1 258 ? -15.840 -25.986 21.016 1.00 33.09 256 THR C O 1
ATOM 6986 N N . GLY C 1 259 ? -16.840 -27.616 22.215 1.00 29.97 257 GLY C N 1
ATOM 6987 C CA . GLY C 1 259 ? -16.813 -28.584 21.129 1.00 29.42 257 GLY C CA 1
ATOM 6988 C C . GLY C 1 259 ? -15.722 -29.604 21.389 1.00 34.79 257 GLY C C 1
ATOM 6989 O O . GLY C 1 259 ? -14.568 -29.237 21.596 1.00 36.64 257 GLY C O 1
ATOM 6990 N N . SER C 1 260 ? -16.076 -30.883 21.395 1.00 36.55 258 SER C N 1
ATOM 6991 C CA . SER C 1 260 ? -15.125 -31.912 21.771 1.00 32.15 258 SER C CA 1
ATOM 6992 C C . SER C 1 260 ? -15.298 -33.156 20.913 1.00 31.37 258 SER C C 1
ATOM 6993 O O . SER C 1 260 ? -16.268 -33.287 20.172 1.00 26.20 258 SER C O 1
ATOM 6996 N N . THR C 1 261 ? -14.329 -34.055 20.990 1.00 27.31 259 THR C N 1
ATOM 6997 C CA . THR C 1 261 ? -14.430 -35.295 20.239 1.00 32.38 259 THR C CA 1
ATOM 6998 C C . THR C 1 261 ? -13.950 -36.534 21.027 1.00 28.51 259 THR C C 1
ATOM 6999 O O . THR C 1 261 ? -12.930 -36.492 21.724 1.00 36.21 259 THR C O 1
ATOM 7003 N N . THR C 1 262 ? -14.663 -37.627 20.909 1.00 33.59 260 THR C N 1
ATOM 7004 C CA . THR C 1 262 ? -14.312 -38.856 21.599 1.00 35.87 260 THR C CA 1
ATOM 7005 C C . THR C 1 262 ? -13.845 -39.933 20.645 1.00 35.58 260 THR C C 1
ATOM 7006 O O . THR C 1 262 ? -14.529 -40.272 19.741 1.00 32.02 260 THR C O 1
ATOM 7010 N N . LEU C 1 263 ? -12.670 -40.479 20.885 1.00 34.70 261 LEU C N 1
ATOM 7011 C CA . LEU C 1 263 ? -12.117 -41.535 20.080 1.00 31.99 261 LEU C CA 1
ATOM 7012 C C . LEU C 1 263 ? -12.021 -42.826 20.888 1.00 33.61 261 LEU C C 1
ATOM 7013 O O . LEU C 1 263 ? -11.405 -42.861 21.913 1.00 34.72 261 LEU C O 1
ATOM 7018 N N . LEU C 1 264 ? -12.636 -43.883 20.405 1.00 31.48 262 LEU C N 1
ATOM 7019 C CA . LEU C 1 264 ? -12.614 -45.172 21.086 1.00 35.58 262 LEU C CA 1
ATOM 7020 C C . LEU C 1 264 ? -11.853 -46.222 20.319 1.00 37.65 262 LEU C C 1
ATOM 7021 O O . LEU C 1 264 ? -12.186 -46.532 19.218 1.00 36.85 262 LEU C O 1
ATOM 7026 N N . PHE C 1 265 ? -10.831 -46.769 20.932 1.00 36.49 263 PHE C N 1
ATOM 7027 C CA . PHE C 1 265 ? -10.032 -47.809 20.318 1.00 29.56 263 PHE C CA 1
ATOM 70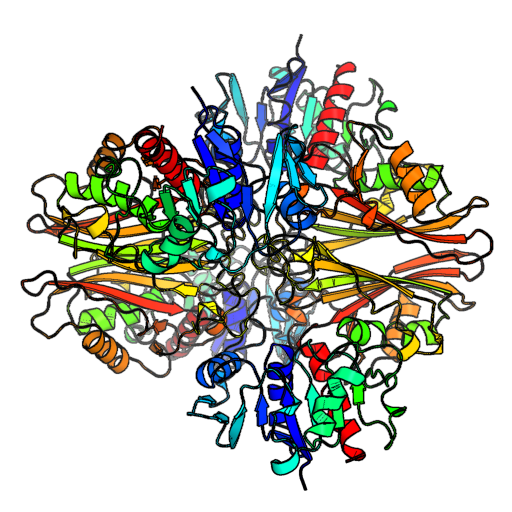28 C C . PHE C 1 265 ? -10.365 -49.161 20.934 1.00 37.65 263 PHE C C 1
ATOM 7029 O O . PHE C 1 265 ? -9.900 -49.491 22.027 1.00 44.23 263 PHE C O 1
ATOM 7037 N N . ALA C 1 266 ? -11.165 -49.945 20.212 1.00 31.64 264 ALA C N 1
ATOM 7038 C CA . ALA C 1 266 ? -11.742 -51.149 20.772 1.00 36.91 264 ALA C CA 1
ATOM 7039 C C . ALA C 1 266 ? -11.228 -52.402 20.081 1.00 45.02 264 ALA C C 1
ATOM 7040 O O . ALA C 1 266 ? -10.965 -52.414 18.870 1.00 46.62 264 ALA C O 1
ATOM 7042 N N . VAL C 1 267 ? -11.056 -53.446 20.877 1.00 42.52 265 VAL C N 1
ATOM 7043 C CA . VAL C 1 267 ? -10.842 -54.784 20.355 1.00 34.21 265 VAL C CA 1
ATOM 7044 C C . VAL C 1 267 ? -12.199 -55.455 20.354 1.00 41.80 265 VAL C C 1
ATOM 7045 O O . VAL C 1 267 ? -12.817 -55.574 21.410 1.00 43.90 265 VAL C O 1
ATOM 7049 N N . VAL C 1 268 ? -12.677 -55.855 19.173 1.00 42.00 266 VAL C N 1
ATOM 7050 C CA . VAL C 1 268 ? -13.973 -56.505 19.046 1.00 38.22 266 VAL C CA 1
ATOM 7051 C C . VAL C 1 268 ? -13.785 -57.920 18.498 1.00 46.36 266 VAL C C 1
ATOM 7052 O O . VAL C 1 268 ? -12.883 -58.177 17.693 1.00 47.95 266 VAL C O 1
ATOM 7056 N N . LYS C 1 269 ? -14.666 -58.827 18.889 1.00 47.88 267 LYS C N 1
ATOM 7057 C CA . LYS C 1 269 ? -14.554 -60.210 18.435 1.00 48.66 267 LYS C CA 1
ATOM 7058 C C . LYS C 1 269 ? -15.809 -60.526 17.666 1.00 50.39 267 LYS C C 1
ATOM 7059 O O . LYS C 1 269 ? -16.905 -60.297 18.178 1.00 55.23 267 LYS C O 1
ATOM 7065 N N . SER C 1 270 ? -15.669 -60.993 16.429 1.00 46.24 268 SER C N 1
ATOM 7066 C CA . SER C 1 270 ? -16.854 -61.296 15.636 1.00 52.77 268 SER C CA 1
ATOM 7067 C C . SER C 1 270 ? -16.587 -62.218 14.438 1.00 60.44 268 SER C C 1
ATOM 7068 O O . SER C 1 270 ? -15.504 -62.229 13.848 1.00 57.87 268 SER C O 1
ATOM 7071 N N . ASP C 1 271 ? -17.622 -62.973 14.090 1.00 61.23 269 ASP C N 1
ATOM 7072 C CA . ASP C 1 271 ? -17.623 -63.885 12.957 1.00 67.69 269 ASP C CA 1
ATOM 7073 C C . ASP C 1 271 ? -18.136 -63.180 11.707 1.00 67.36 269 ASP C C 1
ATOM 7074 O O . ASP C 1 271 ? -17.987 -63.676 10.591 1.00 66.72 269 ASP C O 1
ATOM 7079 N N . LYS C 1 272 ? -18.724 -62.006 11.908 1.00 69.27 270 LYS C N 1
ATOM 7080 C CA . LYS C 1 272 ? -19.263 -61.212 10.818 1.00 64.06 270 LYS C CA 1
ATOM 7081 C C . LYS C 1 272 ? -18.113 -60.618 10.019 1.00 62.20 270 LYS C C 1
ATOM 7082 O O . LYS C 1 272 ? -16.946 -60.723 10.421 1.00 59.97 270 LYS C O 1
ATOM 7088 N N . GLU C 1 273 ? -18.440 -59.997 8.889 1.00 57.61 271 GLU C N 1
ATOM 7089 C CA . GLU C 1 273 ? -17.464 -59.211 8.157 1.00 57.69 271 GLU C CA 1
ATOM 7090 C C . GLU C 1 273 ? -17.324 -57.868 8.850 1.00 52.45 271 GLU C C 1
ATOM 7091 O O . GLU C 1 273 ? -18.238 -57.050 8.810 1.00 56.68 271 GLU C O 1
ATOM 7097 N N . ILE C 1 274 ? -16.201 -57.650 9.521 1.00 48.44 272 ILE C N 1
ATOM 7098 C CA . ILE C 1 274 ? -15.986 -56.376 10.179 1.00 48.19 272 ILE C CA 1
ATOM 7099 C C . ILE C 1 274 ? -15.117 -55.473 9.299 1.00 51.03 272 ILE C C 1
ATOM 7100 O O . ILE C 1 274 ? -13.910 -55.661 9.185 1.00 57.40 272 ILE C O 1
ATOM 7105 N N . THR C 1 275 ? -15.746 -54.487 8.680 1.00 47.58 273 THR C N 1
ATOM 7106 C CA . THR C 1 275 ? -15.031 -53.537 7.827 1.00 44.75 273 THR C CA 1
ATOM 7107 C C . THR C 1 275 ? -15.484 -52.128 8.176 1.00 43.25 273 THR C C 1
ATOM 7108 O O . THR C 1 275 ? -16.451 -51.958 8.924 1.00 42.31 273 THR C O 1
ATOM 7112 N N . VAL C 1 276 ? -14.782 -51.128 7.644 1.00 44.13 274 VAL C N 1
ATOM 7113 C CA . VAL C 1 276 ? -15.156 -49.732 7.847 1.00 42.61 274 VAL C CA 1
ATOM 7114 C C . VAL C 1 276 ? -16.615 -49.496 7.445 1.00 45.18 274 VAL C C 1
ATOM 7115 O O . VAL C 1 276 ? -17.368 -48.827 8.152 1.00 45.01 274 VAL C O 1
ATOM 7119 N N . ASP C 1 277 ? -17.025 -50.092 6.334 1.00 43.55 275 ASP C N 1
ATOM 7120 C CA . ASP C 1 277 ? -18.383 -49.904 5.841 1.00 46.46 275 ASP C CA 1
ATOM 7121 C C . ASP C 1 277 ? -19.439 -50.593 6.700 1.00 47.81 275 ASP C C 1
ATOM 7122 O O . ASP C 1 277 ? -20.491 -50.007 6.975 1.00 46.63 275 ASP C O 1
ATOM 7127 N N . SER C 1 278 ? -19.173 -51.828 7.127 1.00 43.38 276 SER C N 1
ATOM 7128 C CA . SER C 1 278 ? -20.142 -52.540 7.950 1.00 40.35 276 SER C CA 1
ATOM 7129 C C . SER C 1 278 ? -20.228 -51.879 9.329 1.00 40.86 276 SER C C 1
ATOM 7130 O O . SER C 1 278 ? -21.308 -51.768 9.903 1.00 37.85 276 SER C O 1
ATOM 7133 N N . ILE C 1 279 ? -19.096 -51.409 9.841 1.00 41.63 277 ILE C N 1
ATOM 7134 C CA . ILE C 1 279 ? -19.094 -50.615 11.072 1.00 46.98 277 ILE C CA 1
ATOM 7135 C C . ILE C 1 279 ? -19.956 -49.358 10.935 1.00 48.56 277 ILE C C 1
ATOM 7136 O O . ILE C 1 279 ? -20.774 -49.066 11.810 1.00 49.40 277 ILE C O 1
ATOM 7141 N N . ASN C 1 280 ? -19.764 -48.616 9.845 1.00 40.85 278 ASN C N 1
ATOM 7142 C CA . ASN C 1 280 ? -20.480 -47.360 9.649 1.00 41.50 278 ASN C CA 1
ATOM 7143 C C . ASN C 1 280 ? -21.986 -47.599 9.500 1.00 43.71 278 ASN C C 1
ATOM 7144 O O . ASN C 1 280 ? -22.811 -46.872 10.075 1.00 40.86 278 ASN C O 1
ATOM 7149 N N . ALA C 1 281 ? -22.332 -48.656 8.769 1.00 39.71 279 ALA C N 1
ATOM 7150 C CA . ALA C 1 281 ? -23.724 -48.999 8.511 1.00 44.59 279 ALA C CA 1
ATOM 7151 C C . ALA C 1 281 ? -24.470 -49.375 9.792 1.00 48.00 279 ALA C C 1
ATOM 7152 O O . ALA C 1 281 ? -25.624 -48.987 9.975 1.00 52.67 279 ALA C O 1
ATOM 7154 N N . ALA C 1 282 ? -23.815 -50.117 10.675 1.00 40.31 280 ALA C N 1
ATOM 7155 C CA . ALA C 1 282 ? -24.386 -50.403 11.987 1.00 44.58 280 ALA C CA 1
ATOM 7156 C C . ALA C 1 282 ? -24.591 -49.119 12.815 1.00 43.66 280 ALA C C 1
ATOM 7157 O O . ALA C 1 282 ? -25.610 -48.960 13.480 1.00 48.46 280 ALA C O 1
ATOM 7159 N N . MET C 1 283 ? -23.623 -48.209 12.788 1.00 44.48 281 MET C N 1
ATOM 7160 C CA . MET C 1 283 ? -23.765 -46.956 13.527 1.00 41.64 281 MET C CA 1
ATOM 7161 C C . MET C 1 283 ? -24.953 -46.161 12.994 1.00 47.48 281 MET C C 1
ATOM 7162 O O . MET C 1 283 ? -25.736 -45.608 13.770 1.00 47.92 281 MET C O 1
ATOM 7167 N N . LYS C 1 284 ? -25.089 -46.118 11.669 1.00 46.75 282 LYS C N 1
ATOM 7168 C CA . LYS C 1 284 ? -26.212 -45.440 11.034 1.00 44.72 282 LYS C CA 1
ATOM 7169 C C . LYS C 1 284 ? -27.575 -46.072 11.398 1.00 50.15 282 LYS C C 1
ATOM 7170 O O . LYS C 1 284 ? -28.547 -45.357 11.643 1.00 50.15 282 LYS C O 1
ATOM 7176 N N . ALA C 1 285 ? -27.642 -47.403 11.448 1.00 44.91 283 ALA C N 1
ATOM 7177 C CA . ALA C 1 285 ? -28.880 -48.080 11.823 1.00 45.14 283 ALA C CA 1
ATOM 7178 C C . ALA C 1 285 ? -29.272 -47.765 13.272 1.00 48.10 283 ALA C C 1
ATOM 7179 O O . ALA C 1 285 ? -30.454 -47.751 13.606 1.00 52.95 283 ALA C O 1
ATOM 7181 N N . ALA C 1 286 ? -28.279 -47.513 14.124 1.00 45.64 284 ALA C N 1
ATOM 7182 C CA . ALA C 1 286 ? -28.523 -47.241 15.541 1.00 47.47 284 ALA C CA 1
ATOM 7183 C C . ALA C 1 286 ? -28.805 -45.768 15.838 1.00 47.49 284 ALA C C 1
ATOM 7184 O O . ALA C 1 286 ? -29.061 -45.388 16.984 1.00 47.64 284 ALA C O 1
ATOM 7186 N N . SER C 1 287 ? -28.742 -44.926 14.819 1.00 43.05 285 SER C N 1
ATOM 7187 C CA . SER C 1 287 ? -28.919 -43.509 15.056 1.00 43.21 285 SER C CA 1
ATOM 7188 C C . SER C 1 287 ? -30.400 -43.222 15.320 1.00 48.52 285 SER C C 1
ATOM 7189 O O . SER C 1 287 ? -31.273 -44.020 14.987 1.00 46.88 285 SER C O 1
ATOM 7192 N N . ASP C 1 288 ? -30.672 -42.079 15.932 1.00 49.94 286 ASP C N 1
ATOM 7193 C CA . ASP C 1 288 ? -32.034 -41.672 16.224 1.00 44.45 286 ASP C CA 1
ATOM 7194 C C . ASP C 1 288 ? -32.077 -40.160 16.127 1.00 40.40 286 ASP C C 1
ATOM 7195 O O . ASP C 1 288 ? -31.044 -39.516 16.184 1.00 49.06 286 ASP C O 1
ATOM 7200 N N . PRO C 1 289 ? -33.269 -39.586 15.977 1.00 45.83 287 PRO C N 1
ATOM 7201 C CA . PRO C 1 289 ? -33.380 -38.142 15.712 1.00 48.28 287 PRO C CA 1
ATOM 7202 C C . PRO C 1 289 ? -33.004 -37.229 16.887 1.00 50.51 287 PRO C C 1
ATOM 7203 O O . PRO C 1 289 ? -32.771 -36.047 16.655 1.00 55.74 287 PRO C O 1
ATOM 7207 N N . GLU C 1 290 ? -32.920 -37.753 18.107 1.00 51.17 288 GLU C N 1
ATOM 7208 C CA . GLU C 1 290 ? -32.668 -36.908 19.276 1.00 47.58 288 GLU C CA 1
ATOM 7209 C C . GLU C 1 290 ? -31.249 -36.995 19.842 1.00 43.24 288 GLU C C 1
ATOM 7210 O O . GLU C 1 290 ? -30.581 -35.972 20.051 1.00 39.22 288 GLU C O 1
ATOM 7216 N N . THR C 1 291 ? -30.787 -38.216 20.079 1.00 36.49 289 THR C N 1
ATOM 7217 C CA . THR C 1 291 ? -29.585 -38.429 20.874 1.00 42.15 289 THR C CA 1
ATOM 7218 C C . THR C 1 291 ? -28.338 -38.756 20.057 1.00 39.65 289 THR C C 1
ATOM 7219 O O . THR C 1 291 ? -27.273 -38.210 20.309 1.00 44.37 289 THR C O 1
ATOM 7223 N N . PHE C 1 292 ? -28.467 -39.692 19.125 1.00 42.67 290 PHE C N 1
ATOM 7224 C CA . PHE C 1 292 ? -27.313 -40.237 18.410 1.00 48.43 290 PHE C CA 1
ATOM 7225 C C . PHE C 1 292 ? -27.417 -39.988 16.911 1.00 45.28 290 PHE C C 1
ATOM 7226 O O . PHE C 1 292 ? -28.171 -40.666 16.212 1.00 45.80 290 PHE C O 1
ATOM 7234 N N . GLY C 1 293 ? -26.661 -39.014 16.422 1.00 44.89 291 GLY C N 1
ATOM 7235 C CA . GLY C 1 293 ? -26.703 -38.667 15.015 1.00 37.99 291 GLY C CA 1
ATOM 7236 C C . GLY C 1 293 ? -25.566 -39.294 14.236 1.00 39.05 291 GLY C C 1
ATOM 7237 O O . GLY C 1 293 ? -24.571 -39.748 14.809 1.00 36.11 291 GLY C O 1
ATOM 7238 N N . TYR C 1 294 ? -25.707 -39.290 12.917 1.00 42.35 292 TYR C N 1
ATOM 7239 C CA . TYR C 1 294 ? -24.739 -39.903 12.013 1.00 36.63 292 TYR C CA 1
ATOM 7240 C C . TYR C 1 294 ? -24.230 -38.858 11.016 1.00 39.39 292 TYR C C 1
ATOM 7241 O O . TYR C 1 294 ? -25.025 -38.166 10.403 1.00 40.28 292 TYR C O 1
ATOM 7250 N N . ASN C 1 295 ? -22.911 -38.715 10.896 1.00 38.18 293 ASN C N 1
ATOM 7251 C CA . ASN C 1 295 ? -22.309 -37.739 9.988 1.00 38.65 293 ASN C CA 1
ATOM 7252 C C . ASN C 1 295 ? -21.329 -38.321 8.967 1.00 38.64 293 ASN C C 1
ATOM 7253 O O . ASN C 1 295 ? -20.489 -39.150 9.307 1.00 39.37 293 ASN C O 1
ATOM 7258 N N . GLU C 1 296 ? -21.388 -37.835 7.735 1.00 39.97 294 GLU C N 1
ATOM 7259 C CA . GLU C 1 296 ? -20.399 -38.237 6.745 1.00 43.46 294 GLU C CA 1
ATOM 7260 C C . GLU C 1 296 ? -19.741 -37.041 6.035 1.00 39.98 294 GLU C C 1
ATOM 7261 O O . GLU C 1 296 ? -19.021 -37.216 5.057 1.00 44.65 294 GLU C O 1
ATOM 7267 N N . ASP C 1 297 ? -19.976 -35.827 6.522 1.00 40.29 295 ASP C N 1
ATOM 7268 C CA . ASP C 1 297 ? -19.273 -34.653 5.983 1.00 39.94 295 ASP C CA 1
ATOM 7269 C C . ASP C 1 297 ? -17.955 -34.371 6.730 1.00 39.75 295 ASP C C 1
ATOM 7270 O O . ASP C 1 297 ? -17.794 -34.754 7.884 1.00 35.47 295 ASP C O 1
ATOM 7275 N N . PRO C 1 298 ? -17.016 -33.671 6.077 1.00 47.49 296 PRO C N 1
ATOM 7276 C CA . PRO C 1 298 ? -15.742 -33.302 6.723 1.00 45.03 296 PRO C CA 1
ATOM 7277 C C . PRO C 1 298 ? -15.856 -32.095 7.678 1.00 40.41 296 PRO C C 1
ATOM 7278 O O . PRO C 1 298 ? -15.266 -31.041 7.466 1.00 43.10 296 PRO C O 1
ATOM 7282 N N . ILE C 1 299 ? -16.617 -32.268 8.748 1.00 40.43 297 ILE C N 1
ATOM 7283 C CA . ILE C 1 299 ? -16.828 -31.193 9.698 1.00 40.80 297 ILE C CA 1
ATOM 7284 C C . ILE C 1 299 ? -15.627 -31.038 10.638 1.00 36.27 297 ILE C C 1
ATOM 7285 O O . ILE C 1 299 ? -14.743 -31.895 10.664 1.00 36.26 297 ILE C O 1
ATOM 7290 N N . VAL C 1 300 ? -15.579 -29.924 11.369 1.00 33.28 298 VAL C N 1
ATOM 7291 C CA . VAL C 1 300 ? -14.540 -29.694 12.380 1.00 27.77 298 VAL C CA 1
ATOM 7292 C C . VAL C 1 300 ? -15.253 -29.221 13.643 1.00 37.28 298 VAL C C 1
ATOM 7293 O O . VAL C 1 300 ? -16.484 -29.128 13.633 1.00 31.40 298 VAL C O 1
ATOM 7297 N N . SER C 1 301 ? -14.528 -28.918 14.722 1.00 27.30 299 SER C N 1
ATOM 7298 C CA . SER C 1 301 ? -15.206 -28.735 16.005 1.00 31.11 299 SER C CA 1
ATOM 7299 C C . SER C 1 301 ? -16.218 -27.589 16.033 1.00 33.57 299 SER C C 1
ATOM 7300 O O . SER C 1 301 ? -17.264 -27.729 16.658 1.00 33.38 299 SER C O 1
ATOM 7303 N N . SER C 1 302 ? -15.952 -26.477 15.351 1.00 30.93 300 SER C N 1
ATOM 7304 C CA . SER C 1 302 ? -16.870 -25.342 15.433 1.00 29.34 300 SER C CA 1
ATOM 7305 C C . SER C 1 302 ? -18.247 -25.641 14.819 1.00 33.81 300 SER C C 1
ATOM 7306 O O . SER C 1 302 ? -19.239 -24.999 15.177 1.00 36.43 300 SER C O 1
ATOM 7309 N N . ASP C 1 303 ? -18.322 -26.636 13.936 1.00 35.95 301 ASP C N 1
ATOM 7310 C CA . ASP C 1 303 ? -19.592 -27.034 13.307 1.00 37.62 301 ASP C CA 1
ATOM 7311 C C . ASP C 1 303 ? -20.599 -27.708 14.251 1.00 43.84 301 ASP C C 1
ATOM 7312 O O . ASP C 1 303 ? -21.800 -27.765 13.963 1.00 34.03 301 ASP C O 1
ATOM 7317 N N . ILE C 1 304 ? -20.124 -28.218 15.377 1.00 29.98 302 ILE C N 1
ATOM 7318 C CA . ILE C 1 304 ? -21.028 -28.923 16.262 1.00 30.43 302 ILE C CA 1
ATOM 7319 C C . ILE C 1 304 ? -21.387 -28.029 17.442 1.00 30.33 302 ILE C C 1
ATOM 7320 O O . ILE C 1 304 ? -22.141 -28.417 18.315 1.00 35.93 302 ILE C O 1
ATOM 7325 N N . ILE C 1 305 ? -20.912 -26.784 17.419 1.00 40.39 303 ILE C N 1
ATOM 7326 C CA . ILE C 1 305 ? -21.244 -25.858 18.487 1.00 30.92 303 ILE C CA 1
ATOM 7327 C C . ILE C 1 305 ? -22.735 -25.590 18.469 1.00 36.98 303 ILE C C 1
ATOM 7328 O O . ILE C 1 305 ? -23.308 -25.257 17.432 1.00 37.89 303 ILE C O 1
ATOM 7333 N N . GLY C 1 306 ? -23.374 -25.788 19.621 1.00 41.03 304 GLY C N 1
ATOM 7334 C CA . GLY C 1 306 ? -24.798 -25.527 19.765 1.00 36.04 304 GLY C CA 1
ATOM 7335 C C . GLY C 1 306 ? -25.743 -26.635 19.316 1.00 39.98 304 GLY C C 1
ATOM 7336 O O . GLY C 1 306 ? -26.960 -26.476 19.390 1.00 45.37 304 GLY C O 1
ATOM 7337 N N . MET C 1 307 ? -25.208 -27.768 18.872 1.00 39.49 305 MET C N 1
ATOM 7338 C CA . MET C 1 307 ? -26.079 -28.846 18.414 1.00 44.36 305 MET C CA 1
ATOM 7339 C C . MET C 1 307 ? -26.800 -29.514 19.591 1.00 46.82 305 MET C C 1
ATOM 7340 O O . MET C 1 307 ? -26.459 -29.289 20.764 1.00 46.94 305 MET C O 1
ATOM 7345 N N . THR C 1 308 ? -27.839 -30.285 19.282 1.00 41.97 306 THR C N 1
ATOM 7346 C CA . THR C 1 308 ? -28.672 -30.848 20.329 1.00 42.91 306 THR C CA 1
ATOM 7347 C C . THR C 1 308 ? -28.536 -32.362 20.434 1.00 42.16 306 THR C C 1
ATOM 7348 O O . THR C 1 308 ? -29.082 -32.963 21.363 1.00 41.37 306 THR C O 1
ATOM 7352 N N . TYR C 1 309 ? -27.825 -32.972 19.486 1.00 38.32 307 TYR C N 1
ATOM 7353 C CA . TYR C 1 309 ? -27.413 -34.363 19.619 1.00 43.13 307 TYR C CA 1
ATOM 7354 C C . TYR C 1 309 ? -26.549 -34.511 20.857 1.00 48.46 307 TYR C C 1
ATOM 7355 O O . TYR C 1 309 ? -25.773 -33.610 21.183 1.00 54.44 307 TYR C O 1
ATOM 7364 N N . GLY C 1 310 ? -26.659 -35.641 21.542 1.00 40.02 308 GLY C N 1
ATOM 7365 C CA . GLY C 1 310 ? -25.755 -35.899 22.641 1.00 37.77 308 GLY C CA 1
ATOM 7366 C C . GLY C 1 310 ? -24.433 -36.395 22.108 1.00 39.04 308 GLY C C 1
ATOM 7367 O O . GLY C 1 310 ? -23.387 -36.241 22.734 1.00 38.02 308 GLY C O 1
ATOM 7368 N N . SER C 1 311 ? -24.495 -36.989 20.925 1.00 39.05 309 SER C N 1
ATOM 7369 C CA . SER C 1 311 ? -23.355 -37.659 20.327 1.00 41.97 309 SER C CA 1
ATOM 7370 C C . SER C 1 311 ? -23.554 -37.716 18.819 1.00 40.05 309 SER C C 1
ATOM 7371 O O . SER C 1 311 ? -24.636 -38.057 18.347 1.00 42.26 309 SER C O 1
ATOM 7374 N N . LEU C 1 312 ? -22.509 -37.386 18.074 1.00 38.44 310 LEU C N 1
ATOM 7375 C CA . LEU C 1 312 ? -22.573 -37.345 16.619 1.00 34.57 310 LEU C CA 1
ATOM 7376 C C . LEU C 1 312 ? -21.441 -38.183 16.043 1.00 37.29 310 LEU C C 1
ATOM 7377 O O . LEU C 1 312 ? -20.275 -37.762 16.025 1.00 34.00 310 LEU C O 1
ATOM 7382 N N . PHE C 1 313 ? -21.783 -39.381 15.593 1.00 32.67 311 PHE C N 1
ATOM 7383 C CA . PHE C 1 313 ? -20.786 -40.292 15.052 1.00 29.82 311 PHE C CA 1
ATOM 7384 C C . PHE C 1 313 ? -20.202 -39.767 13.748 1.00 34.13 311 PHE C C 1
ATOM 7385 O O . PHE C 1 313 ? -20.933 -39.325 12.869 1.00 30.54 311 PHE C O 1
ATOM 7393 N N . ASP C 1 314 ? -18.878 -39.812 13.635 1.00 31.14 312 ASP C N 1
ATOM 7394 C CA . ASP C 1 314 ? -18.208 -39.327 12.438 1.00 29.24 312 ASP C CA 1
ATOM 7395 C C . ASP C 1 314 ? -17.686 -40.473 11.596 1.00 35.84 312 ASP C C 1
ATOM 7396 O O . ASP C 1 314 ? -16.586 -40.976 11.840 1.00 30.64 312 ASP C O 1
ATOM 7401 N N . ALA C 1 315 ? -18.469 -40.846 10.588 1.00 36.98 313 ALA C N 1
ATOM 7402 C CA . ALA C 1 315 ? -18.173 -41.984 9.719 1.00 37.06 313 ALA C CA 1
ATOM 7403 C C . ALA C 1 315 ? -16.895 -41.813 8.911 1.00 40.45 313 ALA C C 1
ATOM 7404 O O . ALA C 1 315 ? -16.349 -42.799 8.411 1.00 46.96 313 ALA C O 1
ATOM 7406 N N . THR C 1 316 ? -16.430 -40.574 8.765 1.00 36.56 314 THR C N 1
ATOM 7407 C CA . THR C 1 316 ? -15.226 -40.301 7.981 1.00 30.29 314 THR C CA 1
ATOM 7408 C C . THR C 1 316 ? -13.926 -40.748 8.659 1.00 29.54 314 THR C C 1
ATOM 7409 O O . THR C 1 316 ? -12.901 -40.841 8.004 1.00 34.63 314 THR C O 1
ATOM 7413 N N . GLN C 1 317 ? -13.964 -41.058 9.953 1.00 28.98 315 GLN C N 1
ATOM 7414 C CA . GLN C 1 317 ? -12.735 -41.393 10.679 1.00 28.33 315 GLN C CA 1
ATOM 7415 C C . GLN C 1 317 ? -12.630 -42.854 11.141 1.00 35.95 315 GLN C C 1
ATOM 7416 O O . GLN C 1 317 ? -11.662 -43.223 11.812 1.00 36.67 315 GLN C O 1
ATOM 7422 N N . THR C 1 318 ? -13.617 -43.671 10.796 1.00 36.19 316 THR C N 1
ATOM 7423 C CA . THR C 1 318 ? -13.646 -45.080 11.221 1.00 29.93 316 THR C CA 1
ATOM 7424 C C . THR C 1 318 ? -12.450 -45.824 10.661 1.00 31.28 316 THR C C 1
ATOM 7425 O O . THR C 1 318 ? -12.192 -45.769 9.473 1.00 35.60 316 THR C O 1
ATOM 7429 N N . MET C 1 319 ? -11.738 -46.540 11.524 1.00 36.52 317 MET C N 1
ATOM 7430 C CA . MET C 1 319 ? -10.601 -47.361 11.107 1.00 37.57 317 MET C CA 1
ATOM 7431 C C . MET C 1 319 ? -10.733 -48.765 11.671 1.00 42.38 317 MET C C 1
ATOM 7432 O O . MET C 1 319 ? -11.291 -48.961 12.757 1.00 38.80 317 MET C O 1
ATOM 7437 N N . VAL C 1 320 ? -10.227 -49.742 10.927 1.00 41.80 318 VAL C N 1
ATOM 7438 C CA . VAL C 1 320 ? -10.338 -51.135 11.322 1.00 40.78 318 VAL C CA 1
ATOM 7439 C C . VAL C 1 320 ? -9.076 -51.916 11.003 1.00 41.86 318 VAL C C 1
ATOM 7440 O O . VAL C 1 320 ? -8.530 -51.791 9.914 1.00 45.98 318 VAL C O 1
ATOM 7444 N N . GLN C 1 321 ? -8.599 -52.706 11.959 1.00 38.58 319 GLN C N 1
ATOM 7445 C CA . GLN C 1 321 ? -7.467 -53.585 11.682 1.00 43.29 319 GLN C CA 1
ATOM 7446 C C . GLN C 1 321 ? -7.761 -55.005 12.119 1.00 41.20 319 GLN C C 1
ATOM 7447 O O . GLN C 1 321 ? -8.055 -55.265 13.276 1.00 48.01 319 GLN C O 1
ATOM 7453 N N . ASP C 1 322 ? -7.645 -55.931 11.178 1.00 47.59 320 ASP C N 1
ATOM 7454 C CA . ASP C 1 322 ? -7.932 -57.335 11.431 1.00 46.41 320 ASP C CA 1
ATOM 7455 C C . ASP C 1 322 ? -6.747 -58.005 12.114 1.00 48.71 320 ASP C C 1
ATOM 7456 O O . ASP C 1 322 ? -5.624 -57.976 11.609 1.00 49.78 320 ASP C O 1
ATOM 7461 N N . LEU C 1 323 ? -7.013 -58.598 13.273 1.00 49.49 321 LEU C N 1
ATOM 7462 C CA . LEU C 1 323 ? -6.002 -59.294 14.052 1.00 48.10 321 LEU C CA 1
ATOM 7463 C C . LEU C 1 323 ? -6.088 -60.800 13.789 1.00 54.76 321 LEU C C 1
ATOM 7464 O O . LEU C 1 323 ? -5.240 -61.568 14.256 1.00 61.69 321 LEU C O 1
ATOM 7469 N N . GLY C 1 324 ? -7.112 -61.224 13.051 1.00 51.54 322 GLY C N 1
ATOM 7470 C CA . GLY C 1 324 ? -7.281 -62.642 12.767 1.00 60.99 322 GLY C CA 1
ATOM 7471 C C . GLY C 1 324 ? -8.028 -63.381 13.861 1.00 58.52 322 GLY C C 1
ATOM 7472 O O . GLY C 1 324 ? -8.024 -62.956 15.017 1.00 56.10 322 GLY C O 1
ATOM 7473 N N . ASN C 1 325 ? -8.699 -64.467 13.486 1.00 62.90 323 ASN C N 1
ATOM 7474 C CA . ASN C 1 325 ? -9.412 -65.321 14.439 1.00 63.46 323 ASN C CA 1
ATOM 7475 C C . ASN C 1 325 ? -10.618 -64.602 15.024 1.00 58.87 323 ASN C C 1
ATOM 7476 O O . ASN C 1 325 ? -10.964 -64.787 16.198 1.00 53.87 323 ASN C O 1
ATOM 7481 N N . GLY C 1 326 ? -11.238 -63.760 14.204 1.00 54.30 324 GLY C N 1
ATOM 7482 C CA . GLY C 1 326 ? -12.438 -63.054 14.607 1.00 51.63 324 GLY C CA 1
ATOM 7483 C C . GLY C 1 326 ? -12.172 -61.830 15.466 1.00 48.82 324 GLY C C 1
ATOM 7484 O O . GLY C 1 326 ? -13.117 -61.177 15.918 1.00 51.13 324 GLY C O 1
ATOM 7485 N N . LEU C 1 327 ? -10.896 -61.520 15.694 1.00 44.68 325 LEU C N 1
ATOM 7486 C CA . LEU C 1 327 ? -10.523 -60.354 16.480 1.00 41.75 325 LEU C CA 1
ATOM 7487 C C . LEU C 1 327 ? -10.165 -59.152 15.593 1.00 43.79 325 LEU C C 1
ATOM 7488 O O . LEU C 1 327 ? -9.461 -59.300 14.598 1.00 43.12 325 LEU C O 1
ATOM 7493 N N . TYR C 1 328 ? -10.639 -57.969 15.981 1.00 39.05 326 TYR C N 1
ATOM 7494 C CA . TYR C 1 328 ? -10.336 -56.731 15.256 1.00 39.82 326 TYR C CA 1
ATOM 7495 C C . TYR C 1 328 ? -10.062 -55.610 16.237 1.00 44.35 326 TYR C C 1
ATOM 7496 O O . TYR C 1 328 ? -10.692 -55.530 17.293 1.00 46.55 326 TYR C O 1
ATOM 7505 N N . GLN C 1 329 ? -9.115 -54.750 15.881 1.00 40.54 327 GLN C N 1
ATOM 7506 C CA . GLN C 1 329 ? -8.933 -53.494 16.583 1.00 41.34 327 GLN C CA 1
ATOM 7507 C C . GLN C 1 329 ? -9.586 -52.411 15.756 1.00 41.05 327 GLN C C 1
ATOM 7508 O O . GLN C 1 329 ? -9.270 -52.241 14.580 1.00 40.05 327 GLN C O 1
ATOM 7514 N N . VAL C 1 330 ? -10.486 -51.670 16.382 1.00 35.06 328 VAL C N 1
ATOM 7515 C CA . VAL C 1 330 ? -11.331 -50.728 15.671 1.00 30.37 328 VAL C CA 1
ATOM 7516 C C . VAL C 1 330 ? -11.273 -49.340 16.305 1.00 34.17 328 VAL C C 1
ATOM 7517 O O . VAL C 1 330 ? -11.236 -49.220 17.523 1.00 42.29 328 VAL C O 1
ATOM 7521 N N . GLU C 1 331 ? -11.266 -48.297 15.479 1.00 31.04 329 GLU C N 1
ATOM 7522 C CA . GLU C 1 331 ? -11.374 -46.933 15.977 1.00 32.54 329 GLU C CA 1
ATOM 7523 C C . GLU C 1 331 ? -12.676 -46.316 15.508 1.00 35.59 329 GLU C C 1
ATOM 7524 O O . GLU C 1 331 ? -12.935 -46.253 14.304 1.00 33.50 329 GLU C O 1
ATOM 7530 N N . VAL C 1 332 ? -13.500 -45.878 16.456 1.00 30.53 330 VAL C N 1
ATOM 7531 C CA . VAL C 1 332 ? -14.708 -45.145 16.121 1.00 32.13 330 VAL C CA 1
ATOM 7532 C C . VAL C 1 332 ? -14.692 -43.796 16.840 1.00 33.03 330 VAL C C 1
ATOM 7533 O O . VAL C 1 332 ? -14.184 -43.664 17.958 1.00 34.14 330 VAL C O 1
ATOM 7537 N N . VAL C 1 333 ? -15.209 -42.785 16.164 1.00 37.16 331 VAL C N 1
ATOM 7538 C CA . VAL C 1 333 ? -15.082 -41.420 16.633 1.00 33.45 331 VAL C CA 1
ATOM 7539 C C . VAL C 1 333 ? -16.418 -40.719 16.588 1.00 37.21 331 VAL C C 1
ATOM 7540 O O . VAL C 1 333 ? -17.153 -40.852 15.606 1.00 39.70 331 VAL C O 1
ATOM 7544 N N . SER C 1 334 ? -16.737 -39.959 17.630 1.00 28.03 332 SER C N 1
ATOM 7545 C CA . SER C 1 334 ? -17.918 -39.111 17.566 1.00 41.61 332 SER C CA 1
ATOM 7546 C C . SER C 1 334 ? -17.658 -37.736 18.192 1.00 38.50 332 SER C C 1
ATOM 7547 O O . SER C 1 334 ? -16.763 -37.566 19.038 1.00 33.46 332 SER C O 1
ATOM 7550 N N . TRP C 1 335 ? -18.420 -36.753 17.724 1.00 34.56 333 TRP C N 1
ATOM 7551 C CA . TRP C 1 335 ? -18.315 -35.369 18.184 1.00 31.39 333 TRP C CA 1
ATOM 7552 C C . TRP C 1 335 ? -19.357 -35.008 19.246 1.00 36.35 333 TRP C C 1
ATOM 7553 O O . TRP C 1 335 ? -20.454 -35.550 19.259 1.00 35.81 333 TRP C O 1
ATOM 7564 N N . TYR C 1 336 ? -19.047 -34.031 20.089 1.00 30.21 334 TYR C N 1
ATOM 7565 C CA . TYR C 1 336 ? -20.057 -33.539 21.007 1.00 33.23 334 TYR C CA 1
ATOM 7566 C C . TYR C 1 336 ? -19.761 -32.126 21.465 1.00 33.93 334 TYR C C 1
ATOM 7567 O O . TYR C 1 336 ? -18.610 -31.755 21.692 1.00 34.85 334 TYR C O 1
ATOM 7576 N N . ASP C 1 337 ? -20.812 -31.317 21.544 1.00 34.49 335 ASP C N 1
ATOM 7577 C CA . ASP C 1 337 ? -20.674 -30.023 22.180 1.00 34.15 335 ASP C CA 1
ATOM 7578 C C . ASP C 1 337 ? -20.759 -30.265 23.681 1.00 38.45 335 ASP C C 1
ATOM 7579 O O . ASP C 1 337 ? -21.862 -30.435 24.233 1.00 33.90 335 ASP C O 1
ATOM 7584 N N . ASN C 1 338 ? -19.605 -30.281 24.344 1.00 33.09 336 ASN C N 1
ATOM 7585 C CA . ASN C 1 338 ? -19.593 -30.638 25.760 1.00 33.14 336 ASN C CA 1
ATOM 7586 C C . ASN C 1 338 ? -20.531 -29.763 26.590 1.00 36.49 336 ASN C C 1
ATOM 7587 O O . ASN C 1 338 ? -20.939 -30.159 27.675 1.00 40.08 336 ASN C O 1
ATOM 7592 N N . GLU C 1 339 ? -20.839 -28.561 26.103 1.00 30.73 337 GLU C N 1
ATOM 7593 C CA . GLU C 1 339 ? -21.807 -27.721 26.792 1.00 36.45 337 GLU C CA 1
ATOM 7594 C C . GLU C 1 339 ? -23.234 -28.048 26.341 1.00 39.99 337 GLU C C 1
ATOM 7595 O O . GLU C 1 339 ? -24.066 -28.476 27.147 1.00 40.77 337 GLU C O 1
ATOM 7601 N N . ASN C 1 340 ? -23.539 -27.843 25.063 1.00 36.94 338 ASN C N 1
ATOM 7602 C CA . ASN C 1 340 ? -24.941 -27.934 24.663 1.00 34.09 338 ASN C CA 1
ATOM 7603 C C . ASN C 1 340 ? -25.452 -29.356 24.402 1.00 35.07 338 ASN C C 1
ATOM 7604 O O . ASN C 1 340 ? -26.638 -29.642 24.629 1.00 39.89 338 ASN C O 1
ATOM 7609 N N . SER C 1 341 ? -24.577 -30.258 23.970 1.00 30.96 339 SER C N 1
ATOM 7610 C CA . SER C 1 341 ? -24.965 -31.666 23.826 1.00 32.81 339 SER C CA 1
ATOM 7611 C C . SER C 1 341 ? -25.361 -32.261 25.184 1.00 30.92 339 SER C C 1
ATOM 7612 O O . SER C 1 341 ? -26.396 -32.915 25.317 1.00 36.63 339 SER C O 1
ATOM 7615 N N . TYR C 1 342 ? -24.521 -32.036 26.186 1.00 33.61 340 TYR C N 1
ATOM 7616 C CA . TYR C 1 342 ? -24.805 -32.513 27.533 1.00 35.03 340 TYR C CA 1
ATOM 7617 C C . TYR C 1 342 ? -26.101 -31.912 28.062 1.00 35.63 340 TYR C C 1
ATOM 7618 O O . TYR C 1 342 ? -26.939 -32.612 28.646 1.00 32.10 340 TYR C O 1
ATOM 7627 N N . THR C 1 343 ? -26.262 -30.611 27.850 1.00 32.14 341 THR C N 1
ATOM 7628 C CA . THR C 1 343 ? -27.416 -29.889 28.358 1.00 33.80 341 THR C CA 1
ATOM 7629 C C . THR C 1 343 ? -28.719 -30.405 27.744 1.00 42.14 341 THR C C 1
ATOM 7630 O O . THR C 1 343 ? -29.704 -30.611 28.458 1.00 44.60 341 THR C O 1
ATOM 7634 N N . SER C 1 344 ? -28.717 -30.639 26.432 1.00 39.65 342 SER C N 1
ATOM 7635 C CA . SER C 1 344 ? -29.904 -31.145 25.754 1.00 34.67 342 SER C CA 1
ATOM 7636 C C . SER C 1 344 ? -30.256 -32.551 26.260 1.00 37.07 342 SER C C 1
ATOM 7637 O O . SER C 1 344 ? -31.420 -32.902 26.414 1.00 42.18 342 SER C O 1
ATOM 7640 N N . GLN C 1 345 ? -29.235 -33.353 26.517 1.00 33.54 343 GLN C N 1
ATOM 7641 C CA . GLN C 1 345 ? -29.444 -34.684 27.087 1.00 33.46 343 GLN C CA 1
ATOM 7642 C C . GLN C 1 345 ? -29.987 -34.573 28.512 1.00 38.87 343 GLN C C 1
ATOM 7643 O O . GLN C 1 345 ? -30.922 -35.265 28.883 1.00 36.22 343 GLN C O 1
ATOM 7649 N N . MET C 1 346 ? -29.399 -33.681 29.303 1.00 36.00 344 MET C N 1
ATOM 7650 C CA . MET C 1 346 ? -29.802 -33.532 30.689 1.00 34.68 344 MET C CA 1
ATOM 7651 C C . MET C 1 346 ? -31.238 -33.043 30.741 1.00 38.82 344 MET C C 1
ATOM 7652 O O . MET C 1 346 ? -32.016 -33.468 31.592 1.00 47.63 344 MET C O 1
ATOM 7657 N N . VAL C 1 347 ? -31.611 -32.206 29.786 1.00 37.07 345 VAL C N 1
ATOM 7658 C CA . VAL C 1 347 ? -32.955 -31.660 29.754 1.00 37.37 345 VAL C CA 1
ATOM 7659 C C . VAL C 1 347 ? -33.989 -32.718 29.369 1.00 38.00 345 VAL C C 1
ATOM 7660 O O . VAL C 1 347 ? -35.048 -32.804 29.988 1.00 42.24 345 VAL C O 1
ATOM 7664 N N . ARG C 1 348 ? -33.664 -33.568 28.400 1.00 43.81 346 ARG C N 1
ATOM 7665 C CA . ARG C 1 348 ? -34.556 -34.677 28.042 1.00 39.60 346 ARG C CA 1
ATOM 7666 C C . ARG C 1 348 ? -34.793 -35.582 29.257 1.00 39.50 346 ARG C C 1
ATOM 7667 O O . ARG C 1 348 ? -35.924 -35.961 29.563 1.00 39.22 346 ARG C O 1
ATOM 7675 N N . THR C 1 349 ? -33.716 -35.868 29.983 1.00 37.37 347 THR C N 1
ATOM 7676 C CA . THR C 1 349 ? -33.789 -36.729 31.160 1.00 41.45 347 THR C CA 1
ATOM 7677 C C . THR C 1 349 ? -34.658 -36.075 32.240 1.00 40.23 347 THR C C 1
ATOM 7678 O O . THR C 1 349 ? -35.470 -36.747 32.865 1.00 41.86 347 THR C O 1
ATOM 7682 N N . ILE C 1 350 ? -34.489 -34.763 32.447 1.00 42.21 348 ILE C N 1
ATOM 7683 C CA . ILE C 1 350 ? -35.301 -34.019 33.404 1.00 39.40 348 ILE C CA 1
ATOM 7684 C C . ILE C 1 350 ? -36.789 -34.064 33.017 1.00 49.98 348 ILE C C 1
ATOM 7685 O O . ILE C 1 350 ? -37.654 -34.312 33.873 1.00 50.56 348 ILE C O 1
ATOM 7690 N N . LYS C 1 351 ? -37.093 -33.868 31.732 1.00 46.08 349 LYS C N 1
ATOM 7691 C CA . LYS C 1 351 ? -38.491 -33.906 31.285 1.00 47.42 349 LYS C CA 1
ATOM 7692 C C . LYS C 1 351 ? -39.124 -35.283 31.504 1.00 47.54 349 LYS C C 1
ATOM 7693 O O . LYS C 1 351 ? -40.310 -35.385 31.812 1.00 50.19 349 LYS C O 1
ATOM 7699 N N . TYR C 1 352 ? -38.338 -36.342 31.351 1.00 47.87 350 TYR C N 1
ATOM 7700 C CA . TYR C 1 352 ? -38.844 -37.689 31.602 1.00 47.75 350 TYR C CA 1
ATOM 7701 C C . TYR C 1 352 ? -39.010 -37.937 33.105 1.00 44.29 350 TYR C C 1
ATOM 7702 O O . TYR C 1 352 ? -40.029 -38.449 33.545 1.00 43.61 350 TYR C O 1
ATOM 7711 N N . PHE C 1 353 ? -38.027 -37.501 33.885 1.00 45.59 351 PHE C N 1
ATOM 7712 C CA . PHE C 1 353 ? -38.017 -37.688 35.335 1.00 47.54 351 PHE C CA 1
ATOM 7713 C C . PHE C 1 353 ? -39.230 -37.046 36.014 1.00 54.14 351 PHE C C 1
ATOM 7714 O O . PHE C 1 353 ? -39.703 -37.528 37.050 1.00 50.13 351 PHE C O 1
ATOM 7722 N N . GLU C 1 354 ? -39.756 -35.988 35.398 1.00 55.33 352 GLU C N 1
ATOM 7723 C CA . GLU C 1 354 ? -40.853 -35.215 35.972 1.00 55.88 352 GLU C CA 1
ATOM 7724 C C . GLU C 1 354 ? -42.148 -36.016 36.090 1.00 56.93 352 GLU C C 1
ATOM 7725 O O . GLU C 1 354 ? -43.037 -35.631 36.839 1.00 62.40 352 GLU C O 1
ATOM 7731 N N . LYS C 1 355 ? -42.272 -37.102 35.333 1.00 55.44 353 LYS C N 1
ATOM 7732 C CA . LYS C 1 355 ? -43.464 -37.944 35.423 1.00 60.55 353 LYS C CA 1
ATOM 7733 C C . LYS C 1 355 ? -43.650 -38.537 36.820 1.00 62.57 353 LYS C C 1
ATOM 7734 O O . LYS C 1 355 ? -44.775 -38.853 37.222 1.00 61.30 353 LYS C O 1
ATOM 7740 N N . PHE C 1 356 ? -42.549 -38.690 37.556 1.00 63.64 354 PHE C N 1
ATOM 7741 C CA . PHE C 1 356 ? -42.610 -39.282 38.892 1.00 65.93 354 PHE C CA 1
ATOM 7742 C C . PHE C 1 356 ? -42.993 -38.248 39.960 1.00 70.18 354 PHE C C 1
ATOM 7743 O O . PHE C 1 356 ? -43.156 -38.584 41.135 1.00 65.29 354 PHE C O 1
ATOM 7751 N N . VAL C 1 357 ? -43.140 -36.992 39.537 1.00 73.55 355 VAL C N 1
ATOM 7752 C CA . VAL C 1 357 ? -43.598 -35.908 40.407 1.00 75.16 355 VAL C CA 1
ATOM 7753 C C . VAL C 1 357 ? -45.030 -35.514 40.036 1.00 84.30 355 VAL C C 1
ATOM 7754 O O . VAL C 1 357 ? -45.961 -35.620 40.843 1.00 86.78 355 VAL C O 1
ATOM 7758 N N . ALA C 1 358 ? -45.177 -35.054 38.794 1.00 86.34 356 ALA C N 1
ATOM 7759 C CA . ALA C 1 358 ? -46.454 -34.622 38.230 1.00 88.37 356 ALA C CA 1
ATOM 7760 C C . ALA C 1 358 ? -46.265 -34.224 36.759 1.00 88.63 356 ALA C C 1
ATOM 7761 O O . ALA C 1 358 ? -46.780 -33.202 36.294 1.00 90.75 356 ALA C O 1
ATOM 7764 N N . MET D 1 18 ? 26.710 -8.101 54.721 1.00 72.45 16 MET D N 1
ATOM 7765 C CA . MET D 1 18 ? 25.740 -9.183 54.868 1.00 72.38 16 MET D CA 1
ATOM 7766 C C . MET D 1 18 ? 24.578 -9.017 53.885 1.00 68.62 16 MET D C 1
ATOM 7767 O O . MET D 1 18 ? 24.131 -7.898 53.620 1.00 70.41 16 MET D O 1
ATOM 7772 N N . ALA D 1 19 ? 24.097 -10.131 53.341 1.00 63.68 17 ALA D N 1
ATOM 7773 C CA . ALA D 1 19 ? 23.004 -10.092 52.377 1.00 59.29 17 ALA D CA 1
ATOM 7774 C C . ALA D 1 19 ? 21.653 -9.735 53.009 1.00 63.12 17 ALA D C 1
ATOM 7775 O O . ALA D 1 19 ? 21.360 -10.112 54.142 1.00 60.53 17 ALA D O 1
ATOM 7777 N N . VAL D 1 20 ? 20.844 -8.996 52.254 1.00 60.30 18 VAL D N 1
ATOM 7778 C CA . VAL D 1 20 ? 19.505 -8.589 52.673 1.00 55.24 18 VAL D CA 1
ATOM 7779 C C . VAL D 1 20 ? 18.518 -9.759 52.603 1.00 50.99 18 VAL D C 1
ATOM 7780 O O . VAL D 1 20 ? 18.420 -10.438 51.579 1.00 47.78 18 VAL D O 1
ATOM 7784 N N . LYS D 1 21 ? 17.789 -9.992 53.692 1.00 54.60 19 LYS D N 1
ATOM 7785 C CA . LYS D 1 21 ? 16.837 -11.098 53.762 1.00 48.68 19 LYS D CA 1
ATOM 7786 C C . LYS D 1 21 ? 15.484 -10.701 53.177 1.00 47.15 19 LYS D C 1
ATOM 7787 O O . LYS D 1 21 ? 14.851 -9.757 53.641 1.00 50.01 19 LYS D O 1
ATOM 7793 N N . VAL D 1 22 ? 15.041 -11.438 52.163 1.00 47.95 20 VAL D N 1
ATOM 7794 C CA . VAL D 1 22 ? 13.849 -11.081 51.391 1.00 49.45 20 VAL D CA 1
ATOM 7795 C C . VAL D 1 22 ? 12.820 -12.216 51.415 1.00 46.14 20 VAL D C 1
ATOM 7796 O O . VAL D 1 22 ? 13.173 -13.385 51.278 1.00 41.02 20 VAL D O 1
ATOM 7800 N N . ALA D 1 23 ? 11.557 -11.859 51.613 1.00 43.33 21 ALA D N 1
ATOM 7801 C CA . ALA D 1 23 ? 10.454 -12.816 51.555 1.00 39.47 21 ALA D CA 1
ATOM 7802 C C . ALA D 1 23 ? 9.498 -12.453 50.422 1.00 40.84 21 ALA D C 1
ATOM 7803 O O . ALA D 1 23 ? 9.337 -11.275 50.099 1.00 45.58 21 ALA D O 1
ATOM 7805 N N . ILE D 1 24 ? 8.887 -13.462 49.801 1.00 38.13 22 ILE D N 1
ATOM 7806 C CA . ILE D 1 24 ? 7.881 -13.238 48.766 1.00 33.48 22 ILE D CA 1
ATOM 7807 C C . ILE D 1 24 ? 6.496 -13.651 49.253 1.00 37.92 22 ILE D C 1
ATOM 7808 O O . ILE D 1 24 ? 6.280 -14.790 49.662 1.00 45.02 22 ILE D O 1
ATOM 7813 N N . ASN D 1 25 ? 5.565 -12.710 49.247 1.00 40.95 23 ASN D N 1
ATOM 7814 C CA . ASN D 1 25 ? 4.179 -12.998 49.573 1.00 33.22 23 ASN D CA 1
ATOM 7815 C C . ASN D 1 25 ? 3.379 -13.003 48.283 1.00 36.05 23 ASN D C 1
ATOM 7816 O O . ASN D 1 25 ? 3.240 -11.968 47.624 1.00 36.10 23 ASN D O 1
ATOM 7821 N N . GLY D 1 26 ? 2.894 -14.178 47.905 1.00 35.55 24 GLY D N 1
ATOM 7822 C CA . GLY D 1 26 ? 2.189 -14.366 46.653 1.00 38.82 24 GLY D CA 1
ATOM 7823 C C . GLY D 1 26 ? 3.149 -14.894 45.613 1.00 40.62 24 GLY D C 1
ATOM 7824 O O . GLY D 1 26 ? 3.907 -14.122 45.035 1.00 46.50 24 GLY D O 1
ATOM 7825 N N . PHE D 1 27 ? 3.129 -16.202 45.378 1.00 36.00 25 PHE D N 1
ATOM 7826 C CA . PHE D 1 27 ? 4.036 -16.816 44.409 1.00 35.09 25 PHE D CA 1
ATOM 7827 C C . PHE D 1 27 ? 3.339 -16.957 43.046 1.00 40.38 25 PHE D C 1
ATOM 7828 O O . PHE D 1 27 ? 3.281 -18.046 42.471 1.00 43.91 25 PHE D O 1
ATOM 7836 N N . GLY D 1 28 ? 2.807 -15.846 42.540 1.00 34.61 26 GLY D N 1
ATOM 7837 C CA . GLY D 1 28 ? 2.050 -15.843 41.305 1.00 27.52 26 GLY D CA 1
ATOM 7838 C C . GLY D 1 28 ? 2.909 -15.512 40.097 1.00 31.46 26 GLY D C 1
ATOM 7839 O O . GLY D 1 28 ? 4.130 -15.682 40.139 1.00 28.35 26 GLY D O 1
ATOM 7840 N N . ARG D 1 29 ? 2.285 -15.027 39.024 1.00 25.31 27 ARG D N 1
ATOM 7841 C CA . ARG D 1 29 ? 3.065 -14.631 37.846 1.00 32.74 27 ARG D CA 1
ATOM 7842 C C . ARG D 1 29 ? 4.193 -13.680 38.260 1.00 34.08 27 ARG D C 1
ATOM 7843 O O . ARG D 1 29 ? 5.366 -13.937 37.977 1.00 33.15 27 ARG D O 1
ATOM 7851 N N . ILE D 1 30 ? 3.850 -12.607 38.970 1.00 33.26 28 ILE D N 1
ATOM 7852 C CA . ILE D 1 30 ? 4.865 -11.625 39.335 1.00 27.70 28 ILE D CA 1
ATOM 7853 C C . ILE D 1 30 ? 5.854 -12.155 40.378 1.00 30.76 28 ILE D C 1
ATOM 7854 O O . ILE D 1 30 ? 7.062 -11.989 40.216 1.00 35.15 28 ILE D O 1
ATOM 7859 N N . GLY D 1 31 ? 5.358 -12.780 41.444 1.00 31.44 29 GLY D N 1
ATOM 7860 C CA . GLY D 1 31 ? 6.232 -13.349 42.457 1.00 26.85 29 GLY D CA 1
ATOM 7861 C C . GLY D 1 31 ? 7.234 -14.367 41.893 1.00 30.20 29 GLY D C 1
ATOM 7862 O O . GLY D 1 31 ? 8.413 -14.371 42.261 1.00 28.50 29 GLY D O 1
ATOM 7863 N N . ARG D 1 32 ? 6.784 -15.228 40.990 1.00 26.99 30 ARG D N 1
ATOM 7864 C CA . ARG D 1 32 ? 7.701 -16.224 40.429 1.00 34.83 30 ARG D CA 1
ATOM 7865 C C . ARG D 1 32 ? 8.715 -15.594 39.481 1.00 32.31 30 ARG D C 1
ATOM 7866 O O . ARG D 1 32 ? 9.889 -15.959 39.512 1.00 32.92 30 ARG D O 1
ATOM 7874 N N . LEU D 1 33 ? 8.297 -14.617 38.676 1.00 26.12 31 LEU D N 1
ATOM 7875 C CA . LEU D 1 33 ? 9.262 -13.936 37.812 1.00 28.36 31 LEU D CA 1
ATOM 7876 C C . LEU D 1 33 ? 10.268 -13.133 38.642 1.00 32.89 31 LEU D C 1
ATOM 7877 O O . LEU D 1 33 ? 11.456 -13.062 38.296 1.00 32.68 31 LEU D O 1
ATOM 7882 N N . ALA D 1 34 ? 9.803 -12.561 39.755 1.00 32.29 32 ALA D N 1
ATOM 7883 C CA . ALA D 1 34 ? 10.693 -11.803 40.636 1.00 30.08 32 ALA D CA 1
ATOM 7884 C C . ALA D 1 34 ? 11.715 -12.734 41.260 1.00 31.94 32 ALA D C 1
ATOM 7885 O O . ALA D 1 34 ? 12.905 -12.413 41.352 1.00 34.18 32 ALA D O 1
ATOM 7887 N N . PHE D 1 35 ? 11.238 -13.894 41.682 1.00 25.73 33 PHE D N 1
ATOM 7888 C CA . PHE D 1 35 ? 12.114 -14.938 42.174 1.00 32.55 33 PHE D CA 1
ATOM 7889 C C . PHE D 1 35 ? 13.226 -15.265 41.170 1.00 31.44 33 PHE D C 1
ATOM 7890 O O . PHE D 1 35 ? 14.386 -15.381 41.563 1.00 37.64 33 PHE D O 1
ATOM 7898 N N . ARG D 1 36 ? 12.893 -15.403 39.887 1.00 27.21 34 ARG D N 1
ATOM 7899 C CA . ARG D 1 36 ? 13.926 -15.760 38.906 1.00 32.26 34 ARG D CA 1
ATOM 7900 C C . ARG D 1 36 ? 15.068 -14.764 38.939 1.00 36.86 34 ARG D C 1
ATOM 7901 O O . ARG D 1 36 ? 16.238 -15.132 38.830 1.00 32.94 34 ARG D O 1
ATOM 7909 N N . GLN D 1 37 ? 14.731 -13.494 39.121 1.00 41.29 35 GLN D N 1
ATOM 7910 C CA . GLN D 1 37 ? 15.761 -12.469 39.124 1.00 36.24 35 GLN D CA 1
ATOM 7911 C C . GLN D 1 37 ? 16.406 -12.255 40.483 1.00 35.57 35 GLN D C 1
ATOM 7912 O O . GLN D 1 37 ? 17.612 -12.027 40.552 1.00 46.10 35 GLN D O 1
ATOM 7918 N N . MET D 1 38 ? 15.644 -12.344 41.568 1.00 36.75 36 MET D N 1
ATOM 7919 C CA . MET D 1 38 ? 16.250 -12.094 42.882 1.00 41.37 36 MET D CA 1
ATOM 7920 C C . MET D 1 38 ? 17.162 -13.260 43.276 1.00 41.84 36 MET D C 1
ATOM 7921 O O . MET D 1 38 ? 18.164 -13.062 43.962 1.00 41.03 36 MET D O 1
ATOM 7926 N N . PHE D 1 39 ? 16.816 -14.470 42.843 1.00 40.42 37 PHE D N 1
ATOM 7927 C CA . PHE D 1 39 ? 17.558 -15.656 43.257 1.00 41.04 37 PHE D CA 1
ATOM 7928 C C . PHE D 1 39 ? 19.029 -15.587 42.848 1.00 48.28 37 PHE D C 1
ATOM 7929 O O . PHE D 1 39 ? 19.896 -16.129 43.527 1.00 48.05 37 PHE D O 1
ATOM 7937 N N . GLY D 1 40 ? 19.316 -14.871 41.768 1.00 57.24 38 GLY D N 1
ATOM 7938 C CA . GLY D 1 40 ? 20.689 -14.716 41.312 1.00 62.87 38 GLY D CA 1
ATOM 7939 C C . GLY D 1 40 ? 21.436 -13.543 41.923 1.00 62.75 38 GLY D C 1
ATOM 7940 O O . GLY D 1 40 ? 22.644 -13.396 41.727 1.00 63.40 38 GLY D O 1
ATOM 7941 N N . HIS D 1 41 ? 20.721 -12.705 42.666 1.00 68.53 39 HIS D N 1
ATOM 7942 C CA . HIS D 1 41 ? 21.322 -11.509 43.266 1.00 66.82 39 HIS D CA 1
ATOM 7943 C C . HIS D 1 41 ? 22.187 -11.827 44.491 1.00 64.17 39 HIS D C 1
ATOM 7944 O O . HIS D 1 41 ? 21.685 -12.255 45.528 1.00 62.31 39 HIS D O 1
ATOM 7951 N N . GLU D 1 42 ? 23.492 -11.610 44.349 1.00 66.36 40 GLU D N 1
ATOM 7952 C CA . GLU D 1 42 ? 24.462 -11.848 45.412 1.00 67.54 40 GLU D CA 1
ATOM 7953 C C . GLU D 1 42 ? 24.154 -11.036 46.682 1.00 67.59 40 GLU D C 1
ATOM 7954 O O . GLU D 1 42 ? 24.451 -11.472 47.798 1.00 67.98 40 GLU D O 1
ATOM 7960 N N . GLY D 1 43 ? 23.576 -9.850 46.507 1.00 67.91 41 GLY D N 1
ATOM 7961 C CA . GLY D 1 43 ? 23.265 -8.964 47.621 1.00 68.16 41 GLY D CA 1
ATOM 7962 C C . GLY D 1 43 ? 21.969 -9.262 48.361 1.00 62.49 41 GLY D C 1
ATOM 7963 O O . GLY D 1 43 ? 21.563 -8.513 49.252 1.00 57.28 41 GLY D O 1
ATOM 7964 N N . SER D 1 44 ? 21.308 -10.350 47.983 1.00 63.14 42 SER D N 1
ATOM 7965 C CA . SER D 1 44 ? 20.034 -10.721 48.590 1.00 61.86 42 SER D CA 1
ATOM 7966 C C . SER D 1 44 ? 19.959 -12.212 48.910 1.00 57.37 42 SER D C 1
ATOM 7967 O O . SER D 1 44 ? 20.734 -13.015 48.402 1.00 56.19 42 SER D O 1
ATOM 7970 N N . GLU D 1 45 ? 19.027 -12.564 49.779 1.00 52.27 43 GLU D N 1
ATOM 7971 C CA . GLU D 1 45 ? 18.786 -13.948 50.123 1.00 51.57 43 GLU D CA 1
ATOM 7972 C C . GLU D 1 45 ? 17.291 -14.155 50.277 1.00 43.82 43 GLU D C 1
ATOM 7973 O O . GLU D 1 45 ? 16.681 -13.586 51.166 1.00 43.14 43 GLU D O 1
ATOM 7979 N N . ILE D 1 46 ? 16.705 -14.983 49.426 1.00 45.56 44 ILE D N 1
ATOM 7980 C CA . ILE D 1 46 ? 15.288 -15.283 49.540 1.00 43.68 44 ILE D CA 1
ATOM 7981 C C . ILE D 1 46 ? 15.093 -16.327 50.633 1.00 49.53 44 ILE D C 1
ATOM 7982 O O . ILE D 1 46 ? 15.465 -17.493 50.481 1.00 48.00 44 ILE D O 1
ATOM 7987 N N . VAL D 1 47 ? 14.510 -15.901 51.740 1.00 41.96 45 VAL D N 1
ATOM 7988 C CA . VAL D 1 47 ? 14.417 -16.745 52.920 1.00 42.24 45 VAL D CA 1
ATOM 7989 C C . VAL D 1 47 ? 13.105 -17.521 52.984 1.00 49.83 45 VAL D C 1
ATOM 7990 O O . VAL D 1 47 ? 13.064 -18.657 53.470 1.00 56.41 45 VAL D O 1
ATOM 7994 N N . ALA D 1 48 ? 12.025 -16.899 52.520 1.00 46.27 46 ALA D N 1
ATOM 7995 C CA . ALA D 1 48 ? 10.711 -17.511 52.637 1.00 38.12 46 ALA D CA 1
ATOM 7996 C C . ALA D 1 48 ? 9.795 -17.153 51.485 1.00 37.00 46 ALA D C 1
ATOM 7997 O O . ALA D 1 48 ? 9.945 -16.104 50.855 1.00 35.84 46 ALA D O 1
ATOM 7999 N N . ILE D 1 49 ? 8.828 -18.033 51.254 1.00 35.04 47 ILE D N 1
ATOM 8000 C CA . ILE D 1 49 ? 7.748 -17.840 50.298 1.00 34.73 47 ILE D CA 1
ATOM 8001 C C . ILE D 1 49 ? 6.431 -18.175 50.981 1.00 35.23 47 ILE D C 1
ATOM 8002 O O . ILE D 1 49 ? 6.336 -19.150 51.719 1.00 42.11 47 ILE D O 1
ATOM 8007 N N . ASN D 1 50 ? 5.433 -17.331 50.784 1.00 37.11 48 ASN D N 1
ATOM 8008 C CA . ASN D 1 50 ? 4.101 -17.593 51.295 1.00 36.09 48 ASN D CA 1
ATOM 8009 C C . ASN D 1 50 ? 3.068 -17.581 50.177 1.00 35.42 48 ASN D C 1
ATOM 8010 O O . ASN D 1 50 ? 3.099 -16.710 49.313 1.00 38.51 48 ASN D O 1
ATOM 8015 N N . ASP D 1 51 ? 2.160 -18.547 50.182 1.00 33.77 49 ASP D N 1
ATOM 8016 C CA . ASP D 1 51 ? 1.048 -18.563 49.221 1.00 37.47 49 ASP D CA 1
ATOM 8017 C C . ASP D 1 51 ? -0.145 -19.292 49.824 1.00 42.49 49 ASP D C 1
ATOM 8018 O O . ASP D 1 51 ? -0.264 -19.357 51.046 1.00 42.71 49 ASP D O 1
ATOM 8023 N N . LEU D 1 52 ? -1.039 -19.819 48.988 1.00 42.72 50 LEU D N 1
ATOM 8024 C CA . LEU D 1 52 ? -2.217 -20.509 49.514 1.00 42.81 50 LEU D CA 1
ATOM 8025 C C . LEU D 1 52 ? -2.244 -21.978 49.133 1.00 44.28 50 LEU D C 1
ATOM 8026 O O . LEU D 1 52 ? -3.297 -22.601 49.147 1.00 50.07 50 LEU D O 1
ATOM 8031 N N . THR D 1 53 ? -1.086 -22.536 48.814 1.00 43.30 51 THR D N 1
ATOM 8032 C CA . THR D 1 53 ? -1.030 -23.904 48.329 1.00 45.59 51 THR D CA 1
ATOM 8033 C C . THR D 1 53 ? 0.191 -24.657 48.875 1.00 52.45 51 THR D C 1
ATOM 8034 O O . THR D 1 53 ? 0.973 -24.108 49.650 1.00 56.68 51 THR D O 1
ATOM 8038 N N . ASP D 1 54 ? 0.321 -25.933 48.524 1.00 49.68 52 ASP D N 1
ATOM 8039 C CA . ASP D 1 54 ? 1.431 -26.743 49.038 1.00 52.30 52 ASP D CA 1
ATOM 8040 C C . ASP D 1 54 ? 2.713 -26.602 48.213 1.00 47.80 52 ASP D C 1
ATOM 8041 O O . ASP D 1 54 ? 2.688 -26.081 47.089 1.00 44.21 52 ASP D O 1
ATOM 8046 N N . PRO D 1 55 ? 3.840 -27.044 48.792 1.00 44.01 53 PRO D N 1
ATOM 8047 C CA . PRO D 1 55 ? 5.169 -27.011 48.180 1.00 36.68 53 PRO D CA 1
ATOM 8048 C C . PRO D 1 55 ? 5.233 -27.705 46.823 1.00 41.18 53 PRO D C 1
ATOM 8049 O O . PRO D 1 55 ? 5.958 -27.215 45.956 1.00 45.86 53 PRO D O 1
ATOM 8053 N N . LYS D 1 56 ? 4.522 -28.815 46.627 1.00 36.98 54 LYS D N 1
ATOM 8054 C CA . LYS D 1 56 ? 4.598 -29.492 45.336 1.00 44.70 54 LYS D CA 1
ATOM 8055 C C . LYS D 1 56 ? 3.971 -28.620 44.238 1.00 43.15 54 LYS D C 1
ATOM 8056 O O . LYS D 1 56 ? 4.480 -28.583 43.115 1.00 39.98 54 LYS D O 1
ATOM 8062 N N . MET D 1 57 ? 2.870 -27.935 44.549 1.00 36.83 55 MET D N 1
ATOM 8063 C CA . MET D 1 57 ? 2.250 -27.043 43.576 1.00 37.18 55 MET D CA 1
ATOM 8064 C C . MET D 1 57 ? 3.204 -25.906 43.219 1.00 36.15 55 MET D C 1
ATOM 8065 O O . MET D 1 57 ? 3.386 -25.569 42.053 1.00 33.23 55 MET D O 1
ATOM 8070 N N . LEU D 1 58 ? 3.823 -25.323 44.231 1.00 36.97 56 LEU D N 1
ATOM 8071 C CA . LEU D 1 58 ? 4.695 -24.190 44.002 1.00 37.01 56 LEU D CA 1
ATOM 8072 C C . LEU D 1 58 ? 5.927 -24.589 43.208 1.00 34.98 56 LEU D C 1
ATOM 8073 O O . LEU D 1 58 ? 6.338 -23.871 42.292 1.00 28.40 56 LEU D O 1
ATOM 8078 N N . ALA D 1 59 ? 6.509 -25.739 43.536 1.00 33.15 57 ALA D N 1
ATOM 8079 C CA . ALA D 1 59 ? 7.698 -26.197 42.822 1.00 33.89 57 ALA D CA 1
ATOM 8080 C C . ALA D 1 59 ? 7.384 -26.450 41.350 1.00 36.06 57 ALA D C 1
ATOM 8081 O O . ALA D 1 59 ? 8.182 -26.104 40.476 1.00 39.44 57 ALA D O 1
ATOM 8083 N N . ASN D 1 60 ? 6.218 -27.028 41.066 1.00 33.58 58 ASN D N 1
ATOM 8084 C CA . ASN D 1 60 ? 5.853 -27.280 39.678 1.00 34.71 58 ASN D CA 1
ATOM 8085 C C . ASN D 1 60 ? 5.620 -25.997 38.885 1.00 33.58 58 ASN D C 1
ATOM 8086 O O . ASN D 1 60 ? 6.026 -25.897 37.731 1.00 31.79 58 ASN D O 1
ATO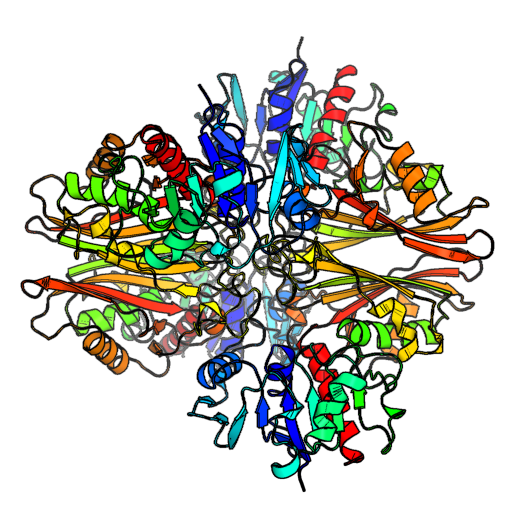M 8091 N N . LEU D 1 61 ? 4.978 -25.013 39.501 1.00 34.61 59 LEU D N 1
ATOM 8092 C CA . LEU D 1 61 ? 4.744 -23.717 38.831 1.00 35.12 59 LEU D CA 1
ATOM 8093 C C . LEU D 1 61 ? 6.056 -23.012 38.550 1.00 32.73 59 LEU D C 1
ATOM 8094 O O . LEU D 1 61 ? 6.197 -22.348 37.533 1.00 35.20 59 LEU D O 1
ATOM 8099 N N . LEU D 1 62 ? 7.017 -23.153 39.457 1.00 32.70 60 LEU D N 1
ATOM 8100 C CA . LEU D 1 62 ? 8.329 -22.542 39.250 1.00 29.19 60 LEU D CA 1
ATOM 8101 C C . LEU D 1 62 ? 9.108 -23.251 38.156 1.00 30.52 60 LEU D C 1
ATOM 8102 O O . LEU D 1 62 ? 9.789 -22.604 37.374 1.00 34.74 60 LEU D O 1
ATOM 8107 N N . LYS D 1 63 ? 9.009 -24.574 38.097 1.00 25.90 61 LYS D N 1
ATOM 8108 C CA . LYS D 1 63 ? 9.751 -25.324 37.087 1.00 27.61 61 LYS D CA 1
ATOM 8109 C C . LYS D 1 63 ? 9.295 -25.032 35.653 1.00 29.66 61 LYS D C 1
ATOM 8110 O O . LYS D 1 63 ? 10.122 -24.856 34.757 1.00 27.20 61 LYS D O 1
ATOM 8116 N N . TYR D 1 64 ? 7.982 -25.013 35.436 1.00 32.55 62 TYR D N 1
ATOM 8117 C CA . TYR D 1 64 ? 7.419 -24.931 34.087 1.00 29.22 62 TYR D CA 1
ATOM 8118 C C . TYR D 1 64 ? 6.543 -23.699 33.919 1.00 33.91 62 TYR D C 1
ATOM 8119 O O . TYR D 1 64 ? 5.657 -23.444 34.732 1.00 34.00 62 TYR D O 1
ATOM 8128 N N . ASP D 1 65 ? 6.778 -22.940 32.858 1.00 28.19 63 ASP D N 1
ATOM 8129 C CA . ASP D 1 65 ? 5.986 -21.732 32.612 1.00 28.94 63 ASP D CA 1
ATOM 8130 C C . ASP D 1 65 ? 5.491 -21.689 31.171 1.00 31.69 63 ASP D C 1
ATOM 8131 O O . ASP D 1 65 ? 6.278 -21.748 30.225 1.00 34.80 63 ASP D O 1
ATOM 8136 N N . SER D 1 66 ? 4.185 -21.546 30.996 1.00 28.87 64 SER D N 1
ATOM 8137 C CA . SER D 1 66 ? 3.602 -21.568 29.659 1.00 30.29 64 SER D CA 1
ATOM 8138 C C . SER D 1 66 ? 4.052 -20.450 28.704 1.00 34.51 64 SER D C 1
ATOM 8139 O O . SER D 1 66 ? 4.020 -20.646 27.493 1.00 32.27 64 SER D O 1
ATOM 8142 N N A SER D 1 67 ? 4.453 -19.289 29.230 0.50 35.90 65 SER D N 1
ATOM 8143 N N B SER D 1 67 ? 4.463 -19.297 29.232 0.50 35.95 65 SER D N 1
ATOM 8144 C CA A SER D 1 67 ? 4.842 -18.166 28.363 0.50 36.58 65 SER D CA 1
ATOM 8145 C CA B SER D 1 67 ? 4.837 -18.175 28.366 0.50 36.59 65 SER D CA 1
ATOM 8146 C C A SER D 1 67 ? 6.273 -17.655 28.567 0.50 37.00 65 SER D C 1
ATOM 8147 C C B SER D 1 67 ? 6.266 -17.652 28.571 0.50 37.00 65 SER D C 1
ATOM 8148 O O A SER D 1 67 ? 6.849 -17.052 27.665 0.50 40.12 65 SER D O 1
ATOM 8149 O O B SER D 1 67 ? 6.832 -17.036 27.671 0.50 40.16 65 SER D O 1
ATOM 8154 N N . GLN D 1 68 ? 6.860 -17.893 29.734 1.00 34.22 66 GLN D N 1
ATOM 8155 C CA . GLN D 1 68 ? 8.168 -17.294 30.029 1.00 33.61 66 GLN D CA 1
ATOM 8156 C C . GLN D 1 68 ? 9.332 -18.289 30.013 1.00 39.92 66 GLN D C 1
ATOM 8157 O O . GLN D 1 68 ? 10.443 -17.960 30.440 1.00 45.31 66 GLN D O 1
ATOM 8163 N N . GLY D 1 69 ? 9.084 -19.504 29.538 1.00 34.61 67 GLY D N 1
ATOM 8164 C CA . GLY D 1 69 ? 10.157 -20.463 29.356 1.00 29.86 67 GLY D CA 1
ATOM 8165 C C . GLY D 1 69 ? 10.233 -21.546 30.424 1.00 37.22 67 GLY D C 1
ATOM 8166 O O . GLY D 1 69 ? 9.704 -21.417 31.540 1.00 32.69 67 GLY D O 1
ATOM 8167 N N . ASN D 1 70 ? 10.920 -22.625 30.066 1.00 37.19 68 ASN D N 1
ATOM 8168 C CA . ASN D 1 70 ? 11.047 -23.806 30.905 1.00 30.59 68 ASN D CA 1
ATOM 8169 C C . ASN D 1 70 ? 12.202 -23.629 31.889 1.00 34.05 68 ASN D C 1
ATOM 8170 O O . ASN D 1 70 ? 13.370 -23.752 31.529 1.00 37.18 68 ASN D O 1
ATOM 8175 N N . TYR D 1 71 ? 11.875 -23.317 33.133 1.00 33.03 69 TYR D N 1
ATOM 8176 C CA . TYR D 1 71 ? 12.890 -22.990 34.122 1.00 31.46 69 TYR D CA 1
ATOM 8177 C C . TYR D 1 71 ? 13.651 -24.238 34.565 1.00 32.22 69 TYR D C 1
ATOM 8178 O O . TYR D 1 71 ? 14.858 -24.185 34.816 1.00 30.94 69 TYR D O 1
ATOM 8187 N N . ALA D 1 72 ? 12.966 -25.377 34.593 1.00 32.82 70 ALA D N 1
ATOM 8188 C CA . ALA D 1 72 ? 13.604 -26.650 34.961 1.00 36.25 70 ALA D CA 1
ATOM 8189 C C . ALA D 1 72 ? 14.756 -27.048 34.030 1.00 38.40 70 ALA D C 1
ATOM 8190 O O . ALA D 1 72 ? 15.512 -27.962 34.348 1.00 46.72 70 ALA D O 1
ATOM 8192 N N . ARG D 1 73 ? 14.894 -26.395 32.879 1.00 34.70 71 ARG D N 1
ATOM 8193 C CA . ARG D 1 73 ? 15.976 -26.764 31.951 1.00 33.89 71 ARG D CA 1
ATOM 8194 C C . ARG D 1 73 ? 17.358 -26.325 32.426 1.00 39.98 71 ARG D C 1
ATOM 8195 O O . ARG D 1 73 ? 18.374 -26.862 31.987 1.00 39.65 71 ARG D O 1
ATOM 8203 N N . ASN D 1 74 ? 17.397 -25.315 33.282 1.00 39.62 72 ASN D N 1
ATOM 8204 C CA . ASN D 1 74 ? 18.668 -24.784 33.752 1.00 46.01 72 ASN D CA 1
ATOM 8205 C C . ASN D 1 74 ? 18.791 -24.797 35.270 1.00 39.35 72 ASN D C 1
ATOM 8206 O O . ASN D 1 74 ? 19.813 -24.411 35.807 1.00 38.18 72 ASN D O 1
ATOM 8211 N N . HIS D 1 75 ? 17.752 -25.251 35.957 1.00 39.23 73 HIS D N 1
ATOM 8212 C CA . HIS D 1 75 ? 17.757 -25.252 37.410 1.00 39.65 73 HIS D CA 1
ATOM 8213 C C . HIS D 1 75 ? 17.177 -26.538 37.992 1.00 39.08 73 HIS D C 1
ATOM 8214 O O . HIS D 1 75 ? 16.409 -27.234 37.340 1.00 38.85 73 HIS D O 1
ATOM 8221 N N . SER D 1 76 ? 17.596 -26.865 39.206 1.00 36.34 74 SER D N 1
ATOM 8222 C CA . SER D 1 76 ? 17.038 -27.990 39.938 1.00 43.10 74 SER D CA 1
ATOM 8223 C C . SER D 1 76 ? 16.063 -27.477 40.968 1.00 44.52 74 SER D C 1
ATOM 8224 O O . SER D 1 76 ? 16.439 -26.721 41.863 1.00 46.21 74 SER D O 1
ATOM 8227 N N . VAL D 1 77 ? 14.815 -27.903 40.841 1.00 42.51 75 VAL D N 1
ATOM 8228 C CA . VAL D 1 77 ? 13.775 -27.517 41.768 1.00 37.60 75 VAL D CA 1
ATOM 8229 C C . VAL D 1 77 ? 13.160 -28.768 42.376 1.00 43.43 75 VAL D C 1
ATOM 8230 O O . VAL D 1 77 ? 12.676 -29.645 41.661 1.00 44.92 75 VAL D O 1
ATOM 8234 N N . VAL D 1 78 ? 13.180 -28.834 43.703 1.00 45.90 76 VAL D N 1
ATOM 8235 C CA . VAL D 1 78 ? 12.698 -29.996 44.435 1.00 45.98 76 VAL D CA 1
ATOM 8236 C C . VAL D 1 78 ? 11.827 -29.567 45.597 1.00 46.67 76 VAL D C 1
ATOM 8237 O O . VAL D 1 78 ? 12.194 -28.682 46.356 1.00 50.64 76 VAL D O 1
ATOM 8241 N N . ALA D 1 79 ? 10.667 -30.199 45.722 1.00 47.03 77 ALA D N 1
ATOM 8242 C CA . ALA D 1 79 ? 9.727 -29.886 46.784 1.00 38.59 77 ALA D CA 1
ATOM 8243 C C . ALA D 1 79 ? 9.933 -30.771 48.012 1.00 47.49 77 ALA D C 1
ATOM 8244 O O . ALA D 1 79 ? 10.119 -31.988 47.899 1.00 48.38 77 ALA D O 1
ATOM 8246 N N . GLY D 1 80 ? 9.898 -30.154 49.187 1.00 45.76 78 GLY D N 1
ATOM 8247 C CA . GLY D 1 80 ? 9.939 -30.894 50.430 1.00 46.96 78 GLY D CA 1
ATOM 8248 C C . GLY D 1 80 ? 8.613 -30.799 51.158 1.00 56.46 78 GLY D C 1
ATOM 8249 O O . GLY D 1 80 ? 7.597 -30.400 50.584 1.00 59.78 78 GLY D O 1
ATOM 8250 N N . GLU D 1 81 ? 8.628 -31.141 52.439 1.00 53.05 79 GLU D N 1
ATOM 8251 C CA . GLU D 1 81 ? 7.413 -31.131 53.235 1.00 64.89 79 GLU D CA 1
ATOM 8252 C C . GLU D 1 81 ? 6.943 -29.714 53.567 1.00 64.15 79 GLU D C 1
ATOM 8253 O O . GLU D 1 81 ? 5.738 -29.433 53.604 1.00 57.98 79 GLU D O 1
ATOM 8259 N N . ASP D 1 82 ? 7.906 -28.827 53.782 1.00 58.46 80 ASP D N 1
ATOM 8260 C CA . ASP D 1 82 ? 7.627 -27.476 54.232 1.00 57.13 80 ASP D CA 1
ATOM 8261 C C . ASP D 1 82 ? 8.497 -26.472 53.501 1.00 47.03 80 ASP D C 1
ATOM 8262 O O . ASP D 1 82 ? 8.639 -25.344 53.952 1.00 42.79 80 ASP D O 1
ATOM 8267 N N . SER D 1 83 ? 9.105 -26.895 52.395 1.00 48.00 81 SER D N 1
ATOM 8268 C CA . SER D 1 83 ? 10.084 -26.059 51.704 1.00 47.07 81 SER D CA 1
ATOM 8269 C C . SER D 1 83 ? 10.259 -26.445 50.258 1.00 41.69 81 SER D C 1
ATOM 8270 O O . SER D 1 83 ? 9.723 -27.450 49.812 1.00 48.02 81 SER D O 1
ATOM 8273 N N . ILE D 1 84 ? 11.008 -25.637 49.523 1.00 39.93 82 ILE D N 1
ATOM 8274 C CA . ILE D 1 84 ? 11.509 -26.072 48.234 1.00 40.96 82 ILE D CA 1
ATOM 8275 C C . ILE D 1 84 ? 13.018 -25.900 48.251 1.00 47.49 82 ILE D C 1
ATOM 8276 O O . ILE D 1 84 ? 13.554 -25.102 49.007 1.00 48.99 82 ILE D O 1
ATOM 8281 N N . THR D 1 85 ? 13.708 -26.676 47.435 1.00 46.63 83 THR D N 1
ATOM 8282 C CA . THR D 1 85 ? 15.140 -26.533 47.322 1.00 48.55 83 THR D CA 1
ATOM 8283 C C . THR D 1 85 ? 15.415 -26.215 45.864 1.00 46.30 83 THR D C 1
ATOM 8284 O O . THR D 1 85 ? 15.086 -26.992 44.968 1.00 48.08 83 THR D O 1
ATOM 8288 N N . VAL D 1 86 ? 15.979 -25.038 45.637 1.00 42.42 84 VAL D N 1
ATOM 8289 C CA . VAL D 1 86 ? 16.307 -24.579 44.303 1.00 43.05 84 VAL D CA 1
ATOM 8290 C C . VAL D 1 86 ? 17.817 -24.450 44.182 1.00 47.15 84 VAL D C 1
ATOM 8291 O O . VAL D 1 86 ? 18.436 -23.676 44.914 1.00 45.89 84 VAL D O 1
ATOM 8295 N N . ASP D 1 87 ? 18.410 -25.236 43.286 1.00 47.54 85 ASP D N 1
ATOM 8296 C CA . ASP D 1 87 ? 19.863 -25.250 43.101 1.00 44.57 85 ASP D CA 1
ATOM 8297 C C . ASP D 1 87 ? 20.630 -25.427 44.411 1.00 47.56 85 ASP D C 1
ATOM 8298 O O . ASP D 1 87 ? 21.591 -24.707 44.659 1.00 51.54 85 ASP D O 1
ATOM 8303 N N . GLY D 1 88 ? 20.183 -26.346 45.268 1.00 47.54 86 GLY D N 1
ATOM 8304 C CA . GLY D 1 88 ? 20.874 -26.613 46.521 1.00 40.68 86 GLY D CA 1
ATOM 8305 C C . GLY D 1 88 ? 20.458 -25.747 47.703 1.00 49.81 86 GLY D C 1
ATOM 8306 O O . GLY D 1 88 ? 20.635 -26.135 48.863 1.00 51.12 86 GLY D O 1
ATOM 8307 N N . LYS D 1 89 ? 19.926 -24.561 47.411 1.00 47.05 87 LYS D N 1
ATOM 8308 C CA . LYS D 1 89 ? 19.471 -23.624 48.439 1.00 46.32 87 LYS D CA 1
ATOM 8309 C C . LYS D 1 89 ? 18.037 -23.923 48.901 1.00 49.20 87 LYS D C 1
ATOM 8310 O O . LYS D 1 89 ? 17.118 -23.981 48.082 1.00 49.27 87 LYS D O 1
ATOM 8316 N N . THR D 1 90 ? 17.838 -24.098 50.206 1.00 44.74 88 THR D N 1
ATOM 8317 C CA . THR D 1 90 ? 16.511 -24.422 50.737 1.00 44.62 88 THR D CA 1
ATOM 8318 C C . THR D 1 90 ? 15.693 -23.213 51.187 1.00 43.58 88 THR D C 1
ATOM 8319 O O . THR D 1 90 ? 16.145 -22.404 51.988 1.00 47.94 88 THR D O 1
ATOM 8323 N N . ILE D 1 91 ? 14.457 -23.143 50.712 1.00 42.33 89 ILE D N 1
ATOM 8324 C CA . ILE D 1 91 ? 13.580 -22.014 50.985 1.00 48.47 89 ILE D CA 1
ATOM 8325 C C . ILE D 1 91 ? 12.306 -22.459 51.677 1.00 47.17 89 ILE D C 1
ATOM 8326 O O . ILE D 1 91 ? 11.596 -23.340 51.185 1.00 44.19 89 ILE D O 1
ATOM 8331 N N . LYS D 1 92 ? 11.999 -21.807 52.793 1.00 44.47 90 LYS D N 1
ATOM 8332 C CA . LYS D 1 92 ? 10.862 -22.197 53.621 1.00 48.22 90 LYS D CA 1
ATOM 8333 C C . LYS D 1 92 ? 9.555 -21.768 52.966 1.00 46.79 90 LYS D C 1
ATOM 8334 O O . LYS D 1 92 ? 9.491 -20.709 52.364 1.00 43.41 90 LYS D O 1
ATOM 8340 N N . ILE D 1 93 ? 8.514 -22.585 53.085 1.00 48.37 91 ILE D N 1
ATOM 8341 C CA . ILE D 1 93 ? 7.235 -22.250 52.468 1.00 42.35 91 ILE D CA 1
ATOM 8342 C C . ILE D 1 93 ? 6.124 -22.199 53.502 1.00 39.40 91 ILE D C 1
ATOM 8343 O O . ILE D 1 93 ? 5.948 -23.136 54.265 1.00 40.03 91 ILE D O 1
ATOM 8348 N N . TYR D 1 94 ? 5.353 -21.118 53.497 1.00 38.47 92 TYR D N 1
ATOM 8349 C CA . TYR D 1 94 ? 4.260 -20.939 54.452 1.00 40.70 92 TYR D CA 1
ATOM 8350 C C . TYR D 1 94 ? 2.934 -20.864 53.719 1.00 40.20 92 TYR D C 1
ATOM 8351 O O . TYR D 1 94 ? 2.894 -20.607 52.512 1.00 36.98 92 TYR D O 1
ATOM 8360 N N . LYS D 1 95 ? 1.852 -21.120 54.439 1.00 38.28 93 LYS D N 1
ATOM 8361 C CA . LYS D 1 95 ? 0.530 -21.068 53.841 1.00 43.17 93 LYS D CA 1
ATOM 8362 C C . LYS D 1 95 ? -0.419 -20.265 54.745 1.00 43.77 93 LYS D C 1
ATOM 8363 O O . LYS D 1 95 ? -1.262 -20.826 55.441 1.00 46.70 93 LYS D O 1
ATOM 8369 N N A GLU D 1 96 ? -0.250 -18.950 54.754 0.50 41.87 94 GLU D N 1
ATOM 8370 N N B GLU D 1 96 ? -0.278 -18.945 54.709 0.50 41.78 94 GLU D N 1
ATOM 8371 C CA A GLU D 1 96 ? -1.055 -18.073 55.606 0.50 43.14 94 GLU D CA 1
ATOM 8372 C CA B GLU D 1 96 ? -1.007 -18.067 55.621 0.50 43.52 94 GLU D CA 1
ATOM 8373 C C A GLU D 1 96 ? -1.762 -16.978 54.842 0.50 42.97 94 GLU D C 1
ATOM 8374 C C B GLU D 1 96 ? -1.758 -16.975 54.861 0.50 42.97 94 GLU D C 1
ATOM 8375 O O A GLU D 1 96 ? -1.133 -16.065 54.308 0.50 44.76 94 GLU D O 1
ATOM 8376 O O B GLU D 1 96 ? -1.140 -16.043 54.346 0.50 44.85 94 GLU D O 1
ATOM 8387 N N . ALA D 1 97 ? -3.082 -17.086 54.783 1.00 41.39 95 ALA D N 1
ATOM 8388 C CA . ALA D 1 97 ? -3.893 -16.096 54.077 1.00 40.88 95 ALA D CA 1
ATOM 8389 C C . ALA D 1 97 ? -3.831 -14.720 54.753 1.00 41.19 95 ALA D C 1
ATOM 8390 O O . ALA D 1 97 ? -4.002 -13.690 54.096 1.00 49.07 95 ALA D O 1
ATOM 8392 N N . ASP D 1 98 ? -3.577 -14.703 56.059 1.00 39.02 96 ASP D N 1
ATOM 8393 C CA . ASP D 1 98 ? -3.444 -13.452 56.828 1.00 43.12 96 ASP D CA 1
ATOM 8394 C C . ASP D 1 98 ? -1.983 -13.211 57.229 1.00 43.89 96 ASP D C 1
ATOM 8395 O O . ASP D 1 98 ? -1.387 -14.014 57.958 1.00 45.87 96 ASP D O 1
ATOM 8400 N N . ALA D 1 99 ? -1.424 -12.094 56.768 1.00 39.44 97 ALA D N 1
ATOM 8401 C CA . ALA D 1 99 ? -0.002 -11.789 56.944 1.00 40.12 97 ALA D CA 1
ATOM 8402 C C . ALA D 1 99 ? 0.425 -11.668 58.402 1.00 49.57 97 ALA D C 1
ATOM 8403 O O . ALA D 1 99 ? 1.609 -11.784 58.712 1.00 55.00 97 ALA D O 1
ATOM 8405 N N . HIS D 1 100 ? -0.524 -11.411 59.298 1.00 48.38 98 HIS D N 1
ATOM 8406 C CA . HIS D 1 100 ? -0.202 -11.270 60.711 1.00 46.74 98 HIS D CA 1
ATOM 8407 C C . HIS D 1 100 ? 0.335 -12.577 61.300 1.00 48.61 98 HIS D C 1
ATOM 8408 O O . HIS D 1 100 ? 1.065 -12.570 62.291 1.00 51.97 98 HIS D O 1
ATOM 8415 N N . ASN D 1 101 ? -0.040 -13.700 60.697 1.00 50.81 99 ASN D N 1
ATOM 8416 C CA . ASN D 1 101 ? 0.419 -15.013 61.161 1.00 53.75 99 ASN D CA 1
ATOM 8417 C C . ASN D 1 101 ? 1.789 -15.435 60.637 1.00 47.52 99 ASN D C 1
ATOM 8418 O O . ASN D 1 101 ? 2.293 -16.495 60.987 1.00 49.78 99 ASN D O 1
ATOM 8423 N N . LEU D 1 102 ? 2.406 -14.599 59.818 1.00 44.79 100 LEU D N 1
ATOM 8424 C CA . LEU D 1 102 ? 3.696 -14.950 59.261 1.00 46.07 100 LEU D CA 1
ATOM 8425 C C . LEU D 1 102 ? 4.825 -14.615 60.229 1.00 50.19 100 LEU D C 1
ATOM 8426 O O . LEU D 1 102 ? 4.824 -13.558 60.856 1.00 55.47 100 LEU D O 1
ATOM 8431 N N . PRO D 1 103 ? 5.818 -15.505 60.324 1.00 53.60 101 PRO D N 1
ATOM 8432 C CA . PRO D 1 103 ? 6.926 -15.342 61.270 1.00 53.56 101 PRO D CA 1
ATOM 8433 C C . PRO D 1 103 ? 8.049 -14.479 60.716 1.00 49.96 101 PRO D C 1
ATOM 8434 O O . PRO D 1 103 ? 9.203 -14.895 60.798 1.00 50.79 101 PRO D O 1
ATOM 8438 N N . TRP D 1 104 ? 7.721 -13.301 60.182 1.00 51.65 102 TRP D N 1
ATOM 8439 C CA . TRP D 1 104 ? 8.720 -12.442 59.560 1.00 46.36 102 TRP D CA 1
ATOM 8440 C C . TRP D 1 104 ? 9.759 -12.008 60.590 1.00 53.25 102 TRP D C 1
ATOM 8441 O O . TRP D 1 104 ? 10.950 -11.958 60.297 1.00 57.60 102 TRP D O 1
ATOM 8452 N N . GLY D 1 105 ? 9.305 -11.715 61.804 1.00 56.60 103 GLY D N 1
ATOM 8453 C CA . GLY D 1 105 ? 10.193 -11.256 62.855 1.00 55.51 103 GLY D CA 1
ATOM 8454 C C . GLY D 1 105 ? 11.261 -12.278 63.212 1.00 61.39 103 GLY D C 1
ATOM 8455 O O . GLY D 1 105 ? 12.440 -11.922 63.304 1.00 61.91 103 GLY D O 1
ATOM 8456 N N . GLU D 1 106 ? 10.868 -13.533 63.441 1.00 56.54 104 GLU D N 1
ATOM 8457 C CA . GLU D 1 106 ? 11.853 -14.563 63.777 1.00 67.19 104 GLU D CA 1
ATOM 8458 C C . GLU D 1 106 ? 12.739 -14.981 62.584 1.00 56.93 104 GLU D C 1
ATOM 8459 O O . GLU D 1 106 ? 13.836 -15.492 62.785 1.00 55.13 104 GLU D O 1
ATOM 8465 N N . LEU D 1 107 ? 12.284 -14.776 61.355 1.00 62.37 105 LEU D N 1
ATOM 8466 C CA . LEU D 1 107 ? 13.141 -15.045 60.191 1.00 54.36 105 LEU D CA 1
ATOM 8467 C C . LEU D 1 107 ? 14.040 -13.849 59.854 1.00 56.53 105 LEU D C 1
ATOM 8468 O O . LEU D 1 107 ? 14.851 -13.910 58.928 1.00 53.55 105 LEU D O 1
ATOM 8473 N N . ASN D 1 108 ? 13.883 -12.764 60.613 1.00 53.74 106 ASN D N 1
ATOM 8474 C CA . ASN D 1 108 ? 14.660 -11.543 60.415 1.00 54.08 106 ASN D CA 1
ATOM 8475 C C . ASN D 1 108 ? 14.585 -11.040 58.979 1.00 56.12 106 ASN D C 1
ATOM 8476 O O . ASN D 1 108 ? 15.595 -10.705 58.359 1.00 55.42 106 ASN D O 1
ATOM 8481 N N . VAL D 1 109 ? 13.367 -11.001 58.454 1.00 54.74 107 VAL D N 1
ATOM 8482 C CA . VAL D 1 109 ? 13.129 -10.529 57.108 1.00 50.99 107 VAL D CA 1
ATOM 8483 C C . VAL D 1 109 ? 13.259 -9.017 57.007 1.00 54.14 107 VAL D C 1
ATOM 8484 O O . VAL D 1 109 ? 12.679 -8.277 57.797 1.00 59.95 107 VAL D O 1
ATOM 8488 N N . ASP D 1 110 ? 14.033 -8.560 56.031 1.00 53.99 108 ASP D N 1
ATOM 8489 C CA . ASP D 1 110 ? 14.211 -7.130 55.810 1.00 54.37 108 ASP D CA 1
ATOM 8490 C C . ASP D 1 110 ? 13.125 -6.570 54.894 1.00 50.51 108 ASP D C 1
ATOM 8491 O O . ASP D 1 110 ? 12.391 -5.653 55.282 1.00 49.44 108 ASP D O 1
ATOM 8496 N N . VAL D 1 111 ? 13.010 -7.138 53.692 1.00 46.92 109 VAL D N 1
ATOM 8497 C CA . VAL D 1 111 ? 12.044 -6.660 52.703 1.00 42.52 109 VAL D CA 1
ATOM 8498 C C . VAL D 1 111 ? 11.025 -7.719 52.316 1.00 43.10 109 VAL D C 1
ATOM 8499 O O . VAL D 1 111 ? 11.388 -8.841 51.998 1.00 44.42 109 VAL D O 1
ATOM 8503 N N . VAL D 1 112 ? 9.750 -7.350 52.321 1.00 45.67 110 VAL D N 1
ATOM 8504 C CA . VAL D 1 112 ? 8.697 -8.228 51.826 1.00 39.13 110 VAL D CA 1
ATOM 8505 C C . VAL D 1 112 ? 8.251 -7.765 50.435 1.00 43.14 110 VAL D C 1
ATOM 8506 O O . VAL D 1 112 ? 7.867 -6.599 50.266 1.00 45.81 110 VAL D O 1
ATOM 8510 N N . LEU D 1 113 ? 8.324 -8.665 49.450 1.00 34.11 111 LEU D N 1
ATOM 8511 C CA . LEU D 1 113 ? 7.748 -8.430 48.120 1.00 36.20 111 LEU D CA 1
ATOM 8512 C C . LEU D 1 113 ? 6.293 -8.848 48.164 1.00 37.85 111 LEU D C 1
ATOM 8513 O O . LEU D 1 113 ? 5.979 -10.028 48.238 1.00 40.51 111 LEU D O 1
ATOM 8518 N N . GLU D 1 114 ? 5.396 -7.885 48.164 1.00 37.93 112 GLU D N 1
ATOM 8519 C CA . GLU D 1 114 ? 3.985 -8.190 48.322 1.00 38.42 112 GLU D CA 1
ATOM 8520 C C . GLU D 1 114 ? 3.308 -8.319 46.944 1.00 39.11 112 GLU D C 1
ATOM 8521 O O . GLU D 1 114 ? 3.020 -7.317 46.293 1.00 33.89 112 GLU D O 1
ATOM 8527 N N . CYS D 1 115 ? 3.080 -9.556 46.496 1.00 37.29 113 CYS D N 1
ATOM 8528 C CA . CYS D 1 115 ? 2.623 -9.810 45.124 1.00 32.77 113 CYS D CA 1
ATOM 8529 C C . CYS D 1 115 ? 1.334 -10.612 45.046 1.00 36.69 113 CYS D C 1
ATOM 8530 O O . CYS D 1 115 ? 1.129 -11.356 44.096 1.00 40.36 113 CYS D O 1
ATOM 8533 N N . THR D 1 116 ? 0.488 -10.497 46.060 1.00 36.78 114 THR D N 1
ATOM 8534 C CA . THR D 1 116 ? -0.760 -11.255 46.124 1.00 36.59 114 THR D CA 1
ATOM 8535 C C . THR D 1 116 ? -1.934 -10.575 45.416 1.00 40.42 114 THR D C 1
ATOM 8536 O O . THR D 1 116 ? -2.859 -11.240 44.960 1.00 36.53 114 THR D O 1
ATOM 8540 N N . GLY D 1 117 ? -1.908 -9.244 45.352 1.00 37.76 115 GLY D N 1
ATOM 8541 C CA . GLY D 1 117 ? -3.067 -8.500 44.886 1.00 34.49 115 GLY D CA 1
ATOM 8542 C C . GLY D 1 117 ? -4.127 -8.289 45.971 1.00 40.64 115 GLY D C 1
ATOM 8543 O O . GLY D 1 117 ? -5.206 -7.774 45.684 1.00 41.82 115 GLY D O 1
ATOM 8544 N N . PHE D 1 118 ? -3.832 -8.680 47.217 1.00 43.25 116 PHE D N 1
ATOM 8545 C CA . PHE D 1 118 ? -4.813 -8.557 48.315 1.00 38.86 116 PHE D CA 1
ATOM 8546 C C . PHE D 1 118 ? -4.392 -7.609 49.446 1.00 36.07 116 PHE D C 1
ATOM 8547 O O . PHE D 1 118 ? -5.107 -7.463 50.437 1.00 36.43 116 PHE D O 1
ATOM 8555 N N . TYR D 1 119 ? -3.232 -6.980 49.293 1.00 31.64 117 TYR D N 1
ATOM 8556 C CA . TYR D 1 119 ? -2.713 -6.045 50.281 1.00 42.83 117 TYR D CA 1
ATOM 8557 C C . TYR D 1 119 ? -2.380 -4.712 49.647 1.00 38.42 117 TYR D C 1
ATOM 8558 O O . TYR D 1 119 ? -1.367 -4.101 49.992 1.00 41.59 117 TYR D O 1
ATOM 8567 N N . THR D 1 120 ? -3.229 -4.272 48.724 1.00 35.98 118 THR D N 1
ATOM 8568 C CA . THR D 1 120 ? -2.917 -3.111 47.905 1.00 39.86 118 THR D CA 1
ATOM 8569 C C . THR D 1 120 ? -3.363 -1.802 48.539 1.00 43.96 118 THR D C 1
ATOM 8570 O O . THR D 1 120 ? -4.028 -0.984 47.904 1.00 42.20 118 THR D O 1
ATOM 8574 N N . SER D 1 121 ? -2.984 -1.609 49.793 1.00 41.86 119 SER D N 1
ATOM 8575 C CA . SER D 1 121 ? -3.114 -0.311 50.430 1.00 36.14 119 SER D CA 1
ATOM 8576 C C . SER D 1 121 ? -2.118 -0.305 51.567 1.00 43.57 119 SER D C 1
ATOM 8577 O O . SER D 1 121 ? -1.677 -1.359 52.012 1.00 51.79 119 SER D O 1
ATOM 8580 N N . LYS D 1 122 ? -1.725 0.879 51.999 1.00 43.74 120 LYS D N 1
ATOM 8581 C CA . LYS D 1 122 ? -0.745 1.016 53.050 1.00 41.29 120 LYS D CA 1
ATOM 8582 C C . LYS D 1 122 ? -1.228 0.403 54.356 1.00 43.40 120 LYS D C 1
ATOM 8583 O O . LYS D 1 122 ? -0.453 -0.232 55.071 1.00 43.58 120 LYS D O 1
ATOM 8589 N N . ALA D 1 123 ? -2.516 0.545 54.642 1.00 44.48 121 ALA D N 1
ATOM 8590 C CA . ALA D 1 123 ? -3.082 0.005 55.877 1.00 42.13 121 ALA D CA 1
ATOM 8591 C C . ALA D 1 123 ? -3.083 -1.534 55.849 1.00 52.92 121 ALA D C 1
ATOM 8592 O O . ALA D 1 123 ? -2.831 -2.186 56.868 1.00 54.46 121 ALA D O 1
ATOM 8594 N N . LYS D 1 124 ? -3.394 -2.115 54.692 1.00 47.75 122 LYS D N 1
ATOM 8595 C CA . LYS D 1 124 ? -3.368 -3.569 54.565 1.00 47.75 122 LYS D CA 1
ATOM 8596 C C . LYS D 1 124 ? -1.928 -4.097 54.610 1.00 44.89 122 LYS D C 1
ATOM 8597 O O . LYS D 1 124 ? -1.652 -5.116 55.246 1.00 46.24 122 LYS D O 1
ATOM 8603 N N . ALA D 1 125 ? -1.014 -3.399 53.944 1.00 39.39 123 ALA D N 1
ATOM 8604 C CA . ALA D 1 125 ? 0.373 -3.837 53.859 1.00 41.70 123 ALA D CA 1
ATOM 8605 C C . ALA D 1 125 ? 1.097 -3.733 55.199 1.00 44.01 123 ALA D C 1
ATOM 8606 O O . ALA D 1 125 ? 2.101 -4.402 55.420 1.00 38.86 123 ALA D O 1
ATOM 8608 N N . GLN D 1 126 ? 0.568 -2.911 56.099 1.00 43.48 124 GLN D N 1
ATOM 8609 C CA . GLN D 1 126 ? 1.156 -2.714 57.423 1.00 48.43 124 GLN D CA 1
ATOM 8610 C C . GLN D 1 126 ? 1.260 -4.029 58.219 1.00 48.03 124 GLN D C 1
ATOM 8611 O O . GLN D 1 126 ? 2.079 -4.157 59.127 1.00 45.52 124 GLN D O 1
ATOM 8617 N N . ALA D 1 127 ? 0.424 -4.997 57.867 1.00 49.94 125 ALA D N 1
ATOM 8618 C CA . ALA D 1 127 ? 0.429 -6.304 58.516 1.00 47.47 125 ALA D CA 1
ATOM 8619 C C . ALA D 1 127 ? 1.804 -6.966 58.449 1.00 46.79 125 ALA D C 1
ATOM 8620 O O . ALA D 1 127 ? 2.242 -7.603 59.402 1.00 46.47 125 ALA D O 1
ATOM 8622 N N . HIS D 1 128 ? 2.487 -6.811 57.319 1.00 39.05 126 HIS D N 1
ATOM 8623 C CA . HIS D 1 128 ? 3.797 -7.409 57.160 1.00 37.82 126 HIS D CA 1
ATOM 8624 C C . HIS D 1 128 ? 4.797 -6.799 58.137 1.00 44.36 126 HIS D C 1
ATOM 8625 O O . HIS D 1 128 ? 5.622 -7.498 58.722 1.00 54.45 126 HIS D O 1
ATOM 8632 N N . ILE D 1 129 ? 4.707 -5.494 58.330 1.00 42.77 127 ILE D N 1
ATOM 8633 C CA . ILE D 1 129 ? 5.606 -4.808 59.248 1.00 47.81 127 ILE D CA 1
ATOM 8634 C C . ILE D 1 129 ? 5.287 -5.201 60.692 1.00 51.20 127 ILE D C 1
ATOM 8635 O O . ILE D 1 129 ? 6.198 -5.455 61.475 1.00 56.19 127 ILE D O 1
ATOM 8640 N N . ASP D 1 130 ? 4.000 -5.287 61.026 1.00 50.28 128 ASP D N 1
ATOM 8641 C CA . ASP D 1 130 ? 3.572 -5.756 62.347 1.00 53.14 128 ASP D CA 1
ATOM 8642 C C . ASP D 1 130 ? 4.105 -7.161 62.652 1.00 54.64 128 ASP D C 1
ATOM 8643 O O . ASP D 1 130 ? 4.446 -7.462 63.798 1.00 57.40 128 ASP D O 1
ATOM 8648 N N . ALA D 1 131 ? 4.175 -8.014 61.625 1.00 47.66 129 ALA D N 1
ATOM 8649 C CA . ALA D 1 131 ? 4.651 -9.389 61.788 1.00 46.92 129 ALA D CA 1
ATOM 8650 C C . ALA D 1 131 ? 6.167 -9.419 61.951 1.00 49.14 129 ALA D C 1
ATOM 8651 O O . ALA D 1 131 ? 6.746 -10.466 62.260 1.00 50.28 129 ALA D O 1
ATOM 8653 N N . GLY D 1 132 ? 6.807 -8.274 61.713 1.00 48.70 130 GLY D N 1
ATOM 8654 C CA . GLY D 1 132 ? 8.223 -8.120 61.993 1.00 44.32 130 GLY D CA 1
ATOM 8655 C C . GLY D 1 132 ? 9.160 -7.789 60.849 1.00 43.16 130 GLY D C 1
ATOM 8656 O O . GLY D 1 132 ? 10.376 -7.764 61.044 1.00 46.35 130 GLY D O 1
ATOM 8657 N N . ALA D 1 133 ? 8.620 -7.540 59.662 1.00 40.95 131 ALA D N 1
ATOM 8658 C CA . ALA D 1 133 ? 9.445 -7.149 58.518 1.00 44.99 131 ALA D CA 1
ATOM 8659 C C . ALA D 1 133 ? 9.817 -5.667 58.620 1.00 49.85 131 ALA D C 1
ATOM 8660 O O . ALA D 1 133 ? 9.127 -4.900 59.290 1.00 52.53 131 ALA D O 1
ATOM 8662 N N . LYS D 1 134 ? 10.898 -5.258 57.962 1.00 49.37 132 LYS D N 1
ATOM 8663 C CA . LYS D 1 134 ? 11.318 -3.855 58.039 1.00 53.42 132 LYS D CA 1
ATOM 8664 C C . LYS D 1 134 ? 10.737 -2.992 56.912 1.00 51.35 132 LYS D C 1
ATOM 8665 O O . LYS D 1 134 ? 10.482 -1.796 57.108 1.00 51.09 132 LYS D O 1
ATOM 8671 N N . LYS D 1 135 ? 10.576 -3.586 55.729 1.00 46.31 133 LYS D N 1
ATOM 8672 C CA . LYS D 1 135 ? 10.114 -2.854 54.548 1.00 43.84 133 LYS D CA 1
ATOM 8673 C C . LYS D 1 135 ? 9.199 -3.712 53.668 1.00 45.67 133 LYS D C 1
ATOM 8674 O O . LYS D 1 135 ? 9.340 -4.940 53.625 1.00 40.52 133 LYS D O 1
ATOM 8680 N N . VAL D 1 136 ? 8.288 -3.059 52.948 1.00 40.49 134 VAL D N 1
ATOM 8681 C CA . VAL D 1 136 ? 7.380 -3.741 52.031 1.00 36.10 134 VAL D CA 1
ATOM 8682 C C . VAL D 1 136 ? 7.308 -3.047 50.664 1.00 33.97 134 VAL D C 1
ATOM 8683 O O . VAL D 1 136 ? 7.144 -1.831 50.587 1.00 37.42 134 VAL D O 1
ATOM 8687 N N . VAL D 1 137 ? 7.424 -3.828 49.598 1.00 30.30 135 VAL D N 1
ATOM 8688 C CA . VAL D 1 137 ? 7.270 -3.332 48.237 1.00 31.31 135 VAL D CA 1
ATOM 8689 C C . VAL D 1 137 ? 6.074 -4.002 47.584 1.00 35.34 135 VAL D C 1
ATOM 8690 O O . VAL D 1 137 ? 6.089 -5.218 47.340 1.00 38.75 135 VAL D O 1
ATOM 8694 N N . ILE D 1 138 ? 5.037 -3.223 47.299 1.00 33.70 136 ILE D N 1
ATOM 8695 C CA . ILE D 1 138 ? 3.820 -3.774 46.723 1.00 27.11 136 ILE D CA 1
ATOM 8696 C C . ILE D 1 138 ? 3.903 -3.768 45.193 1.00 35.38 136 ILE D C 1
ATOM 8697 O O . ILE D 1 138 ? 4.238 -2.745 44.572 1.00 34.57 136 ILE D O 1
ATOM 8702 N N . SER D 1 139 ? 3.624 -4.918 44.589 1.00 29.62 137 SER D N 1
ATOM 8703 C CA . SER D 1 139 ? 3.731 -5.075 43.137 1.00 35.76 137 SER D CA 1
ATOM 8704 C C . SER D 1 139 ? 2.460 -4.619 42.417 1.00 34.51 137 SER D C 1
ATOM 8705 O O . SER D 1 139 ? 1.970 -5.312 41.539 1.00 30.70 137 SER D O 1
ATOM 8708 N N . ALA D 1 140 ? 1.923 -3.470 42.820 1.00 29.90 138 ALA D N 1
ATOM 8709 C CA . ALA D 1 140 ? 0.714 -2.900 42.227 1.00 32.95 138 ALA D CA 1
ATOM 8710 C C . ALA D 1 140 ? 0.501 -1.480 42.731 1.00 40.01 138 ALA D C 1
ATOM 8711 O O . ALA D 1 140 ? 1.134 -1.069 43.691 1.00 36.33 138 ALA D O 1
ATOM 8713 N N . PRO D 1 141 ? -0.405 -0.737 42.079 1.00 43.21 139 PRO D N 1
ATOM 8714 C CA . PRO D 1 141 ? -0.869 0.543 42.620 1.00 44.64 139 PRO D CA 1
ATOM 8715 C C . PRO D 1 141 ? -1.500 0.279 43.979 1.00 39.42 139 PRO D C 1
ATOM 8716 O O . PRO D 1 141 ? -2.108 -0.778 44.162 1.00 35.96 139 PRO D O 1
ATOM 8720 N N . ALA D 1 142 ? -1.328 1.184 44.928 1.00 34.31 140 ALA D N 1
ATOM 8721 C CA . ALA D 1 142 ? -1.802 0.915 46.282 1.00 36.67 140 ALA D CA 1
ATOM 8722 C C . ALA D 1 142 ? -2.256 2.166 47.013 1.00 42.26 140 ALA D C 1
ATOM 8723 O O . ALA D 1 142 ? -2.061 2.274 48.222 1.00 46.03 140 ALA D O 1
ATOM 8725 N N . GLY D 1 143 ? -2.860 3.098 46.277 1.00 41.37 141 GLY D N 1
ATOM 8726 C CA . GLY D 1 143 ? -3.441 4.296 46.862 1.00 39.22 141 GLY D CA 1
ATOM 8727 C C . GLY D 1 143 ? -2.716 5.543 46.378 1.00 44.79 141 GLY D C 1
ATOM 8728 O O . GLY D 1 143 ? -1.787 5.447 45.570 1.00 36.16 141 GLY D O 1
ATOM 8729 N N . LYS D 1 144 ? -3.127 6.713 46.875 1.00 46.64 142 LYS D N 1
ATOM 8730 C CA . LYS D 1 144 ? -2.477 7.961 46.481 1.00 44.50 142 LYS D CA 1
ATOM 8731 C C . LYS D 1 144 ? -1.532 8.498 47.536 1.00 45.06 142 LYS D C 1
ATOM 8732 O O . LYS D 1 144 ? -0.910 9.530 47.319 1.00 47.46 142 LYS D O 1
ATOM 8738 N N . ASP D 1 145 ? -1.458 7.808 48.674 1.00 46.36 143 ASP D N 1
ATOM 8739 C CA . ASP D 1 145 ? -0.770 8.286 49.879 1.00 42.87 143 ASP D CA 1
ATOM 8740 C C . ASP D 1 145 ? 0.588 7.615 50.183 1.00 46.86 143 ASP D C 1
ATOM 8741 O O . ASP D 1 145 ? 1.113 7.763 51.290 1.00 52.86 143 ASP D O 1
ATOM 8746 N N . LEU D 1 146 ? 1.121 6.826 49.255 1.00 42.25 144 LEU D N 1
ATOM 8747 C CA . LEU D 1 146 ? 2.440 6.224 49.460 1.00 34.38 144 LEU D CA 1
ATOM 8748 C C . LEU D 1 146 ? 3.327 6.400 48.257 1.00 32.45 144 LEU D C 1
ATOM 8749 O O . LEU D 1 146 ? 2.833 6.492 47.144 1.00 41.71 144 LEU D O 1
ATOM 8754 N N . PRO D 1 147 ? 4.649 6.361 48.465 1.00 39.03 145 PRO D N 1
ATOM 8755 C CA . PRO D 1 147 ? 5.603 6.468 47.351 1.00 42.47 145 PRO D CA 1
ATOM 8756 C C . PRO D 1 147 ? 5.312 5.431 46.265 1.00 42.67 145 PRO D C 1
ATOM 8757 O O . PRO D 1 147 ? 5.268 4.245 46.566 1.00 37.64 145 PRO D O 1
ATOM 8761 N N . THR D 1 148 ? 5.104 5.899 45.034 1.00 35.37 146 THR D N 1
ATOM 8762 C CA . THR D 1 148 ? 4.811 5.056 43.891 1.00 32.50 146 THR D CA 1
ATOM 8763 C C . THR D 1 148 ? 5.953 5.210 42.899 1.00 38.78 146 THR D C 1
ATOM 8764 O O . THR D 1 148 ? 6.200 6.308 42.389 1.00 40.67 146 THR D O 1
ATOM 8768 N N . ILE D 1 149 ? 6.674 4.121 42.663 1.00 33.34 147 ILE D N 1
ATOM 8769 C CA . ILE D 1 149 ? 7.987 4.197 42.042 1.00 29.41 147 ILE D CA 1
ATOM 8770 C C . ILE D 1 149 ? 8.112 3.528 40.674 1.00 34.08 147 ILE D C 1
ATOM 8771 O O . ILE D 1 149 ? 7.842 2.345 40.532 1.00 37.68 147 ILE D O 1
ATOM 8776 N N . VAL D 1 150 ? 8.564 4.288 39.679 1.00 38.76 148 VAL D N 1
ATOM 8777 C CA . VAL D 1 150 ? 8.973 3.737 38.392 1.00 34.59 148 VAL D CA 1
ATOM 8778 C C . VAL D 1 150 ? 10.480 3.919 38.265 1.00 35.21 148 VAL D C 1
ATOM 8779 O O . VAL D 1 150 ? 10.972 5.053 38.209 1.00 31.95 148 VAL D O 1
ATOM 8783 N N . TYR D 1 151 ? 11.226 2.822 38.243 1.00 27.27 149 TYR D N 1
ATOM 8784 C CA . TYR D 1 151 ? 12.686 2.935 38.225 1.00 34.05 149 TYR D CA 1
ATOM 8785 C C . TYR D 1 151 ? 13.180 3.757 37.031 1.00 41.22 149 TYR D C 1
ATOM 8786 O O . TYR D 1 151 ? 12.676 3.609 35.910 1.00 37.91 149 TYR D O 1
ATOM 8795 N N . ASN D 1 152 ? 14.177 4.602 37.287 1.00 44.02 150 ASN D N 1
ATOM 8796 C CA . ASN D 1 152 ? 14.712 5.557 36.315 1.00 39.85 150 ASN D CA 1
ATOM 8797 C C . ASN D 1 152 ? 13.729 6.621 35.842 1.00 42.54 150 ASN D C 1
ATOM 8798 O O . ASN D 1 152 ? 13.897 7.213 34.772 1.00 45.06 150 ASN D O 1
ATOM 8803 N N . VAL D 1 153 ? 12.721 6.887 36.659 1.00 40.36 151 VAL D N 1
ATOM 8804 C CA . VAL D 1 153 ? 11.863 8.026 36.428 1.00 36.22 151 VAL D CA 1
ATOM 8805 C C . VAL D 1 153 ? 11.744 8.788 37.739 1.00 40.96 151 VAL D C 1
ATOM 8806 O O . VAL D 1 153 ? 11.917 10.005 37.767 1.00 45.31 151 VAL D O 1
ATOM 8810 N N . ASN D 1 154 ? 11.506 8.080 38.842 1.00 39.45 152 ASN D N 1
ATOM 8811 C CA . ASN D 1 154 ? 11.456 8.776 40.127 1.00 43.30 152 ASN D CA 1
ATOM 8812 C C . ASN D 1 154 ? 11.949 7.985 41.327 1.00 45.18 152 ASN D C 1
ATOM 8813 O O . ASN D 1 154 ? 11.628 8.341 42.453 1.00 44.81 152 ASN D O 1
ATOM 8818 N N . HIS D 1 155 ? 12.769 6.960 41.115 1.00 40.01 153 HIS D N 1
ATOM 8819 C CA . HIS D 1 155 ? 13.121 6.100 42.240 1.00 40.13 153 HIS D CA 1
ATOM 8820 C C . HIS D 1 155 ? 13.970 6.846 43.259 1.00 41.57 153 HIS D C 1
ATOM 8821 O O . HIS D 1 155 ? 14.078 6.425 44.410 1.00 44.83 153 HIS D O 1
ATOM 8828 N N . GLU D 1 156 ? 14.532 7.982 42.864 1.00 43.59 154 GLU D N 1
ATOM 8829 C CA . GLU D 1 156 ? 15.390 8.728 43.778 1.00 51.20 154 GLU D CA 1
ATOM 8830 C C . GLU D 1 156 ? 14.652 9.567 44.831 1.00 49.63 154 GLU D C 1
ATOM 8831 O O . GLU D 1 156 ? 15.298 10.138 45.707 1.00 44.38 154 GLU D O 1
ATOM 8837 N N . ILE D 1 157 ? 13.319 9.620 44.774 1.00 47.76 155 ILE D N 1
ATOM 8838 C CA . ILE D 1 157 ? 12.557 10.288 45.834 1.00 51.45 155 ILE D CA 1
ATOM 8839 C C . ILE D 1 157 ? 12.526 9.435 47.094 1.00 53.56 155 ILE D C 1
ATOM 8840 O O . ILE D 1 157 ? 12.113 9.898 48.164 1.00 49.61 155 ILE D O 1
ATOM 8845 N N . LEU D 1 158 ? 12.958 8.185 46.964 1.00 49.54 156 LEU D N 1
ATOM 8846 C CA . LEU D 1 158 ? 12.946 7.272 48.102 1.00 52.30 156 LEU D CA 1
ATOM 8847 C C . LEU D 1 158 ? 13.862 7.764 49.228 1.00 54.74 156 LEU D C 1
ATOM 8848 O O . LEU D 1 158 ? 14.968 8.243 48.974 1.00 54.75 156 LEU D O 1
ATOM 8853 N N . THR D 1 159 ? 13.377 7.668 50.463 1.00 56.50 157 THR D N 1
ATOM 8854 C CA . THR D 1 159 ? 14.150 8.035 51.654 1.00 58.52 157 THR D CA 1
ATOM 8855 C C . THR D 1 159 ? 14.085 6.921 52.713 1.00 61.44 157 THR D C 1
ATOM 8856 O O . THR D 1 159 ? 13.309 5.975 52.576 1.00 56.19 157 THR D O 1
ATOM 8860 N N . LYS D 1 160 ? 14.894 7.028 53.764 1.00 67.28 158 LYS D N 1
ATOM 8861 C CA . LYS D 1 160 ? 14.889 6.027 54.838 1.00 65.23 158 LYS D CA 1
ATOM 8862 C C . LYS D 1 160 ? 13.549 5.931 55.571 1.00 63.30 158 LYS D C 1
ATOM 8863 O O . LYS D 1 160 ? 13.238 4.904 56.176 1.00 66.80 158 LYS D O 1
ATOM 8869 N N . ASP D 1 161 ? 12.761 6.999 55.528 1.00 60.22 159 ASP D N 1
ATOM 8870 C CA . ASP D 1 161 ? 11.474 7.019 56.213 1.00 60.08 159 ASP D CA 1
ATOM 8871 C C . ASP D 1 161 ? 10.351 6.357 55.405 1.00 65.10 159 ASP D C 1
ATOM 8872 O O . ASP D 1 161 ? 9.193 6.410 55.813 1.00 70.42 159 ASP D O 1
ATOM 8877 N N . ASP D 1 162 ? 10.674 5.741 54.266 1.00 57.65 160 ASP D N 1
ATOM 8878 C CA . ASP D 1 162 ? 9.646 5.045 53.487 1.00 52.89 160 ASP D CA 1
ATOM 8879 C C . ASP D 1 162 ? 9.665 3.544 53.783 1.00 56.00 160 ASP D C 1
ATOM 8880 O O . ASP D 1 162 ? 10.600 2.843 53.413 1.00 63.56 160 ASP D O 1
ATOM 8885 N N . ASN D 1 163 ? 8.629 3.054 54.452 1.00 54.24 161 ASN D N 1
ATOM 8886 C CA . ASN D 1 163 ? 8.587 1.652 54.854 1.00 50.37 161 ASN D CA 1
ATOM 8887 C C . ASN D 1 163 ? 7.733 0.807 53.926 1.00 50.55 161 ASN D C 1
ATOM 8888 O O . ASN D 1 163 ? 7.961 -0.398 53.778 1.00 50.90 161 ASN D O 1
ATOM 8893 N N . ILE D 1 164 ? 6.743 1.448 53.310 1.00 45.30 162 ILE D N 1
ATOM 8894 C CA . ILE D 1 164 ? 5.830 0.769 52.411 1.00 40.78 162 ILE D CA 1
ATOM 8895 C C . ILE D 1 164 ? 5.744 1.570 51.123 1.00 42.93 162 ILE D C 1
ATOM 8896 O O . ILE D 1 164 ? 5.373 2.745 51.134 1.00 44.39 162 ILE D O 1
ATOM 8901 N N . ILE D 1 165 ? 6.132 0.955 50.014 1.00 38.77 163 ILE D N 1
ATOM 8902 C CA . ILE D 1 165 ? 6.085 1.649 48.735 1.00 31.85 163 ILE D CA 1
ATOM 8903 C C . ILE D 1 165 ? 5.426 0.801 47.684 1.00 37.11 163 ILE D C 1
ATOM 8904 O O . ILE D 1 165 ? 5.316 -0.432 47.821 1.00 40.96 163 ILE D O 1
ATOM 8909 N N . SER D 1 166 ? 5.007 1.459 46.616 1.00 29.96 164 SER D N 1
ATOM 8910 C CA . SER D 1 166 ? 4.419 0.764 45.486 1.00 32.02 164 SER D CA 1
ATOM 8911 C C . SER D 1 166 ? 5.358 0.779 44.269 1.00 29.80 164 SER D C 1
ATOM 8912 O O . SER D 1 166 ? 6.034 1.774 44.012 1.00 37.86 164 SER D O 1
ATOM 8915 N N . ALA D 1 167 ? 5.427 -0.313 43.525 1.00 27.84 165 ALA D N 1
ATOM 8916 C CA . ALA D 1 167 ? 6.226 -0.307 42.305 1.00 30.77 165 ALA D CA 1
ATOM 8917 C C . ALA D 1 167 ? 5.324 0.004 41.113 1.00 35.33 165 ALA D C 1
ATOM 8918 O O . ALA D 1 167 ? 5.669 -0.259 39.969 1.00 36.74 165 ALA D O 1
ATOM 8920 N N . ALA D 1 168 ? 4.158 0.573 41.404 1.00 37.08 166 ALA D N 1
ATOM 8921 C CA . ALA D 1 168 ? 3.206 1.008 40.394 1.00 31.09 166 ALA D CA 1
ATOM 8922 C C . ALA D 1 168 ? 2.653 -0.174 39.593 1.00 39.86 166 ALA D C 1
ATOM 8923 O O . ALA D 1 168 ? 2.679 -1.318 40.060 1.00 40.18 166 ALA D O 1
ATOM 8925 N N . SER D 1 169 ? 2.172 0.099 38.383 1.00 37.24 167 SER D N 1
ATOM 8926 C CA . SER D 1 169 ? 1.572 -0.936 37.554 1.00 36.59 167 SER D CA 1
ATOM 8927 C C . SER D 1 169 ? 2.400 -1.169 36.289 1.00 35.90 167 SER D C 1
ATOM 8928 O O . SER D 1 169 ? 3.327 -0.406 36.006 1.00 30.35 167 SER D O 1
ATOM 8931 N N . CYS D 1 170 ? 2.104 -2.252 35.565 1.00 34.35 168 CYS D N 1
ATOM 8932 C CA . CYS D 1 170 ? 2.812 -2.549 34.322 1.00 28.95 168 CYS D CA 1
ATOM 8933 C C . CYS D 1 170 ? 2.675 -1.412 33.320 1.00 30.63 168 CYS D C 1
ATOM 8934 O O . CYS D 1 170 ? 3.655 -0.996 32.706 1.00 29.50 168 CYS D O 1
ATOM 8937 N N . THR D 1 171 ? 1.452 -0.914 33.168 1.00 30.95 169 THR D N 1
ATOM 8938 C CA . THR D 1 171 ? 1.155 0.136 32.209 1.00 31.46 169 THR D CA 1
ATOM 8939 C C . THR D 1 171 ? 1.863 1.457 32.562 1.00 36.60 169 THR D C 1
ATOM 8940 O O . THR D 1 171 ? 2.377 2.150 31.697 1.00 32.92 169 THR D O 1
ATOM 8944 N N . THR D 1 172 ? 1.910 1.781 33.846 1.00 35.10 170 THR D N 1
ATOM 8945 C CA . THR D 1 172 ? 2.598 2.978 34.326 1.00 35.06 170 THR D CA 1
ATOM 8946 C C . THR D 1 172 ? 4.092 2.938 34.072 1.00 33.61 170 THR D C 1
ATOM 8947 O O . THR D 1 172 ? 4.706 3.956 33.768 1.00 34.33 170 THR D O 1
ATOM 8951 N N . ASN D 1 173 ? 4.670 1.752 34.198 1.00 32.83 171 ASN D N 1
ATOM 8952 C CA . ASN D 1 173 ? 6.088 1.562 33.951 1.00 33.23 171 ASN D CA 1
ATOM 8953 C C . ASN D 1 173 ? 6.407 1.663 32.468 1.00 30.64 171 ASN D C 1
ATOM 8954 O O . ASN D 1 173 ? 7.562 1.862 32.090 1.00 36.26 171 ASN D O 1
ATOM 8959 N N . CYS D 1 174 ? 5.383 1.520 31.633 1.00 28.64 172 CYS D N 1
ATOM 8960 C CA . CYS D 1 174 ? 5.553 1.687 30.184 1.00 35.66 172 CYS D CA 1
ATOM 8961 C C . CYS D 1 174 ? 5.292 3.140 29.755 1.00 40.79 172 CYS D C 1
ATOM 8962 O O . CYS D 1 174 ? 6.071 3.730 29.010 1.00 46.22 172 CYS D O 1
ATOM 8965 N N . LEU D 1 175 ? 4.221 3.718 30.279 1.00 40.82 173 LEU D N 1
ATOM 8966 C CA . LEU D 1 175 ? 3.803 5.073 29.944 1.00 39.11 173 LEU D CA 1
ATOM 8967 C C . LEU D 1 175 ? 4.763 6.156 30.428 1.00 35.14 173 LEU D C 1
ATOM 8968 O O . LEU D 1 175 ? 5.123 7.037 29.669 1.00 39.92 173 LEU D O 1
ATOM 8973 N N . ALA D 1 176 ? 5.200 6.058 31.679 1.00 35.41 174 ALA D N 1
ATOM 8974 C CA . ALA D 1 176 ? 5.943 7.130 32.337 1.00 37.98 174 ALA D CA 1
ATOM 8975 C C . ALA D 1 176 ? 7.216 7.556 31.601 1.00 39.88 174 ALA D C 1
ATOM 8976 O O . ALA D 1 176 ? 7.416 8.745 31.361 1.00 34.44 174 ALA D O 1
ATOM 8978 N N . PRO D 1 177 ? 8.089 6.598 31.254 1.00 39.99 175 PRO D N 1
ATOM 8979 C CA . PRO D 1 177 ? 9.326 6.977 30.554 1.00 40.35 175 PRO D CA 1
ATOM 8980 C C . PRO D 1 177 ? 9.038 7.711 29.252 1.00 37.33 175 PRO D C 1
ATOM 8981 O O . PRO D 1 177 ? 9.731 8.664 28.881 1.00 34.75 175 PRO D O 1
ATOM 8985 N N . MET D 1 178 ? 8.003 7.244 28.565 1.00 36.80 176 MET D N 1
ATOM 8986 C CA A MET D 1 178 ? 7.628 7.786 27.265 0.50 35.74 176 MET D CA 1
ATOM 8987 C CA B MET D 1 178 ? 7.636 7.782 27.264 0.50 35.72 176 MET D CA 1
ATOM 8988 C C . MET D 1 178 ? 6.986 9.158 27.410 1.00 37.24 176 MET D C 1
ATOM 8989 O O . MET D 1 178 ? 7.361 10.095 26.717 1.00 40.55 176 MET D O 1
ATOM 8998 N N . ALA D 1 179 ? 6.028 9.269 28.327 1.00 34.90 177 ALA D N 1
ATOM 8999 C CA . ALA D 1 179 ? 5.335 10.530 28.578 1.00 35.80 177 ALA D CA 1
ATOM 9000 C C . ALA D 1 179 ? 6.304 11.581 29.094 1.00 36.99 177 ALA D C 1
ATOM 9001 O O . ALA D 1 179 ? 6.204 12.759 28.744 1.00 38.75 177 ALA D O 1
ATOM 9003 N N . LYS D 1 180 ? 7.239 11.159 29.937 1.00 35.01 178 LYS D N 1
ATOM 9004 C CA . LYS D 1 180 ? 8.228 12.078 30.476 1.00 35.13 178 LYS D CA 1
ATOM 9005 C C . LYS D 1 180 ? 9.120 12.651 29.376 1.00 40.72 178 LYS D C 1
ATOM 9006 O O . LYS D 1 180 ? 9.371 13.857 29.325 1.00 42.35 178 LYS D O 1
ATOM 9012 N N . ALA D 1 181 ? 9.602 11.779 28.499 1.00 39.84 179 ALA D N 1
ATOM 9013 C CA . ALA D 1 181 ? 10.477 12.191 27.404 1.00 40.39 179 ALA D CA 1
ATOM 9014 C C . ALA D 1 181 ? 9.735 13.098 26.429 1.00 41.06 179 ALA D C 1
ATOM 9015 O O . ALA D 1 181 ? 10.291 14.075 25.935 1.00 45.75 179 ALA D O 1
ATOM 9017 N N . LEU D 1 182 ? 8.477 12.779 26.153 1.00 39.84 180 LEU D N 1
ATOM 9018 C CA . LEU D 1 182 ? 7.680 13.623 25.277 1.00 39.54 180 LEU D CA 1
ATOM 9019 C C . LEU D 1 182 ? 7.458 14.984 25.925 1.00 42.52 180 LEU D C 1
ATOM 9020 O O . LEU D 1 182 ? 7.608 16.020 25.286 1.00 46.52 180 LEU D O 1
ATOM 9025 N N . ASN D 1 183 ? 7.087 14.973 27.198 1.00 40.65 181 ASN D N 1
ATOM 9026 C CA . ASN D 1 183 ? 6.799 16.202 27.907 1.00 41.71 181 ASN D CA 1
ATOM 9027 C C . ASN D 1 183 ? 8.038 17.077 28.023 1.00 43.77 181 ASN D C 1
ATOM 9028 O O . ASN D 1 183 ? 7.960 18.289 27.834 1.00 53.42 181 ASN D O 1
ATOM 9033 N N . ASP D 1 184 ? 9.189 16.472 28.296 1.00 40.97 182 ASP D N 1
ATOM 9034 C CA . ASP D 1 184 ? 10.434 17.244 28.335 1.00 39.87 182 ASP D CA 1
ATOM 9035 C C . ASP D 1 184 ? 10.734 17.875 26.984 1.00 47.48 182 ASP D C 1
ATOM 9036 O O . ASP D 1 184 ? 11.338 18.930 26.914 1.00 49.77 182 ASP D O 1
ATOM 9041 N N . PHE D 1 185 ? 10.323 17.222 25.905 1.00 50.45 183 PHE D N 1
ATOM 9042 C CA . PHE D 1 185 ? 10.590 17.737 24.567 1.00 54.14 183 PHE D CA 1
ATOM 9043 C C . PHE D 1 185 ? 9.557 18.773 24.111 1.00 55.10 183 PHE D C 1
ATOM 9044 O O . PHE D 1 185 ? 9.914 19.843 23.614 1.00 60.02 183 PHE D O 1
ATOM 9052 N N . ALA D 1 186 ? 8.283 18.451 24.301 1.00 52.17 184 ALA D N 1
ATOM 9053 C CA . ALA D 1 186 ? 7.184 19.325 23.915 1.00 46.16 184 ALA D CA 1
ATOM 9054 C C . ALA D 1 186 ? 6.053 19.194 24.916 1.00 41.83 184 ALA D C 1
ATOM 9055 O O . ALA D 1 186 ? 5.345 18.185 24.921 1.00 45.22 184 ALA D O 1
ATOM 9057 N N . PRO D 1 187 ? 5.895 20.201 25.786 1.00 38.44 185 PRO D N 1
ATOM 9058 C CA . PRO D 1 187 ? 4.938 20.148 26.891 1.00 42.34 185 PRO D CA 1
ATOM 9059 C C . PRO D 1 187 ? 3.549 19.652 26.486 1.00 45.22 185 PRO D C 1
ATOM 9060 O O . PRO D 1 187 ? 2.948 20.149 25.536 1.00 43.88 185 PRO D O 1
ATOM 9064 N N . ILE D 1 188 ? 3.061 18.669 27.236 1.00 42.94 186 ILE D N 1
ATOM 9065 C CA . ILE D 1 188 ? 1.745 18.087 27.031 1.00 39.26 186 ILE D CA 1
ATOM 9066 C C . ILE D 1 188 ? 0.645 18.963 27.618 1.00 45.62 186 ILE D C 1
ATOM 9067 O O . ILE D 1 188 ? 0.696 19.341 28.794 1.00 50.13 186 ILE D O 1
ATOM 9072 N N . GLN D 1 189 ? -0.355 19.284 26.806 1.00 48.73 187 GLN D N 1
ATOM 9073 C CA . GLN D 1 189 ? -1.522 20.017 27.293 1.00 48.38 187 GLN D CA 1
ATOM 9074 C C . GLN D 1 189 ? -2.516 19.045 27.898 1.00 48.96 187 GLN D C 1
ATOM 9075 O O . GLN D 1 189 ? -3.071 19.277 28.968 1.00 48.95 187 GLN D O 1
ATOM 9081 N N . SER D 1 190 ? -2.738 17.948 27.188 1.00 46.15 188 SER D N 1
ATOM 9082 C CA . SER D 1 190 ? -3.556 16.867 27.687 1.00 40.87 188 SER D CA 1
ATOM 9083 C C . SER D 1 190 ? -3.294 15.623 26.839 1.00 39.09 188 SER D C 1
ATOM 9084 O O . SER D 1 190 ? -2.701 15.707 25.771 1.00 42.11 188 SER D O 1
ATOM 9087 N N . GLY D 1 191 ? -3.708 14.463 27.328 1.00 36.71 189 GLY D N 1
ATOM 9088 C CA . GLY D 1 191 ? -3.466 13.236 26.603 1.00 35.51 189 GLY D CA 1
ATOM 9089 C C . GLY D 1 191 ? -4.469 12.167 26.950 1.00 35.56 189 GLY D C 1
ATOM 9090 O O . GLY D 1 191 ? -5.042 12.165 28.044 1.00 37.95 189 GLY D O 1
ATOM 9091 N N . ILE D 1 192 ? -4.724 11.288 25.990 1.00 37.69 190 ILE D N 1
ATOM 9092 C CA . ILE D 1 192 ? -5.543 10.111 26.231 1.00 32.00 190 ILE D CA 1
ATOM 9093 C C . ILE D 1 192 ? -4.782 8.854 25.848 1.00 38.57 190 ILE D C 1
ATOM 9094 O O . ILE D 1 192 ? -4.263 8.721 24.734 1.00 36.47 190 ILE D O 1
ATOM 9099 N N . MET D 1 193 ? -4.740 7.926 26.792 1.00 37.56 191 MET D N 1
ATOM 9100 C CA . MET D 1 193 ? -3.991 6.694 26.653 1.00 35.30 191 MET D CA 1
ATOM 9101 C C . MET D 1 193 ? -4.960 5.558 26.369 1.00 36.44 191 MET D C 1
ATOM 9102 O O . MET D 1 193 ? -6.048 5.497 26.946 1.00 35.98 191 MET D O 1
ATOM 9107 N N . SER D 1 194 ? -4.577 4.681 25.450 1.00 36.52 192 SER D N 1
ATOM 9108 C CA . SER D 1 194 ? -5.285 3.434 25.242 1.00 35.27 192 SER D CA 1
ATOM 9109 C C . SER D 1 194 ? -4.259 2.331 25.267 1.00 33.29 192 SER D C 1
ATOM 9110 O O . SER D 1 194 ? -3.275 2.417 24.552 1.00 36.13 192 SER D O 1
ATOM 9113 N N . THR D 1 195 ? -4.459 1.314 26.107 1.00 29.27 193 THR D N 1
ATOM 9114 C CA . THR D 1 195 ? -3.521 0.210 26.139 1.00 27.92 193 THR D CA 1
ATOM 9115 C C . THR D 1 195 ? -4.188 -1.076 25.642 1.00 30.02 193 THR D C 1
ATOM 9116 O O . THR D 1 195 ? -5.244 -1.470 26.127 1.00 40.67 193 THR D O 1
ATOM 9120 N N . ILE D 1 196 ? -3.561 -1.703 24.654 1.00 30.24 194 ILE D N 1
ATOM 9121 C CA . ILE D 1 196 ? -3.965 -3.010 24.151 1.00 31.11 194 ILE D CA 1
ATOM 9122 C C . ILE D 1 196 ? -3.170 -4.051 24.938 1.00 32.97 194 ILE D C 1
ATOM 9123 O O . ILE D 1 196 ? -1.953 -4.172 24.789 1.00 29.57 194 ILE D O 1
ATOM 9128 N N . HIS D 1 197 ? -3.866 -4.797 25.782 1.00 33.11 195 HIS D N 1
ATOM 9129 C CA . HIS D 1 197 ? -3.222 -5.465 26.901 1.00 29.41 195 HIS D CA 1
ATOM 9130 C C . HIS D 1 197 ? -3.442 -6.971 26.854 1.00 27.10 195 HIS D C 1
ATOM 9131 O O . HIS D 1 197 ? -4.535 -7.436 26.526 1.00 24.06 195 HIS D O 1
ATOM 9138 N N . ALA D 1 198 ? -2.412 -7.740 27.177 1.00 29.06 196 ALA D N 1
ATOM 9139 C CA . ALA D 1 198 ? -2.576 -9.193 27.246 1.00 32.93 196 ALA D CA 1
ATOM 9140 C C . ALA D 1 198 ? -3.614 -9.549 28.292 1.00 31.02 196 ALA D C 1
ATOM 9141 O O . ALA D 1 198 ? -3.785 -8.809 29.247 1.00 28.34 196 ALA D O 1
ATOM 9143 N N . PHE D 1 199 ? -4.317 -10.672 28.140 1.00 33.30 197 PHE D N 1
ATOM 9144 C CA . PHE D 1 199 ? -5.256 -11.040 29.208 1.00 31.72 197 PHE D CA 1
ATOM 9145 C C . PHE D 1 199 ? -4.483 -11.466 30.463 1.00 33.11 197 PHE D C 1
ATOM 9146 O O . PHE D 1 199 ? -3.316 -11.828 30.372 1.00 30.69 197 PHE D O 1
ATOM 9154 N N . THR D 1 200 ? -5.105 -11.351 31.637 1.00 31.96 198 THR D N 1
ATOM 9155 C CA . THR D 1 200 ? -4.438 -11.728 32.878 1.00 31.89 198 THR D CA 1
ATOM 9156 C C . THR D 1 200 ? -5.335 -12.565 33.795 1.00 37.62 198 THR D C 1
ATOM 9157 O O . THR D 1 200 ? -6.505 -12.826 33.500 1.00 37.06 198 THR D O 1
ATOM 9161 N N . GLY D 1 201 ? -4.788 -12.911 34.952 1.00 35.10 199 GLY D N 1
ATOM 9162 C CA . GLY D 1 201 ? -5.430 -13.853 35.847 1.00 39.74 199 GLY D CA 1
ATOM 9163 C C . GLY D 1 201 ? -6.712 -13.333 36.458 1.00 39.55 199 GLY D C 1
ATOM 9164 O O . GLY D 1 201 ? -7.443 -14.086 37.101 1.00 39.72 199 GLY D O 1
ATOM 9165 N N . ASP D 1 202 ? -6.992 -12.047 36.291 1.00 30.69 200 ASP D N 1
ATOM 9166 C CA . ASP D 1 202 ? -8.214 -11.513 36.868 1.00 36.41 200 ASP D CA 1
ATOM 9167 C C . ASP D 1 202 ? -9.382 -11.548 35.880 1.00 32.85 200 ASP D C 1
ATOM 9168 O O . ASP D 1 202 ? -10.433 -10.954 36.138 1.00 37.45 200 ASP D O 1
ATOM 9173 N N . GLN D 1 203 ? -9.195 -12.196 34.734 1.00 29.67 201 GLN D N 1
ATOM 9174 C CA . GLN D 1 203 ? -10.320 -12.472 33.835 1.00 30.57 201 GLN D CA 1
ATOM 9175 C C . GLN D 1 203 ? -10.679 -13.941 33.925 1.00 32.97 201 GLN D C 1
ATOM 9176 O O . GLN D 1 203 ? -9.849 -14.767 34.301 1.00 36.25 201 GLN D O 1
ATOM 9182 N N . MET D 1 204 ? -11.892 -14.270 33.504 1.00 32.70 202 MET D N 1
ATOM 9183 C CA . MET D 1 204 ? -12.391 -15.628 33.595 1.00 33.31 202 MET D CA 1
ATOM 9184 C C . MET D 1 204 ? -11.958 -16.467 32.388 1.00 31.83 202 MET D C 1
ATOM 9185 O O . MET D 1 204 ? -11.810 -15.945 31.281 1.00 32.46 202 MET D O 1
ATOM 9190 N N . VAL D 1 205 ? -11.760 -17.767 32.599 1.00 27.70 203 VAL D N 1
ATOM 9191 C CA . VAL D 1 205 ? -11.394 -18.636 31.485 1.00 33.76 203 VAL D CA 1
ATOM 9192 C C . VAL D 1 205 ? -12.580 -18.779 30.509 1.00 30.35 203 VAL D C 1
ATOM 9193 O O . VAL D 1 205 ? -12.390 -18.762 29.309 1.00 32.38 203 VAL D O 1
ATOM 9197 N N . LEU D 1 206 ? -13.800 -18.899 31.033 1.00 34.30 204 LEU D N 1
ATOM 9198 C CA . LEU D 1 206 ? -15.017 -18.908 30.210 1.00 37.13 204 LEU D CA 1
ATOM 9199 C C . LEU D 1 206 ? -16.033 -17.994 30.899 1.00 38.17 204 LEU D C 1
ATOM 9200 O O . LEU D 1 206 ? -15.848 -17.681 32.063 1.00 45.96 204 LEU D O 1
ATOM 9205 N N . ASP D 1 207 ? -17.070 -17.546 30.191 1.00 34.65 205 ASP D N 1
ATOM 9206 C CA . ASP D 1 207 ? -18.086 -16.660 30.774 1.00 37.00 205 ASP D CA 1
ATOM 9207 C C . ASP D 1 207 ? -18.569 -17.192 32.134 1.00 41.96 205 ASP D C 1
ATOM 9208 O O . ASP D 1 207 ? -19.085 -18.309 32.213 1.00 45.78 205 ASP D O 1
ATOM 9213 N N . GLY D 1 208 ? -18.418 -16.398 33.192 1.00 33.30 206 GLY D N 1
ATOM 9214 C CA . GLY D 1 208 ? -18.826 -16.818 34.525 1.00 35.59 206 GLY D CA 1
ATOM 9215 C C . GLY D 1 208 ? -18.838 -15.681 35.538 1.00 39.10 206 GLY D C 1
ATOM 9216 O O . GLY D 1 208 ? -18.328 -14.603 35.269 1.00 39.07 206 GLY D O 1
ATOM 9217 N N . PRO D 1 209 ? -19.428 -15.912 36.715 1.00 41.30 207 PRO D N 1
ATOM 9218 C CA . PRO D 1 209 ? -19.583 -14.824 37.682 1.00 37.58 207 PRO D CA 1
ATOM 9219 C C . PRO D 1 209 ? -18.235 -14.324 38.188 1.00 42.69 207 PRO D C 1
ATOM 9220 O O . PRO D 1 209 ? -17.445 -15.102 38.722 1.00 54.12 207 PRO D O 1
ATOM 9224 N N . HIS D 1 210 ? -17.968 -13.040 38.000 1.00 42.44 208 HIS D N 1
ATOM 9225 C CA . HIS D 1 210 ? -16.715 -12.452 38.436 1.00 41.76 208 HIS D CA 1
ATOM 9226 C C . HIS D 1 210 ? -16.835 -12.034 39.908 1.00 49.50 208 HIS D C 1
ATOM 9227 O O . HIS D 1 210 ? -17.830 -11.417 40.307 1.00 52.74 208 HIS D O 1
ATOM 9234 N N . ARG D 1 211 ? -15.853 -12.397 40.725 1.00 49.90 209 ARG D N 1
ATOM 9235 C CA . ARG D 1 211 ? -15.938 -12.160 42.172 1.00 55.02 209 ARG D CA 1
ATOM 9236 C C . ARG D 1 211 ? -15.971 -10.666 42.569 1.00 56.03 209 ARG D C 1
ATOM 9237 O O . ARG D 1 211 ? -16.508 -10.316 43.617 1.00 54.65 209 ARG D O 1
ATOM 9245 N N . LYS D 1 212 ? -15.412 -9.783 41.750 1.00 54.77 210 LYS D N 1
ATOM 9246 C CA . LYS D 1 212 ? -15.474 -8.356 42.067 1.00 56.14 210 LYS D CA 1
ATOM 9247 C C . LYS D 1 212 ? -16.617 -7.626 41.374 1.00 52.22 210 LYS D C 1
ATOM 9248 O O . LYS D 1 212 ? -16.717 -6.408 41.475 1.00 53.77 210 LYS D O 1
ATOM 9254 N N . GLY D 1 213 ? -17.486 -8.360 40.689 1.00 48.10 211 GLY D N 1
ATOM 9255 C CA . GLY D 1 213 ? -18.654 -7.749 40.072 1.00 51.33 211 GLY D CA 1
ATOM 9256 C C . GLY D 1 213 ? -18.418 -6.987 38.773 1.00 53.40 211 GLY D C 1
ATOM 9257 O O . GLY D 1 213 ? -19.306 -6.273 38.300 1.00 58.93 211 GLY D O 1
ATOM 9258 N N . ASP D 1 214 ? -17.225 -7.118 38.198 1.00 45.63 212 ASP D N 1
ATOM 9259 C CA . ASP D 1 214 ? -16.928 -6.491 36.912 1.00 40.77 212 ASP D CA 1
ATOM 9260 C C . ASP D 1 214 ? -17.531 -7.321 35.769 1.00 40.29 212 ASP D C 1
ATOM 9261 O O . ASP D 1 214 ? -17.114 -8.463 35.540 1.00 41.28 212 ASP D O 1
ATOM 9266 N N . LEU D 1 215 ? -18.520 -6.785 35.098 1.00 38.44 213 LEU D N 1
ATOM 9267 C CA . LEU D 1 215 ? -19.185 -7.516 34.059 1.00 39.28 213 LEU D CA 1
ATOM 9268 C C . LEU D 1 215 ? -18.378 -7.852 32.823 1.00 41.17 213 LEU D C 1
ATOM 9269 O O . LEU D 1 215 ? -18.697 -8.785 32.161 1.00 49.23 213 LEU D O 1
ATOM 9274 N N . ARG D 1 216 ? -17.347 -7.098 32.523 1.00 32.39 214 ARG D N 1
ATOM 9275 C CA . ARG D 1 216 ? -16.561 -7.367 31.355 1.00 34.96 214 ARG D CA 1
ATOM 9276 C C . ARG D 1 216 ? -15.477 -8.369 31.671 1.00 32.46 214 ARG D C 1
ATOM 9277 O O . ARG D 1 216 ? -15.163 -9.163 30.865 1.00 34.30 214 ARG D O 1
ATOM 9285 N N . ARG D 1 217 ? -14.943 -8.332 32.872 1.00 33.06 215 ARG D N 1
ATOM 9286 C CA . ARG D 1 217 ? -13.927 -9.273 33.267 1.00 36.58 215 ARG D CA 1
ATOM 9287 C C . ARG D 1 217 ? -14.515 -10.657 33.494 1.00 39.97 215 ARG D C 1
ATOM 9288 O O . ARG D 1 217 ? -13.816 -11.609 33.614 1.00 34.91 215 ARG D O 1
ATOM 9296 N N . ALA D 1 218 ? -15.829 -10.732 33.508 1.00 35.26 216 ALA D N 1
ATOM 9297 C CA . ALA D 1 218 ? -16.519 -11.969 33.658 1.00 31.95 216 ALA D CA 1
ATOM 9298 C C . ALA D 1 218 ? -16.534 -12.744 32.358 1.00 36.17 216 ALA D C 1
ATOM 9299 O O . ALA D 1 218 ? -16.869 -13.877 32.344 1.00 36.46 216 ALA D O 1
ATOM 9301 N N . ARG D 1 219 ? -16.171 -12.112 31.266 1.00 35.24 217 ARG D N 1
ATOM 9302 C CA . ARG D 1 219 ? -16.184 -12.749 29.962 1.00 35.59 217 ARG D CA 1
ATOM 9303 C C . ARG D 1 219 ? -14.959 -13.599 29.618 1.00 31.95 217 ARG D C 1
ATOM 9304 O O . ARG D 1 219 ? -13.885 -13.383 30.131 1.00 28.07 217 ARG D O 1
ATOM 9312 N N . ALA D 1 220 ? -15.158 -14.574 28.752 1.00 29.41 218 ALA D N 1
ATOM 9313 C CA . ALA D 1 220 ? -14.057 -15.459 28.369 1.00 30.88 218 ALA D CA 1
ATOM 9314 C C . ALA D 1 220 ? -12.855 -14.651 27.869 1.00 34.11 218 ALA D C 1
ATOM 9315 O O . ALA D 1 220 ? -12.981 -13.835 26.949 1.00 37.19 218 ALA D O 1
ATOM 9317 N N . ALA D 1 221 ? -11.690 -14.890 28.465 1.00 32.84 219 ALA D N 1
ATOM 9318 C CA . ALA D 1 221 ? -10.536 -14.035 28.221 1.00 31.91 219 ALA D CA 1
ATOM 9319 C C . ALA D 1 221 ? -9.918 -14.245 26.858 1.00 32.63 219 ALA D C 1
ATOM 9320 O O . ALA D 1 221 ? -9.475 -13.272 26.217 1.00 30.22 219 ALA D O 1
ATOM 9322 N N . ALA D 1 222 ? -9.865 -15.503 26.417 1.00 28.40 220 ALA D N 1
ATOM 9323 C CA . ALA D 1 222 ? -9.093 -15.857 25.230 1.00 25.24 220 ALA D CA 1
ATOM 9324 C C . ALA D 1 222 ? -9.831 -15.749 23.900 1.00 26.05 220 ALA D C 1
ATOM 9325 O O . ALA D 1 222 ? -9.238 -16.014 22.860 1.00 31.77 220 ALA D O 1
ATOM 9327 N N . ILE D 1 223 ? -11.110 -15.390 23.903 1.00 25.67 221 ILE D N 1
ATOM 9328 C CA . ILE D 1 223 ? -11.820 -15.276 22.623 1.00 31.66 221 ILE D CA 1
ATOM 9329 C C . ILE D 1 223 ? -12.545 -13.938 22.462 1.00 31.33 221 ILE D C 1
ATOM 9330 O O . ILE D 1 223 ? -13.468 -13.814 21.659 1.00 39.29 221 ILE D O 1
ATOM 9335 N N . ASN D 1 224 ? -12.119 -12.944 23.235 1.00 29.69 222 ASN D N 1
ATOM 9336 C CA . ASN D 1 224 ? -12.770 -11.638 23.246 1.00 25.84 222 ASN D CA 1
ATOM 9337 C C . ASN D 1 224 ? -11.794 -10.489 23.318 1.00 26.02 222 ASN D C 1
ATOM 9338 O O . ASN D 1 224 ? -10.755 -10.578 23.999 1.00 23.46 222 ASN D O 1
ATOM 9343 N N . ILE D 1 225 ? -12.150 -9.412 22.618 1.00 25.28 223 ILE D N 1
ATOM 9344 C CA . ILE D 1 225 ? -11.650 -8.079 22.915 1.00 21.85 223 ILE D CA 1
ATOM 9345 C C . ILE D 1 225 ? -12.503 -7.530 24.042 1.00 25.61 223 ILE D C 1
ATOM 9346 O O . ILE D 1 225 ? -13.726 -7.429 23.900 1.00 29.56 223 ILE D O 1
ATOM 9351 N N . VAL D 1 226 ? -11.875 -7.192 25.162 1.00 26.40 224 VAL D N 1
ATOM 9352 C CA . VAL D 1 226 ? -12.592 -6.783 26.368 1.00 26.69 224 VAL D CA 1
ATOM 9353 C C . VAL D 1 226 ? -12.190 -5.386 26.854 1.00 31.32 224 VAL D C 1
ATOM 9354 O O . VAL D 1 226 ? -11.103 -5.215 27.413 1.00 33.67 224 VAL D O 1
ATOM 9358 N N . PRO D 1 227 ? -13.070 -4.385 26.677 1.00 33.16 225 PRO D N 1
ATOM 9359 C CA . PRO D 1 227 ? -12.753 -3.060 27.228 1.00 32.94 225 PRO D CA 1
ATOM 9360 C C . PRO D 1 227 ? -12.617 -3.153 28.732 1.00 35.61 225 PRO D C 1
ATOM 9361 O O . PRO D 1 227 ? -13.357 -3.888 29.367 1.00 34.90 225 PRO D O 1
ATOM 9365 N N . ASN D 1 228 ? -11.667 -2.443 29.306 1.00 40.92 226 ASN D N 1
ATOM 9366 C CA . ASN D 1 228 ? -11.576 -2.443 30.752 1.00 40.70 226 ASN D CA 1
ATOM 9367 C C . ASN D 1 228 ? -10.983 -1.136 31.246 1.00 39.00 226 ASN D C 1
ATOM 9368 O O . ASN D 1 228 ? -10.313 -0.426 30.502 1.00 37.96 226 ASN D O 1
ATOM 9373 N N . SER D 1 229 ? -11.258 -0.795 32.495 1.00 43.68 227 SER D N 1
ATOM 9374 C CA . SER D 1 229 ? -10.779 0.472 33.020 1.00 41.55 227 SER D CA 1
ATOM 9375 C C . SER D 1 229 ? -9.339 0.320 33.465 1.00 43.78 227 SER D C 1
ATOM 9376 O O . SER D 1 229 ? -8.879 -0.783 33.726 1.00 49.75 227 SER D O 1
ATOM 9379 N N . THR D 1 230 ? -8.609 1.425 33.491 1.00 45.56 228 THR D N 1
ATOM 9380 C CA . THR D 1 230 ? -7.251 1.431 34.027 1.00 48.76 228 THR D CA 1
ATOM 9381 C C . THR D 1 230 ? -6.983 2.777 34.670 1.00 50.74 228 THR D C 1
ATOM 9382 O O . THR D 1 230 ? -7.419 3.802 34.157 1.00 50.00 228 THR D O 1
ATOM 9386 N N . GLY D 1 231 ? -6.265 2.773 35.787 1.00 47.94 229 GLY D N 1
ATOM 9387 C CA . GLY D 1 231 ? -5.997 4.001 36.500 1.00 46.01 229 GLY D CA 1
ATOM 9388 C C . GLY D 1 231 ? -4.601 4.537 36.248 1.00 46.23 229 GLY D C 1
ATOM 9389 O O . GLY D 1 231 ? -4.203 5.532 36.845 1.00 50.46 229 GLY D O 1
ATOM 9390 N N . ALA D 1 232 ? -3.856 3.883 35.362 1.00 41.97 230 ALA D N 1
ATOM 9391 C CA . ALA D 1 232 ? -2.467 4.260 35.107 1.00 41.00 230 ALA D CA 1
ATOM 9392 C C . ALA D 1 232 ? -2.286 5.728 34.660 1.00 46.02 230 ALA D C 1
ATOM 9393 O O . ALA D 1 232 ? -1.391 6.426 35.149 1.00 47.81 230 ALA D O 1
ATOM 9395 N N . ALA D 1 233 ? -3.114 6.194 33.736 1.00 39.85 231 ALA D N 1
ATOM 9396 C CA . ALA D 1 233 ? -2.922 7.535 33.199 1.00 43.64 231 ALA D CA 1
ATOM 9397 C C . ALA D 1 233 ? -3.388 8.592 34.229 1.00 51.57 231 ALA D C 1
ATOM 9398 O O . ALA D 1 233 ? -2.669 9.552 34.503 1.00 48.34 231 ALA D O 1
ATOM 9400 N N . LYS D 1 234 ? -4.560 8.380 34.836 1.00 48.55 232 LYS D N 1
ATOM 9401 C CA . LYS D 1 234 ? -5.095 9.291 35.854 1.00 51.68 232 LYS D CA 1
ATOM 9402 C C . LYS D 1 234 ? -4.203 9.473 37.071 1.00 55.79 232 LYS D C 1
ATOM 9403 O O . LYS D 1 234 ? -4.270 10.523 37.713 1.00 59.77 232 LYS D O 1
ATOM 9409 N N . ALA D 1 235 ? -3.414 8.463 37.430 1.00 51.33 233 ALA D N 1
ATOM 9410 C CA . ALA D 1 235 ? -2.565 8.569 38.621 1.00 44.23 233 ALA D CA 1
ATOM 9411 C C . ALA D 1 235 ? -1.083 8.795 38.269 1.00 48.18 233 ALA D C 1
ATOM 9412 O O . ALA D 1 235 ? -0.201 8.593 39.111 1.00 46.20 233 ALA D O 1
ATOM 9414 N N . ILE D 1 236 ? -0.816 9.258 37.049 1.00 46.01 234 ILE D N 1
ATOM 9415 C CA . ILE D 1 236 ? 0.552 9.474 36.586 1.00 42.76 234 ILE D CA 1
ATOM 9416 C C . ILE D 1 236 ? 1.248 10.573 37.398 1.00 42.71 234 ILE D C 1
ATOM 9417 O O . ILE D 1 236 ? 2.483 10.648 37.449 1.00 36.52 234 ILE D O 1
ATOM 9422 N N . GLY D 1 237 ? 0.445 11.420 38.038 1.00 37.52 235 GLY D N 1
ATOM 9423 C CA . GLY D 1 237 ? 0.973 12.498 38.854 1.00 35.84 235 GLY D CA 1
ATOM 9424 C C . GLY D 1 237 ? 1.839 12.017 40.010 1.00 45.81 235 GLY D C 1
ATOM 9425 O O . GLY D 1 237 ? 2.746 12.719 40.455 1.00 45.20 235 GLY D O 1
ATOM 9426 N N . LEU D 1 238 ? 1.581 10.805 40.491 1.00 33.51 236 LEU D N 1
ATOM 9427 C CA . LEU D 1 238 ? 2.378 10.273 41.582 1.00 34.18 236 LEU D CA 1
ATOM 9428 C C . LEU D 1 238 ? 3.820 10.030 41.150 1.00 37.73 236 LEU D C 1
ATOM 9429 O O . LEU D 1 238 ? 4.737 10.100 41.971 1.00 38.16 236 LEU D O 1
ATOM 9434 N N . VAL D 1 239 ? 4.022 9.789 39.856 1.00 36.67 237 VAL D N 1
ATOM 9435 C CA . VAL D 1 239 ? 5.343 9.434 39.346 1.00 39.17 237 VAL D CA 1
ATOM 9436 C C . VAL D 1 239 ? 5.994 10.619 38.633 1.00 42.14 237 VAL D C 1
ATOM 9437 O O . VAL D 1 239 ? 7.195 10.880 38.802 1.00 45.32 237 VAL D O 1
ATOM 9441 N N . ILE D 1 240 ? 5.195 11.343 37.854 1.00 39.74 238 ILE D N 1
ATOM 9442 C CA . ILE D 1 240 ? 5.669 12.534 37.164 1.00 43.09 238 ILE D CA 1
ATOM 9443 C C . ILE D 1 240 ? 4.840 13.745 37.599 1.00 42.46 238 ILE D C 1
ATOM 9444 O O . ILE D 1 240 ? 3.849 14.079 36.951 1.00 43.53 238 ILE D O 1
ATOM 9449 N N . PRO D 1 241 ? 5.231 14.397 38.703 1.00 42.06 239 PRO D N 1
ATOM 9450 C CA . PRO D 1 241 ? 4.396 15.482 39.236 1.00 44.59 239 PRO D CA 1
ATOM 9451 C C . PRO D 1 241 ? 4.046 16.574 38.212 1.00 45.51 239 PRO D C 1
ATOM 9452 O O . PRO D 1 241 ? 2.952 17.112 38.312 1.00 49.90 239 PRO D O 1
ATOM 9456 N N . GLU D 1 242 ? 4.910 16.881 37.247 1.00 43.11 240 GLU D N 1
ATOM 9457 C CA . GLU D 1 242 ? 4.550 17.899 36.247 1.00 48.38 240 GLU D CA 1
ATOM 9458 C C . GLU D 1 242 ? 3.397 17.461 35.312 1.00 47.93 240 GLU D C 1
ATOM 9459 O O . GLU D 1 242 ? 2.795 18.318 34.660 1.00 47.47 240 GLU D O 1
ATOM 9465 N N . LEU D 1 243 ? 3.081 16.160 35.244 1.00 43.01 241 LEU D N 1
ATOM 9466 C CA . LEU D 1 243 ? 1.953 15.685 34.414 1.00 34.38 241 LEU D CA 1
ATOM 9467 C C . LEU D 1 243 ? 0.654 15.441 35.191 1.00 41.05 241 LEU D C 1
ATOM 9468 O O . LEU D 1 243 ? -0.368 15.047 34.613 1.00 39.63 241 LEU D O 1
ATOM 9473 N N . ASN D 1 244 ? 0.695 15.691 36.492 1.00 47.90 242 ASN D N 1
ATOM 9474 C CA . ASN D 1 244 ? -0.461 15.491 37.361 1.00 48.97 242 ASN D CA 1
ATOM 9475 C C . ASN D 1 244 ? -1.730 16.127 36.803 1.00 46.11 242 ASN D C 1
ATOM 9476 O O . ASN D 1 244 ? -1.778 17.336 36.555 1.00 38.92 242 ASN D O 1
ATOM 9481 N N . GLY D 1 245 ? -2.745 15.296 36.594 1.00 38.64 243 GLY D N 1
ATOM 9482 C CA . GLY D 1 245 ? -4.049 15.756 36.156 1.00 38.97 243 GLY D CA 1
ATOM 9483 C C . GLY D 1 245 ? -4.204 15.940 34.660 1.00 42.99 243 GLY D C 1
ATOM 9484 O O . GLY D 1 245 ? -5.258 16.371 34.203 1.00 48.06 243 GLY D O 1
ATOM 9485 N N . LYS D 1 246 ? -3.185 15.582 33.884 1.00 36.80 244 LYS D N 1
ATOM 9486 C CA . LYS D 1 246 ? -3.236 15.849 32.443 1.00 39.16 244 LYS D CA 1
ATOM 9487 C C . LYS D 1 246 ? -3.639 14.673 31.551 1.00 40.42 244 LYS D C 1
ATOM 9488 O O . LYS D 1 246 ? -3.994 14.879 30.388 1.00 41.97 244 LYS D O 1
ATOM 9494 N N . LEU D 1 247 ? -3.589 13.455 32.085 1.00 34.79 245 LEU D N 1
ATOM 9495 C CA . LEU D 1 247 ? -3.869 12.251 31.298 1.00 33.06 245 LEU D CA 1
ATOM 9496 C C . LEU D 1 247 ? -5.061 11.446 31.791 1.00 38.19 245 LEU D C 1
ATOM 9497 O O . LEU D 1 247 ? -5.283 11.291 33.003 1.00 37.40 245 LEU D O 1
ATOM 9502 N N . ILE D 1 248 ? -5.830 10.926 30.841 1.00 38.38 246 ILE D N 1
ATOM 9503 C CA . ILE D 1 248 ? -6.831 9.914 31.142 1.00 31.72 246 ILE D CA 1
ATOM 9504 C C . ILE D 1 248 ? -6.635 8.749 30.195 1.00 37.83 246 ILE D C 1
ATOM 9505 O O . ILE D 1 248 ? -5.883 8.856 29.229 1.00 41.63 246 ILE D O 1
ATOM 9510 N N . GLY D 1 249 ? -7.320 7.638 30.447 1.00 34.91 247 GLY D N 1
ATOM 9511 C CA . GLY D 1 249 ? -7.129 6.485 29.598 1.00 35.20 247 GLY D CA 1
ATOM 9512 C C . GLY D 1 249 ? -7.904 5.257 29.995 1.00 42.04 247 GLY D C 1
ATOM 9513 O O . GLY D 1 249 ? -8.553 5.212 31.043 1.00 41.40 247 GLY D O 1
ATOM 9514 N N . SER D 1 250 ? -7.796 4.235 29.155 1.00 42.02 248 SER D N 1
ATOM 9515 C CA . SER D 1 250 ? -8.505 2.989 29.365 1.00 44.29 248 SER D CA 1
ATOM 9516 C C . SER D 1 250 ? -7.781 1.890 28.619 1.00 38.79 248 SER D C 1
ATOM 9517 O O . SER D 1 250 ? -6.744 2.124 28.009 1.00 44.41 248 SER D O 1
ATOM 9520 N N . ALA D 1 251 ? -8.330 0.685 28.677 1.00 33.98 249 ALA D N 1
ATOM 9521 C CA . ALA D 1 251 ? -7.642 -0.477 28.150 1.00 35.14 249 ALA D CA 1
ATOM 9522 C C . ALA D 1 251 ? -8.531 -1.321 27.238 1.00 33.21 249 ALA D C 1
ATOM 9523 O O . ALA D 1 251 ? -9.748 -1.248 27.298 1.00 36.40 249 ALA D O 1
ATOM 9525 N N . GLN D 1 252 ? -7.907 -2.103 26.375 1.00 34.76 250 GLN D N 1
ATOM 9526 C CA . GLN D 1 252 ? -8.602 -3.192 25.682 1.00 33.58 250 GLN D CA 1
ATOM 9527 C C . GLN D 1 252 ? -7.828 -4.475 25.950 1.00 33.89 250 GLN D C 1
ATOM 9528 O O . GLN D 1 252 ? -6.664 -4.573 25.561 1.00 30.61 250 GLN D O 1
ATOM 9534 N N . ARG D 1 253 ? -8.428 -5.441 26.647 1.00 21.37 251 ARG D N 1
ATOM 9535 C CA . ARG D 1 253 ? -7.761 -6.731 26.832 1.00 25.61 251 ARG D CA 1
ATOM 9536 C C . ARG D 1 253 ? -8.037 -7.643 25.647 1.00 24.67 251 ARG D C 1
ATOM 9537 O O . ARG D 1 253 ? -9.183 -7.780 25.212 1.00 27.34 251 ARG D O 1
ATOM 9545 N N . VAL D 1 254 ? -6.975 -8.222 25.097 1.00 21.69 252 VAL D N 1
ATOM 9546 C CA . VAL D 1 254 ? -7.090 -9.054 23.895 1.00 28.67 252 VAL D CA 1
ATOM 9547 C C . VAL D 1 254 ? -6.455 -10.432 24.138 1.00 25.98 252 VAL D C 1
ATOM 9548 O O . VAL D 1 254 ? -5.701 -10.597 25.093 1.00 27.98 252 VAL D O 1
ATOM 9552 N N . PRO D 1 255 ? -6.744 -11.424 23.267 1.00 28.87 253 PRO D N 1
ATOM 9553 C CA . PRO D 1 255 ? -6.288 -12.808 23.506 1.00 25.13 253 PRO D CA 1
ATOM 9554 C C . PRO D 1 255 ? -4.815 -13.165 23.219 1.00 30.84 253 PRO D C 1
ATOM 9555 O O . PRO D 1 255 ? -4.585 -14.048 22.401 1.00 31.68 253 PRO D O 1
ATOM 9559 N N . VAL D 1 256 ? -3.854 -12.512 23.869 1.00 29.91 254 VAL D N 1
ATOM 9560 C CA . VAL D 1 256 ? -2.469 -12.986 23.913 1.00 25.50 254 VAL D CA 1
ATOM 9561 C C . VAL D 1 256 ? -2.135 -13.197 25.397 1.00 28.63 254 VAL D C 1
ATOM 9562 O O . VAL D 1 256 ? -2.611 -12.439 26.238 1.00 29.73 254 VAL D O 1
ATOM 9566 N N . PRO D 1 257 ? -1.370 -14.256 25.734 1.00 33.69 255 PRO D N 1
ATOM 9567 C CA . PRO D 1 257 ? -1.113 -14.576 27.149 1.00 31.27 255 PRO D CA 1
ATOM 9568 C C . PRO D 1 257 ? -0.203 -13.585 27.848 1.00 33.85 255 PRO D C 1
ATOM 9569 O O . PRO D 1 257 ? -0.181 -13.512 29.080 1.00 35.33 255 PRO D O 1
ATOM 9573 N N . THR D 1 258 ? 0.586 -12.864 27.075 1.00 28.40 256 THR D N 1
ATOM 9574 C CA . THR D 1 258 ? 1.460 -11.871 27.664 1.00 29.95 256 THR D CA 1
ATOM 9575 C C . THR D 1 258 ? 1.989 -10.955 26.555 1.00 27.01 256 THR D C 1
ATOM 9576 O O . THR D 1 258 ? 1.964 -11.324 25.393 1.00 26.38 256 THR D O 1
ATOM 9580 N N . GLY D 1 259 ? 2.355 -9.720 26.896 1.00 30.27 257 GLY D N 1
ATOM 9581 C CA . GLY D 1 259 ? 2.809 -8.773 25.896 1.00 27.39 257 GLY D CA 1
ATOM 9582 C C . GLY D 1 259 ? 1.738 -7.753 25.609 1.00 31.19 257 GLY D C 1
ATOM 9583 O O . GLY D 1 259 ? 0.630 -8.106 25.245 1.00 30.04 257 GLY D O 1
ATOM 9584 N N . SER D 1 260 ? 2.068 -6.474 25.765 1.00 33.45 258 SER D N 1
ATOM 9585 C CA . SER D 1 260 ? 1.068 -5.426 25.654 1.00 30.97 258 SER D CA 1
ATOM 9586 C C . SER D 1 260 ? 1.637 -4.188 24.943 1.00 29.52 258 SER D C 1
ATOM 9587 O O . SER D 1 260 ? 2.847 -4.039 24.799 1.00 26.59 258 SER D O 1
ATOM 9590 N N . THR D 1 261 ? 0.766 -3.281 24.531 1.00 25.91 259 THR D N 1
ATOM 9591 C CA . THR D 1 261 ? 1.229 -2.070 23.869 1.00 32.11 259 THR D CA 1
ATOM 9592 C C . THR D 1 261 ? 0.446 -0.861 24.388 1.00 31.23 259 THR D C 1
ATOM 9593 O O . THR D 1 261 ? -0.769 -0.944 24.616 1.00 29.41 259 THR D O 1
ATOM 9597 N N . THR D 1 262 ? 1.147 0.250 24.594 1.00 30.20 260 THR D N 1
ATOM 9598 C CA . THR D 1 262 ? 0.522 1.483 25.102 1.00 32.42 260 THR D CA 1
ATOM 9599 C C . THR D 1 262 ? 0.499 2.580 24.064 1.00 28.70 260 THR D C 1
ATOM 9600 O O . THR D 1 262 ? 1.560 3.011 23.631 1.00 33.53 260 THR D O 1
ATOM 9604 N N . LEU D 1 263 ? -0.690 3.072 23.708 1.00 29.42 261 LEU D N 1
ATOM 9605 C CA . LEU D 1 263 ? -0.802 4.164 22.736 1.00 27.34 261 LEU D CA 1
ATOM 9606 C C . LEU D 1 263 ? -1.192 5.475 23.431 1.00 33.90 261 LEU D C 1
ATOM 9607 O O . LEU D 1 263 ? -2.227 5.541 24.093 1.00 36.76 261 LEU D O 1
ATOM 9612 N N . LEU D 1 264 ? -0.377 6.511 23.274 1.00 32.19 262 LEU D N 1
ATOM 9613 C CA . LEU D 1 264 ? -0.689 7.819 23.865 1.00 34.30 262 LEU D CA 1
ATOM 9614 C C . LEU D 1 264 ? -1.046 8.850 22.803 1.00 33.78 262 LEU D C 1
ATOM 9615 O O . LEU D 1 264 ? -0.228 9.181 21.941 1.00 30.56 262 LEU D O 1
ATOM 9620 N N . PHE D 1 265 ? -2.261 9.377 22.893 1.00 33.73 263 PHE D N 1
ATOM 9621 C CA . PHE D 1 265 ? -2.722 10.430 22.004 1.00 34.92 263 PHE D CA 1
ATOM 9622 C C . PHE D 1 265 ? -2.691 11.774 22.720 1.00 41.53 263 PHE D C 1
ATOM 9623 O O . PHE D 1 265 ? -3.581 12.102 23.509 1.00 42.02 263 PHE D O 1
ATOM 9631 N N . ALA D 1 266 ? -1.651 12.550 22.438 1.00 36.39 264 ALA D N 1
ATOM 9632 C CA . ALA D 1 266 ? -1.409 13.761 23.190 1.00 39.86 264 ALA D CA 1
ATOM 9633 C C . ALA D 1 266 ? -1.519 15.014 22.317 1.00 43.41 264 ALA D C 1
ATOM 9634 O O . ALA D 1 266 ? -1.109 15.025 21.150 1.00 46.94 264 ALA D O 1
ATOM 9636 N N . VAL D 1 267 ? -2.083 16.066 22.887 1.00 43.62 265 VAL D N 1
ATOM 9637 C CA . VAL D 1 267 ? -2.007 17.390 22.283 1.00 40.11 265 VAL D CA 1
ATOM 9638 C C . VAL D 1 267 ? -0.839 18.096 22.951 1.00 40.52 265 VAL D C 1
ATOM 9639 O O . VAL D 1 267 ? -0.793 18.193 24.180 1.00 40.46 265 VAL D O 1
ATOM 9643 N N . VAL D 1 268 ? 0.140 18.505 22.154 1.00 37.54 266 VAL D N 1
ATOM 9644 C CA . VAL D 1 268 ? 1.326 19.179 22.671 1.00 36.48 266 VAL D CA 1
ATOM 9645 C C . VAL D 1 268 ? 1.431 20.582 22.090 1.00 44.58 266 VAL D C 1
ATOM 9646 O O . VAL D 1 268 ? 0.980 20.837 20.968 1.00 46.93 266 VAL D O 1
ATOM 9650 N N . LYS D 1 269 ? 2.050 21.481 22.842 1.00 46.65 267 LYS D N 1
ATOM 9651 C CA . LYS D 1 269 ? 2.211 22.865 22.406 1.00 48.20 267 LYS D CA 1
ATOM 9652 C C . LYS D 1 269 ? 3.699 23.165 22.319 1.00 48.54 267 LYS D C 1
ATOM 9653 O O . LYS D 1 269 ? 4.434 22.912 23.271 1.00 54.58 267 LYS D O 1
ATOM 9659 N N . SER D 1 270 ? 4.157 23.646 21.171 1.00 47.06 268 SER D N 1
ATOM 9660 C CA . SER D 1 270 ? 5.572 23.959 21.017 1.00 51.68 268 SER D CA 1
ATOM 9661 C C . SER D 1 270 ? 5.844 24.892 19.843 1.00 55.71 268 SER D C 1
ATOM 9662 O O . SER D 1 270 ? 5.097 24.922 18.864 1.00 61.20 268 SER D O 1
ATOM 9665 N N . ASP D 1 271 ? 6.928 25.650 19.965 1.00 54.89 269 ASP D N 1
ATOM 9666 C CA . ASP D 1 271 ? 7.387 26.549 18.908 1.00 58.60 269 ASP D CA 1
ATOM 9667 C C . ASP D 1 271 ? 8.390 25.818 18.024 1.00 54.98 269 ASP D C 1
ATOM 9668 O O . ASP D 1 271 ? 8.725 26.263 16.927 1.00 58.95 269 ASP D O 1
ATOM 9673 N N . LYS D 1 272 ? 8.844 24.670 18.508 1.00 54.60 270 LYS D N 1
ATOM 9674 C CA . LYS D 1 272 ? 9.818 23.868 17.794 1.00 59.70 270 LYS D CA 1
ATOM 9675 C C . LYS D 1 272 ? 9.193 23.220 16.563 1.00 59.53 270 LYS D C 1
ATOM 9676 O O . LYS D 1 272 ? 7.980 23.304 16.348 1.00 56.99 270 LYS D O 1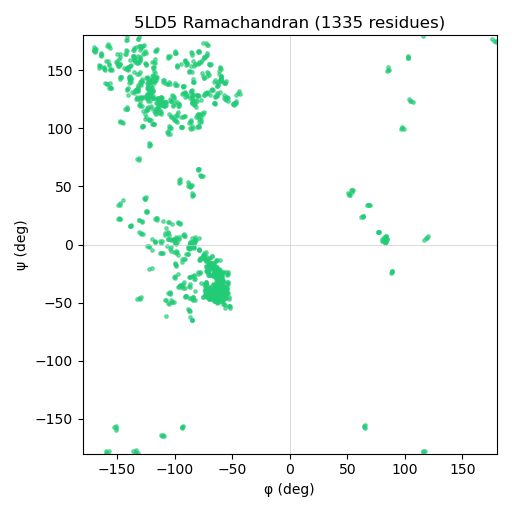
ATOM 9682 N N . GLU D 1 273 ? 10.037 22.599 15.748 1.00 56.71 271 GLU D N 1
ATOM 9683 C CA . GLU D 1 273 ? 9.570 21.763 14.657 1.00 62.29 271 GLU D CA 1
ATOM 9684 C C . GLU D 1 273 ? 9.145 20.409 15.200 1.00 62.50 271 GLU D C 1
ATOM 9685 O O . GLU D 1 273 ? 9.986 19.592 15.583 1.00 62.47 271 GLU D O 1
ATOM 9691 N N . ILE D 1 274 ? 7.834 20.192 15.261 1.00 62.81 272 ILE D N 1
ATOM 9692 C CA . ILE D 1 274 ? 7.275 18.925 15.730 1.00 51.24 272 ILE D CA 1
ATOM 9693 C C . ILE D 1 274 ? 6.870 18.071 14.537 1.00 51.94 272 ILE D C 1
ATOM 9694 O O . ILE D 1 274 ? 5.891 18.377 13.848 1.00 51.81 272 ILE D O 1
ATOM 9699 N N . THR D 1 275 ? 7.655 17.027 14.283 1.00 51.40 273 THR D N 1
ATOM 9700 C CA . THR D 1 275 ? 7.429 16.077 13.191 1.00 43.49 273 THR D CA 1
ATOM 9701 C C . THR D 1 275 ? 7.631 14.664 13.712 1.00 41.94 273 THR D C 1
ATOM 9702 O O . THR D 1 275 ? 8.155 14.487 14.805 1.00 44.64 273 THR D O 1
ATOM 9706 N N . VAL D 1 276 ? 7.246 13.668 12.917 1.00 43.31 274 VAL D N 1
ATOM 9707 C CA . VAL D 1 276 ? 7.475 12.263 13.257 1.00 40.98 274 VAL D CA 1
ATOM 9708 C C . VAL D 1 276 ? 8.954 12.051 13.538 1.00 39.64 274 VAL D C 1
ATOM 9709 O O . VAL D 1 276 ? 9.326 11.377 14.487 1.00 37.06 274 VAL D O 1
ATOM 9713 N N . ASP D 1 277 ? 9.797 12.677 12.729 1.00 41.28 275 ASP D N 1
ATOM 9714 C CA . ASP D 1 277 ? 11.240 12.562 12.904 1.00 47.17 275 ASP D CA 1
ATOM 9715 C C . ASP D 1 277 ? 11.774 13.283 14.147 1.00 46.59 275 ASP D C 1
ATOM 9716 O O . ASP D 1 277 ? 12.592 12.726 14.870 1.00 43.11 275 ASP D O 1
ATOM 9721 N N . SER D 1 278 ? 11.329 14.506 14.415 1.00 45.31 276 SER D N 1
ATOM 9722 C CA . SER D 1 278 ? 11.870 15.195 15.580 1.00 42.41 276 SER D CA 1
ATOM 9723 C C . SER D 1 278 ? 11.358 14.529 16.855 1.00 41.44 276 SER D C 1
ATOM 9724 O O . SER D 1 278 ? 12.092 14.415 17.828 1.00 45.70 276 SER D O 1
ATOM 9727 N N . ILE D 1 279 ? 10.110 14.071 16.846 1.00 40.76 277 ILE D N 1
ATOM 9728 C CA . ILE D 1 279 ? 9.588 13.289 17.962 1.00 44.54 277 ILE D CA 1
ATOM 9729 C C . ILE D 1 279 ? 10.409 12.022 18.185 1.00 45.95 277 ILE D C 1
ATOM 9730 O O . ILE D 1 279 ? 10.781 11.717 19.321 1.00 38.81 277 ILE D O 1
ATOM 9735 N N . ASN D 1 280 ? 10.669 11.275 17.109 1.00 41.45 278 ASN D N 1
ATOM 9736 C CA . ASN D 1 280 ? 11.395 10.020 17.241 1.00 42.04 278 ASN D CA 1
ATOM 9737 C C . ASN D 1 280 ? 12.826 10.266 17.705 1.00 43.56 278 ASN D C 1
ATOM 9738 O O . ASN D 1 280 ? 13.374 9.505 18.506 1.00 38.36 278 ASN D O 1
ATOM 9743 N N . ALA D 1 281 ? 13.438 11.328 17.200 1.00 38.58 279 ALA D N 1
ATOM 9744 C CA . ALA D 1 281 ? 14.814 11.622 17.576 1.00 44.31 279 ALA D CA 1
ATOM 9745 C C . ALA D 1 281 ? 14.917 11.972 19.070 1.00 48.63 279 ALA D C 1
ATOM 9746 O O . ALA D 1 281 ? 15.867 11.563 19.740 1.00 52.53 279 ALA D O 1
ATOM 9748 N N . ALA D 1 282 ? 13.938 12.709 19.591 1.00 41.24 280 ALA D N 1
ATOM 9749 C CA . ALA D 1 282 ? 13.873 12.974 21.032 1.00 46.41 280 ALA D CA 1
ATOM 9750 C C . ALA D 1 282 ? 13.698 11.689 21.848 1.00 47.06 280 ALA D C 1
ATOM 9751 O O . ALA D 1 282 ? 14.321 11.528 22.902 1.00 45.37 280 ALA D O 1
ATOM 9753 N N . MET D 1 283 ? 12.841 10.781 21.384 1.00 49.89 281 MET D N 1
ATOM 9754 C CA . MET D 1 283 ? 12.637 9.539 22.128 1.00 43.62 281 MET D CA 1
ATOM 9755 C C . MET D 1 283 ? 13.946 8.782 22.205 1.00 40.52 281 MET D C 1
ATOM 9756 O O . MET D 1 283 ? 14.311 8.294 23.269 1.00 39.25 281 MET D O 1
ATOM 9761 N N . LYS D 1 284 ? 14.671 8.728 21.092 1.00 36.34 282 LYS D N 1
ATOM 9762 C CA . LYS D 1 284 ? 15.966 8.046 21.064 1.00 46.70 282 LYS D CA 1
ATOM 9763 C C . LYS D 1 284 ? 16.984 8.699 22.008 1.00 52.18 282 LYS D C 1
ATOM 9764 O O . LYS D 1 284 ? 17.767 8.007 22.668 1.00 43.47 282 LYS D O 1
ATOM 9770 N N . ALA D 1 285 ? 16.974 10.029 22.063 1.00 36.26 283 ALA D N 1
ATOM 9771 C CA . ALA D 1 285 ? 17.876 10.758 22.946 1.00 42.12 283 ALA D CA 1
ATOM 9772 C C . ALA D 1 285 ? 17.585 10.433 24.402 1.00 41.15 283 ALA D C 1
ATOM 9773 O O . ALA D 1 285 ? 18.468 10.531 25.252 1.00 50.25 283 ALA D O 1
ATOM 9775 N N . ALA D 1 286 ? 16.336 10.093 24.693 1.00 39.35 284 ALA D N 1
ATOM 9776 C CA . ALA D 1 286 ? 15.924 9.765 26.059 1.00 43.05 284 ALA D CA 1
ATOM 9777 C C . ALA D 1 286 ? 16.111 8.292 26.435 1.00 38.59 284 ALA D C 1
ATOM 9778 O O . ALA D 1 286 ? 15.832 7.895 27.565 1.00 38.00 284 ALA D O 1
ATOM 9780 N N . SER D 1 287 ? 16.546 7.465 25.498 1.00 37.42 285 SER D N 1
ATOM 9781 C CA . SER D 1 287 ? 16.638 6.049 25.812 1.00 39.28 285 SER D CA 1
ATOM 9782 C C . SER D 1 287 ? 17.858 5.763 26.688 1.00 46.95 285 SER D C 1
ATOM 9783 O O . SER D 1 287 ? 18.802 6.547 26.741 1.00 49.74 285 SER D O 1
ATOM 9786 N N . ASP D 1 288 ? 17.817 4.632 27.382 1.00 47.03 286 ASP D N 1
ATOM 9787 C CA . ASP D 1 288 ? 18.919 4.200 28.231 1.00 45.49 286 ASP D CA 1
ATOM 9788 C C . ASP D 1 288 ? 18.964 2.671 28.224 1.00 43.20 286 ASP D C 1
ATOM 9789 O O . ASP D 1 288 ? 17.962 2.027 27.944 1.00 46.69 286 ASP D O 1
ATOM 9794 N N . PRO D 1 289 ? 20.108 2.086 28.586 1.00 44.34 287 PRO D N 1
ATOM 9795 C CA . PRO D 1 289 ? 20.292 0.636 28.426 1.00 45.64 287 PRO D CA 1
ATOM 9796 C C . PRO D 1 289 ? 19.430 -0.255 29.330 1.00 46.27 287 PRO D C 1
ATOM 9797 O O . PRO D 1 289 ? 19.308 -1.436 29.037 1.00 52.63 287 PRO D O 1
ATOM 9801 N N . GLU D 1 290 ? 18.835 0.269 30.392 1.00 44.23 288 GLU D N 1
ATOM 9802 C CA . GLU D 1 290 ? 18.081 -0.608 31.287 1.00 45.46 288 GLU D CA 1
ATOM 9803 C C . GLU D 1 290 ? 16.544 -0.465 31.204 1.00 38.11 288 GLU D C 1
ATOM 9804 O O . GLU D 1 290 ? 15.843 -1.466 31.096 1.00 40.13 288 GLU D O 1
ATOM 9810 N N . THR D 1 291 ? 16.017 0.757 31.236 1.00 38.74 289 THR D N 1
ATOM 9811 C CA . THR D 1 291 ? 14.572 0.960 31.419 1.00 32.77 289 THR D CA 1
ATOM 9812 C C . THR D 1 291 ? 13.771 1.300 30.159 1.00 39.79 289 THR D C 1
ATOM 9813 O O . THR D 1 291 ? 12.722 0.701 29.886 1.00 46.34 289 THR D O 1
ATOM 9817 N N . PHE D 1 292 ? 14.264 2.273 29.405 1.00 39.00 290 PHE D N 1
ATOM 9818 C CA . PHE D 1 292 ? 13.539 2.843 28.273 1.00 41.76 290 PHE D CA 1
ATOM 9819 C C . PHE D 1 292 ? 14.304 2.627 26.974 1.00 38.71 290 PHE D C 1
ATOM 9820 O O . PHE D 1 292 ? 15.305 3.290 26.723 1.00 42.25 290 PHE D O 1
ATOM 9828 N N . GLY D 1 293 ? 13.852 1.674 26.168 1.00 38.99 291 GLY D N 1
ATOM 9829 C CA . GLY D 1 293 ? 14.518 1.348 24.917 1.00 31.21 291 GLY D CA 1
ATOM 9830 C C . GLY D 1 293 ? 13.875 1.962 23.690 1.00 33.13 291 GLY D C 1
ATOM 9831 O O . GLY D 1 293 ? 12.749 2.462 23.733 1.00 40.17 291 GLY D O 1
ATOM 9832 N N . TYR D 1 294 ? 14.604 1.916 22.589 1.00 32.11 292 TYR D N 1
ATOM 9833 C CA . TYR D 1 294 ? 14.177 2.507 21.332 1.00 31.61 292 TYR D CA 1
ATOM 9834 C C . TYR D 1 294 ? 14.179 1.463 20.215 1.00 35.84 292 TYR D C 1
ATOM 9835 O O . TYR D 1 294 ? 15.206 0.859 19.952 1.00 40.05 292 TYR D O 1
ATOM 9844 N N . ASN D 1 295 ? 13.049 1.300 19.527 1.00 37.59 293 ASN D N 1
ATOM 9845 C CA . ASN D 1 295 ? 12.929 0.317 18.453 1.00 31.84 293 ASN D CA 1
ATOM 9846 C C . ASN D 1 295 ? 12.549 0.923 17.096 1.00 36.87 293 ASN D C 1
ATOM 9847 O O . ASN D 1 295 ? 11.690 1.818 17.015 1.00 32.94 293 ASN D O 1
ATOM 9852 N N . GLU D 1 296 ? 13.171 0.417 16.035 1.00 36.12 294 GLU D N 1
ATOM 9853 C CA . GLU D 1 296 ? 12.793 0.801 14.672 1.00 38.16 294 GLU D CA 1
ATOM 9854 C C . GLU D 1 296 ? 12.501 -0.400 13.761 1.00 37.50 294 GLU D C 1
ATOM 9855 O O . GLU D 1 296 ? 12.341 -0.242 12.559 1.00 46.86 294 GLU D O 1
ATOM 9861 N N . ASP D 1 297 ? 12.428 -1.598 14.323 1.00 37.77 295 ASP D N 1
ATOM 9862 C CA . ASP D 1 297 ? 12.069 -2.771 13.530 1.00 34.06 295 ASP D CA 1
ATOM 9863 C C . ASP D 1 297 ? 10.558 -3.030 13.539 1.00 39.45 295 ASP D C 1
ATOM 9864 O O . ASP D 1 297 ? 9.835 -2.570 14.430 1.00 37.41 295 ASP D O 1
ATOM 9869 N N . PRO D 1 298 ? 10.064 -3.772 12.538 1.00 42.07 296 PRO D N 1
ATOM 9870 C CA . PRO D 1 298 ? 8.638 -4.121 12.522 1.00 42.34 296 PRO D CA 1
ATOM 9871 C C . PRO D 1 298 ? 8.310 -5.296 13.464 1.00 42.93 296 PRO D C 1
ATOM 9872 O O . PRO D 1 298 ? 7.913 -6.374 12.999 1.00 44.04 296 PRO D O 1
ATOM 9876 N N . ILE D 1 299 ? 8.488 -5.096 14.771 1.00 37.95 297 ILE D N 1
ATOM 9877 C CA . ILE D 1 299 ? 8.235 -6.169 15.726 1.00 35.48 297 ILE D CA 1
ATOM 9878 C C . ILE D 1 299 ? 6.738 -6.308 15.992 1.00 32.14 297 ILE D C 1
ATOM 9879 O O . ILE D 1 299 ? 5.950 -5.446 15.602 1.00 33.55 297 ILE D O 1
ATOM 9884 N N . VAL D 1 300 ? 6.358 -7.423 16.609 1.00 31.34 298 VAL D N 1
ATOM 9885 C CA . VAL D 1 300 ? 4.979 -7.700 17.003 1.00 27.43 298 VAL D CA 1
ATOM 9886 C C . VAL D 1 300 ? 5.073 -8.168 18.449 1.00 36.52 298 VAL D C 1
ATOM 9887 O O . VAL D 1 300 ? 6.190 -8.261 18.970 1.00 28.52 298 VAL D O 1
ATOM 9891 N N . SER D 1 301 ? 3.948 -8.448 19.115 1.00 25.57 299 SER D N 1
ATOM 9892 C CA . SER D 1 301 ? 4.005 -8.620 20.576 1.00 31.07 299 SER D CA 1
ATOM 9893 C C . SER D 1 301 ? 4.848 -9.796 21.065 1.00 31.09 299 SER D C 1
ATOM 9894 O O . SER D 1 301 ? 5.503 -9.695 22.099 1.00 28.84 299 SER D O 1
ATOM 9897 N N . SER D 1 302 ? 4.857 -10.911 20.344 1.00 31.46 300 SER D N 1
ATOM 9898 C CA . SER D 1 302 ? 5.594 -12.072 20.856 1.00 34.61 300 SER D CA 1
ATOM 9899 C C . SER D 1 302 ? 7.112 -11.784 20.879 1.00 35.13 300 SER D C 1
ATOM 9900 O O . SER D 1 302 ? 7.846 -12.427 21.608 1.00 34.68 300 SER D O 1
ATOM 9903 N N . ASP D 1 303 ? 7.565 -10.797 20.106 1.00 30.78 301 ASP D N 1
ATOM 9904 C CA . ASP D 1 303 ? 8.983 -10.399 20.092 1.00 33.86 301 ASP D CA 1
ATOM 9905 C C . ASP D 1 303 ? 9.482 -9.725 21.398 1.00 39.46 301 ASP D C 1
ATOM 9906 O O . ASP D 1 303 ? 10.689 -9.625 21.648 1.00 38.10 301 ASP D O 1
ATOM 9911 N N . ILE D 1 304 ? 8.569 -9.233 22.220 1.00 30.16 302 ILE D N 1
ATOM 9912 C CA . ILE D 1 304 ? 9.001 -8.544 23.429 1.00 30.93 302 ILE D CA 1
ATOM 9913 C C . ILE D 1 304 ? 8.772 -9.406 24.682 1.00 30.46 302 ILE D C 1
ATOM 9914 O O . ILE D 1 304 ? 9.033 -8.969 25.794 1.00 32.65 302 ILE D O 1
ATOM 9919 N N . ILE D 1 305 ? 8.331 -10.644 24.495 1.00 27.01 303 ILE D N 1
ATOM 9920 C CA . ILE D 1 305 ? 8.127 -11.533 25.631 1.00 28.65 303 ILE D CA 1
ATOM 9921 C C . ILE D 1 305 ? 9.471 -11.782 26.315 1.00 30.32 303 ILE D C 1
ATOM 9922 O O . ILE D 1 305 ? 10.461 -12.093 25.673 1.00 27.54 303 ILE D O 1
ATOM 9927 N N . GLY D 1 306 ? 9.527 -11.558 27.623 1.00 33.76 304 GLY D N 1
ATOM 9928 C CA . GLY D 1 306 ? 10.755 -11.816 28.346 1.00 28.96 304 GLY D CA 1
ATOM 9929 C C . GLY D 1 306 ? 11.790 -10.709 28.283 1.00 31.05 304 GLY D C 1
ATOM 9930 O O . GLY D 1 306 ? 12.883 -10.868 28.819 1.00 36.09 304 GLY D O 1
ATOM 9931 N N . MET D 1 307 ? 11.485 -9.597 27.623 1.00 31.68 305 MET D N 1
ATOM 9932 C CA . MET D 1 307 ? 12.468 -8.511 27.551 1.00 38.11 305 MET D CA 1
ATOM 9933 C C . MET D 1 307 ? 12.574 -7.811 28.908 1.00 35.58 305 MET D C 1
ATOM 9934 O O . MET D 1 307 ? 11.683 -7.938 29.738 1.00 34.45 305 MET D O 1
ATOM 9939 N N . THR D 1 308 ? 13.654 -7.064 29.126 1.00 32.39 306 THR D N 1
ATOM 9940 C CA . THR D 1 308 ? 13.905 -6.484 30.440 1.00 28.31 306 THR D CA 1
ATOM 9941 C C . THR D 1 308 ? 13.745 -4.954 30.480 1.00 35.18 306 THR D C 1
ATOM 9942 O O . THR D 1 308 ? 13.786 -4.362 31.566 1.00 34.03 306 THR D O 1
ATOM 9946 N N . TYR D 1 309 ? 13.551 -4.318 29.321 1.00 31.40 307 TYR D N 1
ATOM 9947 C CA . TYR D 1 309 ? 13.154 -2.912 29.306 1.00 33.15 307 TYR D CA 1
ATOM 9948 C C . TYR D 1 309 ? 11.828 -2.775 30.034 1.00 35.74 307 TYR D C 1
ATOM 9949 O O . TYR D 1 309 ? 10.973 -3.648 29.920 1.00 47.74 307 TYR D O 1
ATOM 9958 N N . GLY D 1 310 ? 11.616 -1.681 30.745 1.00 29.84 308 GLY D N 1
ATOM 9959 C CA . GLY D 1 310 ? 10.296 -1.468 31.298 1.00 27.88 308 GLY D CA 1
ATOM 9960 C C . GLY D 1 310 ? 9.376 -0.973 30.191 1.00 35.50 308 GLY D C 1
ATOM 9961 O O . GLY D 1 310 ? 8.149 -1.107 30.254 1.00 30.64 308 GLY D O 1
ATOM 9962 N N . SER D 1 311 ? 9.984 -0.383 29.165 1.00 37.89 309 SER D N 1
ATOM 9963 C CA . SER D 1 311 ? 9.246 0.268 28.094 1.00 36.85 309 SER D CA 1
ATOM 9964 C C . SER D 1 311 ? 10.104 0.318 26.825 1.00 35.89 309 SER D C 1
ATOM 9965 O O . SER D 1 311 ? 11.286 0.620 26.885 1.00 35.66 309 SER D O 1
ATOM 9968 N N . LEU D 1 312 ? 9.501 0.001 25.686 1.00 34.75 310 LEU D N 1
ATOM 9969 C CA . LEU D 1 312 ? 10.209 -0.070 24.416 1.00 29.93 310 LEU D CA 1
ATOM 9970 C C . LEU D 1 312 ? 9.478 0.778 23.396 1.00 28.03 310 LEU D C 1
ATOM 9971 O O . LEU D 1 312 ? 8.413 0.388 22.898 1.00 28.41 310 LEU D O 1
ATOM 9976 N N . PHE D 1 313 ? 10.009 1.966 23.140 1.00 28.97 311 PHE D N 1
ATOM 9977 C CA . PHE D 1 313 ? 9.376 2.897 22.227 1.00 28.53 311 PHE D CA 1
ATOM 9978 C C . PHE D 1 313 ? 9.443 2.382 20.791 1.00 31.48 311 PHE D C 1
ATOM 9979 O O . PHE D 1 313 ? 10.501 1.980 20.316 1.00 33.12 311 PHE D O 1
ATOM 9987 N N . ASP D 1 314 ? 8.316 2.437 20.097 1.00 30.21 312 ASP D N 1
ATOM 9988 C CA . ASP D 1 314 ? 8.220 1.953 18.722 1.00 30.60 312 ASP D CA 1
ATOM 9989 C C . ASP D 1 314 ? 8.148 3.110 17.738 1.00 33.72 312 ASP D C 1
ATOM 9990 O O . ASP D 1 314 ? 7.071 3.643 17.474 1.00 32.41 312 ASP D O 1
ATOM 9995 N N . ALA D 1 315 ? 9.297 3.463 17.176 1.00 34.30 313 ALA D N 1
ATOM 9996 C CA . ALA D 1 315 ? 9.425 4.591 16.259 1.00 36.85 313 ALA D CA 1
ATOM 9997 C C . ALA D 1 315 ? 8.626 4.416 14.960 1.00 41.70 313 ALA D C 1
ATOM 9998 O O . ALA D 1 315 ? 8.328 5.401 14.274 1.00 43.66 313 ALA D O 1
ATOM 10000 N N . THR D 1 316 ? 8.282 3.174 14.626 1.00 38.44 314 THR D N 1
ATOM 10001 C CA . THR D 1 316 ? 7.534 2.885 13.399 1.00 35.41 314 THR D CA 1
ATOM 10002 C C . THR D 1 316 ? 6.071 3.316 13.457 1.00 36.18 314 THR D C 1
ATOM 10003 O O . THR D 1 316 ? 5.413 3.355 12.428 1.00 41.21 314 THR D O 1
ATOM 10007 N N . GLN D 1 317 ? 5.546 3.628 14.641 1.00 33.40 315 GLN D N 1
ATOM 10008 C CA . GLN D 1 317 ? 4.118 3.970 14.751 1.00 35.45 315 GLN D CA 1
ATOM 10009 C C . GLN D 1 317 ? 3.822 5.444 15.108 1.00 38.71 315 GLN D C 1
ATOM 10010 O O . GLN D 1 317 ? 2.658 5.833 15.215 1.00 36.20 315 GLN D O 1
ATOM 10016 N N . THR D 1 318 ? 4.857 6.262 15.249 1.00 31.35 316 THR D N 1
ATOM 10017 C CA . THR D 1 318 ? 4.678 7.672 15.642 1.00 31.74 316 THR D CA 1
ATOM 10018 C C . THR D 1 318 ? 3.837 8.447 14.628 1.00 38.06 316 THR D C 1
ATOM 10019 O O . THR D 1 318 ? 4.062 8.357 13.411 1.00 38.22 316 THR D O 1
ATOM 10023 N N . MET D 1 319 ? 2.838 9.175 15.115 1.00 35.34 317 MET D N 1
ATOM 10024 C CA . MET D 1 319 ? 2.056 10.031 14.217 1.00 40.20 317 MET D CA 1
ATOM 10025 C C . MET D 1 319 ? 1.876 11.435 14.773 1.00 41.12 317 MET D C 1
ATOM 10026 O O . MET D 1 319 ? 1.746 11.621 15.976 1.00 41.27 317 MET D O 1
ATOM 10031 N N . VAL D 1 320 ? 1.839 12.404 13.867 1.00 40.36 318 VAL D N 1
ATOM 10032 C CA . VAL D 1 320 ? 1.769 13.816 14.201 1.00 45.37 318 VAL D CA 1
ATOM 10033 C C . VAL D 1 320 ? 0.838 14.555 13.249 1.00 49.95 318 VAL D C 1
ATOM 10034 O O . VAL D 1 320 ? 0.904 14.369 12.034 1.00 48.29 318 VAL D O 1
ATOM 10038 N N . GLN D 1 321 ? -0.018 15.391 13.824 1.00 43.47 319 GLN D N 1
ATOM 10039 C CA . GLN D 1 321 ? -0.937 16.240 13.088 1.00 43.68 319 GLN D CA 1
ATOM 10040 C C . GLN D 1 321 ? -0.832 17.670 13.588 1.00 44.39 319 GLN D C 1
ATOM 10041 O O . GLN D 1 321 ? -0.919 17.915 14.790 1.00 47.33 319 GLN D O 1
ATOM 10047 N N . ASP D 1 322 ? -0.612 18.606 12.670 1.00 50.68 320 ASP D N 1
ATOM 10048 C CA . ASP D 1 322 ? -0.477 20.014 13.010 1.00 48.58 320 ASP D CA 1
ATOM 10049 C C . ASP D 1 322 ? -1.842 20.658 13.189 1.00 52.70 320 ASP D C 1
ATOM 10050 O O . ASP D 1 322 ? -2.678 20.614 12.290 1.00 59.57 320 ASP D O 1
ATOM 10055 N N . LEU D 1 323 ? -2.062 21.264 14.350 1.00 46.80 321 LEU D N 1
ATOM 10056 C CA . LEU D 1 323 ? -3.318 21.946 14.631 1.00 46.18 321 LEU D CA 1
ATOM 10057 C C . LEU D 1 323 ? -3.193 23.453 14.409 1.00 54.93 321 LEU D C 1
ATOM 10058 O O . LEU D 1 323 ? -4.180 24.180 14.507 1.00 56.79 321 LEU D O 1
ATOM 10063 N N . GLY D 1 324 ? -1.977 23.917 14.123 1.00 55.04 322 GLY D N 1
ATOM 10064 C CA . GLY D 1 324 ? -1.729 25.332 13.892 1.00 54.60 322 GLY D CA 1
ATOM 10065 C C . GLY D 1 324 ? -1.506 26.074 15.190 1.00 54.29 322 GLY D C 1
ATOM 10066 O O . GLY D 1 324 ? -2.035 25.695 16.235 1.00 55.23 322 GLY D O 1
ATOM 10067 N N . ASN D 1 325 ? -0.701 27.126 15.131 1.00 57.16 323 ASN D N 1
ATOM 10068 C CA . ASN D 1 325 ? -0.474 27.981 16.293 1.00 61.83 323 ASN D CA 1
ATOM 10069 C C . ASN D 1 325 ? 0.292 27.261 17.397 1.00 58.48 323 ASN D C 1
ATOM 10070 O O . ASN D 1 325 ? 0.055 27.493 18.583 1.00 55.90 323 ASN D O 1
ATOM 10075 N N . GLY D 1 326 ? 1.197 26.374 16.993 1.00 58.84 324 GLY D N 1
ATOM 10076 C CA . GLY D 1 326 ? 2.054 25.662 17.922 1.00 47.06 324 GLY D CA 1
ATOM 10077 C C . GLY D 1 326 ? 1.426 24.464 18.598 1.00 46.29 324 GLY D C 1
ATOM 10078 O O . GLY D 1 326 ? 2.055 23.846 19.454 1.00 48.36 324 GLY D O 1
ATOM 10079 N N . LEU D 1 327 ? 0.188 24.138 18.232 1.00 44.49 325 LEU D N 1
ATOM 10080 C CA . LEU D 1 327 ? -0.477 22.979 18.795 1.00 46.36 325 LEU D CA 1
ATOM 10081 C C . LEU D 1 327 ? -0.403 21.776 17.847 1.00 46.99 325 LEU D C 1
ATOM 10082 O O . LEU D 1 327 ? -0.614 21.910 16.645 1.00 46.01 325 LEU D O 1
ATOM 10087 N N . TYR D 1 328 ? -0.121 20.603 18.398 1.00 40.01 326 TYR D N 1
ATOM 10088 C CA . TYR D 1 328 ? -0.053 19.375 17.604 1.00 39.22 326 TYR D CA 1
ATOM 10089 C C . TYR D 1 328 ? -0.728 18.250 18.353 1.00 42.67 326 TYR D C 1
ATOM 10090 O O . TYR D 1 328 ? -0.616 18.174 19.579 1.00 43.78 326 TYR D O 1
ATOM 10099 N N . GLN D 1 329 ? -1.411 17.373 17.620 1.00 41.59 327 GLN D N 1
ATOM 10100 C CA . GLN D 1 329 ? -1.885 16.121 18.197 1.00 40.21 327 GLN D CA 1
ATOM 10101 C C . GLN D 1 329 ? -0.954 14.986 17.794 1.00 40.94 327 GLN D C 1
ATOM 10102 O O . GLN D 1 329 ? -0.687 14.783 16.612 1.00 42.10 327 GLN D O 1
ATOM 10108 N N . VAL D 1 330 ? -0.471 14.245 18.779 1.00 37.44 328 VAL D N 1
ATOM 10109 C CA . VAL D 1 330 ? 0.586 13.285 18.546 1.00 34.23 328 VAL D CA 1
ATOM 10110 C C . VAL D 1 330 ? 0.215 11.903 19.104 1.00 38.85 328 VAL D C 1
ATOM 10111 O O . VAL D 1 330 ? -0.375 11.784 20.185 1.00 43.58 328 VAL D O 1
ATOM 10115 N N . GLU D 1 331 ? 0.559 10.860 18.356 1.00 35.50 329 GLU D N 1
ATOM 10116 C CA . GLU D 1 331 ? 0.431 9.489 18.837 1.00 38.17 329 GLU D CA 1
ATOM 10117 C C . GLU D 1 331 ? 1.810 8.867 18.968 1.00 41.30 329 GLU D C 1
ATOM 10118 O O . GLU D 1 331 ? 2.579 8.828 18.001 1.00 34.28 329 GLU D O 1
ATOM 10124 N N . VAL D 1 332 ? 2.139 8.422 20.171 1.00 28.39 330 VAL D N 1
ATOM 10125 C CA . VAL D 1 332 ? 3.383 7.714 20.393 1.00 33.94 330 VAL D CA 1
ATOM 10126 C C . VAL D 1 332 ? 3.070 6.380 21.037 1.00 33.97 330 VAL D C 1
ATOM 10127 O O . VAL D 1 332 ? 2.160 6.269 21.867 1.00 34.47 330 VAL D O 1
ATOM 10131 N N . VAL D 1 333 ? 3.834 5.371 20.660 1.00 35.16 331 VAL D N 1
ATOM 10132 C CA . VAL D 1 333 ? 3.510 4.011 21.024 1.00 30.79 331 VAL D CA 1
ATOM 10133 C C . VAL D 1 333 ? 4.737 3.332 21.615 1.00 31.05 331 VAL D C 1
ATOM 10134 O O . VAL D 1 333 ? 5.848 3.534 21.135 1.00 34.31 331 VAL D O 1
ATOM 10138 N N . SER D 1 334 ? 4.548 2.569 22.686 1.00 25.59 332 SER D N 1
ATOM 10139 C CA . SER D 1 334 ? 5.621 1.712 23.176 1.00 31.92 332 SER D CA 1
ATOM 10140 C C . SER D 1 334 ? 5.101 0.342 23.640 1.00 33.33 332 SER D C 1
ATOM 10141 O O . SER D 1 334 ? 3.962 0.202 24.108 1.00 33.17 332 SER D O 1
ATOM 10144 N N . TRP D 1 335 ? 5.972 -0.654 23.532 1.00 30.88 333 TRP D N 1
ATOM 10145 C CA . TRP D 1 335 ? 5.672 -2.026 23.901 1.00 26.09 333 TRP D CA 1
ATOM 10146 C C . TRP D 1 335 ? 6.122 -2.328 25.329 1.00 27.71 333 TRP D C 1
ATOM 10147 O O . TRP D 1 335 ? 7.022 -1.673 25.842 1.00 29.92 333 TRP D O 1
ATOM 10158 N N . TYR D 1 336 ? 5.492 -3.317 25.962 1.00 26.04 334 TYR D N 1
ATOM 10159 C CA . TYR D 1 336 ? 5.952 -3.821 27.253 1.00 26.87 334 TYR D CA 1
ATOM 10160 C C . TYR D 1 336 ? 5.439 -5.227 27.520 1.00 31.57 334 TYR D C 1
ATOM 10161 O O . TYR D 1 336 ? 4.276 -5.556 27.233 1.00 37.82 334 TYR D O 1
ATOM 10170 N N . ASP D 1 337 ? 6.317 -6.069 28.049 1.00 30.41 335 ASP D N 1
ATOM 10171 C CA . ASP D 1 337 ? 5.880 -7.363 28.572 1.00 27.65 335 ASP D CA 1
ATOM 10172 C C . ASP D 1 337 ? 5.302 -7.106 29.957 1.00 27.12 335 ASP D C 1
ATOM 10173 O O . ASP D 1 337 ? 6.053 -6.940 30.921 1.00 28.91 335 ASP D O 1
ATOM 10178 N N . ASN D 1 338 ? 3.980 -7.072 30.058 1.00 24.32 336 ASN D N 1
ATOM 10179 C CA . ASN D 1 338 ? 3.337 -6.717 31.320 1.00 24.01 336 ASN D CA 1
ATOM 10180 C C . ASN D 1 338 ? 3.825 -7.594 32.469 1.00 32.94 336 ASN D C 1
ATOM 10181 O O . ASN D 1 338 ? 3.805 -7.171 33.608 1.00 38.02 336 ASN D O 1
ATOM 10186 N N . GLU D 1 339 ? 4.294 -8.805 32.176 1.00 33.61 337 GLU D N 1
ATOM 10187 C CA . GLU D 1 339 ? 4.848 -9.668 33.226 1.00 37.05 337 GLU D CA 1
ATOM 10188 C C . GLU D 1 339 ? 6.327 -9.363 33.495 1.00 36.19 337 GLU D C 1
ATOM 10189 O O . GLU D 1 339 ? 6.686 -8.909 34.584 1.00 33.71 337 GLU D O 1
ATOM 10195 N N . ASN D 1 340 ? 7.193 -9.603 32.515 1.00 30.51 338 ASN D N 1
ATOM 10196 C CA . ASN D 1 340 ? 8.626 -9.491 32.772 1.00 29.38 338 ASN D CA 1
ATOM 10197 C C . ASN D 1 340 ? 9.186 -8.064 32.687 1.00 31.56 338 ASN D C 1
ATOM 10198 O O . ASN D 1 340 ? 10.227 -7.777 33.306 1.00 31.48 338 ASN D O 1
ATOM 10203 N N . SER D 1 341 ? 8.558 -7.181 31.899 1.00 23.66 339 SER D N 1
ATOM 10204 C CA . SER D 1 341 ? 8.995 -5.772 31.903 1.00 25.52 339 SER D CA 1
ATOM 10205 C C . SER D 1 341 ? 8.750 -5.153 33.261 1.00 27.30 339 SER D C 1
ATOM 10206 O O . SER D 1 341 ? 9.618 -4.505 33.842 1.00 33.19 339 SER D O 1
ATOM 10209 N N . TYR D 1 342 ? 7.546 -5.358 33.763 1.00 29.51 340 TYR D N 1
ATOM 10210 C CA . TYR D 1 342 ? 7.194 -4.854 35.070 1.00 30.77 340 TYR D CA 1
ATOM 10211 C C . TYR D 1 342 ? 8.121 -5.415 36.142 1.00 31.13 340 TYR D C 1
ATOM 10212 O O . TYR D 1 342 ? 8.586 -4.689 37.011 1.00 31.91 340 TYR D O 1
ATOM 10221 N N . THR D 1 343 ? 8.392 -6.711 36.073 1.00 26.92 341 THR D N 1
ATOM 10222 C CA . THR D 1 343 ? 9.203 -7.369 37.082 1.00 30.45 341 THR D CA 1
ATOM 10223 C C . THR D 1 343 ? 10.627 -6.855 37.113 1.00 28.23 341 THR D C 1
ATOM 10224 O O . THR D 1 343 ? 11.199 -6.646 38.187 1.00 31.52 341 THR D O 1
ATOM 10228 N N . SER D 1 344 ? 11.201 -6.647 35.934 1.00 25.48 342 SER D N 1
ATOM 10229 C CA . SER D 1 344 ? 12.573 -6.180 35.840 1.00 29.40 342 SER D CA 1
ATOM 10230 C C . SER D 1 344 ? 12.686 -4.787 36.480 1.00 34.60 342 SER D C 1
ATOM 10231 O O . SER D 1 344 ? 13.670 -4.465 37.162 1.00 37.96 342 SER D O 1
ATOM 10234 N N . GLN D 1 345 ? 11.657 -3.977 36.277 1.00 30.01 343 GLN D N 1
ATOM 10235 C CA . GLN D 1 345 ? 11.591 -2.652 36.886 1.00 29.84 343 GLN D CA 1
ATOM 10236 C C . GLN D 1 345 ? 11.437 -2.763 38.402 1.00 29.67 343 GLN D C 1
ATOM 10237 O O . GLN D 1 345 ? 12.148 -2.108 39.157 1.00 31.47 343 GLN D O 1
ATOM 10243 N N . MET D 1 346 ? 10.526 -3.617 38.844 1.00 33.22 344 MET D N 1
ATOM 10244 C CA A MET D 1 346 ? 10.288 -3.793 40.274 0.50 33.63 344 MET D CA 1
ATOM 10245 C CA B MET D 1 346 ? 10.286 -3.808 40.275 0.50 33.61 344 MET D CA 1
ATOM 10246 C C . MET D 1 346 ? 11.548 -4.292 40.980 1.00 36.74 344 MET D C 1
ATOM 10247 O O . MET D 1 346 ? 11.876 -3.848 42.077 1.00 46.18 344 MET D O 1
ATOM 10256 N N . VAL D 1 347 ? 12.272 -5.184 40.331 1.00 33.19 345 VAL D N 1
ATOM 10257 C CA . VAL D 1 347 ? 13.495 -5.701 40.903 1.00 29.53 345 VAL D CA 1
ATOM 10258 C C . VAL D 1 347 ? 14.604 -4.643 40.954 1.00 31.56 345 VAL D C 1
ATOM 10259 O O . VAL D 1 347 ? 15.377 -4.608 41.914 1.00 39.75 345 VAL D O 1
ATOM 10263 N N . ARG D 1 348 ? 14.707 -3.796 39.934 1.00 31.74 346 ARG D N 1
ATOM 10264 C CA . ARG D 1 348 ? 15.652 -2.674 39.978 1.00 31.38 346 ARG D CA 1
ATOM 10265 C C . ARG D 1 348 ? 15.352 -1.744 41.166 1.00 33.52 346 ARG D C 1
ATOM 10266 O O . ARG D 1 348 ? 16.253 -1.261 41.848 1.00 36.68 346 ARG D O 1
ATOM 10274 N N . THR D 1 349 ? 14.069 -1.495 41.389 1.00 30.79 347 THR D N 1
ATOM 10275 C CA . THR D 1 349 ? 13.622 -0.630 42.474 1.00 31.89 347 THR D CA 1
ATOM 10276 C C . THR D 1 349 ? 13.955 -1.240 43.834 1.00 36.56 347 THR D C 1
ATOM 10277 O O . THR D 1 349 ? 14.447 -0.552 44.730 1.00 39.02 347 THR D O 1
ATOM 10281 N N . ILE D 1 350 ? 13.707 -2.544 43.970 1.00 35.31 348 ILE D N 1
ATOM 10282 C CA . ILE D 1 350 ? 14.017 -3.287 45.202 1.00 35.82 348 ILE D CA 1
ATOM 10283 C C . ILE D 1 350 ? 15.516 -3.262 45.535 1.00 37.66 348 ILE D C 1
ATOM 10284 O O . ILE D 1 350 ? 15.902 -3.084 46.699 1.00 39.54 348 ILE D O 1
ATOM 10289 N N . LYS D 1 351 ? 16.354 -3.444 44.516 1.00 36.45 349 LYS D N 1
ATOM 10290 C CA . LYS D 1 351 ? 17.801 -3.417 44.705 1.00 41.47 349 LYS D CA 1
ATOM 10291 C C . LYS D 1 351 ? 18.253 -2.038 45.161 1.00 47.15 349 LYS D C 1
ATOM 10292 O O . LYS D 1 351 ? 19.162 -1.914 45.985 1.00 46.94 349 LYS D O 1
ATOM 10298 N N . TYR D 1 352 ? 17.601 -1.002 44.647 1.00 45.13 350 TYR D N 1
ATOM 10299 C CA . TYR D 1 352 ? 17.930 0.352 45.068 1.00 51.13 350 TYR D CA 1
ATOM 10300 C C . TYR D 1 352 ? 17.418 0.588 46.490 1.00 52.53 350 TYR D C 1
ATOM 10301 O O . TYR D 1 352 ? 18.118 1.156 47.326 1.00 56.00 350 TYR D O 1
ATOM 10310 N N . PHE D 1 353 ? 16.210 0.103 46.760 1.00 51.98 351 PHE D N 1
ATOM 10311 C CA . PHE D 1 353 ? 15.550 0.267 48.058 1.00 48.85 351 PHE D CA 1
ATOM 10312 C C . PHE D 1 353 ? 16.375 -0.357 49.188 1.00 44.16 351 PHE D C 1
ATOM 10313 O O . PHE D 1 353 ? 16.354 0.105 50.326 1.00 51.27 351 PHE D O 1
ATOM 10321 N N . GLU D 1 354 ? 17.142 -1.383 48.845 1.00 47.60 352 GLU D N 1
ATOM 10322 C CA . GLU D 1 354 ? 17.912 -2.141 49.823 1.00 51.64 352 GLU D CA 1
ATOM 10323 C C . GLU D 1 354 ? 19.002 -1.314 50.483 1.00 57.12 352 GLU D C 1
ATOM 10324 O O . GLU D 1 354 ? 19.469 -1.659 51.567 1.00 66.04 352 GLU D O 1
ATOM 10330 N N . LYS D 1 355 ? 19.403 -0.221 49.841 1.00 55.38 353 LYS D N 1
ATOM 10331 C CA . LYS D 1 355 ? 20.419 0.653 50.416 1.00 56.03 353 LYS D CA 1
ATOM 10332 C C . LYS D 1 355 ? 19.977 1.216 51.768 1.00 54.19 353 LYS D C 1
ATOM 10333 O O . LYS D 1 355 ? 20.815 1.540 52.602 1.00 61.53 353 LYS D O 1
ATOM 10339 N N . PHE D 1 356 ? 18.666 1.340 51.974 1.00 55.82 354 PHE D N 1
ATOM 10340 C CA . PHE D 1 356 ? 18.113 1.915 53.210 1.00 59.59 354 PHE D CA 1
ATOM 10341 C C . PHE D 1 356 ? 17.923 0.890 54.319 1.00 63.61 354 PHE D C 1
ATOM 10342 O O . PHE D 1 356 ? 17.445 1.221 55.406 1.00 71.21 354 PHE D O 1
ATOM 10350 N N . VAL D 1 357 ? 18.294 -0.354 54.039 1.00 66.86 355 VAL D N 1
ATOM 10351 C CA . VAL D 1 357 ? 18.183 -1.427 55.020 1.00 69.24 355 VAL D CA 1
ATOM 10352 C C . VAL D 1 357 ? 19.536 -1.767 55.634 1.00 69.16 355 VAL D C 1
ATOM 10353 O O . VAL D 1 357 ? 19.809 -1.409 56.780 1.00 73.19 355 VAL D O 1
#

CATH classification: 3.30.360.10

B-factor: mean 46.99, std 13.55, range [20.54, 150.43]

Solvent-accessible surface area: 46671 Å² total; per-residue (Å²): 167,140,29,21,39,0,0,0,3,6,0,24,38,35,0,6,5,0,0,61,52,1,48,64,38,148,30,13,77,12,22,0,0,5,18,119,18,60,7,102,1,0,5,6,3,2,33,15,8,17,23,23,38,29,18,30,124,123,62,64,11,93,42,38,154,72,14,0,39,0,65,58,136,88,2,83,15,46,141,63,79,66,0,108,98,5,31,0,30,142,42,88,0,3,1,0,0,3,16,47,51,121,24,45,34,98,86,114,0,69,7,0,37,92,20,33,4,104,16,0,0,1,20,23,78,4,40,183,98,11,30,10,2,0,32,59,27,22,18,138,95,7,63,142,109,27,71,9,0,0,2,2,23,28,7,10,2,0,0,0,10,0,0,77,11,2,22,94,41,0,71,3,63,4,0,0,0,1,1,0,13,0,4,26,56,56,6,56,17,12,6,5,46,13,177,136,37,42,23,26,46,0,1,0,1,20,36,0,0,0,4,20,98,37,45,9,1,150,49,1,14,71,6,3,93,97,0,104,63,73,2,33,10,22,6,1,26,0,13,2,20,2,0,0,0,0,0,0,0,0,0,0,112,12,149,93,134,7,52,57,113,29,1,16,60,21,2,122,90,47,39,43,124,80,2,6,2,51,15,114,46,28,6,0,2,14,4,4,46,26,15,76,72,1,0,19,0,0,9,65,21,11,34,30,27,104,43,30,152,23,29,32,0,0,1,0,0,0,0,1,0,12,8,14,1,6,0,3,3,1,2,37,1,0,84,57,2,18,138,53,72,226,36,17,54,0,0,0,2,5,0,24,37,34,0,6,6,0,0,70,51,1,48,71,52,163,30,13,85,11,21,0,0,5,20,122,16,71,20,128,1,0,6,9,3,3,33,15,11,17,21,20,36,33,16,31,112,129,64,74,13,95,38,39,171,81,17,0,42,0,68,64,138,92,1,83,16,44,137,66,84,64,0,103,97,6,26,0,31,137,38,84,0,16,0,0,0,1,15,45,49,119,24,51,34,86,86,116,0,67,9,0,37,89,17,31,4,102,12,0,0,2,20,22,79,3,35,185,91,12,30,10,2,0,32,58,28,18,17,138,98,10,67,129,135,36,70,4,0,0,3,2,25,30,8,12,2,0,0,0,8,0,0,75,11,1,24,96,38,0,72,4,64,5,0,0,0,2,1,0,13,0,4,28,56,60,7,57,16,13,5,5,44,13,199,135,26,35,42,23,42,0,0,1,1,21,34,0,0,0,5,13,97,35,46,7,1,138,46,0,11,79,6,3,95,98,1,103,64,76,2,22,13,24,5,1,30,0,12,2,22,3,0,0,0,0,1,0,0,0,0,0,110,12,150,97,133,8,50,57,109,29,1,16,61,22,2,128,90,51,36,44,130,69,1,8,2,50,14,114,44,28,6,0,1,14,5,3,46,26,14,77,71,1,0,20,1,0,8,68,17,10,24,31,25,98,39,27,153,22,34,34,0,0,2,0,0,0,0,1,0,11,9,13,1,8,0,4,2,2,4,41,1,0,77,56,0,17,135,31,67,160,133,28,5,43,0,0,0,2,5,0,22,37,34,0,8,7,0,0,62,51,1,48,63,28,153,30,12,84,11,26,0,0,5,16,115,16,63,16,97,1,0,5,10,3,2,33,16,10,17,26,22,37,31,18,31,118,126,59,66,12,89,41,38,168,73,15,0,39,0,67,61,130,89,2,93,16,44,140,62,83,62,0,105,95,5,32,0,34,129,37,90,0,8,0,0,0,2,17,48,53,124,25,44,33,82,87,112,0,68,6,0,37,87,20,32,6,105,14,0,1,1,19,24,80,2,42,184,95,9,31,10,1,0,34,59,30,15,21,139,91,6,64,145,111,28,69,9,0,0,2,1,23,28,6,10,2,0,0,0,9,0,0,77,10,2,26,94,35,0,72,4,62,5,0,0,0,1,0,0,10,0,4,28,54,58,7,55,16,10,5,5,45,13,178,139,24,43,35,25,44,0,0,0,1,20,36,0,0,0,4,20,101,32,47,6,1,104,50,0,14,62,3,4,93,93,0,105,65,74,3,23,3,22,5,1,27,0,12,1,22,2,0,0,0,0,0,0,0,0,0,0,112,10,146,98,134,6,51,58,111,30,1,17,61,23,2,121,90,48,41,43,126,78,2,6,3,58,15,122,38,28,6,0,1,15,5,3,46,26,13,75,73,0,0,19,0,0,10,64,18,11,46,31,23,96,42,27,149,22,30,31,0,0,2,0,0,0,0,1,0,10,9,15,1,6,0,3,2,2,3,40,1,0,86,53,1,9,118,54,39,83,228,36,21,54,0,0,0,2,6,0,21,38,34,0,8,5,0,0,66,53,2,52,65,32,150,28,14,83,14,21,0,0,5,18,115,15,53,19,102,0,0,5,6,3,2,31,15,10,17,24,22,38,30,17,33,115,126,62,71,14,93,41,38,160,77,15,0,41,0,64,66,140,89,2,84,17,47,140,61,80,66,0,104,92,6,28,0,34,141,34,91,0,13,0,0,0,2,15,47,52,118,25,45,36,80,89,112,0,68,7,0,39,89,19,35,5,100,17,0,0,2,19,22,78,2,44,184,95,9,33,10,1,0,34,54,28,16,19,137,95,7,68,145,112,26,68,9,0,0,2,2,22,26,7,10,2,0,0,0,9,0,0,72,11,2,24,93,36,0,69,2,64,5,0,0,0,2,1,0,11,0,3,27,55,51,6,57,17,13,4,5,45,11,177,120,29,39,35,25,53,0,0,1,1,20,39,0,0,0,4,20,102,34,48,9,0,126,50,1,12,64,4,4,97,94,0,106,62,72,3,23,6,23,6,1,32,0,12,2,20,2,0,0,0,0,1,0,0,0,0,0,112,12,147,97,136,8,49,58,109,31,0,18,62,21,2,126,91,43,41,42,130,68,1,7,3,50,15,114,43,28,6,0,1,14,5,3,43,27,12,75,75,1,0,18,0,0,9,66,19,9,29,32,22,101,41,28,152,21,30,32,0,0,2,0,0,0,0,0,0,11,8,14,1,6,0,3,2,2,2,41,1,0,88,51,1,18,136,56,71